Protein AF-A0A261XWD1-F1 (afdb_monomer_lite)

pLDDT: mean 90.11, std 13.04, range [27.33, 98.88]

Radius of gyration: 36.21 Å; chains: 1; bounding box: 112×77×97 Å

Sequence (781 aa):
MKSLSILLAAISTLAVAKACETDCRNGVAEAFAGYYGKVTDIHFNELAKDISQGLWTSVSSVPSNIQQEVTSAVTDQVKTMNQNFNGRLQPLFVNAIFNQEPRFKGDCNHPKRVQWAMPPDGVNWTLAECDAMDYICGNPPSVCHFLPMIKVRLIKNMQDALSSYTVSTTKPMNYVTALNDVISTTLQSIGQTVPSQLQTNIQTILDQWKENSVMELCERADEDELCNGWTDEIKPLILLSAGRPATPTKFEEDLHNIAGIDWTRVDIKRNLSVPVLYEEALTHEEGTVVSSAGALCAYSGKKTGRSPKDKRIVDEETSTNDIWWGPVNIKMTEKVFMINRERAIDYLNTRERLYVFDGFAGWDPKYRIKVRVVASRAYHILFMRNMLIRPTEEELENFGQPDITIYNAGCFPSNRYTTGMTSTTSVSVNFKRGEMVILGTEYAGEMKKGVFTIMHYLMPKAGVLSLHSSANEGPDEDVSLFFGLSGTGKTTLSADPKRKLIGDDEHCWSDTGVFNIEGGCYAKCIDLSAEKEPEIFNAIRFGSVLENVVLDEESRIVDYSDDSLTENTRCAYPIDYISNAKIPCMGGHPKNIILLTCDAFGVLPPVSKLTTSQAMYHFISGYTTKIPGTEDGITEPIATFSACFGAPFLVLHPQKYATMLAEKMATHKADAWLINTGWVGGSPKNGAKRCPLKYTRAILDAIHSGELANAEYETFEVFGLQIPKAVTNVPSELLHPRKAWTGSEQEFRQSLENVAAMFNENFKTFADEASPDTLAAAPKI

InterPro domains:
  IPR001272 Phosphoenolpyruvate carboxykinase, ATP-utilising [MF_00453] (260-781)
  IPR001272 Phosphoenolpyruvate carboxykinase, ATP-utilising [PF01293] (268-733)
  IPR001272 Phosphoenolpyruvate carboxykinase, ATP-utilising [PTHR30031] (259-780)
  IPR001272 Phosphoenolpyruvate carboxykinase, ATP-utilising [TIGR00224] (266-781)
  IPR001272 Phosphoenolpyruvate carboxykinase, ATP-utilising [cd00484] (268-777)
  IPR008210 Phosphoenolpyruvate carboxykinase, N-terminal [G3DSA:3.40.449.10] (267-470)
  IPR008210 Phosphoenolpyruvate carboxykinase, N-terminal [SSF68923] (268-462)
  IPR013035 Phosphoenolpyruvate carboxykinase, C-terminal [G3DSA:3.90.228.20] (471-768)
  IPR015994 Phosphoenolpyruvate carboxykinase (ATP), conserved site [PS00532] (501-516)

Organism: NCBI:txid1938954

Structure (mmCIF, N/CA/C/O backbone):
data_AF-A0A261XWD1-F1
#
_entry.id   AF-A0A261XWD1-F1
#
loop_
_atom_site.group_PDB
_atom_site.id
_atom_site.type_symbol
_atom_site.label_atom_id
_atom_site.label_alt_id
_atom_site.label_comp_id
_atom_site.label_asym_id
_atom_site.label_entity_id
_atom_site.label_seq_id
_atom_site.pdbx_PDB_ins_code
_atom_site.Cartn_x
_atom_site.Cartn_y
_atom_site.Cartn_z
_atom_site.occupancy
_atom_site.B_iso_or_equiv
_atom_site.auth_seq_id
_atom_site.auth_comp_id
_atom_site.auth_asym_id
_atom_site.auth_atom_id
_atom_site.pdbx_PDB_model_num
ATOM 1 N N . MET A 1 1 ? 79.914 7.171 11.530 1.00 35.53 1 MET A N 1
ATOM 2 C CA . MET A 1 1 ? 79.770 6.787 10.108 1.00 35.53 1 MET A CA 1
ATOM 3 C C . MET A 1 1 ? 78.323 7.031 9.720 1.00 35.53 1 MET A C 1
ATOM 5 O O . MET A 1 1 ? 77.461 6.371 10.270 1.00 35.53 1 MET A O 1
ATOM 9 N N . LYS A 1 2 ? 78.084 8.195 9.101 1.00 30.20 2 LYS A N 1
ATOM 10 C CA . LYS A 1 2 ? 77.446 8.381 7.779 1.00 30.20 2 LYS A CA 1
ATOM 11 C C . LYS A 1 2 ? 75.949 8.011 7.782 1.00 30.20 2 LYS A C 1
ATOM 13 O O . LYS A 1 2 ? 75.638 6.837 7.878 1.00 30.20 2 LYS A O 1
ATOM 18 N N . SER A 1 3 ? 75.040 8.991 7.908 1.00 29.73 3 SER A N 1
ATOM 19 C CA . SER A 1 3 ? 74.446 9.792 6.797 1.00 29.73 3 SER A CA 1
ATOM 20 C C . SER A 1 3 ? 73.482 8.919 5.967 1.00 29.73 3 SER A C 1
ATOM 22 O O . SER A 1 3 ? 73.863 7.816 5.621 1.00 29.73 3 SER A O 1
ATOM 24 N N . LEU A 1 4 ? 72.262 9.295 5.577 1.00 29.20 4 LEU A N 1
ATOM 25 C CA . LEU A 1 4 ? 71.725 10.598 5.188 1.00 29.20 4 LEU A CA 1
ATOM 26 C C . LEU A 1 4 ? 70.192 10.466 4.988 1.00 29.20 4 LEU A C 1
ATOM 28 O O . LEU A 1 4 ? 69.710 9.401 4.613 1.00 29.20 4 LEU A O 1
ATOM 32 N N . SER A 1 5 ? 69.466 11.560 5.200 1.00 37.97 5 SER A N 1
ATOM 33 C CA . SER A 1 5 ? 68.060 11.831 4.854 1.00 37.97 5 SER A CA 1
ATOM 34 C C . SER A 1 5 ? 67.736 11.693 3.351 1.00 37.97 5 SER A C 1
ATOM 36 O O . SER A 1 5 ? 68.660 11.851 2.563 1.00 37.97 5 SER A O 1
ATOM 38 N N . ILE A 1 6 ? 66.448 11.496 2.987 1.00 30.33 6 ILE A N 1
ATOM 39 C CA . ILE A 1 6 ? 65.670 11.923 1.770 1.00 30.33 6 ILE A CA 1
ATOM 40 C C . ILE A 1 6 ? 64.299 11.187 1.867 1.00 30.33 6 ILE A C 1
ATOM 42 O O . ILE A 1 6 ? 64.299 9.972 2.008 1.00 30.33 6 ILE A O 1
ATOM 46 N N . LEU A 1 7 ? 63.123 11.794 2.100 1.00 30.12 7 LEU A N 1
ATOM 47 C CA . LEU A 1 7 ? 62.266 12.710 1.312 1.00 30.12 7 LEU A CA 1
ATOM 48 C C . LEU A 1 7 ? 61.687 12.123 -0.007 1.00 30.12 7 LEU A C 1
ATOM 50 O O . LEU A 1 7 ? 62.423 11.563 -0.803 1.00 30.12 7 LEU A O 1
ATOM 54 N N . LEU A 1 8 ? 60.390 12.397 -0.238 1.00 27.33 8 LEU A N 1
ATOM 55 C CA . LEU A 1 8 ? 59.493 12.108 -1.386 1.00 27.33 8 LEU A CA 1
ATOM 56 C C . LEU A 1 8 ? 58.761 10.750 -1.352 1.00 27.33 8 LEU A C 1
ATOM 58 O O . LEU A 1 8 ? 59.376 9.698 -1.427 1.00 27.33 8 LEU A O 1
ATOM 62 N N . ALA A 1 9 ? 57.456 10.709 -1.059 1.00 28.94 9 ALA A N 1
ATOM 63 C CA . ALA A 1 9 ? 56.296 11.196 -1.831 1.00 28.94 9 ALA A CA 1
ATOM 64 C C . ALA A 1 9 ? 55.875 10.235 -2.959 1.00 28.94 9 ALA A C 1
ATOM 66 O O . ALA A 1 9 ? 56.637 9.983 -3.881 1.00 28.94 9 ALA A O 1
ATOM 67 N N . ALA A 1 10 ? 54.627 9.764 -2.842 1.00 34.31 10 ALA A N 1
ATOM 68 C CA . ALA A 1 10 ? 53.736 9.261 -3.887 1.00 34.31 10 ALA A CA 1
ATOM 69 C C . ALA A 1 10 ? 54.332 8.324 -4.955 1.00 34.31 10 ALA A C 1
ATOM 71 O O . ALA A 1 10 ? 54.844 8.768 -5.977 1.00 34.31 10 ALA A O 1
ATOM 72 N N . ILE A 1 11 ? 54.082 7.021 -4.801 1.00 30.05 11 ILE A N 1
ATOM 73 C CA . ILE A 1 11 ? 53.811 6.166 -5.959 1.00 30.05 11 ILE A CA 1
ATOM 74 C C . ILE A 1 11 ? 52.448 5.529 -5.717 1.00 30.05 11 ILE A C 1
ATOM 76 O O . ILE A 1 11 ? 52.281 4.621 -4.906 1.00 30.05 11 ILE A O 1
ATOM 80 N N . SER A 1 12 ? 51.470 6.116 -6.396 1.00 30.22 12 SER A N 1
ATOM 81 C CA . SER A 1 12 ? 50.173 5.545 -6.704 1.00 30.22 12 SER A CA 1
ATOM 82 C C . SER A 1 12 ? 50.310 4.075 -7.091 1.00 30.22 12 SER A C 1
ATOM 84 O O . SER A 1 12 ? 51.126 3.700 -7.934 1.00 30.22 12 SER A O 1
ATOM 86 N N . THR A 1 13 ? 49.456 3.231 -6.521 1.00 30.94 13 THR A N 1
ATOM 87 C CA . THR A 1 13 ? 49.077 1.982 -7.173 1.00 30.94 13 THR A CA 1
ATOM 88 C C . THR A 1 13 ? 48.465 2.352 -8.524 1.00 30.94 13 THR A C 1
ATOM 90 O O . THR A 1 13 ? 47.323 2.800 -8.596 1.00 30.94 13 THR A O 1
ATOM 93 N N . LEU A 1 14 ? 49.275 2.252 -9.579 1.00 31.89 14 LEU A N 1
ATOM 94 C CA . LEU A 1 14 ? 48.876 2.365 -10.975 1.00 31.89 14 LEU A CA 1
ATOM 95 C C . LEU A 1 14 ? 47.729 1.383 -11.224 1.00 31.89 14 LEU A C 1
ATOM 97 O O . LEU A 1 14 ? 47.946 0.181 -11.378 1.00 31.89 14 LEU A O 1
ATOM 101 N N . ALA A 1 15 ? 46.504 1.900 -11.263 1.00 33.25 15 ALA A N 1
ATOM 102 C CA . ALA A 1 15 ? 45.430 1.245 -11.978 1.00 33.25 15 ALA A CA 1
ATOM 103 C C . ALA A 1 15 ? 45.877 1.179 -13.443 1.00 33.25 15 ALA A C 1
ATOM 105 O O . ALA A 1 15 ? 45.981 2.196 -14.126 1.00 33.25 15 ALA A O 1
ATOM 106 N N . VAL A 1 16 ? 46.238 -0.019 -13.896 1.00 36.59 16 VAL A N 1
ATOM 107 C CA . VAL A 1 16 ? 46.497 -0.297 -15.308 1.00 36.59 16 VAL A CA 1
ATOM 108 C C . VAL A 1 16 ? 45.213 0.051 -16.059 1.00 36.59 16 VAL A C 1
ATOM 110 O O . VAL A 1 16 ? 44.184 -0.581 -15.824 1.00 36.59 16 VAL A O 1
ATOM 113 N N . ALA A 1 17 ? 45.247 1.081 -16.906 1.00 44.94 17 ALA A N 1
ATOM 114 C CA . ALA A 1 17 ? 44.088 1.495 -17.690 1.00 44.94 17 ALA A CA 1
ATOM 115 C C . ALA A 1 17 ? 43.583 0.317 -18.537 1.00 44.94 17 ALA A C 1
ATOM 117 O O . ALA A 1 17 ? 44.344 -0.306 -19.286 1.00 44.94 17 ALA A O 1
ATOM 118 N N . LYS A 1 18 ? 42.314 -0.044 -18.346 1.00 53.19 18 LYS A N 1
ATOM 119 C CA . LYS A 1 18 ? 41.745 -1.299 -18.833 1.00 53.19 18 LYS A CA 1
ATOM 120 C C . LYS A 1 18 ? 41.238 -1.133 -20.268 1.00 53.19 18 LYS A C 1
ATOM 122 O O . LYS A 1 18 ? 40.469 -0.231 -20.567 1.00 53.19 18 LYS A O 1
ATOM 127 N N . ALA A 1 19 ? 41.672 -2.029 -21.153 1.00 58.34 19 ALA A N 1
ATOM 128 C CA . ALA A 1 19 ? 41.056 -2.259 -22.464 1.00 58.34 19 ALA A CA 1
ATOM 129 C C . ALA A 1 19 ? 39.542 -2.550 -22.331 1.00 58.34 19 ALA A C 1
ATOM 131 O O . ALA A 1 19 ? 39.115 -2.916 -21.240 1.00 58.34 19 ALA A O 1
ATOM 132 N N . CYS A 1 20 ? 38.772 -2.494 -23.432 1.00 67.25 20 CYS A N 1
ATOM 133 C CA . CYS A 1 20 ? 37.356 -2.910 -23.498 1.00 67.25 20 CYS A CA 1
ATOM 134 C C . CYS A 1 20 ? 37.129 -4.159 -22.636 1.00 67.25 20 CYS A C 1
ATOM 136 O O . CYS A 1 20 ? 37.786 -5.195 -22.845 1.00 67.25 20 CYS A O 1
ATOM 138 N N . GLU A 1 21 ? 36.286 -4.006 -21.611 1.00 69.69 21 GLU A N 1
ATOM 139 C CA . GLU A 1 21 ? 35.953 -5.056 -20.651 1.00 69.69 21 GLU A CA 1
ATOM 140 C C . GLU A 1 21 ? 35.124 -6.156 -21.329 1.00 69.69 21 GLU A C 1
ATOM 142 O O . GLU A 1 21 ? 34.690 -6.010 -22.473 1.00 69.69 21 GLU A O 1
ATOM 147 N N . THR A 1 22 ? 34.950 -7.297 -20.660 1.00 75.44 22 THR A N 1
ATOM 148 C CA . THR A 1 22 ? 34.331 -8.497 -21.251 1.00 75.44 22 THR A CA 1
ATOM 149 C C . THR A 1 22 ? 32.975 -8.205 -21.896 1.00 75.44 22 THR A C 1
ATOM 151 O O . THR A 1 22 ? 32.744 -8.638 -23.023 1.00 75.44 22 THR A O 1
ATOM 154 N N . ASP A 1 23 ? 32.128 -7.405 -21.249 1.00 69.31 23 ASP A N 1
ATOM 155 C CA . ASP A 1 23 ? 30.787 -7.085 -21.749 1.00 69.31 23 ASP A CA 1
ATOM 156 C C . ASP A 1 23 ? 30.825 -6.197 -22.995 1.00 69.31 23 ASP A C 1
ATOM 158 O O . ASP A 1 23 ? 30.102 -6.443 -23.958 1.00 69.31 23 ASP A O 1
ATOM 162 N N . CYS A 1 24 ? 31.751 -5.236 -23.034 1.00 74.56 24 CYS A N 1
ATOM 163 C CA . CYS A 1 24 ? 32.025 -4.434 -24.224 1.00 74.56 24 CYS A CA 1
ATOM 164 C C . CYS A 1 24 ? 32.500 -5.325 -25.388 1.00 74.56 24 CYS A C 1
ATOM 166 O O . CYS A 1 24 ? 31.995 -5.213 -26.505 1.00 74.56 24 CYS A O 1
ATOM 168 N N . ARG A 1 25 ? 33.411 -6.280 -25.139 1.00 84.31 25 ARG A N 1
ATOM 169 C CA . ARG A 1 25 ? 33.902 -7.196 -26.189 1.00 84.31 25 ARG A CA 1
ATOM 170 C C . ARG A 1 25 ? 32.787 -8.070 -26.729 1.00 84.31 25 ARG A C 1
ATOM 172 O O . ARG A 1 25 ? 32.717 -8.300 -27.936 1.00 84.31 25 ARG A O 1
ATOM 179 N N . ASN A 1 26 ? 31.938 -8.547 -25.825 1.00 82.75 26 ASN A N 1
ATOM 180 C CA . ASN A 1 26 ? 30.808 -9.382 -26.173 1.00 82.75 26 ASN A CA 1
ATOM 181 C C . ASN A 1 26 ? 29.780 -8.608 -26.999 1.00 82.75 26 ASN A C 1
ATOM 183 O O . ASN A 1 26 ? 29.351 -9.129 -28.022 1.00 82.75 26 ASN A O 1
ATOM 187 N N . GLY A 1 27 ? 29.454 -7.372 -26.608 1.00 78.31 27 GLY A N 1
ATOM 188 C CA . GLY A 1 27 ? 28.518 -6.509 -27.331 1.00 78.31 27 GLY A CA 1
ATOM 189 C C . GLY A 1 27 ? 29.004 -6.136 -28.732 1.00 78.31 27 GLY A C 1
ATOM 190 O O . GLY A 1 27 ? 28.243 -6.249 -29.691 1.00 78.31 27 GLY A O 1
ATOM 191 N N . VAL A 1 28 ? 30.288 -5.781 -28.880 1.00 83.81 28 VAL A N 1
ATOM 192 C CA . VAL A 1 28 ? 30.902 -5.542 -30.199 1.00 83.81 28 VAL A CA 1
ATOM 193 C C . VAL A 1 28 ? 30.758 -6.780 -31.083 1.00 83.81 28 VAL A C 1
ATOM 195 O O . VAL A 1 28 ? 30.291 -6.682 -32.214 1.00 83.81 28 VAL A O 1
ATOM 198 N N . ALA A 1 29 ? 31.151 -7.951 -30.578 1.00 89.50 29 ALA A N 1
ATOM 199 C CA . ALA A 1 29 ? 31.114 -9.190 -31.347 1.00 89.50 29 ALA A CA 1
ATOM 200 C C . ALA A 1 29 ? 29.686 -9.627 -31.717 1.00 89.50 29 ALA A C 1
ATOM 202 O O . ALA A 1 29 ? 29.477 -10.115 -32.826 1.00 89.50 29 ALA A O 1
ATOM 203 N N . GLU A 1 30 ? 28.715 -9.417 -30.827 1.00 86.25 30 GLU A N 1
ATOM 204 C CA . GLU A 1 30 ? 27.297 -9.706 -31.069 1.00 86.25 30 GLU A CA 1
ATOM 205 C C . GLU A 1 30 ? 26.733 -8.843 -32.207 1.00 86.25 30 GLU A C 1
ATOM 207 O O . GLU A 1 30 ? 26.045 -9.353 -33.089 1.00 86.25 30 GLU A O 1
ATOM 212 N N . ALA A 1 31 ? 27.092 -7.555 -32.259 1.00 84.38 31 ALA A N 1
ATOM 213 C CA . ALA A 1 31 ? 26.671 -6.675 -33.349 1.00 84.38 31 ALA A CA 1
ATOM 214 C C . ALA A 1 31 ? 27.144 -7.200 -34.715 1.00 84.38 31 ALA A C 1
ATOM 216 O O . ALA A 1 31 ? 26.361 -7.260 -35.661 1.00 84.38 31 ALA A O 1
ATOM 217 N N . PHE A 1 32 ? 28.399 -7.654 -34.815 1.00 90.88 32 PHE A N 1
ATOM 218 C CA . PHE A 1 32 ? 28.894 -8.302 -36.033 1.00 90.88 32 PHE A CA 1
ATOM 219 C C . PHE A 1 32 ? 28.170 -9.622 -36.326 1.00 90.88 32 PHE A C 1
ATOM 221 O O . PHE A 1 32 ? 27.848 -9.891 -37.484 1.00 90.88 32 PHE A O 1
ATOM 228 N N . ALA A 1 33 ? 27.908 -10.443 -35.303 1.00 90.94 33 ALA A N 1
ATOM 229 C CA . ALA A 1 33 ? 27.222 -11.726 -35.451 1.00 90.94 33 ALA A CA 1
ATOM 230 C C . ALA A 1 33 ? 25.831 -11.560 -36.079 1.00 90.94 33 ALA A C 1
ATOM 232 O O . ALA A 1 33 ? 25.489 -12.310 -36.991 1.00 90.94 33 ALA A O 1
ATOM 233 N N . GLY A 1 34 ? 25.077 -10.533 -35.674 1.00 86.00 34 GLY A N 1
ATOM 234 C CA . GLY A 1 34 ? 23.757 -10.235 -36.235 1.00 86.00 34 GLY A CA 1
ATOM 235 C C . GLY A 1 34 ? 23.768 -9.904 -37.734 1.00 86.00 34 GLY A C 1
ATOM 236 O O . GLY A 1 34 ? 22.849 -10.294 -38.455 1.00 86.00 34 GLY A O 1
ATOM 237 N N . TYR A 1 35 ? 24.809 -9.227 -38.231 1.00 90.19 35 TYR A N 1
ATOM 238 C CA . TYR A 1 35 ? 24.939 -8.939 -39.663 1.00 90.19 35 TYR A CA 1
ATOM 239 C C . TYR A 1 35 ? 25.380 -10.170 -40.461 1.00 90.19 35 TYR A C 1
ATOM 241 O O . TYR A 1 35 ? 24.746 -10.518 -41.457 1.00 90.19 35 TYR A O 1
ATOM 249 N N . TYR A 1 36 ? 26.422 -10.868 -40.003 1.00 92.88 36 TYR A N 1
ATOM 250 C CA . TYR A 1 36 ? 26.956 -12.035 -40.713 1.00 92.88 36 TYR A CA 1
ATOM 251 C C . TYR A 1 36 ? 26.063 -13.280 -40.616 1.00 92.88 36 TYR A C 1
ATOM 253 O O . TYR A 1 36 ? 26.151 -14.141 -41.487 1.00 92.88 36 TYR A O 1
ATOM 261 N N . GLY A 1 37 ? 25.161 -13.355 -39.632 1.00 91.19 37 GLY A N 1
ATOM 262 C CA . GLY A 1 37 ? 24.139 -14.404 -39.551 1.00 91.19 37 GLY A CA 1
ATOM 263 C C . GLY A 1 37 ? 23.186 -14.420 -40.754 1.00 91.19 37 GLY A C 1
ATOM 264 O O . GLY A 1 37 ? 22.720 -15.473 -41.169 1.00 91.19 37 GLY A O 1
ATOM 265 N N . LYS A 1 38 ? 22.938 -13.262 -41.379 1.00 90.19 38 LYS A N 1
ATOM 266 C CA . LYS A 1 38 ? 22.116 -13.180 -42.600 1.00 90.19 38 LYS A CA 1
ATOM 267 C C . LYS A 1 38 ? 22.844 -13.735 -43.823 1.00 90.19 38 LYS A C 1
ATOM 269 O O . LYS A 1 38 ? 22.212 -14.276 -44.723 1.00 90.19 38 LYS A O 1
ATOM 274 N N . VAL A 1 39 ? 24.169 -13.589 -43.850 1.00 91.12 39 VAL A N 1
ATOM 275 C CA . VAL A 1 39 ? 25.020 -14.126 -44.917 1.00 91.12 39 VAL A CA 1
ATOM 276 C C . VAL A 1 39 ? 25.016 -15.649 -44.826 1.00 91.12 39 VAL A C 1
ATOM 278 O O . VAL A 1 39 ? 24.681 -16.325 -45.792 1.00 91.12 39 VAL A O 1
ATOM 281 N N . THR A 1 40 ? 25.278 -16.207 -43.642 1.00 92.00 40 THR A N 1
ATOM 282 C CA . THR A 1 40 ? 25.258 -17.662 -43.422 1.00 92.00 40 THR A CA 1
ATOM 283 C C . THR A 1 40 ? 23.907 -18.280 -43.771 1.00 92.00 40 THR A C 1
ATOM 285 O O . THR A 1 40 ? 23.886 -19.320 -44.426 1.00 92.00 40 THR A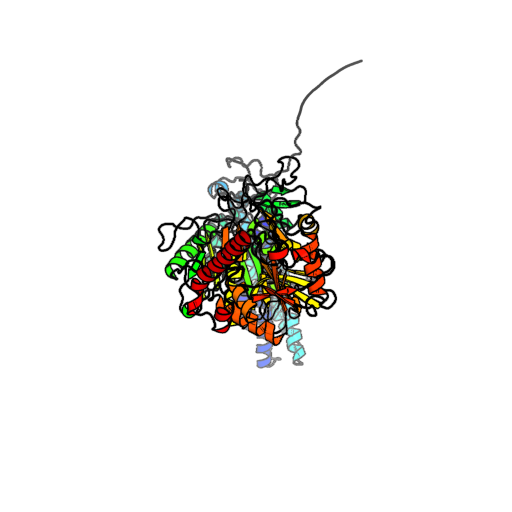 O 1
ATOM 288 N N . ASP A 1 41 ? 22.789 -17.622 -43.447 1.00 91.75 41 ASP A N 1
ATOM 289 C CA . ASP A 1 41 ? 21.451 -18.089 -43.829 1.00 91.75 41 ASP A CA 1
ATOM 290 C C . ASP A 1 41 ? 21.323 -18.352 -45.341 1.00 91.75 41 ASP A C 1
ATOM 292 O O . ASP A 1 41 ? 20.750 -19.369 -45.739 1.00 91.75 41 ASP A O 1
ATOM 296 N N . ILE A 1 42 ? 21.889 -17.491 -46.195 1.00 90.50 42 ILE A N 1
ATOM 297 C CA . ILE A 1 42 ? 21.873 -17.674 -47.657 1.00 90.50 42 ILE A CA 1
ATOM 298 C C . ILE A 1 42 ? 22.638 -18.938 -48.049 1.00 90.50 42 ILE A C 1
ATOM 300 O O . ILE A 1 42 ? 22.082 -19.810 -48.719 1.00 90.50 42 ILE A O 1
ATOM 304 N N . HIS A 1 43 ? 23.872 -19.091 -47.571 1.00 93.12 43 HIS A N 1
ATOM 305 C CA . HIS A 1 43 ? 24.712 -20.236 -47.931 1.00 93.12 43 HIS A CA 1
ATOM 306 C C . HIS A 1 43 ? 24.161 -21.564 -47.397 1.00 93.12 43 HIS A C 1
ATOM 308 O O . HIS A 1 43 ? 24.262 -22.592 -48.067 1.00 93.12 43 HIS A O 1
ATOM 314 N N . PHE A 1 44 ? 23.538 -21.581 -46.216 1.00 95.69 44 PHE A N 1
ATOM 315 C CA . PHE A 1 44 ? 22.884 -22.789 -45.703 1.00 95.69 44 PHE A CA 1
ATOM 316 C C . PHE A 1 44 ? 21.582 -23.115 -46.454 1.00 95.69 44 PHE A C 1
ATOM 318 O O . PHE A 1 44 ? 21.248 -24.292 -46.614 1.00 95.69 44 PHE A O 1
ATOM 325 N N . ASN A 1 45 ? 20.871 -22.110 -46.975 1.00 93.69 45 ASN A N 1
ATOM 326 C CA . ASN A 1 45 ? 19.737 -22.333 -47.874 1.00 93.69 45 ASN A CA 1
ATOM 327 C C . ASN A 1 45 ? 20.183 -22.914 -49.228 1.00 93.69 45 ASN A C 1
ATOM 329 O O . ASN A 1 45 ? 19.509 -23.802 -49.756 1.00 93.69 45 ASN A O 1
ATOM 333 N N . GLU A 1 46 ? 21.328 -22.475 -49.765 1.00 93.31 46 GLU A N 1
ATOM 334 C CA . GLU A 1 46 ? 21.962 -23.100 -50.936 1.00 93.31 46 GLU A CA 1
ATOM 335 C C . GLU A 1 46 ? 22.302 -24.568 -50.661 1.00 93.31 46 GLU A C 1
ATOM 337 O O . GLU A 1 46 ? 21.888 -25.440 -51.422 1.00 93.31 46 GLU A O 1
ATOM 342 N N . LEU A 1 47 ? 22.935 -24.870 -49.522 1.00 96.12 47 LEU A N 1
ATOM 343 C CA . LEU A 1 47 ? 23.249 -26.249 -49.132 1.00 96.12 47 LEU A CA 1
ATOM 344 C C . LEU A 1 47 ? 21.994 -27.132 -49.050 1.00 96.12 47 LEU A C 1
ATOM 346 O O . LEU A 1 47 ? 21.990 -28.265 -49.532 1.00 96.12 47 LEU A O 1
ATOM 350 N N . ALA A 1 48 ? 20.907 -26.627 -48.460 1.00 96.44 48 ALA A N 1
ATOM 351 C CA . ALA A 1 48 ? 19.643 -27.360 -48.388 1.00 96.44 48 ALA A CA 1
ATOM 352 C C . ALA A 1 48 ? 19.057 -27.637 -49.787 1.00 96.44 48 ALA A C 1
ATOM 354 O O . ALA A 1 48 ? 18.505 -28.717 -50.037 1.00 96.44 48 ALA A O 1
ATOM 355 N N . LYS A 1 49 ? 19.200 -26.686 -50.717 1.00 95.81 49 LYS A N 1
ATOM 356 C CA . LYS A 1 49 ? 18.794 -26.846 -52.117 1.00 95.81 49 LYS A CA 1
ATOM 357 C C . LYS A 1 49 ? 19.663 -27.879 -52.840 1.00 95.81 49 LYS A C 1
ATOM 359 O O . LYS A 1 49 ? 19.104 -28.761 -53.494 1.00 95.81 49 LYS A O 1
ATOM 364 N N . ASP A 1 50 ? 20.980 -27.827 -52.673 1.00 95.88 50 ASP A N 1
ATOM 365 C CA . ASP A 1 50 ? 21.920 -28.772 -53.285 1.00 95.88 50 ASP A CA 1
ATOM 366 C C . ASP A 1 50 ? 21.690 -30.199 -52.774 1.00 95.88 50 ASP A C 1
ATOM 368 O O . ASP A 1 50 ? 21.659 -31.148 -53.557 1.00 95.88 50 ASP A O 1
ATOM 372 N N . ILE A 1 51 ? 21.403 -30.360 -51.478 1.00 95.31 51 ILE A N 1
ATOM 373 C CA . ILE A 1 51 ? 20.978 -31.640 -50.893 1.00 95.31 51 ILE A CA 1
ATOM 374 C C . ILE A 1 51 ? 19.676 -32.129 -51.526 1.00 95.31 51 ILE A C 1
ATOM 376 O O . ILE A 1 51 ? 19.584 -33.288 -51.932 1.00 95.31 51 ILE A O 1
ATOM 380 N N . SER A 1 52 ? 18.678 -31.256 -51.658 1.00 93.75 52 SER A N 1
ATOM 381 C CA . SER A 1 52 ? 17.381 -31.624 -52.238 1.00 93.75 52 SER A CA 1
ATOM 382 C C . SER A 1 52 ? 17.494 -32.105 -53.688 1.00 93.75 52 SER A C 1
ATOM 384 O O . SER A 1 52 ? 16.704 -32.945 -54.116 1.00 93.75 52 SER A O 1
ATOM 386 N N . GLN A 1 53 ? 18.473 -31.594 -54.440 1.00 93.31 53 GLN A N 1
ATOM 387 C CA . GLN A 1 53 ? 18.689 -31.936 -55.848 1.00 93.31 53 GLN A CA 1
ATOM 388 C C . GLN A 1 53 ? 19.668 -33.102 -56.043 1.00 93.31 53 GLN A C 1
ATOM 390 O O . GLN A 1 53 ? 19.489 -33.905 -56.958 1.00 93.31 53 GLN A O 1
ATOM 395 N N . GLY A 1 54 ? 20.694 -33.203 -55.197 1.00 93.81 54 GLY A N 1
ATOM 396 C CA . GLY A 1 54 ? 21.831 -34.099 -55.397 1.00 93.81 54 GLY A CA 1
ATOM 397 C C . GLY A 1 54 ? 21.799 -35.392 -54.582 1.00 93.81 54 GLY A C 1
ATOM 398 O O . GLY A 1 54 ? 22.408 -36.374 -55.014 1.00 93.81 54 GLY A O 1
ATOM 399 N N . LEU A 1 55 ? 21.088 -35.437 -53.444 1.00 95.38 55 LEU A N 1
ATOM 400 C CA . LEU A 1 55 ? 21.178 -36.541 -52.473 1.00 95.38 55 LEU A CA 1
ATOM 401 C C . LEU A 1 55 ? 20.893 -37.918 -53.091 1.00 95.38 55 LEU A C 1
ATOM 403 O O . LEU A 1 55 ? 21.602 -38.881 -52.807 1.00 95.38 55 LEU A O 1
ATOM 407 N N . TRP A 1 56 ? 19.900 -38.005 -53.977 1.00 94.69 56 TRP A N 1
ATOM 408 C CA . TRP A 1 56 ? 19.444 -39.263 -54.584 1.00 94.69 56 TRP A CA 1
ATOM 409 C C . TRP A 1 56 ? 20.104 -39.596 -55.924 1.00 94.69 56 TRP A C 1
ATOM 411 O O . TRP A 1 56 ? 19.716 -40.564 -56.582 1.00 94.69 56 TRP A O 1
ATOM 421 N N . THR A 1 57 ? 21.112 -38.827 -56.346 1.00 93.38 57 THR A N 1
ATOM 422 C CA . THR A 1 57 ? 21.814 -39.070 -57.613 1.00 93.38 57 THR A CA 1
ATOM 423 C C . THR A 1 57 ? 22.382 -40.487 -57.636 1.00 93.38 57 THR A C 1
ATOM 425 O O . THR A 1 57 ? 23.120 -40.889 -56.736 1.00 93.38 57 THR A O 1
ATOM 428 N N . SER A 1 58 ? 22.026 -41.256 -58.669 1.00 90.69 58 SER A N 1
ATOM 429 C CA . SER A 1 58 ? 22.427 -42.661 -58.834 1.00 90.69 58 SER A CA 1
ATOM 430 C C . SER A 1 58 ? 21.949 -43.613 -57.719 1.00 90.69 58 SER A C 1
ATOM 432 O O . SER A 1 58 ? 22.508 -44.698 -57.563 1.00 90.69 58 SER A O 1
ATOM 434 N N . VAL A 1 59 ? 20.892 -43.254 -56.974 1.00 89.12 59 VAL A N 1
ATOM 435 C CA . VAL A 1 59 ? 20.257 -44.106 -55.952 1.00 89.12 59 VAL A CA 1
ATOM 436 C C . VAL A 1 59 ? 18.798 -44.384 -56.325 1.00 89.12 59 VAL A C 1
ATOM 438 O O . VAL A 1 59 ? 17.914 -43.562 -56.113 1.00 89.12 59 VAL A O 1
ATOM 441 N N . SER A 1 60 ? 18.531 -45.575 -56.867 1.00 85.00 60 SER A N 1
ATOM 442 C CA . SER A 1 60 ? 17.180 -46.028 -57.250 1.00 85.00 60 SER A CA 1
ATOM 443 C C . SER A 1 60 ? 16.599 -47.110 -56.333 1.00 85.00 60 SER A C 1
ATOM 445 O O . SER A 1 60 ? 15.451 -47.511 -56.509 1.00 85.00 60 SER A O 1
ATOM 447 N N . SER A 1 61 ? 17.370 -47.589 -55.350 1.00 85.25 61 SER A N 1
ATOM 448 C CA . SER A 1 61 ? 16.982 -48.683 -54.448 1.00 85.25 61 SER A CA 1
ATOM 449 C C . SER A 1 61 ? 15.986 -48.284 -53.353 1.00 85.25 61 SER A C 1
ATOM 451 O O . SER A 1 61 ? 15.453 -49.162 -52.680 1.00 85.25 61 SER A O 1
ATOM 453 N N . VAL A 1 62 ? 15.726 -46.987 -53.168 1.00 86.12 62 VAL A N 1
ATOM 454 C CA . VAL A 1 62 ? 14.841 -46.451 -52.122 1.00 86.12 62 VAL A CA 1
ATOM 455 C C . VAL A 1 62 ? 13.550 -45.907 -52.756 1.00 86.12 62 VAL A C 1
ATOM 457 O O . VAL A 1 62 ? 13.647 -45.112 -53.690 1.00 86.12 62 VAL A O 1
ATOM 460 N N . PRO A 1 63 ? 12.348 -46.291 -52.281 1.00 89.62 63 PRO A N 1
ATOM 461 C CA . PRO A 1 63 ? 11.068 -45.781 -52.789 1.00 89.62 63 PRO A CA 1
ATOM 462 C C . PRO A 1 63 ? 10.922 -44.256 -52.695 1.00 89.62 63 PRO A C 1
ATOM 464 O O . PRO A 1 63 ? 11.347 -43.648 -51.718 1.00 89.62 63 PRO A O 1
ATOM 467 N N . SER A 1 64 ? 10.257 -43.629 -53.670 1.00 88.06 64 SER A N 1
ATOM 468 C CA . SER A 1 64 ? 10.165 -42.162 -53.792 1.00 88.06 64 SER A CA 1
ATOM 469 C C . SER A 1 64 ? 9.527 -41.454 -52.591 1.00 88.06 64 SER A C 1
ATOM 471 O O . SER A 1 64 ? 9.931 -40.347 -52.253 1.00 88.06 64 SER A O 1
ATOM 473 N N . ASN A 1 65 ? 8.553 -42.079 -51.924 1.00 87.62 65 ASN A N 1
ATOM 474 C CA . ASN A 1 65 ? 7.945 -41.535 -50.706 1.00 87.62 65 ASN A CA 1
ATOM 475 C C . ASN A 1 65 ? 8.948 -41.489 -49.541 1.00 87.62 65 ASN A C 1
ATOM 477 O O . ASN A 1 65 ? 8.969 -40.525 -48.785 1.00 87.62 65 ASN A O 1
ATOM 481 N N . ILE A 1 66 ? 9.818 -42.498 -49.445 1.00 89.12 66 ILE A N 1
ATOM 482 C CA . ILE A 1 66 ? 10.895 -42.555 -48.451 1.00 89.12 66 ILE A CA 1
ATOM 483 C C . ILE A 1 66 ? 12.005 -41.563 -48.814 1.00 89.12 66 ILE A C 1
ATOM 485 O O . ILE A 1 66 ? 12.560 -40.910 -47.934 1.00 89.12 66 ILE A O 1
ATOM 489 N N . GLN A 1 67 ? 12.302 -41.403 -50.109 1.00 92.56 67 GLN A N 1
ATOM 490 C CA . GLN A 1 67 ? 13.268 -40.404 -50.567 1.00 92.56 67 GLN A CA 1
ATOM 491 C C . GLN A 1 67 ? 12.871 -38.989 -50.131 1.00 92.56 67 GLN A C 1
ATOM 493 O O . GLN A 1 67 ? 13.712 -38.239 -49.645 1.00 92.56 67 GLN A O 1
ATOM 498 N N . GLN A 1 68 ? 11.585 -38.645 -50.253 1.00 91.19 68 GLN A N 1
ATOM 499 C CA . GLN A 1 68 ? 11.053 -37.352 -49.814 1.00 91.19 68 GLN A CA 1
ATOM 500 C C . GLN A 1 68 ? 11.167 -37.154 -48.298 1.00 91.19 68 GLN A C 1
ATOM 502 O O . GLN A 1 68 ? 11.593 -36.087 -47.862 1.00 91.19 68 GLN A O 1
ATOM 507 N N . GLU A 1 69 ? 10.827 -38.170 -47.502 1.00 91.81 69 GLU A N 1
ATOM 508 C CA . GLU A 1 69 ? 10.911 -38.112 -46.037 1.00 91.81 69 GLU A CA 1
ATOM 509 C C . GLU A 1 69 ? 12.355 -37.909 -45.557 1.00 91.81 69 GLU A C 1
ATOM 511 O O . GLU A 1 69 ? 12.633 -37.020 -44.752 1.00 91.81 69 GLU A O 1
ATOM 516 N N . VAL A 1 70 ? 13.296 -38.672 -46.119 1.00 93.50 70 VAL A N 1
ATOM 517 C CA . VAL A 1 70 ? 14.724 -38.540 -45.812 1.00 93.50 70 VAL A CA 1
ATOM 518 C C . VAL A 1 70 ? 15.269 -37.195 -46.300 1.00 93.50 70 VAL A C 1
ATOM 520 O O . VAL A 1 70 ? 15.974 -36.535 -45.543 1.00 93.50 70 VAL A O 1
ATOM 523 N N . THR A 1 71 ? 14.924 -36.730 -47.509 1.00 94.88 71 THR A N 1
ATOM 524 C CA . THR A 1 71 ? 15.324 -35.387 -47.971 1.00 94.88 71 THR A CA 1
ATOM 525 C C . THR A 1 71 ? 14.819 -34.304 -47.024 1.00 94.88 71 THR A C 1
ATOM 527 O O . THR A 1 71 ? 15.606 -33.443 -46.645 1.00 94.88 71 THR A O 1
ATOM 530 N N . SER A 1 72 ? 13.555 -34.368 -46.591 1.00 94.38 72 SER A N 1
ATOM 531 C CA . SER A 1 72 ? 13.000 -33.406 -45.633 1.00 94.38 72 SER A CA 1
ATOM 532 C C . SER A 1 72 ? 13.802 -33.402 -44.332 1.00 94.38 72 SER A C 1
ATOM 534 O O . SER A 1 72 ? 14.293 -32.351 -43.927 1.00 94.38 72 SER A O 1
ATOM 536 N N . ALA A 1 73 ? 14.025 -34.577 -43.733 1.00 94.88 73 ALA A N 1
ATOM 537 C CA . ALA A 1 73 ? 14.771 -34.709 -42.483 1.00 94.88 73 ALA A CA 1
ATOM 538 C C . ALA A 1 73 ? 16.205 -34.160 -42.591 1.00 94.88 73 ALA A C 1
ATOM 540 O O . ALA A 1 73 ? 16.675 -33.453 -41.701 1.00 94.88 73 ALA A O 1
ATOM 541 N N . VAL A 1 74 ? 16.892 -34.431 -43.704 1.00 95.38 74 VAL A N 1
ATOM 542 C CA . VAL A 1 74 ? 18.247 -33.918 -43.954 1.00 95.38 74 VAL A CA 1
ATOM 543 C C . VAL A 1 74 ? 18.228 -32.399 -44.153 1.00 95.38 74 VAL A C 1
ATOM 545 O O . VAL A 1 74 ? 19.069 -31.706 -43.587 1.00 95.38 74 VAL A O 1
ATOM 548 N N . THR A 1 75 ? 17.263 -31.843 -44.892 1.00 95.56 75 THR A N 1
ATOM 549 C CA . THR A 1 75 ? 17.148 -30.381 -45.050 1.00 95.56 75 THR A CA 1
ATOM 550 C C . THR A 1 75 ? 16.789 -29.664 -43.748 1.00 95.56 75 THR A C 1
ATOM 552 O O . THR A 1 75 ? 17.274 -28.560 -43.508 1.00 95.56 75 THR A O 1
ATOM 555 N N . ASP A 1 76 ? 16.002 -30.286 -42.869 1.00 94.94 76 ASP A N 1
ATOM 556 C CA . ASP A 1 76 ? 15.728 -29.741 -41.539 1.00 94.94 76 ASP A CA 1
ATOM 557 C C . ASP A 1 76 ? 16.981 -29.777 -40.657 1.00 94.94 76 ASP A C 1
ATOM 559 O O . ASP A 1 76 ? 17.284 -28.795 -39.977 1.00 94.94 76 ASP A O 1
ATOM 563 N N . GLN A 1 77 ? 17.791 -30.835 -40.759 1.00 96.12 77 GLN A N 1
ATOM 564 C CA . GLN A 1 77 ? 19.087 -30.898 -40.086 1.00 96.12 77 GLN A CA 1
ATOM 565 C C . GLN A 1 77 ? 20.046 -29.790 -40.553 1.00 96.12 77 GLN A C 1
ATOM 567 O O . GLN A 1 77 ? 20.784 -29.239 -39.735 1.00 96.12 77 GLN A O 1
ATOM 572 N N . VAL A 1 78 ? 20.018 -29.407 -41.834 1.00 96.50 78 VAL A N 1
ATOM 573 C CA . VAL A 1 78 ? 20.797 -28.266 -42.356 1.00 96.50 78 VAL A CA 1
ATOM 574 C C . VAL A 1 78 ? 20.363 -26.950 -41.700 1.00 96.50 78 VAL A C 1
ATOM 576 O O . VAL A 1 78 ? 21.220 -26.147 -41.326 1.00 96.50 78 VAL A O 1
ATOM 579 N N . LYS A 1 79 ? 19.058 -26.740 -41.467 1.00 93.62 79 LYS A N 1
ATOM 580 C CA . LYS A 1 79 ? 18.564 -25.565 -40.721 1.00 93.62 79 LYS A CA 1
ATOM 581 C C . LYS A 1 79 ? 19.077 -25.565 -39.281 1.00 93.62 79 LYS A C 1
ATOM 583 O O . LYS A 1 79 ? 19.532 -24.533 -38.795 1.00 93.62 79 LYS A O 1
ATOM 588 N N . THR A 1 80 ? 19.062 -26.718 -38.613 1.00 93.69 80 THR A N 1
ATOM 589 C CA . THR A 1 80 ? 19.628 -26.865 -37.263 1.00 93.69 80 THR A CA 1
ATOM 590 C C . THR A 1 80 ? 21.134 -26.595 -37.248 1.00 93.69 80 THR A C 1
ATOM 592 O O . THR A 1 80 ? 21.638 -25.933 -36.341 1.00 93.69 80 THR A O 1
ATOM 595 N N . MET A 1 81 ? 21.871 -27.057 -38.261 1.00 94.44 81 MET A N 1
ATOM 596 C CA . MET A 1 81 ? 23.299 -26.763 -38.412 1.00 94.44 81 MET A CA 1
ATOM 597 C C . MET A 1 81 ? 23.566 -25.262 -38.558 1.00 94.44 81 MET A C 1
ATOM 599 O O . MET A 1 81 ? 24.486 -24.762 -37.909 1.00 94.44 81 MET A O 1
ATOM 603 N N . ASN A 1 82 ? 22.746 -24.556 -39.339 1.00 95.12 82 ASN A N 1
ATOM 604 C CA . ASN A 1 82 ? 22.828 -23.106 -39.492 1.00 95.12 82 ASN A CA 1
ATOM 605 C C . ASN A 1 82 ? 22.558 -22.374 -38.167 1.00 95.12 82 ASN A C 1
ATOM 607 O O . ASN A 1 82 ? 23.374 -21.575 -37.719 1.00 95.12 82 ASN A O 1
ATOM 611 N N . GLN A 1 83 ? 21.471 -22.721 -37.470 1.00 91.12 83 GLN A N 1
ATOM 612 C CA . GLN A 1 83 ? 21.142 -22.150 -36.155 1.00 91.12 83 GLN A CA 1
ATOM 613 C C . GLN A 1 83 ? 22.281 -22.345 -35.143 1.00 91.12 83 GLN A C 1
ATOM 615 O O . GLN A 1 83 ? 22.669 -21.410 -34.441 1.00 91.12 83 GLN A O 1
ATOM 620 N N . ASN A 1 84 ? 22.869 -23.544 -35.113 1.00 91.00 84 ASN A N 1
ATOM 621 C CA . ASN A 1 84 ? 24.011 -23.856 -34.255 1.00 91.00 84 ASN A CA 1
ATOM 622 C C . ASN A 1 84 ? 25.274 -23.071 -34.632 1.00 91.00 84 ASN A C 1
ATOM 624 O O . ASN A 1 84 ? 26.082 -22.764 -33.754 1.00 91.00 84 ASN A O 1
ATOM 628 N N . PHE A 1 85 ? 25.478 -22.780 -35.920 1.00 93.62 85 PHE A N 1
ATOM 629 C CA . PHE A 1 85 ? 26.592 -21.956 -36.379 1.00 93.62 85 PHE A CA 1
ATOM 630 C C . PHE A 1 85 ? 26.383 -20.481 -36.021 1.00 93.62 85 PHE A C 1
ATOM 632 O O . PHE A 1 85 ? 27.273 -19.877 -35.423 1.00 93.62 85 PHE A O 1
ATOM 639 N N . ASN A 1 86 ? 25.191 -19.938 -36.280 1.00 92.69 86 ASN A N 1
ATOM 640 C CA . ASN A 1 86 ? 24.828 -18.559 -35.950 1.00 92.69 86 ASN A CA 1
ATOM 641 C C . ASN A 1 86 ? 24.962 -18.287 -34.445 1.00 92.69 86 ASN A C 1
ATOM 643 O O . ASN A 1 86 ? 25.571 -17.293 -34.056 1.00 92.69 86 ASN A O 1
ATOM 647 N N . GLY A 1 87 ? 24.545 -19.230 -33.591 1.00 89.12 87 GLY A N 1
ATOM 648 C CA . GLY A 1 87 ? 24.743 -19.145 -32.138 1.00 89.12 87 GLY A CA 1
ATOM 649 C C . GLY A 1 87 ? 26.210 -19.163 -31.672 1.00 89.12 87 GLY A C 1
ATOM 650 O O . GLY A 1 87 ? 26.485 -18.946 -30.495 1.00 89.12 87 GLY A O 1
ATOM 651 N N . ARG A 1 88 ? 27.174 -19.424 -32.567 1.00 90.81 88 ARG A N 1
ATOM 652 C CA . ARG A 1 88 ? 28.621 -19.421 -32.285 1.00 90.81 88 ARG A CA 1
ATOM 653 C C . ARG A 1 88 ? 29.374 -18.269 -32.945 1.00 90.81 88 ARG A C 1
ATOM 655 O O . ARG A 1 88 ? 30.573 -18.133 -32.695 1.00 90.81 88 ARG A O 1
ATOM 662 N N . LEU A 1 89 ? 28.709 -17.438 -33.747 1.00 94.00 89 LEU A N 1
ATOM 663 C CA . LEU A 1 89 ? 29.350 -16.294 -34.395 1.00 94.00 89 LEU A CA 1
ATOM 664 C C . LEU A 1 89 ? 29.892 -15.301 -33.363 1.00 94.00 89 LEU A C 1
ATOM 666 O O . LEU A 1 89 ? 31.041 -14.888 -33.477 1.00 94.00 89 LEU A O 1
ATOM 670 N N . GLN A 1 90 ? 29.136 -15.003 -32.303 1.00 93.81 90 GLN A N 1
ATOM 671 C CA . GLN A 1 90 ? 29.583 -14.105 -31.233 1.00 93.81 90 GLN A CA 1
ATOM 672 C C . GLN A 1 90 ? 30.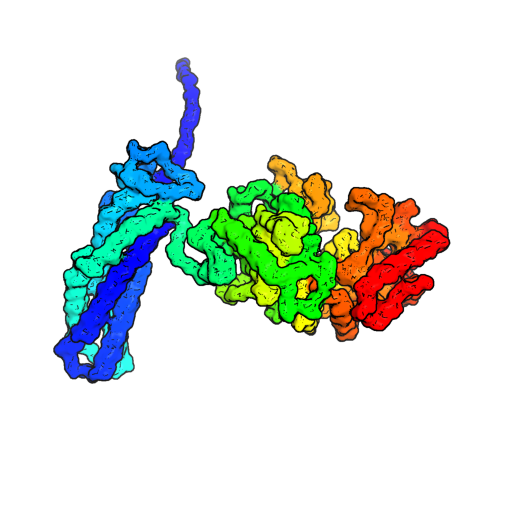918 -14.543 -30.600 1.00 93.81 90 GLN A C 1
ATOM 674 O O . GLN A 1 90 ? 31.883 -13.774 -30.669 1.00 93.81 90 GLN A O 1
ATOM 679 N N . PRO A 1 91 ? 31.065 -15.766 -30.048 1.00 90.88 91 PRO A N 1
ATOM 680 C CA . PRO A 1 91 ? 32.327 -16.161 -29.425 1.00 90.88 91 PRO A CA 1
ATOM 681 C C . PRO A 1 91 ? 33.466 -16.305 -30.447 1.00 90.88 91 PRO A C 1
ATOM 683 O O . PRO A 1 91 ? 34.624 -16.016 -30.126 1.00 90.88 91 PRO A O 1
ATOM 686 N N . LEU A 1 92 ? 33.156 -16.698 -31.689 1.00 93.81 92 LEU A N 1
ATOM 687 C CA . LEU A 1 92 ? 34.122 -16.730 -32.791 1.00 93.81 92 LEU A CA 1
ATOM 688 C C . LEU A 1 92 ? 34.663 -15.323 -33.095 1.00 93.81 92 LEU A C 1
ATOM 690 O O . LEU A 1 92 ? 35.872 -15.139 -33.252 1.00 93.81 92 LEU A O 1
ATOM 694 N N . PHE A 1 93 ? 33.789 -14.320 -33.116 1.00 94.50 93 PHE A N 1
ATOM 695 C CA . PHE A 1 93 ? 34.131 -12.933 -33.416 1.00 94.50 93 PHE A CA 1
ATOM 696 C C . PHE A 1 93 ? 34.852 -12.243 -32.262 1.00 94.50 93 PHE A C 1
ATOM 698 O O . PHE A 1 93 ? 35.814 -11.517 -32.511 1.00 94.50 93 PHE A O 1
ATOM 705 N N . VAL A 1 94 ? 34.510 -12.547 -31.004 1.00 91.81 94 VAL A N 1
ATOM 706 C CA . VAL A 1 94 ? 35.321 -12.121 -29.848 1.00 91.81 94 VAL A CA 1
ATOM 707 C C . VAL A 1 94 ? 36.769 -12.579 -30.027 1.00 91.81 94 VAL A C 1
ATOM 709 O O . VAL A 1 94 ? 37.710 -11.807 -29.826 1.00 91.81 94 VAL A O 1
ATOM 712 N N . ASN A 1 95 ? 36.963 -13.833 -30.438 1.00 89.69 95 ASN A N 1
ATOM 713 C CA . ASN A 1 95 ? 38.294 -14.371 -30.660 1.00 89.69 95 ASN A CA 1
ATOM 714 C C . ASN A 1 95 ? 39.010 -13.698 -31.846 1.00 89.69 95 ASN A C 1
ATOM 716 O O . ASN A 1 95 ? 40.160 -13.274 -31.705 1.00 89.69 95 ASN A O 1
ATOM 720 N N . ALA A 1 96 ? 38.329 -13.543 -32.983 1.00 92.38 96 ALA A N 1
ATOM 721 C CA . ALA A 1 96 ? 38.887 -12.935 -34.192 1.00 92.38 96 ALA A CA 1
ATOM 722 C C . ALA A 1 96 ? 39.277 -11.454 -34.004 1.00 92.38 96 ALA A C 1
ATOM 724 O O . ALA A 1 96 ? 40.319 -11.006 -34.494 1.00 92.38 96 ALA A O 1
ATOM 725 N N . ILE A 1 97 ? 38.468 -10.694 -33.262 1.00 91.12 97 ILE A N 1
ATOM 726 C CA . ILE A 1 97 ? 38.705 -9.268 -33.010 1.00 91.12 97 ILE A CA 1
ATOM 727 C C . ILE A 1 97 ? 39.785 -9.101 -31.940 1.00 91.12 97 ILE A C 1
ATOM 729 O O . ILE A 1 97 ? 40.809 -8.463 -32.177 1.00 91.12 97 ILE A O 1
ATOM 733 N N . PHE A 1 98 ? 39.604 -9.697 -30.761 1.00 89.38 98 PHE A N 1
ATOM 734 C CA . PHE A 1 98 ? 40.405 -9.330 -29.591 1.00 89.38 98 PHE A CA 1
ATOM 735 C C . PHE A 1 98 ? 41.609 -10.246 -29.342 1.00 89.38 98 PHE A C 1
ATOM 737 O O . PHE A 1 98 ? 42.566 -9.829 -28.686 1.00 89.38 98 PHE A O 1
ATOM 744 N N . ASN A 1 99 ? 41.605 -11.489 -29.831 1.00 87.00 99 ASN A N 1
ATOM 745 C CA . ASN A 1 99 ? 42.650 -12.469 -29.506 1.00 87.00 99 ASN A CA 1
ATOM 746 C C . ASN A 1 99 ? 43.617 -12.757 -30.665 1.00 87.00 99 ASN A C 1
ATOM 748 O O . ASN A 1 99 ? 44.748 -13.168 -30.400 1.00 87.00 99 ASN A O 1
ATOM 752 N N . GLN A 1 100 ? 43.206 -12.539 -31.917 1.00 88.44 100 GLN A N 1
ATOM 753 C CA . GLN A 1 100 ? 44.044 -12.744 -33.103 1.00 88.44 100 GLN A CA 1
ATOM 754 C C . GLN A 1 100 ? 45.006 -11.565 -33.341 1.00 88.44 100 GLN A C 1
ATOM 756 O O . GLN A 1 100 ? 44.660 -10.414 -33.083 1.00 88.44 100 GLN A O 1
ATOM 761 N N . GLU A 1 101 ? 46.213 -11.840 -33.846 1.00 83.50 101 GLU A N 1
ATOM 762 C CA . GLU A 1 101 ? 47.222 -10.809 -34.133 1.00 83.50 101 GLU A CA 1
ATOM 763 C C . GLU A 1 101 ? 46.930 -9.999 -35.416 1.00 83.50 101 GLU A C 1
ATOM 765 O O . GLU A 1 101 ? 46.549 -10.597 -36.427 1.00 83.50 101 GLU A O 1
ATOM 770 N N . PRO A 1 102 ? 47.190 -8.671 -35.424 1.00 86.06 102 PRO A N 1
ATOM 771 C CA . PRO A 1 102 ? 47.473 -7.819 -34.259 1.00 86.06 102 PRO A CA 1
ATOM 772 C C . PRO A 1 102 ? 46.292 -7.731 -33.277 1.00 86.06 102 PRO A C 1
ATOM 774 O O . PRO A 1 102 ? 45.151 -7.509 -33.693 1.00 86.06 102 PRO A O 1
ATOM 777 N N . ARG A 1 103 ? 46.564 -7.922 -31.979 1.00 83.25 103 ARG A N 1
ATOM 778 C CA . ARG A 1 103 ? 45.528 -7.986 -30.931 1.00 83.25 103 ARG A CA 1
ATOM 779 C C . ARG A 1 103 ? 44.956 -6.615 -30.591 1.00 83.25 103 ARG A C 1
ATOM 781 O O . ARG A 1 103 ? 45.695 -5.706 -30.229 1.00 83.25 103 ARG A O 1
ATOM 788 N N . PHE A 1 104 ? 43.632 -6.526 -30.524 1.00 85.31 104 PHE A N 1
ATOM 789 C CA . PHE A 1 104 ? 42.928 -5.392 -29.919 1.00 85.31 104 PHE A CA 1
ATOM 790 C C . PHE A 1 104 ? 42.914 -5.548 -28.386 1.00 85.31 104 PHE A C 1
ATOM 792 O O . PHE A 1 104 ? 41.880 -5.787 -27.767 1.00 85.31 104 PHE A O 1
ATOM 799 N N . LYS A 1 105 ? 44.092 -5.491 -27.750 1.00 69.75 105 LYS A N 1
ATOM 800 C CA . LYS A 1 105 ? 44.279 -5.635 -26.292 1.00 69.75 105 LYS A CA 1
ATOM 801 C C . LYS A 1 105 ? 45.394 -4.719 -25.783 1.00 69.75 105 LYS A C 1
ATOM 803 O O . LYS A 1 105 ? 46.354 -4.473 -26.499 1.00 69.75 105 LYS A O 1
ATOM 808 N N . GLY A 1 106 ? 45.322 -4.323 -24.510 1.00 63.50 106 GLY A N 1
ATOM 809 C CA . GLY A 1 106 ? 46.410 -3.613 -23.821 1.00 63.50 106 GLY A CA 1
ATOM 810 C C . GLY A 1 106 ? 46.352 -2.084 -23.915 1.00 63.50 106 GLY A C 1
ATOM 811 O O . GLY A 1 106 ? 45.388 -1.529 -24.436 1.00 63.50 106 GLY A O 1
ATOM 812 N N . ASP A 1 107 ? 47.370 -1.448 -23.323 1.00 56.81 107 ASP A N 1
ATOM 813 C CA . ASP A 1 107 ? 47.462 -0.030 -22.937 1.00 56.81 107 ASP A CA 1
ATOM 814 C C . ASP A 1 107 ? 46.876 0.963 -23.965 1.00 56.81 107 ASP A C 1
ATOM 816 O O . ASP A 1 107 ? 47.374 1.132 -25.081 1.00 56.81 107 ASP A O 1
ATOM 820 N N . CYS A 1 108 ? 45.795 1.632 -23.557 1.00 64.81 108 CYS A N 1
ATOM 821 C CA . CYS A 1 108 ? 45.048 2.609 -24.350 1.00 64.81 108 CYS A CA 1
ATOM 822 C C . CYS A 1 108 ? 45.420 4.068 -24.015 1.00 64.81 108 CYS A C 1
ATOM 824 O O . CYS A 1 108 ? 44.734 4.985 -24.455 1.00 64.81 108 CYS A O 1
ATOM 826 N N . ASN A 1 109 ? 46.468 4.307 -23.218 1.00 56.78 109 ASN A N 1
ATOM 827 C CA . ASN A 1 109 ? 46.685 5.612 -22.585 1.00 56.78 109 ASN A CA 1
ATOM 828 C C . ASN A 1 109 ? 47.267 6.706 -23.498 1.00 56.78 109 ASN A C 1
ATOM 830 O O . ASN A 1 109 ? 47.349 7.850 -23.061 1.00 56.78 109 ASN A O 1
ATOM 834 N N . HIS A 1 110 ? 47.711 6.394 -24.725 1.00 58.53 110 HIS A N 1
ATOM 835 C CA . HIS A 1 110 ? 48.442 7.364 -25.560 1.00 58.53 110 HIS A CA 1
ATOM 836 C C . HIS A 1 110 ? 48.129 7.306 -27.077 1.00 58.53 110 HIS A C 1
ATOM 838 O O . HIS A 1 110 ? 49.067 7.209 -27.878 1.00 58.53 110 HIS A O 1
ATOM 844 N N . PRO A 1 111 ? 46.860 7.400 -27.529 1.00 63.56 111 PRO A N 1
ATOM 845 C CA . PRO A 1 111 ? 46.574 7.759 -28.922 1.00 63.56 111 PRO A CA 1
ATOM 846 C C . PRO A 1 111 ? 47.213 9.105 -29.253 1.00 63.56 111 PRO A C 1
ATOM 848 O O . PRO A 1 111 ? 46.913 10.112 -28.619 1.00 63.56 111 PRO A O 1
ATOM 851 N N . LYS A 1 112 ? 48.080 9.162 -30.270 1.00 58.97 112 LYS A N 1
ATOM 852 C CA . LYS A 1 112 ? 48.806 10.401 -30.615 1.00 58.97 112 LYS A CA 1
ATOM 853 C C . LYS A 1 112 ? 47.892 11.526 -31.114 1.00 58.97 112 LYS A C 1
ATOM 855 O O . LYS A 1 112 ? 48.340 12.666 -31.211 1.00 58.97 112 LYS A O 1
ATOM 860 N N . ARG A 1 113 ? 46.650 11.202 -31.486 1.00 67.38 113 ARG A N 1
ATOM 861 C CA . ARG A 1 113 ? 45.733 12.076 -32.234 1.00 67.38 113 ARG A CA 1
ATOM 862 C C . ARG A 1 113 ? 44.361 12.269 -31.583 1.00 67.38 113 ARG A C 1
ATOM 864 O O . ARG A 1 113 ? 43.552 13.009 -32.133 1.00 67.38 113 ARG A O 1
ATOM 871 N N . VAL A 1 114 ? 44.103 11.656 -30.426 1.00 68.38 114 VAL A N 1
ATOM 872 C CA . VAL A 1 114 ? 42.849 11.833 -29.675 1.00 68.38 114 VAL A CA 1
ATOM 873 C C . VAL A 1 114 ? 43.115 12.683 -28.437 1.00 68.38 114 VAL A C 1
ATOM 875 O O . VAL A 1 114 ? 44.082 12.453 -27.719 1.00 68.38 114 VAL A O 1
ATOM 878 N N . GLN A 1 115 ? 42.307 13.732 -28.246 1.00 58.25 115 GLN A N 1
ATOM 879 C CA . GLN A 1 115 ? 42.612 14.851 -27.339 1.00 58.25 115 GLN A CA 1
ATOM 880 C C . GLN A 1 115 ? 42.455 14.534 -25.842 1.00 58.25 115 GLN A C 1
ATOM 882 O O . GLN A 1 115 ? 42.890 15.326 -25.007 1.00 58.25 115 GLN A O 1
ATOM 887 N N . TRP A 1 116 ? 41.865 13.394 -25.492 1.00 60.72 116 TRP A N 1
ATOM 888 C CA . TRP A 1 116 ? 41.628 12.967 -24.115 1.00 60.72 116 TRP A CA 1
ATOM 889 C C . TRP A 1 116 ? 41.620 11.432 -24.014 1.00 60.72 116 TRP A C 1
ATOM 891 O O . TRP A 1 116 ? 41.538 10.744 -25.030 1.00 60.72 116 TRP A O 1
ATOM 901 N N . ALA A 1 117 ? 41.802 10.903 -22.799 1.00 60.91 117 ALA A N 1
ATOM 902 C CA . ALA A 1 117 ? 41.813 9.464 -22.514 1.00 60.91 117 ALA A CA 1
ATOM 903 C C . ALA A 1 117 ? 40.409 8.835 -22.688 1.00 60.91 117 ALA A C 1
ATOM 905 O O . ALA A 1 117 ? 39.545 9.412 -23.338 1.00 60.91 117 ALA A O 1
ATOM 906 N N . MET A 1 118 ? 40.178 7.641 -22.124 1.00 61.38 118 MET A N 1
ATOM 907 C CA . MET A 1 118 ? 38.848 7.013 -22.103 1.00 61.38 118 MET A CA 1
ATOM 908 C C . MET A 1 118 ? 37.777 8.022 -21.639 1.00 61.38 118 MET A C 1
ATOM 910 O O . MET A 1 118 ? 38.013 8.702 -20.634 1.00 61.38 118 MET A O 1
ATOM 914 N N . PRO A 1 119 ? 36.644 8.152 -22.357 1.00 62.19 119 PRO A N 1
ATOM 915 C CA . PRO A 1 119 ? 35.583 9.062 -21.967 1.00 62.19 119 PRO A CA 1
ATOM 916 C C . PRO A 1 119 ? 35.042 8.652 -20.585 1.00 62.19 119 PRO A C 1
ATOM 918 O O . PRO A 1 119 ? 35.093 7.466 -20.244 1.00 62.19 119 PRO A O 1
ATOM 921 N N . PRO A 1 120 ? 34.559 9.607 -19.769 1.00 60.19 120 PRO A N 1
ATOM 922 C CA . PRO A 1 120 ? 33.908 9.315 -18.498 1.00 60.19 120 PRO A CA 1
ATOM 923 C C . PRO A 1 120 ? 32.770 8.307 -18.664 1.00 60.19 120 PRO A C 1
ATOM 925 O O . PRO A 1 120 ? 32.146 8.249 -19.726 1.00 60.19 120 PRO A O 1
ATOM 928 N N . ASP A 1 121 ? 32.465 7.561 -17.604 1.00 50.34 121 ASP A N 1
ATOM 929 C CA . ASP A 1 121 ? 31.331 6.636 -17.593 1.00 50.34 121 ASP A CA 1
ATOM 930 C C . ASP A 1 121 ? 30.047 7.347 -18.060 1.00 50.34 121 ASP A C 1
ATOM 932 O O . ASP A 1 121 ? 29.732 8.455 -17.622 1.00 50.34 121 ASP A O 1
ATOM 936 N N . GLY A 1 122 ? 29.329 6.722 -18.997 1.00 53.16 122 GLY A N 1
ATOM 937 C CA . GLY A 1 122 ? 28.126 7.288 -19.619 1.00 53.16 122 GLY A CA 1
ATOM 938 C C . GLY A 1 122 ? 28.376 8.223 -20.810 1.00 53.16 122 GLY A C 1
ATOM 939 O O . GLY A 1 122 ? 27.418 8.639 -21.462 1.00 53.16 122 GLY A O 1
ATOM 940 N N . VAL A 1 123 ? 29.632 8.533 -21.150 1.00 63.66 123 VAL A N 1
ATOM 941 C CA . VAL A 1 123 ? 29.978 9.316 -22.344 1.00 63.66 123 VAL A CA 1
ATOM 942 C C . VAL A 1 123 ? 30.473 8.394 -23.458 1.00 63.66 123 VAL A C 1
ATOM 944 O O . VAL A 1 123 ? 31.451 7.664 -23.309 1.00 63.66 123 VAL A O 1
ATOM 947 N N . ASN A 1 124 ? 29.794 8.442 -24.604 1.00 71.50 124 ASN A N 1
ATOM 948 C CA . ASN A 1 124 ? 30.143 7.634 -25.769 1.00 71.50 124 ASN A CA 1
ATOM 949 C C . ASN A 1 124 ? 31.370 8.181 -26.497 1.00 71.50 124 ASN A C 1
ATOM 951 O O . ASN A 1 124 ? 31.609 9.391 -26.531 1.00 71.50 124 ASN A O 1
ATOM 955 N N . TRP A 1 125 ? 32.083 7.284 -27.172 1.00 77.31 125 TRP A N 1
ATOM 956 C CA . TRP A 1 125 ? 33.062 7.684 -28.172 1.00 77.31 125 TRP A CA 1
ATOM 957 C C . TRP A 1 125 ? 32.369 8.279 -29.407 1.00 77.31 125 TRP A C 1
ATOM 959 O O . TRP A 1 125 ? 31.219 7.976 -29.726 1.00 77.31 125 TRP A O 1
ATOM 969 N N . THR A 1 126 ? 33.087 9.122 -30.136 1.00 83.25 126 THR A N 1
ATOM 970 C CA . THR A 1 126 ? 32.613 9.856 -31.310 1.00 83.25 126 THR A CA 1
ATOM 971 C C . THR A 1 126 ? 33.241 9.323 -32.596 1.00 83.25 126 THR A C 1
ATOM 973 O O . THR A 1 126 ? 34.321 8.728 -32.600 1.00 83.25 126 THR A O 1
ATOM 976 N N . LEU A 1 127 ? 32.585 9.579 -33.733 1.00 84.44 127 LEU A N 1
ATOM 977 C CA . LEU A 1 127 ? 33.135 9.236 -35.050 1.00 84.44 127 LEU A CA 1
ATOM 978 C C . LEU A 1 127 ? 34.458 9.959 -35.332 1.00 84.44 127 LEU A C 1
ATOM 980 O O . LEU A 1 127 ? 35.368 9.358 -35.888 1.00 84.44 127 LEU A O 1
ATOM 984 N N . ALA A 1 128 ? 34.607 11.204 -34.869 1.00 84.56 128 ALA A N 1
ATOM 985 C CA . ALA A 1 128 ? 35.859 11.944 -35.007 1.00 84.56 128 ALA A CA 1
ATOM 986 C C . ALA A 1 128 ? 37.032 11.238 -34.302 1.00 84.56 128 ALA A C 1
ATOM 988 O O . ALA A 1 128 ? 38.159 11.275 -34.788 1.00 84.56 128 ALA A O 1
ATOM 989 N N . GLU A 1 129 ? 36.777 10.565 -33.178 1.00 84.62 129 GLU A N 1
ATOM 990 C CA . GLU A 1 129 ? 37.794 9.798 -32.452 1.00 84.62 129 GLU A CA 1
ATOM 991 C C . GLU A 1 129 ? 38.099 8.465 -33.130 1.00 84.62 129 GLU A C 1
ATOM 993 O O . GLU A 1 129 ? 39.255 8.053 -33.140 1.00 84.62 129 GLU A O 1
ATOM 998 N N . CYS A 1 130 ? 37.096 7.821 -33.736 1.00 87.31 130 CYS A N 1
ATOM 999 C CA . CYS A 1 130 ? 37.302 6.676 -34.624 1.00 87.31 130 CYS A CA 1
ATOM 1000 C C . CYS A 1 130 ? 38.200 7.051 -35.814 1.00 87.31 130 CYS A C 1
ATOM 1002 O O . CYS A 1 130 ? 39.212 6.397 -36.063 1.00 87.31 130 CYS A O 1
ATOM 1004 N N . ASP A 1 131 ? 37.903 8.153 -36.500 1.00 88.31 131 ASP A N 1
ATOM 1005 C CA . ASP A 1 131 ? 38.688 8.619 -37.648 1.00 88.31 131 ASP A CA 1
ATOM 1006 C C . ASP A 1 131 ? 40.113 9.033 -37.250 1.00 88.31 131 ASP A C 1
ATOM 1008 O O . ASP A 1 131 ? 41.062 8.845 -38.014 1.00 88.31 131 ASP A O 1
ATOM 1012 N N . ALA A 1 132 ? 40.279 9.578 -36.042 1.00 85.38 132 ALA A N 1
ATOM 1013 C CA . ALA A 1 132 ? 41.562 10.037 -35.529 1.00 85.38 132 ALA A CA 1
ATOM 1014 C C . ALA A 1 132 ? 42.469 8.915 -34.996 1.00 85.38 132 ALA A C 1
ATOM 1016 O O . ALA A 1 132 ? 43.649 9.184 -34.757 1.00 85.38 132 ALA A O 1
ATOM 1017 N N . MET A 1 133 ? 41.977 7.686 -34.799 1.00 85.25 133 MET A N 1
ATOM 1018 C CA . MET A 1 133 ? 42.829 6.597 -34.309 1.00 85.25 133 MET A CA 1
ATOM 1019 C C . MET A 1 133 ? 43.963 6.262 -35.276 1.00 85.25 133 MET A C 1
ATOM 1021 O O . MET A 1 133 ? 43.808 6.290 -36.490 1.00 85.25 133 MET A O 1
ATOM 1025 N N . ASP A 1 134 ? 45.133 5.938 -34.723 1.00 82.50 134 ASP A N 1
ATOM 1026 C CA . ASP A 1 134 ? 46.329 5.625 -35.510 1.00 82.50 134 ASP A CA 1
ATOM 1027 C C . ASP A 1 134 ? 47.128 4.414 -34.999 1.00 82.50 134 ASP A C 1
ATOM 1029 O O . ASP A 1 134 ? 48.208 4.119 -35.516 1.00 82.50 134 ASP A O 1
ATOM 1033 N N . TYR A 1 135 ? 46.597 3.674 -34.018 1.00 82.69 135 TYR A N 1
ATOM 1034 C CA . TYR A 1 135 ? 47.193 2.432 -33.522 1.00 82.69 135 TYR A CA 1
ATOM 1035 C C . TYR A 1 135 ? 46.145 1.441 -32.991 1.00 82.69 135 TYR A C 1
ATOM 1037 O O . TYR A 1 135 ? 45.038 1.814 -32.596 1.00 82.69 135 TYR A O 1
ATOM 1045 N N . ILE A 1 136 ? 46.503 0.155 -33.003 1.00 85.50 136 ILE A N 1
ATOM 1046 C CA . ILE A 1 136 ? 45.622 -0.954 -32.620 1.00 85.50 136 ILE A CA 1
ATOM 1047 C C . ILE A 1 136 ? 45.641 -1.111 -31.101 1.00 85.50 136 ILE A C 1
ATOM 1049 O O . ILE A 1 136 ? 46.680 -1.426 -30.519 1.00 85.50 136 ILE A O 1
ATOM 1053 N N . CYS A 1 137 ? 44.493 -0.912 -30.464 1.00 81.06 137 CYS A N 1
ATOM 1054 C CA . CYS A 1 137 ? 44.298 -1.118 -29.036 1.00 81.06 137 CYS A CA 1
ATOM 1055 C C . CYS A 1 137 ? 42.871 -1.589 -28.753 1.00 81.06 137 CYS A C 1
ATOM 1057 O O . CYS A 1 137 ? 42.012 -1.616 -29.628 1.00 81.06 137 CYS A O 1
ATOM 1059 N N . GLY A 1 138 ? 42.616 -2.038 -27.529 1.00 78.12 138 GLY A N 1
ATOM 1060 C CA . GLY A 1 138 ? 41.340 -2.659 -27.189 1.00 78.12 138 GLY A CA 1
ATOM 1061 C C . GLY A 1 138 ? 40.195 -1.684 -26.936 1.00 78.12 138 GLY A C 1
ATOM 1062 O O . GLY A 1 138 ? 39.296 -2.083 -26.217 1.00 78.12 138 GLY A O 1
ATOM 1063 N N . ASN A 1 139 ? 40.221 -0.432 -27.403 1.00 79.50 139 ASN A N 1
ATOM 1064 C CA . ASN A 1 139 ? 39.129 0.525 -27.179 1.00 79.50 139 ASN A CA 1
ATOM 1065 C C . ASN A 1 139 ? 38.158 0.590 -28.385 1.00 79.50 139 ASN A C 1
ATOM 1067 O O . ASN A 1 139 ? 38.540 0.239 -29.506 1.00 79.50 139 ASN A O 1
ATOM 1071 N N . PRO A 1 140 ? 36.907 1.042 -28.183 1.00 83.88 140 PRO A N 1
ATOM 1072 C CA . PRO A 1 140 ? 35.924 1.144 -29.261 1.00 83.88 140 PRO A CA 1
ATOM 1073 C C . PRO A 1 140 ? 36.346 1.973 -30.492 1.00 83.88 140 PRO A C 1
ATOM 1075 O O . PRO A 1 140 ? 36.121 1.502 -31.608 1.00 83.88 140 PRO A O 1
ATOM 1078 N N . PRO A 1 141 ? 37.018 3.138 -30.365 1.00 86.38 141 PRO A N 1
ATOM 1079 C CA . PRO A 1 141 ? 37.497 3.881 -31.531 1.00 86.38 141 PRO A CA 1
ATOM 1080 C C . PRO A 1 141 ? 38.508 3.114 -32.377 1.00 86.38 141 PRO A C 1
ATOM 1082 O O . PRO A 1 141 ? 38.458 3.201 -33.597 1.00 86.38 141 PRO A O 1
ATOM 1085 N N . SER A 1 142 ? 39.418 2.350 -31.761 1.00 88.00 142 SER A N 1
ATOM 1086 C CA . SER A 1 142 ? 40.403 1.556 -32.502 1.00 88.00 142 SER A CA 1
ATOM 1087 C C . SER A 1 142 ? 39.714 0.425 -33.266 1.00 88.00 142 SER A C 1
ATOM 1089 O O . SER A 1 142 ? 39.965 0.237 -34.455 1.00 88.00 142 SER A O 1
ATOM 1091 N N . VAL A 1 143 ? 38.762 -0.270 -32.635 1.00 89.31 143 VAL A N 1
ATOM 1092 C CA . VAL A 1 143 ? 37.926 -1.280 -33.310 1.00 89.31 143 VAL A CA 1
ATOM 1093 C C . VAL A 1 143 ? 37.155 -0.658 -34.483 1.00 89.31 143 VAL A C 1
ATOM 1095 O O . VAL A 1 143 ? 37.139 -1.223 -35.574 1.00 89.31 143 VAL A O 1
ATOM 1098 N N . CYS A 1 144 ? 36.571 0.526 -34.293 1.00 90.50 144 CYS A N 1
ATOM 1099 C CA . CYS A 1 144 ? 35.879 1.268 -35.347 1.00 90.50 144 CYS A CA 1
ATOM 1100 C C . CYS A 1 144 ? 36.823 1.669 -36.500 1.00 90.50 144 CYS A C 1
ATOM 1102 O O . CYS A 1 144 ? 36.492 1.472 -37.668 1.00 90.50 144 CYS A O 1
ATOM 1104 N N . HIS A 1 145 ? 38.022 2.167 -36.191 1.00 91.62 145 HIS A N 1
ATOM 1105 C CA . HIS A 1 145 ? 39.002 2.614 -37.183 1.00 91.62 145 HIS A CA 1
ATOM 1106 C C . HIS A 1 145 ? 39.515 1.468 -38.058 1.00 91.62 145 HIS A C 1
ATOM 1108 O O . HIS A 1 145 ? 39.569 1.556 -39.284 1.00 91.62 145 HIS A O 1
ATOM 1114 N N . PHE A 1 146 ? 39.871 0.350 -37.425 1.00 92.75 146 PHE A N 1
ATOM 1115 C CA . PHE A 1 146 ? 40.416 -0.824 -38.101 1.00 92.75 146 PHE A CA 1
ATOM 1116 C C . PHE A 1 146 ? 39.324 -1.798 -38.575 1.00 92.75 146 PHE A C 1
ATOM 1118 O O . PHE A 1 146 ? 39.607 -2.970 -38.845 1.00 92.75 146 PHE A O 1
ATOM 1125 N N . LEU A 1 147 ? 38.088 -1.317 -38.739 1.00 92.19 147 LEU A N 1
ATOM 1126 C CA . LEU A 1 147 ? 36.947 -2.092 -39.223 1.00 92.19 147 LEU A CA 1
ATOM 1127 C C . LEU A 1 147 ? 37.225 -2.857 -40.535 1.00 92.19 147 LEU A C 1
ATOM 1129 O O . LEU A 1 147 ? 36.877 -4.038 -40.587 1.00 92.19 147 LEU A O 1
ATOM 1133 N N . PRO A 1 148 ? 37.904 -2.292 -41.561 1.00 92.44 148 PRO A N 1
ATOM 1134 C CA . PRO A 1 148 ? 38.239 -3.047 -42.772 1.00 92.44 148 PRO A CA 1
ATOM 1135 C C . PRO A 1 148 ? 39.092 -4.292 -42.492 1.00 92.44 148 PRO A C 1
ATOM 1137 O O . PRO A 1 148 ? 38.852 -5.356 -43.057 1.00 92.44 148 PRO A O 1
ATOM 1140 N N . MET A 1 149 ? 40.057 -4.191 -41.571 1.00 92.12 149 MET A N 1
ATOM 1141 C CA . MET A 1 149 ? 40.878 -5.333 -41.159 1.00 92.12 149 MET A CA 1
ATOM 1142 C C . MET A 1 149 ? 40.041 -6.366 -40.403 1.00 92.12 149 MET A C 1
ATOM 1144 O O . MET A 1 149 ? 40.195 -7.566 -40.628 1.00 92.12 149 MET A O 1
ATOM 1148 N N . ILE A 1 150 ? 39.171 -5.906 -39.500 1.00 93.31 150 ILE A N 1
ATOM 1149 C CA . ILE A 1 150 ? 38.296 -6.779 -38.718 1.00 93.31 150 ILE A CA 1
ATOM 1150 C C . ILE A 1 150 ? 37.400 -7.589 -39.648 1.00 93.31 150 ILE A C 1
ATOM 1152 O O . ILE A 1 150 ? 37.391 -8.808 -39.528 1.00 93.31 150 ILE A O 1
ATOM 1156 N N . LYS A 1 151 ? 36.732 -6.957 -40.620 1.00 93.12 151 LYS A N 1
ATOM 1157 C CA . LYS A 1 151 ? 35.861 -7.652 -41.582 1.00 93.12 151 LYS A CA 1
ATOM 1158 C C . LYS A 1 151 ? 36.562 -8.819 -42.274 1.00 93.12 151 LYS A C 1
ATOM 1160 O O . LYS A 1 151 ? 36.053 -9.935 -42.240 1.00 93.12 151 LYS A O 1
ATOM 1165 N N . VAL A 1 152 ? 37.773 -8.593 -42.789 1.00 92.94 152 VAL A N 1
ATOM 1166 C CA . VAL A 1 152 ? 38.587 -9.650 -43.416 1.00 92.94 152 VAL A CA 1
ATOM 1167 C C . VAL A 1 152 ? 38.859 -10.802 -42.443 1.00 92.94 152 VAL A C 1
ATOM 1169 O O . VAL A 1 152 ? 38.788 -11.969 -42.825 1.00 92.94 152 VAL A O 1
ATOM 1172 N N . ARG A 1 153 ? 39.142 -10.507 -41.166 1.00 93.19 153 ARG A N 1
ATOM 1173 C CA . ARG A 1 153 ? 39.332 -11.555 -40.150 1.00 93.19 153 ARG A CA 1
ATOM 1174 C C . ARG A 1 153 ? 38.055 -12.325 -39.866 1.00 93.19 153 ARG A C 1
ATOM 1176 O O . ARG A 1 153 ? 38.134 -13.541 -39.728 1.00 93.19 153 ARG A O 1
ATOM 1183 N N . LEU A 1 154 ? 36.922 -11.638 -39.726 1.00 95.06 154 LEU A N 1
ATOM 1184 C CA . LEU A 1 154 ? 35.644 -12.272 -39.408 1.00 95.06 154 LEU A CA 1
ATOM 1185 C C . LEU A 1 154 ? 35.262 -13.265 -40.505 1.00 95.06 154 LEU A C 1
ATOM 1187 O O . LEU A 1 154 ? 35.055 -14.438 -40.201 1.00 95.06 154 LEU A O 1
ATOM 1191 N N . ILE A 1 155 ? 35.303 -12.820 -41.765 1.00 94.56 155 ILE A N 1
ATOM 1192 C CA . ILE A 1 155 ? 35.024 -13.652 -42.942 1.00 94.56 155 ILE A CA 1
ATOM 1193 C C . ILE A 1 155 ? 35.963 -14.861 -42.966 1.00 94.56 155 ILE A C 1
ATOM 1195 O O . ILE A 1 155 ? 35.502 -15.998 -42.997 1.00 94.56 155 ILE A O 1
ATOM 1199 N N . LYS A 1 156 ? 37.277 -14.647 -42.822 1.00 94.06 156 LYS A N 1
ATOM 1200 C CA . LYS A 1 156 ? 38.250 -15.747 -42.805 1.00 94.06 156 LYS A CA 1
ATOM 1201 C C . LYS A 1 156 ? 38.008 -16.757 -41.678 1.00 94.06 156 LYS A C 1
ATOM 1203 O O . LYS A 1 156 ? 38.096 -17.959 -41.899 1.00 94.06 156 LYS A O 1
ATOM 1208 N N . ASN A 1 157 ? 37.681 -16.295 -40.471 1.00 94.75 157 ASN A N 1
ATOM 1209 C CA . ASN A 1 157 ? 37.390 -17.195 -39.352 1.00 94.75 157 ASN A CA 1
ATOM 1210 C C . ASN A 1 157 ? 36.098 -17.994 -39.586 1.00 94.75 157 ASN A C 1
ATOM 1212 O O . ASN A 1 157 ? 36.028 -19.153 -39.181 1.00 94.75 157 ASN A O 1
ATOM 1216 N N . MET A 1 158 ? 35.093 -17.408 -40.244 1.00 95.31 158 MET A N 1
ATOM 1217 C CA . MET A 1 158 ? 33.889 -18.134 -40.657 1.00 95.31 158 MET A CA 1
ATOM 1218 C C . MET A 1 158 ? 34.214 -19.197 -41.708 1.00 95.31 158 MET A C 1
ATOM 1220 O O . MET A 1 158 ? 33.819 -20.349 -41.528 1.00 95.31 158 MET A O 1
ATOM 1224 N N . GLN A 1 159 ? 34.977 -18.836 -42.745 1.00 94.81 159 GLN A N 1
ATOM 1225 C CA . GLN A 1 159 ? 35.451 -19.755 -43.786 1.00 94.81 159 GLN A CA 1
ATOM 1226 C C . GLN A 1 159 ? 36.209 -20.941 -43.178 1.00 94.81 159 GLN A C 1
ATOM 1228 O O . GLN A 1 159 ? 35.896 -22.096 -43.473 1.00 94.81 159 GLN A O 1
ATOM 1233 N N . ASP A 1 160 ? 37.158 -20.666 -42.278 1.00 92.62 160 ASP A N 1
ATOM 1234 C CA . ASP A 1 160 ? 37.956 -21.681 -41.589 1.00 92.62 160 ASP A CA 1
ATOM 1235 C C . ASP A 1 160 ? 37.077 -22.581 -40.701 1.00 92.62 160 ASP A C 1
ATOM 1237 O O . ASP A 1 160 ? 37.229 -23.808 -40.703 1.00 92.62 160 ASP A O 1
ATOM 1241 N N . ALA A 1 161 ? 36.135 -21.996 -39.951 1.00 92.00 161 ALA A N 1
ATOM 1242 C CA . ALA A 1 161 ? 35.236 -22.739 -39.073 1.00 92.00 161 ALA A CA 1
ATOM 1243 C C . ALA A 1 161 ? 34.319 -23.680 -39.867 1.00 92.00 161 ALA A C 1
ATOM 1245 O O . ALA A 1 161 ? 34.316 -24.884 -39.596 1.00 92.00 161 ALA A O 1
ATOM 1246 N N . LEU A 1 162 ? 33.611 -23.158 -40.873 1.00 92.88 162 LEU A N 1
ATOM 1247 C CA . LEU A 1 162 ? 32.710 -23.927 -41.735 1.00 92.88 162 LEU A CA 1
ATOM 1248 C C . LEU A 1 162 ? 33.466 -25.003 -42.520 1.00 92.88 162 LEU A C 1
ATOM 1250 O O . LEU A 1 162 ? 33.062 -26.164 -42.498 1.00 92.88 162 LEU A O 1
ATOM 1254 N N . SER A 1 163 ? 34.619 -24.664 -43.107 1.00 91.19 163 SER A N 1
ATOM 1255 C CA . SER A 1 163 ? 35.490 -25.633 -43.789 1.00 91.19 163 SER A CA 1
ATOM 1256 C C . SER A 1 163 ? 35.951 -26.757 -42.865 1.00 91.19 163 SER A C 1
ATOM 1258 O O . SER A 1 163 ? 36.112 -27.895 -43.296 1.00 91.19 163 SER A O 1
ATOM 1260 N N . SER A 1 164 ? 36.177 -26.465 -41.581 1.00 89.00 164 SER A N 1
ATOM 1261 C CA . SER A 1 164 ? 36.578 -27.492 -40.619 1.00 89.00 164 SER A CA 1
ATOM 1262 C C . SER A 1 164 ? 35.444 -28.453 -40.247 1.00 89.00 164 SER A C 1
ATOM 1264 O O . SER A 1 164 ? 35.727 -29.563 -39.792 1.00 89.00 164 SER A O 1
ATOM 1266 N N . TYR A 1 165 ? 34.184 -28.047 -40.436 1.00 89.62 165 TYR A N 1
ATOM 1267 C CA . TYR A 1 165 ? 32.997 -28.847 -40.122 1.00 89.62 165 TYR A CA 1
ATOM 1268 C C . TYR A 1 165 ? 32.569 -29.767 -41.272 1.00 89.62 165 TYR A C 1
ATOM 1270 O O . TYR A 1 165 ? 31.858 -30.741 -41.023 1.00 89.62 165 TYR A O 1
ATOM 1278 N N . THR A 1 166 ? 33.028 -29.523 -42.505 1.00 85.38 166 THR A N 1
ATOM 1279 C CA . THR A 1 166 ? 32.748 -30.385 -43.671 1.00 85.38 166 THR A CA 1
ATOM 1280 C C . THR A 1 166 ? 33.697 -31.582 -43.803 1.00 85.38 166 THR A C 1
ATOM 1282 O O . THR A 1 166 ? 33.473 -32.459 -44.635 1.00 85.38 166 THR A O 1
ATOM 1285 N N . VAL A 1 167 ? 34.744 -31.663 -42.973 1.00 78.06 167 VAL A N 1
ATOM 1286 C CA . VAL A 1 167 ? 35.728 -32.756 -43.008 1.00 78.06 167 VAL A CA 1
ATOM 1287 C C . VAL A 1 167 ? 35.436 -33.782 -41.916 1.00 78.06 167 VAL A C 1
ATOM 1289 O O . VAL A 1 167 ? 35.251 -33.430 -40.748 1.00 78.06 167 VAL A O 1
ATOM 1292 N N . SER A 1 168 ? 35.477 -35.068 -42.281 1.00 62.38 168 SER A N 1
ATOM 1293 C CA . SER A 1 168 ? 35.282 -36.191 -41.360 1.00 62.38 168 SER A CA 1
ATOM 1294 C C . SER A 1 168 ? 36.383 -36.262 -40.286 1.00 62.38 168 SER A C 1
ATOM 1296 O O . SER A 1 168 ? 37.397 -36.939 -40.452 1.00 62.38 168 SER A O 1
ATOM 1298 N N . THR A 1 169 ? 36.185 -35.568 -39.164 1.00 57.75 169 THR A N 1
ATOM 1299 C CA . THR A 1 169 ? 37.078 -35.566 -37.993 1.00 57.75 169 THR A CA 1
ATOM 1300 C C . THR A 1 169 ? 36.320 -35.955 -36.720 1.00 57.75 169 THR A C 1
ATOM 1302 O O . THR A 1 169 ? 35.093 -35.896 -36.675 1.00 57.75 169 THR A O 1
ATOM 1305 N N . THR A 1 170 ? 37.039 -36.314 -35.651 1.00 52.59 170 THR A N 1
ATOM 1306 C CA . THR A 1 170 ? 36.491 -36.606 -34.307 1.00 52.59 170 THR A CA 1
ATOM 1307 C C . THR A 1 170 ? 35.990 -35.360 -33.555 1.00 52.59 170 THR A C 1
ATOM 1309 O O . THR A 1 170 ? 35.789 -35.401 -32.341 1.00 52.59 170 THR A O 1
ATOM 1312 N N . LYS A 1 171 ? 35.817 -34.224 -34.243 1.00 56.81 171 LYS A N 1
ATOM 1313 C CA . LYS A 1 171 ? 35.343 -32.980 -33.633 1.00 56.81 171 LYS A CA 1
ATOM 1314 C C . LYS A 1 171 ? 33.824 -33.028 -33.395 1.00 56.81 171 LYS A C 1
ATOM 1316 O O . LYS A 1 171 ? 33.099 -33.575 -34.219 1.00 56.81 171 LYS A O 1
ATOM 1321 N N . PRO A 1 172 ? 33.319 -32.379 -32.330 1.00 54.06 172 PRO A N 1
ATOM 1322 C CA . PRO A 1 172 ? 31.901 -32.406 -31.947 1.00 54.06 172 PRO A CA 1
ATOM 1323 C C . PRO A 1 172 ? 30.928 -31.708 -32.923 1.00 54.06 172 PRO A C 1
ATOM 1325 O O . PRO A 1 172 ? 29.727 -31.746 -32.694 1.00 54.06 172 PRO A O 1
ATOM 1328 N N . MET A 1 173 ? 31.413 -31.062 -33.990 1.00 65.44 173 MET A N 1
ATOM 1329 C CA . MET A 1 173 ? 30.602 -30.412 -35.033 1.00 65.44 173 MET A CA 1
ATOM 1330 C C . MET A 1 173 ? 31.075 -30.902 -36.398 1.00 65.44 173 MET A C 1
ATOM 1332 O O . MET A 1 173 ? 31.862 -30.242 -37.069 1.00 65.44 173 MET A O 1
ATOM 1336 N N . ASN A 1 174 ? 30.658 -32.107 -36.763 1.00 86.00 174 ASN A N 1
ATOM 1337 C CA . ASN A 1 174 ? 30.989 -32.720 -38.039 1.00 86.00 174 ASN A CA 1
ATOM 1338 C C . ASN A 1 174 ? 29.698 -32.859 -38.850 1.00 86.00 174 ASN A C 1
ATOM 1340 O O . ASN A 1 174 ? 28.819 -33.646 -38.500 1.00 86.00 174 ASN A O 1
ATOM 1344 N N . TYR A 1 175 ? 29.575 -32.058 -39.906 1.00 92.00 175 TYR A N 1
ATOM 1345 C CA . TYR A 1 175 ? 28.373 -31.987 -40.733 1.00 92.00 175 TYR A CA 1
ATOM 1346 C C . TYR A 1 175 ? 28.152 -33.263 -41.542 1.00 92.00 175 TYR A C 1
ATOM 1348 O O . TYR A 1 175 ? 27.014 -33.702 -41.686 1.00 92.00 175 TYR A O 1
ATOM 1356 N N . VAL A 1 176 ? 29.229 -33.920 -41.981 1.00 90.69 176 VAL A N 1
ATOM 1357 C CA . VAL A 1 176 ? 29.150 -35.223 -42.654 1.00 90.69 176 VAL A CA 1
ATOM 1358 C C . VAL A 1 176 ? 28.530 -36.255 -41.714 1.00 90.69 176 VAL A C 1
ATOM 1360 O O . VAL A 1 176 ? 27.615 -36.975 -42.103 1.00 90.69 176 VAL A O 1
ATOM 1363 N N . THR A 1 177 ? 28.992 -36.314 -40.462 1.00 89.19 177 THR A N 1
ATOM 1364 C CA . THR A 1 177 ? 28.435 -37.220 -39.448 1.00 89.19 177 THR A CA 1
ATOM 1365 C C . THR A 1 177 ? 26.985 -36.874 -39.128 1.00 89.19 177 THR A C 1
ATOM 1367 O O . THR A 1 177 ? 26.135 -37.750 -39.217 1.00 89.19 177 THR A O 1
ATOM 1370 N N . ALA A 1 178 ? 26.675 -35.603 -38.854 1.00 91.50 178 ALA A N 1
ATOM 1371 C CA . ALA A 1 178 ? 25.323 -35.179 -38.489 1.00 91.50 178 ALA A CA 1
ATOM 1372 C C . ALA A 1 178 ? 24.280 -35.518 -39.569 1.00 91.50 178 ALA A C 1
ATOM 1374 O O . ALA A 1 178 ? 23.206 -36.029 -39.255 1.00 91.50 178 ALA A O 1
ATOM 1375 N N . LEU A 1 179 ? 24.596 -35.279 -40.845 1.00 93.88 179 LEU A N 1
ATOM 1376 C CA . LEU A 1 179 ? 23.685 -35.603 -41.945 1.00 93.88 179 LEU A CA 1
ATOM 1377 C C . LEU A 1 179 ? 23.574 -37.121 -42.158 1.00 93.88 179 LEU A C 1
ATOM 1379 O O . LEU A 1 179 ? 22.473 -37.631 -42.366 1.00 93.88 179 LEU A O 1
ATOM 1383 N N . ASN A 1 180 ? 24.681 -37.865 -42.052 1.00 91.69 180 ASN A N 1
ATOM 1384 C CA . ASN A 1 180 ? 24.661 -39.326 -42.168 1.00 91.69 180 ASN A CA 1
ATOM 1385 C C . ASN A 1 180 ? 23.910 -40.012 -41.017 1.00 91.69 180 ASN A C 1
ATOM 1387 O O . ASN A 1 180 ? 23.257 -41.032 -41.250 1.00 91.69 180 ASN A O 1
ATOM 1391 N N . ASP A 1 181 ? 23.965 -39.464 -39.804 1.00 91.75 181 ASP A N 1
ATOM 1392 C CA . ASP A 1 181 ? 23.232 -39.974 -38.643 1.00 91.75 181 ASP A CA 1
ATOM 1393 C C . ASP A 1 181 ? 21.723 -39.800 -38.827 1.00 91.75 181 ASP A C 1
ATOM 1395 O O . ASP A 1 181 ? 20.960 -40.732 -38.560 1.00 91.75 181 ASP A O 1
ATOM 1399 N N . VAL A 1 182 ? 21.284 -38.652 -39.357 1.00 93.94 182 VAL A N 1
ATOM 1400 C CA . VAL A 1 182 ? 19.872 -38.415 -39.698 1.00 93.94 182 VAL A CA 1
ATOM 1401 C C . VAL A 1 182 ? 19.409 -39.382 -40.784 1.00 93.94 182 VAL A C 1
ATOM 1403 O O . VAL A 1 182 ? 18.408 -40.065 -40.594 1.00 93.94 182 VAL A O 1
ATOM 1406 N N . ILE A 1 183 ? 20.173 -39.537 -41.872 1.00 93.06 183 ILE A N 1
ATOM 1407 C CA . ILE A 1 183 ? 19.860 -40.512 -42.933 1.00 93.06 183 ILE A CA 1
ATOM 1408 C C . ILE A 1 183 ? 19.747 -41.927 -42.355 1.00 93.06 183 ILE A C 1
ATOM 1410 O O . ILE A 1 183 ? 18.796 -42.651 -42.655 1.00 93.06 183 ILE A O 1
ATOM 1414 N N . SER A 1 184 ? 20.708 -42.321 -41.517 1.00 91.69 184 SER A N 1
ATOM 1415 C CA . SER A 1 184 ? 20.745 -43.654 -40.915 1.00 91.69 184 SER A CA 1
ATOM 1416 C C . SER A 1 184 ? 19.553 -43.889 -39.999 1.00 91.69 184 SER A C 1
ATOM 1418 O O . SER A 1 184 ? 18.904 -44.925 -40.103 1.00 91.69 184 SER A O 1
ATOM 1420 N N . THR A 1 185 ? 19.226 -42.915 -39.153 1.00 91.94 185 THR A N 1
ATOM 1421 C CA . THR A 1 185 ? 18.111 -42.996 -38.205 1.00 91.94 185 THR A CA 1
ATOM 1422 C C . THR A 1 185 ? 16.770 -43.061 -38.933 1.00 91.94 185 THR A C 1
ATOM 1424 O O . THR A 1 185 ? 15.957 -43.935 -38.633 1.00 91.94 185 THR A O 1
ATOM 1427 N N . THR A 1 186 ? 16.553 -42.194 -39.928 1.00 90.81 186 THR A N 1
ATOM 1428 C CA . THR A 1 186 ? 15.303 -42.148 -40.697 1.00 90.81 186 THR A CA 1
ATOM 1429 C C . THR A 1 186 ? 15.106 -43.400 -41.550 1.00 90.81 186 THR A C 1
ATOM 1431 O O . THR A 1 186 ? 13.993 -43.899 -41.640 1.00 90.81 186 THR A O 1
ATOM 1434 N N . LEU A 1 187 ? 16.162 -43.960 -42.153 1.00 89.50 187 LEU A N 1
ATOM 1435 C CA . LEU A 1 187 ? 16.044 -45.210 -42.918 1.00 89.50 187 LEU A CA 1
ATOM 1436 C C . LEU A 1 187 ? 15.872 -46.438 -42.007 1.00 89.50 187 LEU A C 1
ATOM 1438 O O . LEU A 1 187 ? 15.108 -47.344 -42.340 1.00 89.50 187 LEU A O 1
ATOM 1442 N N . GLN A 1 188 ? 16.532 -46.474 -40.845 1.00 89.19 188 GLN A N 1
ATOM 1443 C CA . GLN A 1 188 ? 16.393 -47.581 -39.893 1.00 89.19 188 GLN A CA 1
ATOM 1444 C C . GLN A 1 188 ? 15.008 -47.629 -39.242 1.00 89.19 188 GLN A C 1
ATOM 1446 O O . GLN A 1 188 ? 14.466 -48.722 -39.073 1.00 89.19 188 GLN A O 1
ATOM 1451 N N . SER A 1 189 ? 14.408 -46.478 -38.916 1.00 86.94 189 SER A N 1
ATOM 1452 C CA . SER A 1 189 ? 13.075 -46.414 -38.294 1.00 86.94 189 SER A CA 1
ATOM 1453 C C . SER A 1 189 ? 11.966 -47.005 -39.177 1.00 86.94 189 SER A C 1
ATOM 1455 O O . SER A 1 189 ? 10.947 -47.465 -38.665 1.00 86.94 189 SER A O 1
ATOM 1457 N N . ILE A 1 190 ? 12.198 -47.065 -40.490 1.00 85.50 190 ILE A N 1
ATOM 1458 C CA . ILE A 1 190 ? 11.290 -47.623 -41.503 1.00 85.50 190 ILE A CA 1
ATOM 1459 C C . ILE A 1 190 ? 11.784 -48.959 -42.092 1.00 85.50 190 ILE A C 1
ATOM 1461 O O . ILE A 1 190 ? 11.238 -49.443 -43.086 1.00 85.50 190 ILE A O 1
ATOM 1465 N N . GLY A 1 191 ? 12.814 -49.572 -41.494 1.00 84.75 191 GLY A N 1
ATOM 1466 C CA . GLY A 1 191 ? 13.311 -50.905 -41.856 1.00 84.75 191 GLY A CA 1
ATOM 1467 C C . GLY A 1 191 ? 14.138 -50.982 -43.147 1.00 84.75 191 GLY A C 1
ATOM 1468 O O . GLY A 1 191 ? 14.232 -52.057 -43.738 1.00 84.75 191 GLY A O 1
ATOM 1469 N N . GLN A 1 192 ? 14.730 -49.874 -43.601 1.00 84.44 192 GLN A N 1
ATOM 1470 C CA . GLN A 1 192 ? 15.581 -49.804 -44.795 1.00 84.44 192 GLN A CA 1
ATOM 1471 C C . GLN A 1 192 ? 17.076 -49.781 -44.437 1.00 84.44 192 GLN A C 1
ATOM 1473 O O . GLN A 1 192 ? 17.494 -49.219 -43.425 1.00 84.44 192 GLN A O 1
ATOM 1478 N N . THR A 1 193 ? 17.913 -50.365 -45.297 1.00 84.94 193 THR A N 1
ATOM 1479 C CA . THR A 1 193 ? 19.379 -50.274 -45.184 1.00 84.94 193 THR A CA 1
ATOM 1480 C C . THR A 1 193 ? 19.896 -49.006 -45.856 1.00 84.94 193 THR A C 1
ATOM 1482 O O . THR A 1 193 ? 19.447 -48.682 -46.953 1.00 84.94 193 THR A O 1
ATOM 1485 N N . VAL A 1 194 ? 20.886 -48.338 -45.261 1.00 85.56 194 VAL A N 1
ATOM 1486 C CA . VAL A 1 194 ? 21.512 -47.132 -45.830 1.00 85.56 194 VAL A CA 1
ATOM 1487 C C . VAL A 1 194 ? 22.376 -47.493 -47.049 1.00 85.56 194 VAL A C 1
ATOM 1489 O O . VAL A 1 194 ? 23.370 -48.205 -46.884 1.00 85.56 194 VAL A O 1
ATOM 1492 N N . PRO A 1 195 ? 22.063 -47.016 -48.271 1.00 89.81 195 PRO A N 1
ATOM 1493 C CA . PRO A 1 195 ? 22.944 -47.190 -49.422 1.00 89.81 195 PRO A CA 1
ATOM 1494 C C . PRO A 1 195 ? 24.253 -46.414 -49.225 1.00 89.81 195 PRO A C 1
ATOM 1496 O O . PRO A 1 195 ? 24.222 -45.217 -48.938 1.00 89.81 195 PRO A O 1
ATOM 1499 N N . SER A 1 196 ? 25.405 -47.055 -49.449 1.00 86.75 196 SER A N 1
ATOM 1500 C CA . SER A 1 196 ? 26.725 -46.406 -49.332 1.00 86.75 196 SER A CA 1
ATOM 1501 C C . SER A 1 196 ? 26.864 -45.168 -50.226 1.00 86.75 196 SER A C 1
ATOM 1503 O O . SER A 1 196 ? 27.521 -44.201 -49.850 1.00 86.75 196 SER A O 1
ATOM 1505 N N . GLN A 1 197 ? 26.182 -45.163 -51.375 1.00 92.38 197 GLN A N 1
ATOM 1506 C CA . GLN A 1 197 ? 26.165 -44.040 -52.310 1.00 92.38 197 GLN A CA 1
ATOM 1507 C C . GLN A 1 197 ? 25.577 -42.753 -51.701 1.00 92.38 197 GLN A C 1
ATOM 1509 O O . GLN A 1 197 ? 26.029 -41.673 -52.065 1.00 92.38 197 GLN A O 1
ATOM 1514 N N . LEU A 1 198 ? 24.632 -42.833 -50.749 1.00 91.56 198 LEU A N 1
ATOM 1515 C CA . LEU A 1 198 ? 24.093 -41.634 -50.085 1.00 91.56 198 LEU A CA 1
ATOM 1516 C C . LEU A 1 198 ? 25.167 -40.908 -49.271 1.00 91.56 198 LEU A C 1
ATOM 1518 O O . LEU A 1 198 ? 25.246 -39.683 -49.308 1.00 91.56 198 LEU A O 1
ATOM 1522 N N . GLN A 1 199 ? 26.033 -41.664 -48.595 1.00 88.81 199 GLN A N 1
ATOM 1523 C CA . GLN A 1 199 ? 27.140 -41.103 -47.820 1.00 88.81 199 GLN A CA 1
ATOM 1524 C C . GLN A 1 199 ? 28.157 -40.415 -48.745 1.00 88.81 199 GLN A C 1
ATOM 1526 O O . GLN A 1 199 ? 28.635 -39.322 -48.445 1.00 88.81 199 GLN A O 1
ATOM 1531 N N . THR A 1 200 ? 28.442 -41.018 -49.907 1.00 91.75 200 THR A N 1
ATOM 1532 C CA . THR A 1 200 ? 29.297 -40.420 -50.947 1.00 91.75 200 THR A CA 1
ATOM 1533 C C . THR A 1 200 ? 28.686 -39.148 -51.541 1.00 91.75 200 THR A C 1
ATOM 1535 O O . THR A 1 200 ? 29.402 -38.167 -51.747 1.00 91.75 200 THR A O 1
ATOM 1538 N N . ASN A 1 201 ? 27.372 -39.138 -51.784 1.00 94.62 201 ASN A N 1
ATOM 1539 C CA . ASN A 1 201 ? 26.662 -37.972 -52.307 1.00 94.62 201 ASN A CA 1
ATOM 1540 C C . ASN A 1 201 ? 26.694 -36.810 -51.302 1.00 94.62 201 ASN A C 1
ATOM 1542 O O . ASN A 1 201 ? 27.019 -35.695 -51.695 1.00 94.62 201 ASN A O 1
ATOM 1546 N N . ILE A 1 202 ? 26.450 -37.068 -50.009 1.00 93.81 202 ILE A N 1
ATOM 1547 C CA . ILE A 1 202 ? 26.564 -36.051 -48.947 1.00 93.81 202 ILE A CA 1
ATOM 1548 C C . ILE A 1 202 ? 27.970 -35.453 -48.896 1.00 93.81 202 ILE A C 1
ATOM 1550 O O . ILE A 1 202 ? 28.101 -34.232 -48.876 1.00 93.81 202 ILE A O 1
ATOM 1554 N N . GLN A 1 203 ? 29.016 -36.287 -48.908 1.00 92.31 203 GLN A N 1
ATOM 1555 C CA . GLN A 1 203 ? 30.393 -35.786 -48.898 1.00 92.31 203 GLN A CA 1
ATOM 1556 C C . GLN A 1 203 ? 30.669 -34.908 -50.123 1.00 92.31 203 GLN A C 1
ATOM 1558 O O . GLN A 1 203 ? 31.195 -33.812 -49.978 1.00 92.31 203 GLN A O 1
ATOM 1563 N N . THR A 1 204 ? 30.246 -35.349 -51.310 1.00 94.31 204 THR A N 1
ATOM 1564 C CA . THR A 1 204 ? 30.443 -34.595 -52.558 1.00 94.31 204 THR A CA 1
ATOM 1565 C C . THR A 1 204 ? 29.730 -33.243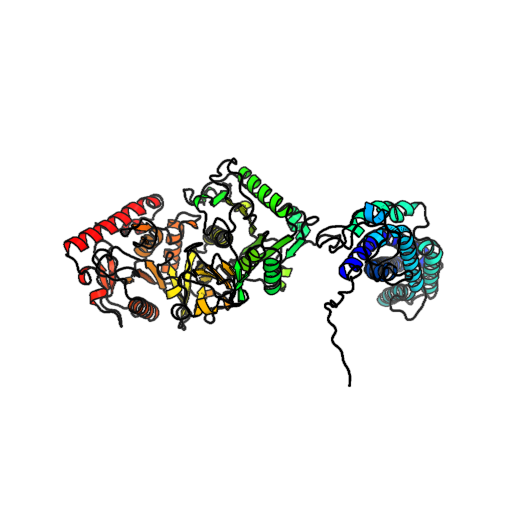 -52.520 1.00 94.31 204 THR A C 1
ATOM 1567 O O . THR A 1 204 ? 30.311 -32.236 -52.914 1.00 94.31 204 THR A O 1
ATOM 1570 N N . ILE A 1 205 ? 28.492 -33.206 -52.022 1.00 95.94 205 ILE A N 1
ATOM 1571 C CA . ILE A 1 205 ? 27.710 -31.970 -51.895 1.00 95.94 205 ILE A CA 1
ATOM 1572 C C . ILE A 1 205 ? 28.365 -31.020 -50.890 1.00 95.94 205 ILE A C 1
ATOM 1574 O O . ILE A 1 205 ? 28.488 -29.834 -51.171 1.00 95.94 205 ILE A O 1
ATOM 1578 N N . LEU A 1 206 ? 28.835 -31.521 -49.745 1.00 94.69 206 LEU A N 1
ATOM 1579 C CA . LEU A 1 206 ? 29.533 -30.698 -48.755 1.00 94.69 206 LEU A CA 1
ATOM 1580 C C . LEU A 1 206 ? 30.887 -30.184 -49.260 1.00 94.69 206 LEU A C 1
ATOM 1582 O O . LEU A 1 206 ? 31.249 -29.051 -48.951 1.00 94.69 206 LEU A O 1
ATOM 1586 N N . ASP A 1 207 ? 31.617 -30.979 -50.046 1.00 93.12 207 ASP A N 1
ATOM 1587 C CA . ASP A 1 207 ? 32.868 -30.553 -50.679 1.00 93.12 207 ASP A CA 1
ATOM 1588 C C . ASP A 1 207 ? 32.602 -29.453 -51.719 1.00 93.12 207 ASP A C 1
ATOM 1590 O O . ASP A 1 207 ? 33.294 -28.439 -51.739 1.00 93.12 207 ASP A O 1
ATOM 1594 N N . GLN A 1 208 ? 31.556 -29.604 -52.537 1.00 93.88 208 GLN A N 1
ATOM 1595 C CA . GLN A 1 208 ? 31.135 -28.580 -53.499 1.00 93.88 208 GLN A CA 1
ATOM 1596 C C . GLN A 1 208 ? 30.641 -27.308 -52.811 1.00 93.88 208 GLN A C 1
ATOM 1598 O O . GLN A 1 208 ? 31.015 -26.213 -53.219 1.00 93.88 208 GLN A O 1
ATOM 1603 N N . TRP A 1 209 ? 29.838 -27.438 -51.756 1.00 95.00 209 TRP A N 1
ATOM 1604 C CA . TRP A 1 209 ? 29.366 -26.308 -50.963 1.00 95.00 209 TRP A CA 1
ATOM 1605 C C . TRP A 1 209 ? 30.526 -25.570 -50.296 1.00 95.00 209 TRP A C 1
ATOM 1607 O O . TRP A 1 209 ? 30.565 -24.342 -50.282 1.00 95.00 209 TRP A O 1
ATOM 1617 N N . LYS A 1 210 ? 31.524 -26.304 -49.795 1.00 93.81 210 LYS A N 1
ATOM 1618 C CA . LYS A 1 210 ? 32.739 -25.697 -49.260 1.00 93.81 210 LYS A CA 1
ATOM 1619 C C . LYS A 1 210 ? 33.443 -24.847 -50.323 1.00 93.81 210 LYS A C 1
ATOM 1621 O O . LYS A 1 210 ? 33.699 -23.675 -50.074 1.00 93.81 210 LYS A O 1
ATOM 1626 N N . GLU A 1 211 ? 33.751 -25.421 -51.483 1.00 91.56 211 GLU A N 1
ATOM 1627 C CA . GLU A 1 211 ? 34.539 -24.732 -52.515 1.00 91.56 211 GLU A CA 1
ATOM 1628 C C . GLU A 1 211 ? 33.767 -23.589 -53.196 1.00 91.56 211 GLU A C 1
ATOM 1630 O O . GLU A 1 211 ? 34.340 -22.532 -53.426 1.00 91.56 211 GLU A O 1
ATOM 1635 N N . ASN A 1 212 ? 32.470 -23.766 -53.471 1.00 89.06 212 ASN A N 1
ATOM 1636 C CA . ASN A 1 212 ? 31.679 -22.828 -54.284 1.00 89.06 212 ASN A CA 1
ATOM 1637 C C . ASN A 1 212 ? 30.807 -21.864 -53.463 1.00 89.06 212 ASN A C 1
ATOM 1639 O O . ASN A 1 212 ? 30.123 -21.017 -54.032 1.00 89.06 212 ASN A O 1
ATOM 1643 N N . SER A 1 213 ? 30.722 -22.046 -52.145 1.00 90.31 213 SER A N 1
ATOM 1644 C CA . SER A 1 213 ? 29.838 -21.250 -51.284 1.00 90.31 213 SER A CA 1
ATOM 1645 C C . SER A 1 213 ? 30.590 -20.746 -50.060 1.00 90.31 213 SER A C 1
ATOM 1647 O O . SER A 1 213 ? 30.758 -19.542 -49.901 1.00 90.31 213 SER A O 1
ATOM 1649 N N . VAL A 1 214 ? 31.169 -21.639 -49.252 1.00 92.06 214 VAL A N 1
ATOM 1650 C CA . VAL A 1 214 ? 31.910 -21.227 -48.047 1.00 92.06 214 VAL A CA 1
ATOM 1651 C C . VAL A 1 214 ? 33.136 -20.383 -48.398 1.00 92.06 214 VAL A C 1
ATOM 1653 O O . VAL A 1 214 ? 33.342 -19.342 -47.781 1.00 92.06 214 VAL A O 1
ATOM 1656 N N . MET A 1 215 ? 33.953 -20.797 -49.369 1.00 91.38 215 MET A N 1
ATOM 1657 C CA . MET A 1 215 ? 35.173 -20.059 -49.725 1.00 91.38 215 MET A CA 1
ATOM 1658 C C . MET A 1 215 ? 34.898 -18.713 -50.409 1.00 91.38 215 MET A C 1
ATOM 1660 O O . MET A 1 215 ? 35.761 -17.844 -50.359 1.00 91.38 215 MET A O 1
ATOM 1664 N N . GLU A 1 216 ? 33.701 -18.517 -50.963 1.00 89.25 216 GLU A N 1
ATOM 1665 C CA . GLU A 1 216 ? 33.277 -17.277 -51.629 1.00 89.25 216 GLU A CA 1
ATOM 1666 C C . GLU A 1 216 ? 32.449 -16.350 -50.721 1.00 89.25 216 GLU A C 1
ATOM 1668 O O . GLU A 1 216 ? 31.912 -15.355 -51.205 1.00 89.25 216 GLU A O 1
ATOM 1673 N N . LEU A 1 217 ? 32.335 -16.653 -49.418 1.00 91.00 217 LEU A N 1
ATOM 1674 C CA . LEU A 1 217 ? 31.615 -15.820 -48.444 1.00 91.00 217 LEU A CA 1
ATOM 1675 C C . LEU A 1 217 ? 31.988 -14.339 -48.599 1.00 91.00 217 LEU A C 1
ATOM 1677 O O . LEU A 1 217 ? 33.140 -13.971 -48.353 1.00 91.00 217 LEU A O 1
ATOM 1681 N N . CYS A 1 218 ? 31.006 -13.492 -48.923 1.00 89.00 218 CYS A N 1
ATOM 1682 C CA . CYS A 1 218 ? 31.190 -12.050 -49.111 1.00 89.00 218 CYS A CA 1
ATOM 1683 C C . CYS A 1 218 ? 32.099 -11.642 -50.286 1.00 89.00 218 CYS A C 1
ATOM 1685 O O . CYS A 1 218 ? 32.527 -10.487 -50.351 1.00 89.00 218 CYS A O 1
ATOM 1687 N N . GLU A 1 219 ? 32.395 -12.554 -51.213 1.00 87.31 219 GLU A N 1
ATOM 1688 C CA . GLU A 1 219 ? 33.111 -12.264 -52.463 1.00 87.31 219 GLU A CA 1
ATOM 1689 C C . GLU A 1 219 ? 32.151 -12.113 -53.657 1.00 87.31 219 GLU A C 1
ATOM 1691 O O . GLU A 1 219 ? 32.536 -11.574 -54.700 1.00 87.31 219 GLU A O 1
ATOM 1696 N N . ARG A 1 220 ? 30.889 -12.542 -53.510 1.00 83.94 220 ARG A N 1
ATOM 1697 C CA . ARG A 1 220 ? 29.874 -12.473 -54.567 1.00 83.94 220 ARG A CA 1
ATOM 1698 C C . ARG A 1 220 ? 29.201 -11.100 -54.632 1.00 83.94 220 ARG A C 1
ATOM 1700 O O . ARG A 1 220 ? 28.916 -10.464 -53.619 1.00 83.94 220 ARG A O 1
ATOM 1707 N N . ALA A 1 221 ? 28.919 -10.638 -55.850 1.00 79.38 221 ALA A N 1
ATOM 1708 C CA . ALA A 1 221 ? 28.366 -9.301 -56.086 1.00 79.38 221 ALA A CA 1
ATOM 1709 C C . ALA A 1 221 ? 26.950 -9.108 -55.509 1.00 79.38 221 ALA A C 1
ATOM 1711 O O . ALA A 1 221 ? 26.575 -7.991 -55.169 1.00 79.38 221 ALA A O 1
ATOM 1712 N N . ASP A 1 222 ? 26.169 -10.180 -55.402 1.00 79.00 222 ASP A N 1
ATOM 1713 C CA . ASP A 1 222 ? 24.830 -10.204 -54.806 1.00 79.00 222 ASP A CA 1
ATOM 1714 C C . ASP A 1 222 ? 24.840 -10.258 -53.267 1.00 79.00 222 ASP A C 1
ATOM 1716 O O . ASP A 1 222 ? 23.805 -10.033 -52.642 1.00 79.00 222 ASP A O 1
ATOM 1720 N N . GLU A 1 223 ? 26.004 -10.473 -52.650 1.00 83.31 223 GLU A N 1
ATOM 1721 C CA . GLU A 1 223 ? 26.195 -10.482 -51.194 1.00 83.31 223 GLU A CA 1
ATOM 1722 C C . GLU A 1 223 ? 26.806 -9.175 -50.662 1.00 83.31 223 GLU A C 1
ATOM 1724 O O . GLU A 1 223 ? 26.831 -8.952 -49.449 1.00 83.31 223 GLU A O 1
ATOM 1729 N N . ASP A 1 224 ? 27.272 -8.280 -51.543 1.00 83.44 224 ASP A N 1
ATOM 1730 C CA . ASP A 1 224 ? 27.991 -7.059 -51.154 1.00 83.44 224 ASP A CA 1
ATOM 1731 C C . ASP A 1 224 ? 27.162 -6.164 -50.220 1.00 83.44 224 ASP A C 1
ATOM 1733 O O . ASP A 1 224 ? 27.659 -5.687 -49.201 1.00 83.44 224 ASP A O 1
ATOM 1737 N N . GLU A 1 225 ? 25.863 -6.007 -50.483 1.00 84.25 225 GLU A N 1
ATOM 1738 C CA . GLU A 1 225 ? 24.973 -5.234 -49.609 1.00 84.25 225 GLU A CA 1
ATOM 1739 C C . GLU A 1 225 ? 24.848 -5.863 -48.207 1.00 84.25 225 GLU A C 1
ATOM 1741 O O . GLU A 1 225 ? 24.841 -5.155 -47.200 1.00 84.25 225 GLU A O 1
ATOM 1746 N N . LEU A 1 226 ? 24.841 -7.194 -48.105 1.00 84.94 226 LEU A N 1
ATOM 1747 C CA . LEU A 1 226 ? 24.735 -7.908 -46.827 1.00 84.94 226 LEU A CA 1
ATOM 1748 C C . LEU A 1 226 ? 26.051 -7.943 -46.050 1.00 84.94 226 LEU A C 1
ATOM 1750 O O . LEU A 1 226 ? 26.035 -7.943 -44.821 1.00 84.94 226 LEU A O 1
ATOM 1754 N N . CYS A 1 227 ? 27.188 -7.953 -46.739 1.00 86.56 227 CYS A N 1
ATOM 1755 C CA . CYS A 1 227 ? 28.511 -8.000 -46.120 1.00 86.56 227 CYS A CA 1
ATOM 1756 C C . CYS A 1 227 ? 29.092 -6.604 -45.844 1.00 86.56 227 CYS A C 1
ATOM 1758 O O . CYS A 1 227 ? 29.878 -6.406 -44.905 1.00 86.56 227 CYS A O 1
ATOM 1760 N N . ASN A 1 228 ? 28.697 -5.610 -46.640 1.00 86.44 228 ASN A N 1
ATOM 1761 C CA . ASN A 1 228 ? 29.275 -4.272 -46.617 1.00 86.44 228 ASN A CA 1
ATOM 1762 C C . ASN A 1 228 ? 28.270 -3.132 -46.425 1.00 86.44 228 ASN A C 1
ATOM 1764 O O . ASN A 1 228 ? 28.691 -2.074 -45.950 1.00 86.44 228 ASN A O 1
ATOM 1768 N N . GLY A 1 229 ? 26.973 -3.328 -46.665 1.00 85.81 229 GLY A N 1
ATOM 1769 C CA . GLY A 1 229 ? 25.959 -2.266 -46.561 1.00 85.81 229 GLY A CA 1
ATOM 1770 C C . GLY A 1 229 ? 25.794 -1.666 -45.159 1.00 85.81 229 GLY A C 1
ATOM 1771 O O . GLY A 1 229 ? 25.506 -0.484 -45.023 1.00 85.81 229 GLY A O 1
ATOM 1772 N N . TRP A 1 230 ? 26.088 -2.428 -44.103 1.00 88.06 230 TRP A N 1
ATOM 1773 C CA . TRP A 1 230 ? 25.990 -1.992 -42.700 1.00 88.06 230 TRP A CA 1
ATOM 1774 C C . TRP A 1 230 ? 27.252 -1.301 -42.157 1.00 88.06 230 TRP A C 1
ATOM 1776 O O . TRP A 1 230 ? 27.347 -1.013 -40.962 1.00 88.06 230 TRP A O 1
ATOM 1786 N N . THR A 1 231 ? 28.262 -1.044 -42.997 1.00 86.94 231 THR A N 1
ATOM 1787 C CA . THR A 1 231 ? 29.562 -0.502 -42.546 1.00 86.94 231 THR A CA 1
ATOM 1788 C C . THR A 1 231 ? 29.426 0.820 -41.799 1.00 86.94 231 THR A C 1
ATOM 1790 O O . THR A 1 231 ? 30.123 1.034 -40.809 1.00 86.94 231 THR A O 1
ATOM 1793 N N . ASP A 1 232 ? 28.544 1.706 -42.253 1.00 85.25 232 ASP A N 1
ATOM 1794 C CA . ASP A 1 232 ? 28.338 2.995 -41.593 1.00 85.25 232 ASP A CA 1
ATOM 1795 C C . ASP A 1 232 ? 27.354 2.906 -40.419 1.00 85.25 232 ASP A C 1
ATOM 1797 O O . ASP A 1 232 ? 27.453 3.698 -39.485 1.00 85.25 232 ASP A O 1
ATOM 1801 N N . GLU A 1 233 ? 26.485 1.893 -40.395 1.00 82.06 233 GLU A N 1
ATOM 1802 C CA . GLU A 1 233 ? 25.539 1.633 -39.301 1.00 82.06 233 GLU A CA 1
ATOM 1803 C C . GLU A 1 233 ? 26.226 1.034 -38.068 1.00 82.06 233 GLU A C 1
ATOM 1805 O O . GLU A 1 233 ? 25.892 1.370 -36.931 1.00 82.06 233 GLU A O 1
ATOM 1810 N N . ILE A 1 234 ? 27.226 0.172 -38.268 1.00 84.31 234 ILE A N 1
ATOM 1811 C CA . ILE A 1 234 ? 27.922 -0.487 -37.158 1.00 84.31 234 ILE A CA 1
ATOM 1812 C C . ILE A 1 234 ? 28.902 0.436 -36.432 1.00 84.31 234 ILE A C 1
ATOM 1814 O O . ILE A 1 234 ? 29.191 0.213 -35.259 1.00 84.31 234 ILE A O 1
ATOM 1818 N N . LYS A 1 235 ? 29.426 1.476 -37.096 1.00 86.75 235 LYS A N 1
ATOM 1819 C CA . LYS A 1 235 ? 30.405 2.393 -36.492 1.00 86.75 235 LYS A CA 1
ATOM 1820 C C . LYS A 1 235 ? 29.836 3.076 -35.239 1.00 86.75 235 LYS A C 1
ATOM 1822 O O . LYS A 1 235 ? 30.468 2.949 -34.193 1.00 86.75 235 LYS A O 1
ATOM 1827 N N . PRO A 1 236 ? 28.646 3.715 -35.268 1.00 77.56 236 PRO A N 1
ATOM 1828 C CA . PRO A 1 236 ? 27.997 4.205 -34.055 1.00 77.56 236 PRO A CA 1
ATOM 1829 C C . PRO A 1 236 ? 27.795 3.116 -33.001 1.00 77.56 236 PRO A C 1
ATOM 1831 O O . PRO A 1 236 ? 28.073 3.362 -31.837 1.00 77.56 236 PRO A O 1
ATOM 1834 N N . LEU A 1 237 ? 27.376 1.907 -33.388 1.00 74.94 237 LEU A N 1
ATOM 1835 C CA . LEU A 1 237 ? 27.121 0.810 -32.444 1.00 74.94 237 LEU A CA 1
ATOM 1836 C C . LEU A 1 237 ? 28.384 0.365 -31.702 1.00 74.94 237 LEU A C 1
ATOM 1838 O O . LEU A 1 237 ? 28.339 0.184 -30.490 1.00 74.94 237 LEU A O 1
ATOM 1842 N N . ILE A 1 238 ? 29.517 0.252 -32.400 1.00 81.25 238 ILE A N 1
ATOM 1843 C CA . ILE A 1 238 ? 30.821 -0.031 -31.783 1.00 81.25 238 ILE A CA 1
ATOM 1844 C C . ILE A 1 238 ? 31.171 1.076 -30.788 1.00 81.25 238 ILE A C 1
ATOM 1846 O O . ILE A 1 238 ? 31.622 0.797 -29.685 1.00 81.25 238 ILE A O 1
ATOM 1850 N N . LEU A 1 239 ? 30.944 2.339 -31.149 1.00 77.19 239 LEU A N 1
ATOM 1851 C CA . LEU A 1 239 ? 31.264 3.486 -30.297 1.00 77.19 239 LEU A CA 1
ATOM 1852 C C . LEU A 1 239 ? 30.305 3.642 -29.097 1.00 77.19 239 LEU A C 1
ATOM 1854 O O . LEU A 1 239 ? 30.698 4.234 -28.091 1.00 77.19 239 LEU A O 1
ATOM 1858 N N . LEU A 1 240 ? 29.095 3.076 -29.198 1.00 65.81 240 LEU A N 1
ATOM 1859 C CA . LEU A 1 240 ? 28.059 2.988 -28.160 1.00 65.81 240 LEU A CA 1
ATOM 1860 C C . LEU A 1 240 ? 28.242 1.785 -27.219 1.00 65.81 240 LEU A C 1
ATOM 1862 O O . LEU A 1 240 ? 27.678 1.777 -26.128 1.00 65.81 240 LEU A O 1
ATOM 1866 N N . SER A 1 241 ? 28.984 0.745 -27.623 1.00 52.06 241 SER A N 1
ATOM 1867 C CA . SER A 1 241 ? 28.958 -0.583 -26.989 1.00 52.06 241 SER A CA 1
ATOM 1868 C C . SER A 1 241 ? 29.766 -0.698 -25.689 1.00 52.06 241 SER A C 1
ATOM 1870 O O . SER A 1 241 ? 30.476 -1.681 -25.468 1.00 52.06 241 SER A O 1
ATOM 1872 N N . ALA A 1 242 ? 29.598 0.254 -24.779 1.00 47.25 242 ALA A N 1
ATOM 1873 C CA . ALA A 1 242 ? 29.657 -0.029 -23.353 1.00 47.25 242 ALA A CA 1
ATOM 1874 C C . ALA A 1 242 ? 28.250 -0.454 -22.865 1.00 47.25 242 ALA A C 1
ATOM 1876 O O . ALA A 1 242 ? 27.628 0.233 -22.067 1.00 47.25 242 ALA A O 1
ATOM 1877 N N . GLY A 1 243 ? 27.748 -1.600 -23.361 1.00 48.47 243 GLY A N 1
ATOM 1878 C CA . GLY A 1 243 ? 26.848 -2.456 -22.569 1.00 48.47 243 GLY A CA 1
ATOM 1879 C C . GLY A 1 243 ? 25.342 -2.543 -22.879 1.00 48.47 243 GLY A C 1
ATOM 1880 O O . GLY A 1 243 ? 24.561 -2.445 -21.937 1.00 48.47 243 GLY A O 1
ATOM 1881 N N . ARG A 1 244 ? 24.881 -2.856 -24.108 1.00 53.94 244 ARG A N 1
ATOM 1882 C CA . ARG A 1 244 ? 23.499 -3.381 -24.266 1.00 53.94 244 ARG A CA 1
ATOM 1883 C C . ARG A 1 244 ? 23.264 -4.285 -25.492 1.00 53.94 244 ARG A C 1
ATOM 1885 O O . ARG A 1 244 ? 23.806 -3.980 -26.554 1.00 53.94 244 ARG A O 1
ATOM 1892 N N . PRO A 1 245 ? 22.493 -5.391 -25.376 1.00 47.03 245 PRO A N 1
ATOM 1893 C CA . PRO A 1 245 ? 22.132 -6.243 -26.516 1.00 47.03 245 PRO A CA 1
ATOM 1894 C C . PRO A 1 245 ? 21.206 -5.530 -27.516 1.00 47.03 245 PRO A C 1
ATOM 1896 O O . PRO A 1 245 ? 20.396 -4.690 -27.141 1.00 47.03 245 PRO A O 1
ATOM 1899 N N . ALA A 1 246 ? 21.325 -5.890 -28.799 1.00 51.91 246 ALA A N 1
ATOM 1900 C CA . ALA A 1 246 ? 20.625 -5.244 -29.917 1.00 51.91 246 ALA A CA 1
ATOM 1901 C C . ALA A 1 246 ? 19.151 -5.674 -30.103 1.00 51.91 246 ALA A C 1
ATOM 1903 O O . ALA A 1 246 ? 18.444 -5.072 -30.907 1.00 51.91 246 ALA A O 1
ATOM 1904 N N . THR A 1 247 ? 18.686 -6.710 -29.395 1.00 60.19 247 THR A N 1
ATOM 1905 C CA . THR A 1 247 ? 17.306 -7.228 -29.483 1.00 60.19 247 THR A CA 1
ATOM 1906 C C . THR A 1 247 ? 16.600 -7.026 -28.142 1.00 60.19 247 THR A C 1
ATOM 1908 O O . THR A 1 247 ? 17.184 -7.398 -27.119 1.00 60.19 247 THR A O 1
ATOM 1911 N N . PRO A 1 248 ? 15.379 -6.461 -28.114 1.00 75.06 248 PRO A N 1
ATOM 1912 C CA . PRO A 1 248 ? 14.655 -6.262 -26.868 1.00 75.06 248 PRO A CA 1
ATOM 1913 C C . PRO A 1 248 ? 14.224 -7.598 -26.270 1.00 75.06 248 PRO A C 1
ATOM 1915 O O . PRO A 1 248 ? 13.888 -8.553 -26.971 1.00 75.06 248 PRO A O 1
ATOM 1918 N N . THR A 1 249 ? 14.181 -7.666 -24.947 1.00 84.12 249 THR A N 1
ATOM 1919 C CA . THR A 1 249 ? 13.457 -8.742 -24.271 1.00 84.12 249 THR A CA 1
ATOM 1920 C C . THR A 1 249 ? 11.955 -8.591 -24.522 1.00 84.12 249 THR A C 1
ATOM 1922 O O . THR A 1 249 ? 11.451 -7.477 -24.655 1.00 84.12 249 THR A O 1
ATOM 1925 N N . LYS A 1 250 ? 11.192 -9.692 -24.478 1.00 85.25 250 LYS A N 1
ATOM 1926 C CA . LYS A 1 250 ? 9.716 -9.641 -24.549 1.00 85.25 250 LYS A CA 1
ATOM 1927 C C . LYS A 1 250 ? 9.116 -8.640 -23.551 1.00 85.25 250 LYS A C 1
ATOM 1929 O O . LYS A 1 250 ? 8.142 -7.961 -23.841 1.00 85.25 250 LYS A O 1
ATOM 1934 N N . PHE A 1 251 ? 9.712 -8.538 -22.366 1.00 88.56 251 PHE A N 1
ATOM 1935 C CA . PHE A 1 251 ? 9.292 -7.578 -21.353 1.00 88.56 251 PHE A CA 1
ATOM 1936 C C . PHE A 1 251 ? 9.486 -6.118 -21.807 1.00 88.56 251 PHE A C 1
ATOM 1938 O O . PHE A 1 251 ? 8.606 -5.290 -21.575 1.00 88.56 251 PHE A O 1
ATOM 1945 N N . GLU A 1 252 ? 10.619 -5.800 -22.436 1.00 90.31 252 GLU A N 1
ATOM 1946 C CA . GLU A 1 252 ? 10.897 -4.466 -22.982 1.00 90.31 252 GLU A CA 1
ATOM 1947 C C . GLU A 1 252 ? 9.967 -4.139 -24.155 1.00 90.31 252 GLU A C 1
ATOM 1949 O O . GLU A 1 252 ? 9.443 -3.027 -24.218 1.00 90.31 252 GLU A O 1
ATOM 1954 N N . GLU A 1 253 ? 9.689 -5.115 -25.026 1.00 90.06 253 GLU A N 1
ATOM 1955 C CA . GLU A 1 253 ? 8.686 -4.983 -26.089 1.00 90.06 253 GLU A CA 1
ATOM 1956 C C . GLU A 1 253 ? 7.293 -4.705 -25.516 1.00 90.06 253 GLU A C 1
ATOM 1958 O O . GLU A 1 253 ? 6.631 -3.759 -25.937 1.00 90.06 253 GLU A O 1
ATOM 1963 N N . ASP A 1 254 ? 6.851 -5.482 -24.523 1.00 90.38 254 ASP A N 1
ATOM 1964 C CA . ASP A 1 254 ? 5.550 -5.302 -23.876 1.00 90.38 254 ASP A CA 1
ATOM 1965 C C . ASP A 1 254 ? 5.446 -3.913 -23.227 1.00 90.38 254 ASP A C 1
ATOM 1967 O O . ASP A 1 254 ? 4.440 -3.217 -23.382 1.00 90.38 254 ASP A O 1
ATOM 1971 N N . LEU A 1 255 ? 6.495 -3.475 -22.522 1.00 91.69 255 LEU A N 1
ATOM 1972 C CA . LEU A 1 255 ? 6.516 -2.164 -21.878 1.00 91.69 255 LEU A CA 1
ATOM 1973 C C . LEU A 1 255 ? 6.511 -1.026 -22.908 1.00 91.69 255 LEU A C 1
ATOM 1975 O O . LEU A 1 255 ? 5.834 -0.019 -22.699 1.00 91.69 255 LEU A O 1
ATOM 1979 N N . HIS A 1 256 ? 7.199 -1.191 -24.036 1.00 93.50 256 HIS A N 1
ATOM 1980 C CA . HIS A 1 256 ? 7.144 -0.245 -25.144 1.00 93.50 256 HIS A CA 1
ATOM 1981 C C . HIS A 1 256 ? 5.755 -0.184 -25.778 1.00 93.50 256 HIS A C 1
ATOM 1983 O O . HIS A 1 256 ? 5.175 0.892 -25.887 1.00 93.50 256 HIS A O 1
ATOM 1989 N N . ASN A 1 257 ? 5.184 -1.334 -26.126 1.00 91.69 257 ASN A N 1
ATOM 1990 C CA . ASN A 1 257 ? 3.894 -1.423 -26.807 1.00 91.69 257 ASN A CA 1
ATOM 1991 C C . ASN A 1 257 ? 2.742 -0.891 -25.945 1.00 91.69 257 ASN A C 1
ATOM 1993 O O . ASN A 1 257 ? 1.818 -0.261 -26.459 1.00 91.69 257 ASN A O 1
ATOM 1997 N N . ILE A 1 258 ? 2.786 -1.132 -24.631 1.00 90.50 258 ILE A N 1
ATOM 1998 C CA . ILE A 1 258 ? 1.746 -0.680 -23.699 1.00 90.50 258 ILE A CA 1
ATOM 1999 C C . ILE A 1 258 ? 1.972 0.778 -23.299 1.00 90.50 258 ILE A C 1
ATOM 2001 O O . ILE A 1 258 ? 1.036 1.582 -23.307 1.00 90.50 258 ILE A O 1
ATOM 2005 N N . ALA A 1 259 ? 3.190 1.120 -22.882 1.00 91.56 259 ALA A N 1
ATOM 2006 C CA . ALA A 1 259 ? 3.471 2.371 -22.189 1.00 91.56 259 ALA A CA 1
ATOM 2007 C C . ALA A 1 259 ? 4.143 3.425 -23.068 1.00 91.56 259 ALA A C 1
ATOM 2009 O O . ALA A 1 259 ? 3.989 4.602 -22.773 1.00 91.56 259 ALA A O 1
ATOM 2010 N N . GLY A 1 260 ? 4.841 3.025 -24.131 1.00 93.50 260 GLY A N 1
ATOM 2011 C CA . GLY A 1 260 ? 5.705 3.899 -24.923 1.00 93.50 260 GLY A CA 1
ATOM 2012 C C . GLY A 1 260 ? 7.098 4.077 -24.319 1.00 93.50 260 GLY A C 1
ATOM 2013 O O . GLY A 1 260 ? 7.776 5.048 -24.643 1.00 93.50 260 GLY A O 1
ATOM 2014 N N . ILE A 1 261 ? 7.536 3.183 -23.422 1.00 94.62 261 ILE A N 1
ATOM 2015 C CA . ILE A 1 261 ? 8.891 3.253 -22.859 1.00 94.62 261 ILE A CA 1
ATOM 2016 C C . ILE A 1 261 ? 9.915 2.879 -23.934 1.00 94.62 261 ILE A C 1
ATOM 2018 O O . ILE A 1 261 ? 9.841 1.806 -24.531 1.00 94.62 261 ILE A O 1
ATOM 2022 N N . ASP A 1 262 ? 10.869 3.767 -24.190 1.00 90.56 262 ASP A N 1
ATOM 2023 C CA . ASP A 1 262 ? 11.915 3.587 -25.190 1.00 90.56 262 ASP A CA 1
ATOM 2024 C C . ASP A 1 262 ? 13.093 2.807 -24.592 1.00 90.56 262 ASP A C 1
ATOM 2026 O O . ASP A 1 262 ? 14.068 3.369 -24.080 1.00 90.56 262 ASP A O 1
ATOM 2030 N N . TRP A 1 263 ? 12.998 1.479 -24.660 1.00 85.06 263 TRP A N 1
ATOM 2031 C CA . TRP A 1 263 ? 14.049 0.574 -24.192 1.00 85.06 263 TRP A CA 1
ATOM 2032 C C . TRP A 1 263 ? 15.373 0.755 -24.945 1.00 85.06 263 TRP A C 1
ATOM 2034 O O . TRP A 1 263 ? 16.404 0.346 -24.425 1.00 85.06 263 TRP A O 1
ATOM 2044 N N . THR A 1 264 ? 15.395 1.402 -26.119 1.00 79.62 264 THR A N 1
ATOM 2045 C CA . THR A 1 264 ? 16.651 1.686 -26.837 1.00 79.62 264 THR A CA 1
ATOM 2046 C C . THR A 1 264 ? 17.459 2.799 -26.172 1.00 79.62 264 THR A C 1
ATOM 2048 O O . THR A 1 264 ? 18.676 2.864 -26.338 1.00 79.62 264 THR A O 1
ATOM 2051 N N . ARG A 1 265 ? 16.798 3.661 -25.390 1.00 81.44 265 ARG A N 1
ATOM 2052 C CA . ARG A 1 265 ? 17.412 4.828 -24.741 1.00 81.44 265 ARG A CA 1
ATOM 2053 C C . ARG A 1 265 ? 17.616 4.670 -23.247 1.00 81.44 265 ARG A C 1
ATOM 2055 O O . ARG A 1 265 ? 18.512 5.309 -22.706 1.00 81.44 265 ARG A O 1
ATOM 2062 N N . VAL A 1 266 ? 16.796 3.849 -22.592 1.00 86.06 266 VAL A N 1
ATOM 2063 C CA . VAL A 1 266 ? 16.763 3.783 -21.129 1.00 86.06 266 VAL A CA 1
ATOM 2064 C C . VAL A 1 266 ? 17.043 2.384 -20.620 1.00 86.06 266 VAL A C 1
ATOM 2066 O O . VAL A 1 266 ? 16.363 1.446 -21.040 1.00 86.06 266 VAL A O 1
ATOM 2069 N N . ASP A 1 267 ? 18.020 2.239 -19.721 1.00 88.81 267 ASP A N 1
ATOM 2070 C CA . ASP A 1 267 ? 18.381 0.961 -19.100 1.00 88.81 267 ASP A CA 1
ATOM 2071 C C . ASP A 1 267 ? 17.299 0.488 -18.126 1.00 88.81 267 ASP A C 1
ATOM 2073 O O . ASP A 1 267 ? 17.021 1.152 -17.129 1.00 88.81 267 ASP A O 1
ATOM 2077 N N . ILE A 1 268 ? 16.653 -0.643 -18.415 1.00 92.75 268 ILE A N 1
ATOM 2078 C CA . ILE A 1 268 ? 15.535 -1.137 -17.610 1.00 92.75 268 ILE A CA 1
ATOM 2079 C C . ILE A 1 268 ? 16.017 -2.237 -16.666 1.00 92.75 268 ILE A C 1
ATOM 2081 O O . ILE A 1 268 ? 16.259 -3.378 -17.057 1.00 92.75 268 ILE A O 1
ATOM 2085 N N . LYS A 1 269 ? 16.085 -1.902 -15.379 1.00 93.31 269 LYS A N 1
ATOM 2086 C CA . LYS A 1 269 ? 16.471 -2.802 -14.294 1.00 93.31 269 LYS A CA 1
ATOM 2087 C C . LYS A 1 269 ? 15.237 -3.448 -13.662 1.00 93.31 269 LYS A C 1
ATOM 2089 O O . LYS A 1 269 ? 14.500 -2.808 -12.908 1.00 93.31 269 LYS A O 1
ATOM 2094 N N . ARG A 1 270 ? 14.992 -4.726 -13.956 1.00 94.69 270 ARG A N 1
ATOM 2095 C CA . ARG A 1 270 ? 13.791 -5.452 -13.507 1.00 94.69 270 ARG A CA 1
ATOM 2096 C C . ARG A 1 270 ? 14.056 -6.314 -12.269 1.00 94.69 270 ARG A C 1
ATOM 2098 O O . ARG A 1 270 ? 15.004 -7.087 -12.250 1.00 94.69 270 ARG A O 1
ATOM 2105 N N . ASN A 1 271 ? 13.170 -6.212 -11.275 1.00 95.31 271 ASN A N 1
ATOM 2106 C CA . ASN A 1 271 ? 13.112 -7.026 -10.054 1.00 95.31 271 ASN A CA 1
ATOM 2107 C C . ASN A 1 271 ? 14.469 -7.199 -9.358 1.00 95.31 271 ASN A C 1
ATOM 2109 O O . ASN A 1 271 ? 14.836 -8.295 -8.937 1.00 95.31 271 ASN A O 1
ATOM 2113 N N . LEU A 1 272 ? 15.209 -6.094 -9.240 1.00 94.94 272 LEU A N 1
ATOM 2114 C CA . LEU A 1 272 ? 16.521 -6.077 -8.606 1.00 94.94 272 LEU A CA 1
ATOM 2115 C C . LEU A 1 272 ? 16.480 -6.618 -7.169 1.00 94.94 272 LEU A C 1
ATOM 2117 O O . LEU A 1 272 ? 15.511 -6.439 -6.421 1.00 94.94 272 LEU A O 1
ATOM 2121 N N . SER A 1 273 ? 17.578 -7.257 -6.772 1.00 96.94 273 SER A N 1
ATOM 2122 C CA . SER A 1 273 ? 17.784 -7.690 -5.393 1.00 96.94 273 SER A CA 1
ATOM 2123 C C . SER A 1 273 ? 18.000 -6.486 -4.469 1.00 96.94 273 SER A C 1
ATOM 2125 O O . SER A 1 273 ? 18.380 -5.401 -4.907 1.00 96.94 273 SER A O 1
ATOM 2127 N N . VAL A 1 274 ? 17.771 -6.674 -3.165 1.00 98.31 274 VAL A N 1
ATOM 2128 C CA . VAL A 1 274 ? 17.938 -5.607 -2.162 1.00 98.31 274 VAL A CA 1
ATOM 2129 C C . VAL A 1 274 ? 19.343 -4.985 -2.189 1.00 98.31 274 VAL A C 1
ATOM 2131 O O . VAL A 1 274 ? 19.409 -3.761 -2.244 1.00 98.31 274 VAL A O 1
ATOM 2134 N N . PRO A 1 275 ? 20.455 -5.753 -2.201 1.00 97.94 275 PRO A N 1
ATOM 2135 C CA . PRO A 1 275 ? 21.790 -5.159 -2.289 1.00 97.94 275 PRO A CA 1
ATOM 2136 C C . PRO A 1 275 ? 21.995 -4.305 -3.538 1.00 97.94 275 PRO A C 1
ATOM 2138 O O . PRO A 1 275 ? 22.506 -3.198 -3.427 1.00 97.94 275 PRO A O 1
ATOM 2141 N N . VAL A 1 276 ? 21.518 -4.762 -4.700 1.00 97.69 276 VAL A N 1
ATOM 2142 C CA . VAL A 1 276 ? 21.659 -3.993 -5.944 1.00 97.69 276 VAL A CA 1
ATOM 2143 C C . VAL A 1 276 ? 20.808 -2.723 -5.891 1.00 97.69 276 VAL A C 1
ATOM 2145 O O . VAL A 1 276 ? 21.265 -1.670 -6.304 1.00 97.69 276 VAL A O 1
ATOM 2148 N N . LEU A 1 277 ? 19.605 -2.761 -5.305 1.00 98.50 277 LEU A N 1
ATOM 2149 C CA . LEU A 1 277 ? 18.807 -1.545 -5.090 1.00 98.50 277 LEU A CA 1
ATOM 2150 C C . LEU A 1 277 ? 19.502 -0.535 -4.167 1.00 98.50 277 LEU A C 1
ATOM 2152 O O . LEU A 1 277 ? 19.365 0.666 -4.382 1.00 98.50 277 LEU A O 1
ATOM 2156 N N . TYR A 1 278 ? 20.247 -1.001 -3.161 1.00 98.62 278 TYR A N 1
ATOM 2157 C CA . TYR A 1 278 ? 21.087 -0.132 -2.335 1.00 98.62 278 TYR A CA 1
ATOM 2158 C C . TYR A 1 278 ? 22.226 0.481 -3.152 1.00 98.62 278 TYR A C 1
ATOM 2160 O O . TYR A 1 278 ? 22.433 1.687 -3.073 1.00 98.62 278 TYR A O 1
ATOM 2168 N N . GLU A 1 279 ? 22.946 -0.320 -3.942 1.00 98.25 279 GLU A N 1
ATOM 2169 C CA . GLU A 1 279 ? 24.027 0.161 -4.812 1.00 98.25 279 GLU A CA 1
ATOM 2170 C C . GLU A 1 279 ? 23.513 1.208 -5.804 1.00 98.25 279 GLU A C 1
ATOM 2172 O O . GLU A 1 279 ? 24.074 2.296 -5.893 1.00 98.25 279 GLU A O 1
ATOM 2177 N N . GLU A 1 280 ? 22.403 0.932 -6.483 1.00 97.31 280 GLU A N 1
ATOM 2178 C CA . GLU A 1 280 ? 21.775 1.849 -7.435 1.00 97.31 280 GLU A CA 1
ATOM 2179 C C . GLU A 1 280 ? 21.340 3.154 -6.752 1.00 97.31 280 GLU A C 1
ATOM 2181 O O . GLU A 1 280 ? 21.628 4.244 -7.250 1.00 97.31 280 GLU A O 1
ATOM 2186 N N . ALA A 1 281 ? 20.706 3.073 -5.578 1.00 98.00 281 ALA A N 1
ATOM 2187 C CA . ALA A 1 281 ? 20.254 4.258 -4.857 1.00 98.00 281 ALA A CA 1
ATOM 2188 C C . ALA A 1 281 ? 21.429 5.101 -4.328 1.00 98.00 281 ALA A C 1
ATOM 2190 O O . ALA A 1 281 ? 21.449 6.313 -4.512 1.00 98.00 281 ALA A O 1
ATOM 2191 N N . LEU A 1 282 ? 22.445 4.481 -3.723 1.00 97.31 282 LEU A N 1
ATOM 2192 C CA . LEU A 1 282 ? 23.616 5.189 -3.187 1.00 97.31 282 LEU A CA 1
ATOM 2193 C C . LEU A 1 282 ? 24.500 5.789 -4.286 1.00 97.31 282 LEU A C 1
ATOM 2195 O O . LEU A 1 282 ? 25.158 6.803 -4.059 1.00 97.31 282 LEU A O 1
ATOM 2199 N N . THR A 1 283 ? 24.525 5.170 -5.467 1.00 96.69 283 THR A N 1
ATOM 2200 C CA . THR A 1 283 ? 25.345 5.629 -6.596 1.00 96.69 283 THR A CA 1
ATOM 2201 C C . THR A 1 283 ? 24.648 6.722 -7.402 1.00 96.69 283 THR A C 1
ATOM 2203 O O . THR A 1 283 ? 25.306 7.627 -7.916 1.00 96.69 283 THR A O 1
ATOM 2206 N N . HIS A 1 284 ? 23.322 6.643 -7.547 1.00 95.06 284 HIS A N 1
ATOM 2207 C CA . HIS A 1 284 ? 22.592 7.430 -8.544 1.00 95.06 284 HIS A CA 1
ATOM 2208 C C . HIS A 1 284 ? 21.485 8.321 -7.981 1.00 95.06 284 HIS A C 1
ATOM 2210 O O . HIS A 1 284 ? 20.929 9.125 -8.730 1.00 95.06 284 HIS A O 1
ATOM 2216 N N . GLU A 1 285 ? 21.160 8.222 -6.693 1.00 94.69 285 GLU A N 1
ATOM 2217 C CA . GLU A 1 285 ? 20.169 9.085 -6.053 1.00 94.69 285 GLU A CA 1
ATOM 2218 C C . GLU A 1 285 ? 20.814 9.997 -5.017 1.00 94.69 285 GLU A C 1
ATOM 2220 O O . GLU A 1 285 ? 21.104 9.596 -3.887 1.00 94.69 285 GLU A O 1
ATOM 2225 N N . GLU A 1 286 ? 20.976 11.263 -5.394 1.00 89.56 286 GLU A N 1
ATOM 2226 C CA . GLU A 1 286 ? 21.516 12.291 -4.511 1.00 89.56 286 GLU A CA 1
ATOM 2227 C C . GLU A 1 286 ? 20.741 12.367 -3.185 1.00 89.56 286 GLU A C 1
ATOM 2229 O O . GLU A 1 286 ? 19.507 12.354 -3.146 1.00 89.56 286 GLU A O 1
ATOM 2234 N N . GLY A 1 287 ? 21.488 12.436 -2.083 1.00 89.19 287 GLY A N 1
ATOM 2235 C CA . GLY A 1 287 ? 20.940 12.491 -0.730 1.00 89.19 287 GLY A CA 1
ATOM 2236 C C . GLY A 1 287 ? 20.551 11.135 -0.140 1.00 89.19 287 GLY A C 1
ATOM 2237 O O . GLY A 1 287 ? 20.211 11.085 1.037 1.00 89.19 287 GLY A O 1
ATOM 2238 N N . THR A 1 288 ? 20.624 10.032 -0.890 1.00 96.38 288 THR A N 1
ATOM 2239 C CA . THR A 1 288 ? 20.404 8.701 -0.311 1.00 96.38 288 THR A CA 1
ATOM 2240 C C . THR A 1 288 ? 21.628 8.258 0.483 1.00 96.38 288 THR A C 1
ATOM 2242 O O . THR A 1 288 ? 22.759 8.349 0.007 1.00 96.38 288 THR A O 1
ATOM 2245 N N . VAL A 1 289 ? 21.415 7.764 1.702 1.00 97.69 289 VAL A N 1
ATOM 2246 C CA . VAL A 1 289 ? 22.487 7.305 2.600 1.00 97.69 289 VAL A CA 1
ATOM 2247 C C . VAL A 1 289 ? 22.086 6.021 3.321 1.00 97.69 289 VAL A C 1
ATOM 2249 O O . VAL A 1 289 ? 20.936 5.597 3.261 1.00 97.69 289 VAL A O 1
ATOM 2252 N N . VAL A 1 290 ? 23.029 5.389 4.018 1.00 98.44 290 VAL A N 1
ATOM 2253 C CA . VAL A 1 290 ? 22.758 4.224 4.873 1.00 98.44 290 VAL A CA 1
ATOM 2254 C C . VAL A 1 290 ? 22.857 4.644 6.336 1.00 98.44 290 VAL A C 1
ATOM 2256 O O . VAL A 1 290 ? 23.829 5.293 6.726 1.00 98.44 290 VAL A O 1
ATOM 2259 N N . SER A 1 291 ? 21.861 4.285 7.147 1.00 98.56 291 SER A N 1
ATOM 2260 C CA . SER A 1 291 ? 21.907 4.499 8.597 1.00 98.56 291 SER A CA 1
ATOM 2261 C C . SER A 1 291 ? 22.881 3.540 9.286 1.00 98.56 291 SER A C 1
ATOM 2263 O O . SER A 1 291 ? 23.258 2.507 8.735 1.00 98.56 291 SER A O 1
ATOM 2265 N N . SER A 1 292 ? 23.233 3.815 10.541 1.00 98.19 292 SER A N 1
ATOM 2266 C CA . SER A 1 292 ? 24.053 2.914 11.363 1.00 98.19 292 SER A CA 1
ATOM 2267 C C . SER A 1 292 ? 23.420 1.528 11.570 1.00 98.19 292 SER A C 1
ATOM 2269 O O . SER A 1 292 ? 24.131 0.557 11.821 1.00 98.19 292 SER A O 1
ATOM 2271 N N . ALA A 1 293 ? 22.096 1.414 11.413 1.00 98.00 293 ALA A N 1
ATOM 2272 C CA . ALA A 1 293 ? 21.366 0.147 11.444 1.00 98.00 293 ALA A CA 1
ATOM 2273 C C . ALA A 1 293 ? 21.402 -0.614 10.100 1.00 98.00 293 ALA A C 1
ATOM 2275 O O . ALA A 1 293 ? 20.971 -1.764 10.020 1.00 98.00 293 ALA A O 1
ATOM 2276 N N . GLY A 1 294 ? 21.901 0.007 9.028 1.00 98.25 294 GLY A N 1
ATOM 2277 C CA . GLY A 1 294 ? 21.942 -0.562 7.681 1.00 98.25 294 GLY A CA 1
ATOM 2278 C C . GLY A 1 294 ? 20.705 -0.267 6.826 1.00 98.25 294 GLY A C 1
ATOM 2279 O O . GLY A 1 294 ? 20.633 -0.742 5.695 1.00 98.25 294 GLY A O 1
ATOM 2280 N N . ALA A 1 295 ? 19.728 0.500 7.317 1.00 98.69 295 ALA A N 1
ATOM 2281 C CA . ALA A 1 295 ? 18.555 0.887 6.527 1.00 98.69 295 ALA A CA 1
ATOM 2282 C C . ALA A 1 295 ? 18.919 1.957 5.481 1.00 98.69 295 ALA A C 1
ATOM 2284 O O . ALA A 1 295 ? 19.767 2.811 5.741 1.00 98.69 295 ALA A O 1
ATOM 2285 N N . LEU A 1 296 ? 18.276 1.916 4.312 1.00 98.81 296 LEU A N 1
ATOM 2286 C CA . LEU A 1 296 ? 18.425 2.938 3.276 1.00 98.81 296 LEU A CA 1
ATOM 2287 C C . LEU A 1 296 ? 17.609 4.170 3.677 1.00 98.81 296 LEU A C 1
ATOM 2289 O O . LEU A 1 296 ? 16.386 4.094 3.765 1.00 98.81 296 LEU A O 1
ATOM 2293 N N . CYS A 1 297 ? 18.259 5.300 3.918 1.00 98.56 297 CYS A N 1
ATOM 2294 C CA . CYS A 1 297 ? 17.597 6.570 4.188 1.00 98.56 297 CYS A CA 1
ATOM 2295 C C . CYS A 1 297 ? 17.424 7.348 2.883 1.00 98.56 297 CYS A C 1
ATOM 2297 O O . CYS A 1 297 ? 18.411 7.644 2.211 1.00 98.56 297 CYS A O 1
ATOM 2299 N N . ALA A 1 298 ? 16.184 7.701 2.550 1.00 97.88 298 ALA A N 1
ATOM 2300 C CA . ALA A 1 298 ? 15.838 8.478 1.366 1.00 97.88 298 ALA A CA 1
ATOM 2301 C C . ALA A 1 298 ? 14.909 9.650 1.714 1.00 97.88 298 ALA A C 1
ATOM 2303 O O . ALA A 1 298 ? 14.201 9.647 2.725 1.00 97.88 298 ALA A O 1
ATOM 2304 N N . TYR A 1 299 ? 14.893 10.652 0.837 1.00 96.94 299 TYR A N 1
ATOM 2305 C CA . TYR A 1 299 ? 14.117 11.878 1.007 1.00 96.94 299 TYR A CA 1
ATOM 2306 C C . TYR A 1 299 ? 13.112 12.046 -0.131 1.00 96.94 299 TYR A C 1
ATOM 2308 O O . TYR A 1 299 ? 13.454 11.895 -1.308 1.00 96.94 299 TYR A O 1
ATOM 2316 N N . SER A 1 300 ? 11.873 12.396 0.217 1.00 95.75 300 SER A N 1
ATOM 2317 C CA . SER A 1 300 ? 10.751 12.528 -0.725 1.00 95.75 300 SER A CA 1
ATOM 2318 C C . SER A 1 300 ? 10.538 13.966 -1.232 1.00 95.75 300 SER A C 1
ATOM 2320 O O . SER A 1 300 ? 9.478 14.323 -1.764 1.00 95.75 300 SER A O 1
ATOM 2322 N N . GLY A 1 301 ? 11.551 14.818 -1.058 1.00 90.31 301 GLY A N 1
ATOM 2323 C CA . GLY A 1 301 ? 11.552 16.206 -1.505 1.00 90.31 301 GLY A CA 1
ATOM 2324 C C . GLY A 1 301 ? 10.482 17.054 -0.813 1.00 90.31 301 GLY A C 1
ATOM 2325 O O . GLY A 1 301 ? 10.237 16.943 0.384 1.00 90.31 301 GLY A O 1
ATOM 2326 N N . LYS A 1 302 ? 9.809 17.925 -1.576 1.00 92.56 302 LYS A N 1
ATOM 2327 C CA . LYS A 1 302 ? 8.830 18.893 -1.032 1.00 92.56 302 LYS A CA 1
ATOM 2328 C C . LYS A 1 302 ? 7.585 18.253 -0.413 1.00 92.56 302 LYS A C 1
ATOM 2330 O O . LYS A 1 302 ? 6.837 18.929 0.288 1.00 92.56 302 LYS A O 1
ATOM 2335 N N . LYS A 1 303 ? 7.289 17.001 -0.758 1.00 94.25 303 LYS A N 1
ATOM 2336 C CA . LYS A 1 303 ? 6.088 16.295 -0.316 1.00 94.25 303 LYS A CA 1
ATOM 2337 C C . LYS A 1 303 ? 6.525 15.194 0.636 1.00 94.25 303 LYS A C 1
ATOM 2339 O O . LYS A 1 303 ? 6.981 14.151 0.195 1.00 94.25 303 LYS A O 1
ATOM 2344 N N . THR A 1 304 ? 6.354 15.424 1.929 1.00 94.50 304 THR A N 1
ATOM 2345 C CA . THR A 1 304 ? 6.676 14.474 3.010 1.00 94.50 304 THR A CA 1
ATOM 2346 C C . THR A 1 304 ? 5.451 13.678 3.477 1.00 94.50 304 THR A C 1
ATOM 2348 O O . THR A 1 304 ? 5.443 13.026 4.520 1.00 94.50 304 THR A O 1
ATOM 2351 N N . GLY A 1 305 ? 4.372 13.740 2.699 1.00 92.69 305 GLY A N 1
ATOM 2352 C CA . GLY A 1 305 ? 3.098 13.099 2.970 1.00 92.69 305 GLY A CA 1
ATOM 2353 C C . GLY A 1 305 ? 2.196 13.130 1.741 1.00 92.69 305 GLY A C 1
ATOM 2354 O O . GLY A 1 305 ? 2.539 13.699 0.700 1.00 92.69 305 GLY A O 1
ATOM 2355 N N . ARG A 1 306 ? 1.014 12.524 1.880 1.00 92.56 306 ARG A N 1
ATOM 2356 C CA . ARG A 1 306 ? 0.027 12.435 0.796 1.00 92.56 306 ARG A CA 1
ATOM 2357 C C . ARG A 1 306 ? -0.448 13.809 0.328 1.00 92.56 306 ARG A C 1
ATOM 2359 O O . ARG A 1 306 ? -0.517 14.757 1.109 1.00 92.56 306 ARG A O 1
ATOM 2366 N N . SER A 1 307 ? -0.919 13.872 -0.914 1.00 93.38 307 SER A N 1
ATOM 2367 C CA . SER A 1 307 ? -1.551 15.039 -1.534 1.00 93.38 307 SER A CA 1
ATOM 2368 C C . SER A 1 307 ? -3.019 14.758 -1.915 1.00 93.38 307 SER A C 1
ATOM 2370 O O . SER A 1 307 ? -3.344 14.703 -3.100 1.00 93.38 307 SER A O 1
ATOM 2372 N N . PRO A 1 308 ? -3.961 14.618 -0.950 1.00 90.88 308 PRO A N 1
ATOM 2373 C CA . PRO A 1 308 ? -5.351 14.235 -1.240 1.00 90.88 308 PRO A CA 1
ATOM 2374 C C . PRO A 1 308 ? -6.070 15.168 -2.222 1.00 90.88 308 PRO A C 1
ATOM 2376 O O . PRO A 1 308 ? -6.847 14.711 -3.050 1.00 90.88 308 PRO A O 1
ATOM 2379 N N . LYS A 1 309 ? -5.772 16.473 -2.173 1.00 93.56 309 LYS A N 1
ATOM 2380 C CA . LYS A 1 309 ? -6.344 17.474 -3.092 1.00 93.56 309 LYS A CA 1
ATOM 2381 C C . LYS A 1 309 ? -5.871 17.310 -4.539 1.00 93.56 309 LYS A C 1
ATOM 2383 O O . LYS A 1 309 ? -6.484 17.886 -5.434 1.00 93.56 309 LYS A O 1
ATOM 2388 N N . ASP A 1 310 ? -4.822 16.528 -4.776 1.00 95.88 310 ASP A N 1
ATOM 2389 C CA . ASP A 1 310 ? -4.246 16.233 -6.091 1.00 95.88 310 ASP A CA 1
ATOM 2390 C C . ASP A 1 310 ? -4.548 14.788 -6.555 1.00 95.88 310 ASP A C 1
ATOM 2392 O O . ASP A 1 310 ? -4.203 14.422 -7.684 1.00 95.88 310 ASP A O 1
ATOM 2396 N N . LYS A 1 311 ? -5.245 13.988 -5.724 1.00 97.06 311 LYS A N 1
ATOM 2397 C CA . LYS A 1 311 ? -5.783 12.668 -6.090 1.00 97.06 311 LYS A CA 1
ATOM 2398 C C . LYS A 1 311 ? -6.897 12.827 -7.123 1.00 97.06 311 LYS A C 1
ATOM 2400 O O . LYS A 1 311 ? -7.752 13.708 -6.991 1.00 97.06 311 LYS A O 1
ATOM 2405 N N . ARG A 1 312 ? -6.903 11.991 -8.158 1.00 96.94 312 ARG A N 1
ATOM 2406 C CA . ARG A 1 312 ? -7.905 12.000 -9.232 1.00 96.94 312 ARG A CA 1
ATOM 2407 C C . ARG A 1 312 ? -8.287 10.582 -9.634 1.00 96.94 312 ARG A C 1
ATOM 2409 O O . ARG A 1 312 ? -7.436 9.697 -9.655 1.00 96.94 312 ARG A O 1
ATOM 2416 N N . ILE A 1 313 ? -9.549 10.389 -10.000 1.00 98.38 313 ILE A N 1
ATOM 2417 C CA . ILE A 1 313 ? -10.031 9.145 -10.609 1.00 98.38 313 ILE A CA 1
ATOM 2418 C C . ILE A 1 313 ? -10.658 9.488 -11.956 1.00 98.38 313 ILE A C 1
ATOM 2420 O O . ILE A 1 313 ? -11.395 10.473 -12.070 1.00 98.38 313 ILE A O 1
ATOM 2424 N N . VAL A 1 314 ? -10.323 8.707 -12.981 1.00 98.31 314 VAL A N 1
ATOM 2425 C CA . VAL A 1 314 ? -10.886 8.891 -14.318 1.00 98.31 314 VAL A CA 1
ATOM 2426 C C . VAL A 1 314 ? -12.383 8.582 -14.301 1.00 98.31 314 VAL A C 1
ATOM 2428 O O . VAL A 1 314 ? -12.803 7.536 -13.819 1.00 98.31 314 VAL A O 1
ATOM 2431 N N . ASP A 1 315 ? -13.181 9.516 -14.810 1.00 97.94 315 ASP A N 1
ATOM 2432 C CA . ASP A 1 315 ? -14.613 9.346 -15.033 1.00 97.94 315 ASP A CA 1
ATOM 2433 C C . ASP A 1 315 ? -14.807 8.577 -16.343 1.00 97.94 315 ASP A C 1
ATOM 2435 O O . ASP A 1 315 ? -14.701 9.143 -17.435 1.00 97.94 315 ASP A O 1
ATOM 2439 N N . GLU A 1 316 ? -14.995 7.267 -16.220 1.00 96.62 316 GLU A N 1
ATOM 2440 C CA . GLU A 1 316 ? -15.147 6.333 -17.330 1.00 96.62 316 GLU A CA 1
ATOM 2441 C C . GLU A 1 316 ? -16.368 5.424 -17.117 1.00 96.62 316 GLU A C 1
ATOM 2443 O O . GLU A 1 316 ? -16.855 5.241 -16.000 1.00 96.62 316 GLU A O 1
ATOM 2448 N N . GLU A 1 317 ? -16.899 4.886 -18.211 1.00 95.81 317 GLU A N 1
ATOM 2449 C CA . GLU A 1 317 ? -18.207 4.224 -18.266 1.00 95.81 317 GLU A CA 1
ATOM 2450 C C . GLU A 1 317 ? -18.356 2.985 -17.365 1.00 95.81 317 GLU A C 1
ATOM 2452 O O . GLU A 1 317 ? -19.464 2.706 -16.908 1.00 95.81 317 GLU A O 1
ATOM 2457 N N . THR A 1 318 ? -17.275 2.256 -17.078 1.00 95.06 318 THR A N 1
ATOM 2458 C CA . THR A 1 318 ? -17.309 1.012 -16.295 1.00 95.06 318 THR A CA 1
ATOM 2459 C C . THR A 1 318 ? -17.269 1.232 -14.781 1.00 95.06 318 THR A C 1
ATOM 2461 O O . THR A 1 318 ? -17.625 0.319 -14.030 1.00 95.06 318 THR A O 1
ATOM 2464 N N . SER A 1 319 ? -16.905 2.438 -14.326 1.00 96.06 319 SER A N 1
ATOM 2465 C CA . SER A 1 319 ? -16.792 2.789 -12.906 1.00 96.06 319 SER A CA 1
ATOM 2466 C C . SER A 1 319 ? -17.606 4.012 -12.479 1.00 96.06 319 SER A C 1
ATOM 2468 O O . SER A 1 319 ? -17.785 4.216 -11.280 1.00 96.06 319 SER A O 1
ATOM 2470 N N . THR A 1 320 ? -18.102 4.843 -13.404 1.00 97.19 320 THR A N 1
ATOM 2471 C CA . THR A 1 320 ? -18.713 6.148 -13.068 1.00 97.19 320 THR A CA 1
ATOM 2472 C C . THR A 1 320 ? -19.882 6.061 -12.084 1.00 97.19 320 THR A C 1
ATOM 2474 O O . THR A 1 320 ? -19.993 6.907 -11.199 1.00 97.19 320 THR A O 1
ATOM 2477 N N . ASN A 1 321 ? -20.710 5.017 -12.191 1.00 95.69 321 ASN A N 1
ATOM 2478 C CA . ASN A 1 321 ? -21.877 4.810 -11.326 1.00 95.69 321 ASN A CA 1
ATOM 2479 C C . ASN A 1 321 ? -21.533 4.131 -9.993 1.00 95.69 321 ASN A C 1
ATOM 2481 O O . ASN A 1 321 ? -22.360 4.125 -9.088 1.00 95.69 321 ASN A O 1
ATOM 2485 N N . ASP A 1 322 ? -20.336 3.555 -9.876 1.00 95.25 322 ASP A N 1
ATOM 2486 C CA . ASP A 1 322 ? -19.878 2.911 -8.645 1.00 95.25 322 ASP A CA 1
ATOM 2487 C C . ASP A 1 322 ? -19.189 3.925 -7.717 1.00 95.25 322 ASP A C 1
ATOM 2489 O O . ASP A 1 322 ? -19.274 3.828 -6.493 1.00 95.25 322 ASP A O 1
ATOM 2493 N N . ILE A 1 323 ? -18.450 4.875 -8.298 1.00 97.69 323 ILE A N 1
ATOM 2494 C CA . ILE A 1 323 ? -17.582 5.781 -7.546 1.00 97.69 323 ILE A CA 1
ATOM 2495 C C . ILE A 1 323 ? -18.414 6.822 -6.795 1.00 97.69 323 ILE A C 1
ATOM 2497 O O . ILE A 1 323 ? -19.190 7.581 -7.375 1.00 97.69 323 ILE A O 1
ATOM 2501 N N . TRP A 1 324 ? -18.152 6.942 -5.497 1.00 97.19 324 TRP A N 1
ATOM 2502 C CA . TRP A 1 324 ? -18.657 8.021 -4.664 1.00 97.19 324 TRP A CA 1
ATOM 2503 C C . TRP A 1 324 ? -17.879 9.308 -4.946 1.00 97.19 324 TRP A C 1
ATOM 2505 O O . TRP A 1 324 ? -16.841 9.596 -4.339 1.00 97.19 324 TRP A O 1
ATOM 2515 N N . TRP A 1 325 ? -18.355 10.048 -5.946 1.00 97.44 325 TRP A N 1
ATOM 2516 C CA . TRP A 1 325 ? -17.757 11.297 -6.404 1.00 97.44 325 TRP A CA 1
ATOM 2517 C C . TRP A 1 325 ? -17.892 12.412 -5.368 1.00 97.44 325 TRP A C 1
ATOM 2519 O O . TRP A 1 325 ? -18.959 12.636 -4.804 1.00 97.44 325 TRP A O 1
ATOM 2529 N N . GLY A 1 326 ? -16.813 13.165 -5.157 1.00 94.94 326 GLY A N 1
ATOM 2530 C CA . GLY A 1 326 ? -16.806 14.235 -4.168 1.00 94.94 326 GLY A CA 1
ATOM 2531 C C . GLY A 1 326 ? -15.410 14.804 -3.913 1.00 94.94 326 GLY A C 1
ATOM 2532 O O . GLY A 1 326 ? -14.524 14.688 -4.761 1.00 94.94 326 GLY A O 1
ATOM 2533 N N . PRO A 1 327 ? -15.172 15.419 -2.743 1.00 91.75 327 PRO A N 1
ATOM 2534 C CA . PRO A 1 327 ? -13.881 16.031 -2.422 1.00 91.75 327 PRO A CA 1
ATOM 2535 C C . PRO A 1 327 ? -12.741 15.014 -2.234 1.00 91.75 327 PRO A C 1
ATOM 2537 O O . PRO A 1 327 ? -11.576 15.403 -2.275 1.00 91.75 327 PRO A O 1
ATOM 2540 N N . VAL A 1 328 ? -13.061 13.731 -2.023 1.00 93.06 328 VAL A N 1
ATOM 2541 C CA . VAL A 1 328 ? -12.082 12.633 -1.949 1.00 93.06 328 VAL A CA 1
ATOM 2542 C C . VAL A 1 328 ? -11.797 12.062 -3.337 1.00 93.06 328 VAL A C 1
ATOM 2544 O O . VAL A 1 328 ? -10.645 12.010 -3.768 1.00 93.06 328 VAL A O 1
ATOM 2547 N N . ASN A 1 329 ? -12.846 11.634 -4.040 1.00 97.38 329 ASN A N 1
ATOM 2548 C CA . ASN A 1 329 ? -12.750 11.082 -5.385 1.00 97.38 329 ASN A CA 1
ATOM 2549 C C . ASN A 1 329 ? -13.085 12.189 -6.378 1.00 97.38 329 ASN A C 1
ATOM 2551 O O . ASN A 1 329 ? -14.249 12.436 -6.693 1.00 97.38 329 ASN A O 1
ATOM 2555 N N . ILE A 1 330 ? -12.049 12.895 -6.826 1.00 97.44 330 ILE A N 1
ATOM 2556 C CA . ILE A 1 330 ? -12.188 14.033 -7.732 1.00 97.44 330 ILE A CA 1
ATOM 2557 C C . ILE A 1 330 ? -12.113 13.531 -9.177 1.00 97.44 330 ILE A C 1
ATOM 2559 O O . ILE A 1 330 ? -11.125 12.906 -9.576 1.00 97.44 330 ILE A O 1
ATOM 2563 N N . LYS A 1 331 ? -13.153 13.835 -9.960 1.00 97.06 331 LYS A N 1
ATOM 2564 C CA . LYS A 1 331 ? -13.281 13.444 -11.370 1.00 97.06 331 LYS A CA 1
ATOM 2565 C C . LYS A 1 331 ? -12.140 13.984 -12.235 1.00 97.06 331 LYS A C 1
ATOM 2567 O O . LYS A 1 331 ? -11.706 15.129 -12.089 1.00 97.06 331 LYS A O 1
ATOM 2572 N N . MET A 1 332 ? -11.716 13.176 -13.198 1.00 96.69 332 MET A N 1
ATOM 2573 C CA . MET A 1 332 ? -10.801 13.543 -14.277 1.00 96.69 332 MET A CA 1
ATOM 2574 C C . MET A 1 332 ? -11.288 12.916 -15.583 1.00 96.69 332 MET A C 1
ATOM 2576 O O . MET A 1 332 ? -11.764 11.791 -15.587 1.00 96.69 332 MET A O 1
ATOM 2580 N N . THR A 1 333 ? -11.168 13.617 -16.708 1.00 97.81 333 THR A N 1
ATOM 2581 C CA . THR A 1 333 ? -11.506 13.018 -18.009 1.00 97.81 333 THR A CA 1
ATOM 2582 C C . THR A 1 333 ? -10.381 12.111 -18.496 1.00 97.81 333 THR A C 1
ATOM 2584 O O . THR A 1 333 ? -9.208 12.366 -18.215 1.00 97.81 333 THR A O 1
ATOM 2587 N N . GLU A 1 334 ? -10.710 11.101 -19.301 1.00 97.31 334 GLU A N 1
ATOM 2588 C CA . GLU A 1 334 ? -9.704 10.210 -19.892 1.00 97.31 334 GLU A CA 1
ATOM 2589 C C . GLU A 1 334 ? -8.645 10.982 -20.695 1.00 97.31 334 GLU A C 1
ATOM 2591 O O . GLU A 1 334 ? -7.453 10.724 -20.559 1.00 97.31 334 GLU A O 1
ATOM 2596 N N . LYS A 1 335 ? -9.044 12.018 -21.446 1.00 97.75 335 LYS A N 1
ATOM 2597 C CA . LYS A 1 335 ? -8.102 12.882 -22.176 1.00 97.75 335 LYS A CA 1
ATOM 2598 C C . LYS A 1 335 ? -7.073 13.543 -21.253 1.00 97.75 335 LYS A C 1
ATOM 2600 O O . LYS A 1 335 ? -5.896 13.601 -21.592 1.00 97.75 335 LYS A O 1
ATOM 2605 N N . VAL A 1 336 ? -7.505 14.060 -20.101 1.00 97.69 336 VAL A N 1
ATOM 2606 C CA . VAL A 1 336 ? -6.601 14.690 -19.124 1.00 97.69 336 VAL A CA 1
ATOM 2607 C C . VAL A 1 336 ? -5.671 13.653 -18.495 1.00 97.69 336 VAL A C 1
ATOM 2609 O O . VAL A 1 336 ? -4.482 13.926 -18.336 1.00 97.69 336 VAL A O 1
ATOM 2612 N N . PHE A 1 337 ? -6.187 12.462 -18.189 1.00 98.31 337 PHE A N 1
ATOM 2613 C CA . PHE A 1 337 ? -5.365 11.354 -17.712 1.00 98.31 337 PHE A CA 1
ATOM 2614 C C . PHE A 1 337 ? -4.283 10.983 -18.725 1.00 98.31 337 PHE A C 1
ATOM 2616 O O . PHE A 1 337 ? -3.118 10.912 -18.354 1.00 98.31 337 PHE A O 1
ATOM 2623 N N . MET A 1 338 ? -4.637 10.842 -20.006 1.00 97.88 338 MET A N 1
ATOM 2624 C CA . MET A 1 338 ? -3.674 10.526 -21.063 1.00 97.88 338 MET A CA 1
ATOM 2625 C C . MET A 1 338 ? -2.600 11.608 -21.220 1.00 97.88 338 MET A C 1
ATOM 2627 O O . MET A 1 338 ? -1.443 11.267 -21.421 1.00 97.88 338 MET A O 1
ATOM 2631 N N . ILE A 1 339 ? -2.932 12.894 -21.044 1.00 97.56 339 ILE A N 1
ATOM 2632 C CA . ILE A 1 339 ? -1.925 13.972 -21.019 1.00 97.56 339 ILE A CA 1
ATOM 2633 C C . ILE A 1 339 ? -0.938 13.778 -19.860 1.00 97.56 339 ILE A C 1
ATOM 2635 O O . ILE A 1 339 ? 0.267 13.922 -20.047 1.00 97.56 339 ILE A O 1
ATOM 2639 N N . ASN A 1 340 ? -1.424 13.471 -18.655 1.00 97.75 340 ASN A N 1
ATOM 2640 C CA . ASN A 1 340 ? -0.545 13.239 -17.506 1.00 97.75 340 ASN A CA 1
ATOM 2641 C C . ASN A 1 340 ? 0.274 11.953 -17.666 1.00 97.75 340 ASN A C 1
ATOM 2643 O O . ASN A 1 340 ? 1.456 11.947 -17.335 1.00 97.75 340 ASN A O 1
ATOM 2647 N N . ARG A 1 341 ? -0.333 10.892 -18.202 1.00 98.19 341 ARG A N 1
ATOM 2648 C CA . ARG A 1 341 ? 0.344 9.639 -18.532 1.00 98.19 341 ARG A CA 1
ATOM 2649 C C . ARG A 1 341 ? 1.477 9.882 -19.521 1.00 98.19 341 ARG A C 1
ATOM 2651 O O . ARG A 1 341 ? 2.602 9.521 -19.210 1.00 98.19 341 ARG A O 1
ATOM 2658 N N . GLU A 1 342 ? 1.211 10.558 -20.637 1.00 97.75 342 GLU A N 1
ATOM 2659 C CA . GLU A 1 342 ? 2.231 10.868 -21.645 1.00 97.75 342 GLU A CA 1
ATOM 2660 C C . GLU A 1 342 ? 3.386 11.663 -21.035 1.00 97.75 342 GLU A C 1
ATOM 2662 O O . GLU A 1 342 ? 4.540 11.295 -21.183 1.00 97.75 342 GLU A O 1
ATOM 2667 N N . ARG A 1 343 ? 3.086 12.678 -20.214 1.00 97.38 343 ARG A N 1
ATOM 2668 C CA . ARG A 1 343 ? 4.119 13.444 -19.498 1.00 97.38 343 ARG A CA 1
ATOM 2669 C C . ARG A 1 343 ? 4.973 12.591 -18.562 1.00 97.38 343 ARG A C 1
ATOM 2671 O O . ARG A 1 343 ? 6.158 12.873 -18.404 1.00 97.38 343 ARG A O 1
ATOM 2678 N N . ALA A 1 344 ? 4.369 11.614 -17.889 1.00 98.31 344 ALA A N 1
ATOM 2679 C CA . ALA A 1 344 ? 5.101 10.689 -17.035 1.00 98.31 344 ALA A CA 1
ATOM 2680 C C . ALA A 1 344 ? 6.019 9.794 -17.874 1.00 98.31 344 ALA A C 1
ATOM 2682 O O . ALA A 1 344 ? 7.196 9.677 -17.551 1.00 98.31 344 ALA A O 1
ATOM 2683 N N . ILE A 1 345 ? 5.508 9.226 -18.967 1.00 98.31 345 ILE A N 1
ATOM 2684 C CA . ILE A 1 345 ? 6.276 8.383 -19.890 1.00 98.31 345 ILE A CA 1
ATOM 2685 C C . ILE A 1 345 ? 7.417 9.167 -20.546 1.00 98.31 345 ILE A C 1
ATOM 2687 O O . ILE A 1 345 ? 8.551 8.703 -20.507 1.00 98.31 345 ILE A O 1
ATOM 2691 N N . ASP A 1 346 ? 7.161 10.375 -21.052 1.00 97.38 346 ASP A N 1
ATOM 2692 C CA . ASP A 1 346 ? 8.179 11.272 -21.611 1.00 97.38 346 ASP A CA 1
ATOM 2693 C C . ASP A 1 346 ? 9.317 11.502 -20.617 1.00 97.38 346 ASP A C 1
ATOM 2695 O O . ASP A 1 346 ? 10.492 11.363 -20.952 1.00 97.38 346 ASP A O 1
ATOM 2699 N N . TYR A 1 347 ? 8.976 11.819 -19.364 1.00 97.94 347 TYR A N 1
ATOM 2700 C CA . TYR A 1 347 ? 9.970 11.986 -18.312 1.00 97.94 347 TYR A CA 1
ATOM 2701 C C . TYR A 1 347 ? 10.762 10.699 -18.063 1.00 97.94 347 TYR A C 1
ATOM 2703 O O . TYR A 1 347 ? 11.993 10.753 -18.016 1.00 97.94 347 TYR A O 1
ATOM 2711 N N . LEU A 1 348 ? 10.086 9.555 -17.924 1.00 97.81 348 LEU A N 1
ATOM 2712 C CA . LEU A 1 348 ? 10.733 8.259 -17.704 1.00 97.81 348 LEU A CA 1
ATOM 2713 C C . LEU A 1 348 ? 11.681 7.909 -18.866 1.00 97.81 348 LEU A C 1
ATOM 2715 O O . LEU A 1 348 ? 12.794 7.456 -18.618 1.00 97.81 348 LEU A O 1
ATOM 2719 N N . ASN A 1 349 ? 11.309 8.245 -20.104 1.00 96.38 349 ASN A N 1
ATOM 2720 C CA . ASN A 1 349 ? 12.131 8.084 -21.308 1.00 96.38 349 ASN A CA 1
ATOM 2721 C C . ASN A 1 349 ? 13.343 9.025 -21.384 1.00 96.38 349 ASN A C 1
ATOM 2723 O O . ASN A 1 349 ? 14.237 8.816 -22.200 1.00 96.38 349 ASN A O 1
ATOM 2727 N N . THR A 1 350 ? 13.396 10.067 -20.550 1.00 94.56 350 THR A N 1
ATOM 2728 C CA . THR A 1 350 ? 14.571 10.952 -20.448 1.00 94.56 350 THR A CA 1
ATOM 2729 C C . THR A 1 350 ? 15.575 10.507 -19.384 1.00 94.56 350 THR A C 1
ATOM 2731 O O . THR A 1 350 ? 16.560 11.206 -19.153 1.00 94.56 350 THR A O 1
ATOM 2734 N N . ARG A 1 351 ? 15.297 9.422 -18.653 1.00 93.75 351 ARG A N 1
ATOM 2735 C CA . ARG A 1 351 ? 16.211 8.892 -17.634 1.00 93.75 351 ARG A CA 1
ATOM 2736 C C . ARG A 1 351 ? 17.246 7.983 -18.286 1.00 93.75 351 ARG A C 1
ATOM 2738 O O . ARG A 1 351 ? 16.953 7.327 -19.272 1.00 93.75 351 ARG A O 1
ATOM 2745 N N . GLU A 1 352 ? 18.430 7.895 -17.691 1.00 89.75 352 GLU A N 1
ATOM 2746 C CA . GLU A 1 352 ? 19.437 6.907 -18.110 1.00 89.75 352 GLU A CA 1
ATOM 2747 C C . GLU A 1 352 ? 19.011 5.481 -17.746 1.00 89.75 352 GLU A C 1
ATOM 2749 O O . GLU A 1 352 ? 19.301 4.535 -18.474 1.00 89.75 352 GLU A O 1
ATOM 2754 N N . ARG A 1 353 ? 18.297 5.338 -16.622 1.00 92.75 353 ARG A N 1
ATOM 2755 C CA . ARG A 1 353 ? 17.828 4.062 -16.083 1.00 92.75 353 ARG A CA 1
ATOM 2756 C C . ARG A 1 353 ? 16.423 4.161 -15.500 1.00 92.75 353 ARG A C 1
ATOM 2758 O O . ARG A 1 353 ? 16.032 5.198 -14.958 1.00 92.75 353 ARG A O 1
ATOM 2765 N N . LEU A 1 354 ? 15.683 3.065 -15.598 1.00 97.06 354 LEU A N 1
ATOM 2766 C CA . LEU A 1 354 ? 14.391 2.845 -14.963 1.00 97.06 354 LEU A CA 1
ATOM 2767 C C . LEU A 1 354 ? 14.435 1.566 -14.154 1.00 97.06 354 LEU A C 1
ATOM 2769 O O . LEU A 1 354 ? 15.028 0.569 -14.559 1.00 97.06 354 LEU A O 1
ATOM 2773 N N . TYR A 1 355 ? 13.726 1.581 -13.039 1.00 98.44 355 TYR A N 1
ATOM 2774 C CA . TYR A 1 355 ? 13.607 0.432 -12.167 1.00 98.44 355 TYR A CA 1
ATOM 2775 C C . TYR A 1 355 ? 12.181 -0.092 -12.239 1.00 98.44 355 TYR A C 1
ATOM 2777 O O . TYR A 1 355 ? 11.216 0.679 -12.175 1.00 98.44 355 TYR A O 1
ATOM 2785 N N . VAL A 1 356 ? 12.050 -1.408 -12.379 1.00 98.50 356 VAL A N 1
ATOM 2786 C CA . VAL A 1 356 ? 10.755 -2.079 -12.450 1.00 98.50 356 VAL A CA 1
ATOM 2787 C C . VAL A 1 356 ? 10.653 -3.145 -11.378 1.00 98.50 356 VAL A C 1
ATOM 2789 O O . VAL A 1 356 ? 11.557 -3.964 -11.229 1.00 98.50 356 VAL A O 1
ATOM 2792 N N . PHE A 1 357 ? 9.526 -3.174 -10.676 1.00 98.56 357 PHE A N 1
ATOM 2793 C CA . PHE A 1 357 ? 9.179 -4.248 -9.755 1.00 98.56 357 PHE A CA 1
ATOM 2794 C C . PHE A 1 357 ? 7.806 -4.822 -10.080 1.00 98.56 357 PHE A C 1
ATOM 2796 O O . PHE A 1 357 ? 6.843 -4.079 -10.259 1.00 98.56 357 PHE A O 1
ATOM 2803 N N . ASP A 1 358 ? 7.737 -6.144 -10.148 1.00 98.69 358 ASP A N 1
ATOM 2804 C CA . ASP A 1 358 ? 6.510 -6.914 -10.283 1.00 98.69 358 ASP A CA 1
ATOM 2805 C C . ASP A 1 358 ? 6.211 -7.568 -8.928 1.00 98.69 358 ASP A C 1
ATOM 2807 O O . ASP A 1 358 ? 7.043 -8.293 -8.383 1.00 98.69 358 ASP A O 1
ATOM 2811 N N . GLY A 1 359 ? 5.026 -7.316 -8.377 1.00 98.56 359 GLY A N 1
ATOM 2812 C CA . GLY A 1 359 ? 4.587 -7.885 -7.105 1.00 98.56 359 GLY A CA 1
ATOM 2813 C C . GLY A 1 359 ? 3.093 -8.158 -7.066 1.00 98.56 359 GLY A C 1
ATOM 2814 O O . GLY A 1 359 ? 2.364 -7.831 -8.003 1.00 98.56 359 GLY A O 1
ATOM 2815 N N . PHE A 1 360 ? 2.628 -8.753 -5.972 1.00 98.88 360 PHE A N 1
ATOM 2816 C CA . PHE A 1 360 ? 1.203 -8.979 -5.739 1.00 98.88 360 PHE A CA 1
ATOM 2817 C C . PHE A 1 360 ? 0.664 -8.087 -4.620 1.00 98.88 360 PHE A C 1
ATOM 2819 O O . PHE A 1 360 ? 1.371 -7.786 -3.657 1.00 98.88 360 PHE A O 1
ATOM 2826 N N . ALA A 1 361 ? -0.607 -7.706 -4.730 1.00 98.75 361 ALA A N 1
ATOM 2827 C CA . ALA A 1 361 ? -1.383 -7.140 -3.632 1.00 98.75 361 ALA A CA 1
ATOM 2828 C C . ALA A 1 361 ? -2.533 -8.095 -3.278 1.00 98.75 361 ALA A C 1
ATOM 2830 O O . ALA A 1 361 ? -3.294 -8.492 -4.159 1.00 98.75 361 ALA A O 1
ATOM 2831 N N . GLY A 1 362 ? -2.652 -8.454 -1.998 1.00 98.44 362 GLY A N 1
ATOM 2832 C CA . GLY A 1 362 ? -3.572 -9.475 -1.485 1.00 98.44 362 GLY A CA 1
ATOM 2833 C C . GLY A 1 362 ? -2.911 -10.846 -1.325 1.00 98.44 362 GLY A C 1
ATOM 2834 O O . GLY A 1 362 ? -2.450 -11.433 -2.298 1.00 98.44 362 GLY A O 1
ATOM 2835 N N . TRP A 1 363 ? -2.868 -11.373 -0.099 1.00 98.50 363 TRP A N 1
ATOM 2836 C CA . TRP A 1 363 ? -2.264 -12.685 0.183 1.00 98.50 363 TRP A CA 1
ATOM 2837 C C . TRP A 1 363 ? -3.120 -13.882 -0.238 1.00 98.50 363 TRP A C 1
ATOM 2839 O O . TRP A 1 363 ? -2.572 -14.966 -0.414 1.00 98.50 363 TRP A O 1
ATOM 2849 N N . ASP A 1 364 ? -4.430 -13.706 -0.425 1.00 98.12 364 ASP A N 1
ATOM 2850 C CA . ASP A 1 364 ? -5.306 -14.765 -0.932 1.00 98.12 364 ASP A CA 1
ATOM 2851 C C . ASP A 1 364 ? -5.148 -14.904 -2.460 1.00 98.12 364 ASP A C 1
ATOM 2853 O O . ASP A 1 364 ? -5.551 -13.992 -3.192 1.00 98.12 364 ASP A O 1
ATOM 2857 N N . PRO A 1 365 ? -4.619 -16.030 -2.987 1.00 96.50 365 PRO A N 1
ATOM 2858 C CA . PRO A 1 365 ? -4.404 -16.207 -4.423 1.00 96.50 365 PRO A CA 1
ATOM 2859 C C . PRO A 1 365 ? -5.668 -16.084 -5.280 1.00 96.50 365 PRO A C 1
ATOM 2861 O O . PRO A 1 365 ? -5.555 -15.789 -6.468 1.00 96.50 365 PRO A O 1
ATOM 2864 N N . LYS A 1 366 ? -6.863 -16.285 -4.702 1.00 97.50 366 LYS A N 1
ATOM 2865 C CA . LYS A 1 366 ? -8.153 -16.117 -5.393 1.00 97.50 366 LYS A CA 1
ATOM 2866 C C . LYS A 1 366 ? -8.452 -14.653 -5.726 1.00 97.50 366 LYS A C 1
ATOM 2868 O O . LYS A 1 366 ? -9.151 -14.385 -6.700 1.00 97.50 366 LYS A O 1
ATOM 2873 N N . TYR A 1 367 ? -7.959 -13.728 -4.905 1.00 97.88 367 TYR A N 1
ATOM 2874 C CA . TYR A 1 367 ? -8.288 -12.301 -4.972 1.00 97.88 367 TYR A CA 1
ATOM 2875 C C . TYR A 1 367 ? -7.078 -11.401 -5.219 1.00 97.88 367 TYR A C 1
ATOM 2877 O O . TYR A 1 367 ? -7.254 -10.200 -5.428 1.00 97.88 367 TYR A O 1
ATOM 2885 N N . ARG A 1 368 ? -5.861 -11.952 -5.178 1.00 97.19 368 ARG A N 1
ATOM 2886 C CA . ARG A 1 368 ? -4.640 -11.182 -5.392 1.00 97.19 368 ARG A CA 1
ATOM 2887 C C . ARG A 1 368 ? -4.607 -10.559 -6.781 1.00 97.19 368 ARG A C 1
ATOM 2889 O O . ARG A 1 368 ? -5.009 -11.188 -7.757 1.00 97.19 368 ARG A O 1
ATOM 2896 N N . ILE A 1 369 ? -4.050 -9.359 -6.863 1.00 98.38 369 ILE A N 1
ATOM 2897 C CA . ILE A 1 369 ? -3.811 -8.663 -8.129 1.00 98.38 369 ILE A CA 1
ATOM 2898 C C . ILE A 1 369 ? -2.314 -8.531 -8.390 1.00 98.38 369 ILE A C 1
ATOM 2900 O O . ILE A 1 369 ? -1.518 -8.361 -7.464 1.00 98.38 369 ILE A O 1
ATOM 2904 N N . LYS A 1 370 ? -1.930 -8.588 -9.662 1.00 98.69 370 LYS A N 1
ATOM 2905 C CA . LYS A 1 370 ? -0.575 -8.346 -10.156 1.00 98.69 370 LYS A CA 1
ATOM 2906 C C . LYS A 1 370 ? -0.343 -6.855 -10.341 1.00 98.69 370 LYS A C 1
ATOM 2908 O O . LYS A 1 370 ? -1.023 -6.209 -11.138 1.00 98.69 370 LYS A O 1
ATOM 2913 N N . VAL A 1 371 ? 0.654 -6.322 -9.648 1.00 98.81 371 VAL A N 1
ATOM 2914 C CA . VAL A 1 371 ? 1.033 -4.910 -9.695 1.00 98.81 371 VAL A CA 1
ATOM 2915 C C . VAL A 1 371 ? 2.433 -4.785 -10.284 1.00 98.81 371 VAL A C 1
ATOM 2917 O O . VAL A 1 371 ? 3.387 -5.347 -9.750 1.00 98.81 371 VAL A O 1
ATOM 2920 N N . ARG A 1 372 ? 2.561 -4.013 -11.364 1.00 98.75 372 ARG A N 1
ATOM 2921 C CA . ARG A 1 372 ? 3.845 -3.582 -11.922 1.00 98.75 372 ARG A CA 1
ATOM 2922 C C . ARG A 1 372 ? 4.113 -2.140 -11.527 1.00 98.75 372 ARG A C 1
ATOM 2924 O O . ARG A 1 372 ? 3.279 -1.271 -11.755 1.00 98.75 372 ARG A O 1
ATOM 2931 N N . VAL A 1 373 ? 5.287 -1.864 -10.984 1.00 98.88 373 VAL A N 1
ATOM 2932 C CA . VAL A 1 373 ? 5.732 -0.513 -10.634 1.00 98.88 373 VAL A CA 1
ATOM 2933 C C . VAL A 1 373 ? 6.899 -0.144 -11.529 1.00 98.88 373 VAL A C 1
ATOM 2935 O O . VAL A 1 373 ? 7.886 -0.867 -11.557 1.00 98.88 373 VAL A O 1
ATOM 2938 N N . VAL A 1 374 ? 6.791 0.976 -12.239 1.00 98.75 374 VAL A N 1
ATOM 2939 C CA . VAL A 1 374 ? 7.852 1.560 -13.067 1.00 98.75 374 VAL A CA 1
ATOM 2940 C C . VAL A 1 374 ? 8.224 2.907 -12.459 1.00 98.75 374 VAL A C 1
ATOM 2942 O O . VAL A 1 374 ? 7.372 3.793 -12.365 1.00 98.75 374 VAL A O 1
ATOM 2945 N N . ALA A 1 375 ? 9.473 3.068 -12.027 1.00 98.50 375 ALA A N 1
ATOM 2946 C CA . ALA A 1 375 ? 9.927 4.267 -11.327 1.00 98.50 375 ALA A CA 1
ATOM 2947 C C . ALA A 1 375 ? 11.322 4.711 -11.781 1.00 98.50 375 ALA A C 1
ATOM 2949 O O . ALA A 1 375 ? 12.142 3.902 -12.214 1.00 98.50 375 ALA A O 1
ATOM 2950 N N . SER A 1 376 ? 11.615 6.005 -11.624 1.00 96.88 376 SER A N 1
ATOM 2951 C CA . SER A 1 376 ? 12.952 6.560 -11.885 1.00 96.88 376 SER A CA 1
ATOM 2952 C C . SER A 1 376 ? 13.919 6.457 -10.699 1.00 96.88 376 SER A C 1
ATOM 2954 O O . SER A 1 376 ? 15.073 6.845 -10.839 1.00 96.88 376 SER A O 1
ATOM 2956 N N . ARG A 1 377 ? 13.458 5.995 -9.529 1.00 98.00 377 ARG A N 1
ATOM 2957 C CA . ARG A 1 377 ? 14.255 5.876 -8.296 1.00 98.00 377 ARG A CA 1
ATOM 2958 C C . ARG A 1 377 ? 14.243 4.430 -7.789 1.00 98.00 377 ARG A C 1
ATOM 2960 O O . ARG A 1 377 ? 13.174 3.838 -7.634 1.00 98.00 377 ARG A O 1
ATOM 2967 N N . ALA A 1 378 ? 15.418 3.878 -7.514 1.00 98.44 378 ALA A N 1
ATOM 2968 C CA . ALA A 1 378 ? 15.630 2.592 -6.866 1.00 98.44 378 ALA A CA 1
ATOM 2969 C C . ALA A 1 378 ? 15.020 2.561 -5.457 1.00 98.44 378 ALA A C 1
ATOM 2971 O O . ALA A 1 378 ? 14.429 1.544 -5.091 1.00 98.44 378 ALA A O 1
ATOM 2972 N N . TYR A 1 379 ? 15.048 3.665 -4.694 1.00 98.00 379 TYR A N 1
ATOM 2973 C CA . TYR A 1 379 ? 14.387 3.711 -3.379 1.00 98.00 379 TYR A CA 1
ATOM 2974 C C . TYR A 1 379 ? 12.875 3.441 -3.484 1.00 98.00 379 TYR A C 1
ATOM 2976 O O . TYR A 1 379 ? 12.328 2.693 -2.671 1.00 98.00 379 TYR A O 1
ATOM 2984 N N . HIS A 1 380 ? 12.192 3.985 -4.502 1.00 98.81 380 HIS A N 1
ATOM 2985 C CA . HIS A 1 380 ? 10.762 3.726 -4.729 1.00 98.81 380 HIS A CA 1
ATOM 2986 C C . HIS A 1 380 ? 10.494 2.253 -5.036 1.00 98.81 380 HIS A C 1
ATOM 2988 O O . HIS A 1 380 ? 9.473 1.710 -4.610 1.00 98.81 380 HIS A O 1
ATOM 2994 N N . ILE A 1 381 ? 11.418 1.591 -5.732 1.00 98.75 381 ILE A N 1
ATOM 2995 C CA . ILE A 1 381 ? 11.326 0.157 -5.994 1.00 98.75 381 ILE A CA 1
ATOM 2996 C C . ILE A 1 381 ? 11.618 -0.672 -4.747 1.00 98.75 381 ILE A C 1
ATOM 2998 O O . ILE A 1 381 ? 10.863 -1.601 -4.471 1.00 98.75 381 ILE A O 1
ATOM 3002 N N . LEU A 1 382 ? 12.629 -0.328 -3.948 1.00 98.88 382 LEU A N 1
ATOM 3003 C CA . LEU A 1 382 ? 12.870 -0.999 -2.669 1.00 98.88 382 LEU A CA 1
ATOM 3004 C C . LEU A 1 382 ? 11.664 -0.851 -1.731 1.00 98.88 382 LEU A C 1
ATOM 3006 O O . LEU A 1 382 ? 11.236 -1.829 -1.121 1.00 98.88 382 LEU A O 1
ATOM 3010 N N . PHE A 1 383 ? 11.060 0.338 -1.687 1.00 98.88 383 PHE A N 1
ATOM 3011 C CA . PHE A 1 383 ? 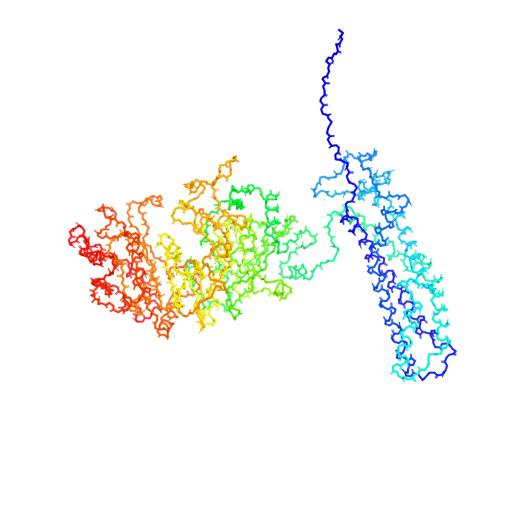9.816 0.576 -0.962 1.00 98.88 383 PHE A CA 1
ATOM 3012 C C . PHE A 1 383 ? 8.697 -0.354 -1.446 1.00 98.88 383 PHE A C 1
ATOM 3014 O O . PHE A 1 383 ? 8.112 -1.071 -0.639 1.00 98.88 383 PHE A O 1
ATOM 3021 N N . MET A 1 384 ? 8.407 -0.403 -2.751 1.00 98.88 384 MET A N 1
ATOM 3022 C CA . MET A 1 384 ? 7.318 -1.249 -3.259 1.00 98.88 384 MET A CA 1
ATOM 3023 C C . MET A 1 384 ? 7.622 -2.744 -3.144 1.00 98.88 384 MET A C 1
ATOM 3025 O O . MET A 1 384 ? 6.703 -3.524 -2.921 1.00 98.88 384 MET A O 1
ATOM 3029 N N . ARG A 1 385 ? 8.895 -3.146 -3.195 1.00 98.62 385 ARG A N 1
ATOM 3030 C CA . ARG A 1 385 ? 9.337 -4.512 -2.892 1.00 98.62 385 ARG A CA 1
ATOM 3031 C C . ARG A 1 385 ? 9.087 -4.899 -1.429 1.00 98.62 385 ARG A C 1
ATOM 3033 O O . ARG A 1 385 ? 8.843 -6.074 -1.138 1.00 98.62 385 ARG A O 1
ATOM 3040 N N . ASN A 1 386 ? 9.170 -3.933 -0.516 1.00 98.75 386 ASN A N 1
ATOM 3041 C CA . ASN A 1 386 ? 8.821 -4.127 0.888 1.00 98.75 386 ASN A CA 1
ATOM 3042 C C . ASN A 1 386 ? 7.302 -4.159 1.078 1.00 98.75 386 ASN A C 1
ATOM 3044 O O . ASN A 1 386 ? 6.818 -5.018 1.805 1.00 98.75 386 ASN A O 1
ATOM 3048 N N . MET A 1 387 ? 6.560 -3.266 0.416 1.00 98.69 387 MET A N 1
ATOM 3049 C CA . MET A 1 387 ? 5.121 -3.091 0.646 1.00 98.69 387 MET A CA 1
ATOM 3050 C C . MET A 1 387 ? 4.216 -4.053 -0.125 1.00 98.69 387 MET A C 1
ATOM 3052 O O . MET A 1 387 ? 3.103 -4.317 0.319 1.00 98.69 387 MET A O 1
ATOM 3056 N N . LEU A 1 388 ? 4.654 -4.594 -1.258 1.00 98.81 388 LEU A N 1
ATOM 3057 C CA . LEU A 1 388 ? 3.929 -5.631 -1.991 1.00 98.81 388 LEU A CA 1
ATOM 3058 C C . LEU A 1 388 ? 4.462 -7.020 -1.650 1.00 98.81 388 LEU A C 1
ATOM 3060 O O . LEU A 1 388 ? 5.581 -7.202 -1.166 1.00 98.81 388 LEU A O 1
ATOM 3064 N N . ILE A 1 389 ? 3.648 -8.023 -1.946 1.00 98.62 389 ILE A N 1
ATOM 3065 C CA . ILE A 1 389 ? 4.012 -9.425 -1.795 1.00 98.62 389 ILE A CA 1
ATOM 3066 C C . ILE A 1 389 ? 4.977 -9.783 -2.922 1.00 98.62 389 ILE A C 1
ATOM 3068 O O . ILE A 1 389 ? 4.694 -9.570 -4.104 1.00 98.62 389 ILE A O 1
ATOM 3072 N N . ARG A 1 390 ? 6.133 -10.320 -2.539 1.00 97.62 390 ARG A N 1
ATOM 3073 C CA . ARG A 1 390 ? 7.202 -10.695 -3.464 1.00 97.62 390 ARG A CA 1
ATOM 3074 C C . ARG A 1 390 ? 6.827 -11.998 -4.178 1.00 97.62 390 ARG A C 1
ATOM 3076 O O . ARG A 1 390 ? 6.571 -12.978 -3.478 1.00 97.62 390 ARG A O 1
ATOM 3083 N N . PRO A 1 391 ? 6.805 -12.030 -5.521 1.00 97.00 391 PRO A N 1
ATOM 3084 C CA . PRO A 1 391 ? 6.619 -13.269 -6.258 1.00 97.00 391 PRO A CA 1
ATOM 3085 C C . PRO A 1 391 ? 7.778 -14.232 -6.006 1.00 97.00 391 PRO A C 1
ATOM 3087 O O . PRO A 1 391 ? 8.913 -13.812 -5.763 1.00 97.00 391 PRO A O 1
ATOM 3090 N N . THR A 1 392 ? 7.499 -15.524 -6.113 1.00 94.81 392 THR A N 1
ATOM 3091 C CA . THR A 1 392 ? 8.541 -16.538 -6.321 1.00 94.81 392 THR A CA 1
ATOM 3092 C C . THR A 1 392 ? 9.172 -16.393 -7.713 1.00 94.81 392 THR A C 1
ATOM 3094 O O . THR A 1 392 ? 8.621 -15.717 -8.582 1.00 94.81 392 THR A O 1
ATOM 3097 N N . GLU A 1 393 ? 10.322 -17.032 -7.949 1.00 90.19 393 GLU A N 1
ATOM 3098 C CA . GLU A 1 393 ? 10.973 -17.025 -9.271 1.00 90.19 393 GLU A CA 1
ATOM 3099 C C . GLU A 1 393 ? 10.039 -17.578 -10.363 1.00 90.19 393 GLU A C 1
ATOM 3101 O O . GLU A 1 393 ? 9.857 -16.937 -11.395 1.00 90.19 393 GLU A O 1
ATOM 3106 N N . GLU A 1 394 ? 9.345 -18.688 -10.087 1.00 92.50 394 GLU A N 1
ATOM 3107 C CA . GLU A 1 394 ? 8.361 -19.292 -10.999 1.00 92.50 394 GLU A CA 1
ATOM 3108 C C . GLU A 1 394 ? 7.176 -18.355 -11.287 1.00 92.50 394 GLU A C 1
ATOM 3110 O O . GLU A 1 394 ? 6.744 -18.209 -12.434 1.00 92.50 394 GLU A O 1
ATOM 3115 N N . GLU A 1 395 ? 6.640 -17.684 -10.264 1.00 95.31 395 GLU A N 1
ATOM 3116 C CA . GLU A 1 395 ? 5.566 -16.703 -10.453 1.00 95.31 395 GLU A CA 1
ATOM 3117 C C . GLU A 1 395 ? 6.029 -15.481 -11.243 1.00 95.31 395 GLU A C 1
ATOM 3119 O O . GLU A 1 395 ? 5.219 -14.865 -11.936 1.00 95.31 395 GLU A O 1
ATOM 3124 N N . LEU A 1 396 ? 7.309 -15.119 -11.146 1.00 92.38 396 LEU A N 1
ATOM 3125 C CA . LEU A 1 396 ? 7.871 -13.997 -11.879 1.00 92.38 396 LEU A CA 1
ATOM 3126 C C . LEU A 1 396 ? 8.102 -14.332 -13.359 1.00 92.38 396 LEU A C 1
ATOM 3128 O O . LEU A 1 396 ? 7.787 -13.511 -14.228 1.00 92.38 396 LEU A O 1
ATOM 3132 N N . GLU A 1 397 ? 8.591 -15.539 -13.654 1.00 89.56 397 GLU A N 1
ATOM 3133 C CA . GLU A 1 397 ? 8.684 -16.078 -15.018 1.00 89.56 397 GLU A CA 1
ATOM 3134 C C . GLU A 1 397 ? 7.304 -16.117 -15.688 1.00 89.56 397 GLU A C 1
ATOM 3136 O O . GLU A 1 397 ? 7.149 -15.719 -16.845 1.00 89.56 397 GLU A O 1
ATOM 3141 N N . ASN A 1 398 ? 6.279 -16.502 -14.923 1.00 92.00 398 ASN A N 1
ATOM 3142 C CA . ASN A 1 398 ? 4.898 -16.627 -15.384 1.00 92.00 398 ASN A CA 1
ATOM 3143 C C . ASN A 1 398 ? 4.016 -15.407 -15.057 1.00 92.00 398 ASN A C 1
ATOM 3145 O O . ASN A 1 398 ? 2.789 -15.488 -15.144 1.00 92.00 398 ASN A O 1
ATOM 3149 N N . PHE A 1 399 ? 4.609 -14.258 -14.711 1.00 94.38 399 PHE A N 1
ATOM 3150 C CA . PHE A 1 399 ? 3.854 -13.087 -14.242 1.00 94.38 399 PHE A CA 1
ATOM 3151 C C . PHE A 1 399 ? 2.880 -12.562 -15.308 1.00 94.38 399 PHE A C 1
ATOM 3153 O O . PHE A 1 399 ? 1.760 -12.139 -15.007 1.00 94.38 399 PHE A O 1
ATOM 3160 N N . GLY A 1 400 ? 3.283 -12.627 -16.580 1.00 92.00 400 GLY A N 1
ATOM 3161 C CA . GLY A 1 400 ? 2.482 -12.167 -17.713 1.00 92.00 400 GLY A CA 1
ATOM 3162 C C . GLY A 1 400 ? 2.131 -10.677 -17.629 1.00 92.00 400 GLY A C 1
ATOM 3163 O O . GLY A 1 400 ? 2.922 -9.858 -17.155 1.00 92.00 400 GLY A O 1
ATOM 3164 N N . GLN A 1 401 ? 0.936 -10.324 -18.110 1.00 92.62 401 GLN A N 1
ATOM 3165 C CA . GLN A 1 401 ? 0.429 -8.952 -18.068 1.00 92.62 401 GLN A CA 1
ATOM 3166 C C . GLN A 1 401 ? -0.036 -8.588 -16.645 1.00 92.62 401 GLN A C 1
ATOM 3168 O O . GLN A 1 401 ? -0.796 -9.367 -16.061 1.00 92.62 401 GLN A O 1
ATOM 3173 N N . PRO A 1 402 ? 0.394 -7.445 -16.077 1.00 96.75 402 PRO A N 1
ATOM 3174 C CA . PRO A 1 402 ? -0.088 -6.984 -14.778 1.00 96.75 402 PRO A CA 1
ATOM 3175 C C . PRO A 1 402 ? -1.562 -6.567 -14.843 1.00 96.75 402 PRO A C 1
ATOM 3177 O O . PRO A 1 402 ? -2.021 -6.079 -15.874 1.00 96.75 402 PRO A O 1
ATOM 3180 N N . ASP A 1 403 ? -2.275 -6.698 -13.724 1.00 97.69 403 ASP A N 1
ATOM 3181 C CA . ASP A 1 403 ? -3.632 -6.159 -13.583 1.00 97.69 403 ASP A CA 1
ATOM 3182 C C . ASP A 1 403 ? -3.587 -4.635 -13.423 1.00 97.69 403 ASP A C 1
ATOM 3184 O O . ASP A 1 403 ? -4.450 -3.929 -13.939 1.00 97.69 403 ASP A O 1
ATOM 3188 N N . ILE A 1 404 ? -2.555 -4.129 -12.731 1.00 98.06 404 ILE A N 1
ATOM 3189 C CA . ILE A 1 404 ? -2.303 -2.701 -12.523 1.00 98.06 404 ILE A CA 1
ATOM 3190 C C . ILE A 1 404 ? -0.849 -2.350 -12.840 1.00 98.06 404 ILE A C 1
ATOM 3192 O O . ILE A 1 404 ? 0.071 -3.008 -12.355 1.00 98.06 404 ILE A O 1
ATOM 3196 N N . THR A 1 405 ? -0.629 -1.248 -13.558 1.00 98.69 405 THR A N 1
ATOM 3197 C CA . THR A 1 405 ? 0.696 -0.629 -13.717 1.00 98.69 405 THR A CA 1
ATOM 3198 C C . THR A 1 405 ? 0.746 0.760 -13.079 1.00 98.69 405 THR A C 1
ATOM 3200 O O . THR A 1 405 ? -0.089 1.617 -13.363 1.00 98.69 405 THR A O 1
ATOM 3203 N N . ILE A 1 406 ? 1.743 1.001 -12.227 1.00 98.88 406 ILE A N 1
ATOM 3204 C CA . ILE A 1 406 ? 2.037 2.301 -11.617 1.00 98.88 406 ILE A CA 1
ATOM 3205 C C . ILE A 1 406 ? 3.226 2.928 -12.344 1.00 98.88 406 ILE A C 1
ATOM 3207 O O . ILE A 1 406 ? 4.332 2.394 -12.296 1.00 98.88 406 ILE A O 1
ATOM 3211 N N . TYR A 1 407 ? 3.013 4.087 -12.962 1.00 98.81 407 TYR A N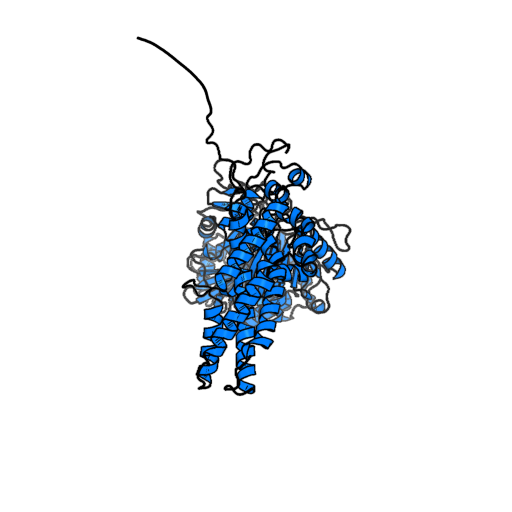 1
ATOM 3212 C CA . TYR A 1 407 ? 4.068 4.927 -13.526 1.00 98.81 407 TYR A CA 1
ATOM 3213 C C . TYR A 1 407 ? 4.412 6.032 -12.530 1.00 98.81 407 TYR A C 1
ATOM 3215 O O . TYR A 1 407 ? 3.711 7.045 -12.425 1.00 98.81 407 TYR A O 1
ATOM 3223 N N . ASN A 1 408 ? 5.485 5.824 -11.771 1.00 98.75 408 ASN A N 1
ATOM 3224 C CA . ASN A 1 408 ? 5.970 6.795 -10.806 1.00 98.75 408 ASN A CA 1
ATOM 3225 C C . ASN A 1 408 ? 7.025 7.712 -11.441 1.00 98.75 408 ASN A C 1
ATOM 3227 O O . ASN A 1 408 ? 8.225 7.437 -11.421 1.00 98.75 408 ASN A O 1
ATOM 3231 N N . ALA A 1 409 ? 6.543 8.832 -11.978 1.00 98.38 409 ALA A N 1
ATOM 3232 C CA . ALA A 1 409 ? 7.338 9.957 -12.458 1.00 98.38 409 ALA A CA 1
ATOM 3233 C C . ALA A 1 409 ? 7.337 11.102 -11.427 1.00 98.38 409 ALA A C 1
ATOM 3235 O O . ALA A 1 409 ? 7.283 12.280 -11.781 1.00 98.38 409 ALA A O 1
ATOM 3236 N N . GLY A 1 410 ? 7.368 10.763 -10.134 1.00 97.62 410 GLY A N 1
ATOM 3237 C CA . GLY A 1 410 ? 7.196 11.692 -9.019 1.00 97.62 410 GLY A CA 1
ATOM 3238 C C . GLY A 1 410 ? 8.123 12.910 -9.025 1.00 97.62 410 GLY A C 1
ATOM 3239 O O . GLY A 1 410 ? 7.695 14.002 -8.647 1.00 97.62 410 GLY A O 1
ATOM 3240 N N . CYS A 1 411 ? 9.351 12.762 -9.528 1.00 96.00 411 CYS A N 1
ATOM 3241 C CA . CYS A 1 411 ? 10.314 13.860 -9.654 1.00 96.00 411 CYS A CA 1
ATOM 3242 C C . CYS A 1 411 ? 9.921 14.894 -10.733 1.00 96.00 411 CYS A C 1
ATOM 3244 O O . CYS A 1 411 ? 10.502 15.978 -10.792 1.00 96.00 411 CYS A O 1
ATOM 3246 N N . PHE A 1 412 ? 8.955 14.586 -11.607 1.00 97.69 412 PHE A N 1
ATOM 3247 C CA . PHE A 1 412 ? 8.514 15.466 -12.688 1.00 97.69 412 PHE A CA 1
ATOM 3248 C C . PHE A 1 412 ? 7.145 16.084 -12.399 1.00 97.69 412 PHE A C 1
ATOM 3250 O O . PHE A 1 412 ? 6.202 15.364 -12.073 1.00 97.69 412 PHE A O 1
ATOM 3257 N N . PRO A 1 413 ? 6.977 17.411 -12.528 1.00 97.19 413 PRO A N 1
ATOM 3258 C CA . PRO A 1 413 ? 5.731 18.066 -12.162 1.00 97.19 413 PRO A CA 1
ATOM 3259 C C . PRO A 1 413 ? 4.597 17.803 -13.163 1.00 97.19 413 PRO A C 1
ATOM 3261 O O . PRO A 1 413 ? 4.783 17.786 -14.391 1.00 97.19 413 PRO A O 1
ATOM 3264 N N . SER A 1 414 ? 3.373 17.724 -12.637 1.00 95.75 414 SER A N 1
ATOM 3265 C CA . SER A 1 414 ? 2.168 17.838 -13.455 1.00 95.75 414 SER A CA 1
ATOM 3266 C C . SER A 1 414 ? 2.046 19.253 -14.033 1.00 95.75 414 SER A C 1
ATOM 3268 O O . SER A 1 414 ? 2.578 20.235 -13.501 1.00 95.75 414 SER A O 1
ATOM 3270 N N . ASN A 1 415 ? 1.355 19.372 -15.167 1.00 94.56 415 ASN A N 1
ATOM 3271 C CA . ASN A 1 415 ? 1.097 20.674 -15.768 1.00 94.56 415 ASN A CA 1
ATOM 3272 C C . ASN A 1 415 ? -0.119 21.329 -15.095 1.00 94.56 415 ASN A C 1
ATOM 3274 O O . ASN A 1 415 ? -1.258 20.947 -15.358 1.00 94.56 415 ASN A O 1
ATOM 3278 N N . ARG A 1 416 ? 0.119 22.370 -14.286 1.00 93.38 416 ARG A N 1
ATOM 3279 C CA . ARG A 1 416 ? -0.932 23.137 -13.586 1.00 93.38 416 ARG A CA 1
ATOM 3280 C C . ARG A 1 416 ? -1.963 23.803 -14.507 1.00 93.38 416 ARG A C 1
ATOM 3282 O O . ARG A 1 416 ? -3.005 24.233 -14.031 1.00 93.38 416 ARG A O 1
ATOM 3289 N N . TYR A 1 417 ? -1.660 23.935 -15.799 1.00 93.44 417 TYR A N 1
ATOM 3290 C CA . TYR A 1 417 ? -2.569 24.504 -16.796 1.00 93.44 417 TYR A CA 1
ATOM 3291 C C . TYR A 1 417 ? -3.438 23.446 -17.490 1.00 93.44 417 TYR A C 1
ATOM 3293 O O . TYR A 1 417 ? -4.349 23.800 -18.236 1.00 93.44 417 TYR A O 1
ATOM 3301 N N . THR A 1 418 ? -3.188 22.155 -17.251 1.00 93.25 418 THR A N 1
ATOM 3302 C CA . THR A 1 418 ? -4.083 21.088 -17.702 1.00 93.25 418 THR A CA 1
ATOM 3303 C C . THR A 1 418 ? -5.392 21.158 -16.913 1.00 93.25 418 THR A C 1
ATOM 3305 O O . THR A 1 418 ? -5.392 21.284 -15.689 1.00 93.25 418 THR A O 1
ATOM 3308 N N . THR A 1 419 ? -6.527 21.059 -17.608 1.00 93.31 419 THR A N 1
ATOM 3309 C CA . THR A 1 419 ? -7.865 21.111 -17.002 1.00 93.31 419 THR A CA 1
ATOM 3310 C C . THR A 1 419 ? -7.993 20.154 -15.811 1.00 93.31 419 THR A C 1
ATOM 3312 O O . THR A 1 419 ? -7.668 18.976 -15.917 1.00 93.31 419 THR A O 1
ATOM 3315 N N . GLY A 1 420 ? -8.490 20.655 -14.675 1.00 86.12 420 GLY A N 1
ATOM 3316 C CA . GLY A 1 420 ? -8.696 19.864 -13.454 1.00 86.12 420 GLY A CA 1
ATOM 3317 C C . GLY A 1 420 ? -7.458 19.701 -12.558 1.00 86.12 420 GLY A C 1
ATOM 3318 O O . GLY A 1 420 ? -7.580 19.141 -11.462 1.00 86.12 420 GLY A O 1
ATOM 3319 N N . MET A 1 421 ? -6.287 20.201 -12.971 1.00 91.75 421 MET A N 1
ATOM 3320 C CA . MET A 1 421 ? -5.091 20.282 -12.125 1.00 91.75 421 MET A CA 1
ATOM 3321 C C . MET A 1 421 ? -5.119 21.526 -11.241 1.00 91.75 421 MET A C 1
ATOM 3323 O O . MET A 1 421 ? -5.472 22.617 -11.677 1.00 91.75 421 MET A O 1
ATOM 3327 N N . THR A 1 422 ? -4.748 21.340 -9.978 1.00 90.62 422 THR A N 1
ATOM 3328 C CA . THR A 1 422 ? -4.784 22.379 -8.935 1.00 90.62 422 THR A CA 1
ATOM 3329 C C . THR A 1 422 ? -3.399 22.742 -8.409 1.00 90.62 422 THR A C 1
ATOM 3331 O O . THR A 1 422 ? -3.251 23.720 -7.681 1.00 90.62 422 THR A O 1
ATOM 3334 N N . SER A 1 423 ? -2.379 21.965 -8.769 1.00 94.56 423 SER A N 1
ATOM 3335 C CA . SER A 1 423 ? -0.993 22.154 -8.353 1.00 94.56 423 SER A CA 1
ATOM 3336 C C . SER A 1 423 ? -0.038 21.535 -9.386 1.00 94.56 423 SER A C 1
ATOM 3338 O O . SER A 1 423 ? -0.462 21.140 -10.472 1.00 94.56 423 SER A O 1
ATOM 3340 N N . THR A 1 424 ? 1.255 21.471 -9.060 1.00 96.31 424 THR A N 1
ATOM 3341 C CA . THR A 1 424 ? 2.270 20.722 -9.822 1.00 96.31 424 THR A CA 1
ATOM 3342 C C . THR A 1 424 ? 2.315 19.235 -9.461 1.00 96.31 424 THR A C 1
ATOM 3344 O O . THR A 1 424 ? 3.212 18.537 -9.920 1.00 96.31 424 THR A O 1
ATOM 3347 N N . THR A 1 425 ? 1.400 18.755 -8.618 1.00 97.44 425 THR A N 1
ATOM 3348 C CA . THR A 1 425 ? 1.270 17.353 -8.217 1.00 97.44 425 THR A CA 1
ATOM 3349 C C . THR A 1 425 ? 0.030 16.745 -8.873 1.00 97.44 425 THR A C 1
ATOM 3351 O O . THR A 1 425 ? -0.985 17.418 -9.060 1.00 97.44 425 THR A O 1
ATOM 3354 N N . SER A 1 426 ? 0.096 15.469 -9.247 1.00 97.44 426 SER A N 1
ATOM 3355 C CA . SER A 1 426 ? -1.071 14.692 -9.662 1.00 97.44 426 SER A CA 1
ATOM 3356 C C . SER A 1 426 ? -0.878 13.227 -9.302 1.00 97.44 426 SER A C 1
ATOM 3358 O O . SER A 1 426 ? 0.164 12.651 -9.602 1.00 97.44 426 SER A O 1
ATOM 3360 N N . VAL A 1 427 ? -1.895 12.638 -8.675 1.00 98.06 427 VAL A N 1
ATOM 3361 C CA . VAL A 1 427 ? -1.947 11.209 -8.355 1.00 98.06 427 VAL A CA 1
ATOM 3362 C C . VAL A 1 427 ? -3.239 10.673 -8.951 1.00 98.06 427 VAL A C 1
ATOM 3364 O O . VAL A 1 427 ? -4.318 10.866 -8.393 1.00 98.06 427 VAL A O 1
ATOM 3367 N N . SER A 1 428 ? -3.156 10.086 -10.140 1.00 97.81 428 SER A N 1
ATOM 3368 C CA . SER A 1 428 ? -4.339 9.750 -10.941 1.00 97.81 428 SER A CA 1
ATOM 3369 C C . SER A 1 428 ? -4.469 8.254 -11.186 1.00 97.81 428 SER A C 1
ATOM 3371 O O . SER A 1 428 ? -3.475 7.601 -11.491 1.00 97.81 428 SER A O 1
ATOM 3373 N N . VAL A 1 429 ? -5.689 7.731 -11.059 1.00 98.38 429 VAL A N 1
ATOM 3374 C CA . VAL A 1 429 ? -6.024 6.310 -11.242 1.00 98.38 429 VAL A CA 1
ATOM 3375 C C . VAL A 1 429 ? -7.062 6.160 -12.350 1.00 98.38 429 VAL A C 1
ATOM 3377 O O . VAL A 1 429 ? -8.062 6.881 -12.370 1.00 98.38 429 VAL A O 1
ATOM 3380 N N . ASN A 1 430 ? -6.843 5.201 -13.247 1.00 98.25 430 ASN A N 1
ATOM 3381 C CA . ASN A 1 430 ? -7.788 4.787 -14.275 1.00 98.25 430 ASN A CA 1
ATOM 3382 C C . ASN A 1 430 ? -8.091 3.289 -14.123 1.00 98.25 430 ASN A C 1
ATOM 3384 O O . ASN A 1 430 ? -7.250 2.449 -14.447 1.00 98.25 430 ASN A O 1
ATOM 3388 N N . PHE A 1 431 ? -9.293 2.958 -13.636 1.00 97.69 431 PHE A N 1
ATOM 3389 C CA . PHE A 1 431 ? -9.698 1.569 -13.395 1.00 97.69 431 PHE A CA 1
ATOM 3390 C C . PHE A 1 431 ? -9.846 0.762 -14.686 1.00 97.69 431 PHE A C 1
ATOM 3392 O O . PHE A 1 431 ? -9.359 -0.362 -14.743 1.00 97.69 431 PHE A O 1
ATOM 3399 N N . LYS A 1 432 ? -10.435 1.345 -15.739 1.00 96.12 432 LYS A N 1
ATOM 3400 C CA . LYS A 1 432 ? -10.613 0.682 -17.043 1.00 96.12 432 LYS A CA 1
ATOM 3401 C C . LYS A 1 432 ? -9.289 0.287 -17.692 1.00 96.12 432 LYS A C 1
ATOM 3403 O O . LYS A 1 432 ? -9.212 -0.747 -18.347 1.00 96.12 432 LYS A O 1
ATOM 3408 N N . ARG A 1 433 ? -8.253 1.115 -17.529 1.00 95.81 433 ARG A N 1
ATOM 3409 C CA . ARG A 1 433 ? -6.914 0.851 -18.083 1.00 95.81 433 ARG A CA 1
ATOM 3410 C C . ARG A 1 433 ? -6.024 0.015 -17.167 1.00 95.81 433 ARG A C 1
ATOM 3412 O O . ARG A 1 433 ? -5.007 -0.480 -17.634 1.00 95.81 433 ARG A O 1
ATOM 3419 N N . GLY A 1 434 ? -6.367 -0.100 -15.885 1.00 97.00 434 GLY A N 1
ATOM 3420 C CA . GLY A 1 434 ? -5.478 -0.678 -14.883 1.00 97.00 434 GLY A CA 1
ATOM 3421 C C . GLY A 1 434 ? -4.189 0.133 -14.720 1.00 97.00 434 GLY A C 1
ATOM 3422 O O . GLY A 1 434 ? -3.096 -0.418 -14.666 1.00 97.00 434 GLY A O 1
ATOM 3423 N N . GLU A 1 435 ? -4.286 1.463 -14.694 1.00 98.44 435 GLU A N 1
ATOM 3424 C CA . GLU A 1 435 ? -3.110 2.340 -14.660 1.00 98.44 435 GLU A CA 1
ATOM 3425 C C . GLU A 1 435 ? -3.205 3.377 -13.537 1.00 98.44 435 GLU A C 1
ATOM 3427 O O . GLU A 1 435 ? -4.261 3.963 -13.279 1.00 98.44 435 GLU A O 1
ATOM 3432 N N . MET A 1 436 ? -2.064 3.653 -12.908 1.00 98.62 436 MET A N 1
ATOM 3433 C CA . MET A 1 436 ? -1.871 4.757 -11.978 1.00 98.62 436 MET A CA 1
ATOM 3434 C C . MET A 1 436 ? -0.679 5.604 -12.424 1.00 98.62 436 MET A C 1
ATOM 3436 O O . MET A 1 436 ? 0.372 5.075 -12.774 1.00 98.62 436 MET A O 1
ATOM 3440 N N . VAL A 1 437 ? -0.826 6.927 -12.383 1.00 98.75 437 VAL A N 1
ATOM 3441 C CA . VAL A 1 437 ? 0.226 7.881 -12.760 1.00 98.75 437 VAL A CA 1
ATOM 3442 C C . VAL A 1 437 ? 0.484 8.837 -11.603 1.00 98.75 437 VAL A C 1
ATOM 3444 O O . VAL A 1 437 ? -0.456 9.455 -11.091 1.00 98.75 437 VAL A O 1
ATOM 3447 N N . ILE A 1 438 ? 1.755 8.969 -11.220 1.00 98.81 438 ILE A N 1
ATOM 3448 C CA . ILE A 1 438 ? 2.226 9.871 -10.163 1.00 98.81 438 ILE A CA 1
ATOM 3449 C C . ILE A 1 438 ? 3.174 10.903 -10.775 1.00 98.81 438 ILE A C 1
ATOM 3451 O O . ILE A 1 438 ? 4.163 10.547 -11.412 1.00 98.81 438 ILE A O 1
ATOM 3455 N N . LEU A 1 439 ? 2.869 12.181 -10.553 1.00 98.56 439 LEU A N 1
ATOM 3456 C CA . LEU A 1 439 ? 3.668 13.335 -10.967 1.00 98.56 439 LEU A CA 1
ATOM 3457 C C . LEU A 1 439 ? 3.801 14.325 -9.804 1.00 98.56 439 LEU A C 1
ATOM 3459 O O . LEU A 1 439 ? 2.836 14.584 -9.082 1.00 98.56 439 LEU A O 1
ATOM 3463 N N . GLY A 1 440 ? 4.974 14.938 -9.663 1.00 97.56 440 GLY A N 1
ATOM 3464 C CA . GLY A 1 440 ? 5.240 16.062 -8.761 1.00 97.56 440 GLY A CA 1
ATOM 3465 C C . GLY A 1 440 ? 5.131 15.744 -7.272 1.00 97.56 440 GLY A C 1
ATOM 3466 O O . GLY A 1 440 ? 4.799 16.628 -6.477 1.00 97.56 440 GLY A O 1
ATOM 3467 N N . THR A 1 441 ? 5.345 14.488 -6.900 1.00 97.88 441 THR A N 1
ATOM 3468 C CA . THR A 1 441 ? 5.483 14.022 -5.521 1.00 97.88 441 THR A CA 1
ATOM 3469 C C . THR A 1 441 ? 6.348 12.774 -5.503 1.00 97.88 441 THR A C 1
ATOM 3471 O O . THR A 1 441 ? 6.104 11.836 -6.253 1.00 97.88 441 THR A O 1
ATOM 3474 N N . GLU A 1 442 ? 7.356 12.763 -4.639 1.00 97.94 442 GLU A N 1
ATOM 3475 C CA . GLU A 1 442 ? 8.244 11.616 -4.456 1.00 97.94 442 GLU A CA 1
ATOM 3476 C C . GLU A 1 442 ? 7.908 10.858 -3.169 1.00 97.94 442 GLU A C 1
ATOM 3478 O O . GLU A 1 442 ? 8.669 9.992 -2.765 1.00 97.94 442 GLU A O 1
ATOM 3483 N N . TYR A 1 443 ? 6.778 11.167 -2.521 1.00 98.31 443 TYR A N 1
ATOM 3484 C CA . TYR A 1 443 ? 6.329 10.480 -1.311 1.00 98.31 443 TYR A CA 1
ATOM 3485 C C . TYR A 1 443 ? 5.906 9.046 -1.642 1.00 98.31 443 TYR A C 1
ATOM 3487 O O . TYR A 1 443 ? 4.900 8.837 -2.327 1.00 98.31 443 TYR A O 1
ATOM 3495 N N . ALA A 1 444 ? 6.628 8.046 -1.128 1.00 98.19 444 ALA A N 1
ATOM 3496 C CA . ALA A 1 444 ? 6.396 6.650 -1.499 1.00 98.19 444 ALA A CA 1
ATOM 3497 C C . ALA A 1 444 ? 5.000 6.145 -1.100 1.00 98.19 444 ALA A C 1
ATOM 3499 O O . ALA A 1 444 ? 4.411 5.296 -1.775 1.00 98.19 444 ALA A O 1
ATOM 3500 N N . GLY A 1 445 ? 4.423 6.727 -0.044 1.00 97.19 445 GLY A N 1
ATOM 3501 C CA . GLY A 1 445 ? 3.085 6.383 0.427 1.00 97.19 445 GLY A CA 1
ATOM 3502 C C . GLY A 1 445 ? 1.965 6.632 -0.592 1.00 97.19 445 GLY A C 1
ATOM 3503 O O . GLY A 1 445 ? 0.889 6.055 -0.426 1.00 97.19 445 GLY A O 1
ATOM 3504 N N . GLU A 1 446 ? 2.189 7.427 -1.648 1.00 98.38 446 GLU A N 1
ATOM 3505 C CA . GLU A 1 446 ? 1.225 7.536 -2.752 1.00 98.38 446 GLU A CA 1
ATOM 3506 C C . GLU A 1 446 ? 1.086 6.214 -3.513 1.00 98.38 446 GLU A C 1
ATOM 3508 O O . GLU A 1 446 ? -0.038 5.808 -3.796 1.00 98.38 446 GLU A O 1
ATOM 3513 N N . MET A 1 447 ? 2.184 5.490 -3.772 1.00 98.75 447 MET A N 1
ATOM 3514 C CA . MET A 1 447 ? 2.124 4.186 -4.449 1.00 98.75 447 MET A CA 1
ATOM 3515 C C . MET A 1 447 ? 1.350 3.164 -3.607 1.00 98.75 447 MET A C 1
ATOM 3517 O O . MET A 1 447 ? 0.406 2.555 -4.110 1.00 98.75 447 MET A O 1
ATOM 3521 N N . LYS A 1 448 ? 1.680 3.046 -2.308 1.00 98.38 448 LYS A N 1
ATOM 3522 C CA . LYS A 1 448 ? 0.966 2.177 -1.349 1.00 98.38 448 LYS A CA 1
ATOM 3523 C C . LYS A 1 448 ? -0.537 2.474 -1.353 1.00 98.38 448 LYS A C 1
ATOM 3525 O O . LYS A 1 448 ? -1.358 1.608 -1.638 1.00 98.38 448 LYS A O 1
ATOM 3530 N N . LYS A 1 449 ? -0.917 3.728 -1.088 1.00 96.81 449 LYS A N 1
ATOM 3531 C CA . LYS A 1 449 ? -2.335 4.103 -0.963 1.00 96.81 449 LYS A CA 1
ATOM 3532 C C . LYS A 1 449 ? -3.080 4.149 -2.299 1.00 96.81 449 LYS A C 1
ATOM 3534 O O . LYS A 1 449 ? -4.312 4.073 -2.309 1.00 96.81 449 LYS A O 1
ATOM 3539 N N . GLY A 1 450 ? -2.361 4.232 -3.414 1.00 97.38 450 GLY A N 1
ATOM 3540 C CA . GLY A 1 450 ? -2.886 4.001 -4.753 1.00 97.38 450 GLY A CA 1
ATOM 3541 C C . GLY A 1 450 ? -3.340 2.556 -4.948 1.00 97.38 450 GLY A C 1
ATOM 3542 O O . GLY A 1 450 ? -4.500 2.334 -5.293 1.00 97.38 450 GLY A O 1
ATOM 3543 N N . VAL A 1 451 ? -2.477 1.584 -4.625 1.00 98.62 451 VAL A N 1
ATOM 3544 C CA . VAL A 1 451 ? -2.837 0.152 -4.609 1.00 98.62 451 VAL A CA 1
ATOM 3545 C C . VAL A 1 451 ? -4.024 -0.088 -3.681 1.00 98.62 451 VAL A C 1
ATOM 3547 O O . VAL A 1 451 ? -4.998 -0.722 -4.081 1.00 98.62 451 VAL A O 1
ATOM 3550 N N . PHE A 1 452 ? -4.016 0.506 -2.486 1.00 98.19 452 PHE A N 1
ATOM 3551 C CA . PHE A 1 452 ? -5.133 0.376 -1.554 1.00 98.19 452 PHE A CA 1
ATOM 3552 C C . PHE A 1 452 ? -6.452 0.938 -2.096 1.00 98.19 452 PHE A C 1
ATOM 3554 O O . PHE A 1 452 ? -7.499 0.314 -1.952 1.00 98.19 452 PHE A O 1
ATOM 3561 N N . THR A 1 453 ? -6.414 2.097 -2.766 1.00 97.75 453 THR A N 1
ATOM 3562 C CA . THR A 1 453 ? -7.590 2.677 -3.441 1.00 97.75 453 THR A CA 1
ATOM 3563 C C . THR A 1 453 ? -8.140 1.705 -4.489 1.00 97.75 453 THR A C 1
ATOM 3565 O O . THR A 1 453 ? -9.352 1.540 -4.604 1.00 97.75 453 THR A O 1
ATOM 3568 N N . ILE A 1 454 ? -7.261 1.022 -5.226 1.00 97.81 454 ILE A N 1
ATOM 3569 C CA . ILE A 1 454 ? -7.659 0.022 -6.220 1.00 97.81 454 ILE A CA 1
ATOM 3570 C C . ILE A 1 454 ? -8.294 -1.200 -5.558 1.00 97.81 454 ILE A C 1
ATOM 3572 O O . ILE A 1 454 ? -9.373 -1.623 -5.975 1.00 97.81 454 ILE A O 1
ATOM 3576 N N . MET A 1 455 ? -7.705 -1.716 -4.479 1.00 98.31 455 MET A N 1
ATOM 3577 C CA . MET A 1 455 ? -8.295 -2.813 -3.705 1.00 98.31 455 MET A CA 1
ATOM 3578 C C . MET A 1 455 ? -9.660 -2.422 -3.119 1.00 98.31 455 MET A C 1
ATOM 3580 O O . MET A 1 455 ? -10.609 -3.202 -3.190 1.00 98.31 455 MET A O 1
ATOM 3584 N N . HIS A 1 456 ? -9.818 -1.181 -2.653 1.00 97.19 456 HIS A N 1
ATOM 3585 C CA . HIS A 1 456 ? -11.096 -0.647 -2.175 1.00 97.19 456 HIS A CA 1
ATOM 3586 C C . HIS A 1 456 ? -12.188 -0.543 -3.246 1.00 97.19 456 HIS A C 1
ATOM 3588 O O . HIS A 1 456 ? -13.360 -0.416 -2.880 1.00 97.19 456 HIS A O 1
ATOM 3594 N N . TYR A 1 457 ? -11.829 -0.595 -4.530 1.00 97.50 457 TYR A N 1
ATOM 3595 C CA . TYR A 1 457 ? -12.767 -0.651 -5.648 1.00 97.50 457 TYR A CA 1
ATOM 3596 C C . TYR A 1 457 ? -13.033 -2.092 -6.101 1.00 97.50 457 TYR A C 1
ATOM 3598 O O . TYR A 1 457 ? -14.185 -2.519 -6.173 1.00 97.50 457 TYR A O 1
ATOM 3606 N N . LEU A 1 458 ? -11.971 -2.860 -6.365 1.00 97.44 458 LEU A N 1
ATOM 3607 C CA . LEU A 1 458 ? -12.074 -4.206 -6.930 1.00 97.44 458 LEU A CA 1
ATOM 3608 C C . LEU A 1 458 ? -12.664 -5.214 -5.938 1.00 97.44 458 LEU A C 1
ATOM 3610 O O . LEU A 1 458 ? -13.514 -6.021 -6.314 1.00 97.44 458 LEU A O 1
ATOM 3614 N N . MET A 1 459 ? -12.257 -5.157 -4.667 1.00 98.25 459 MET A N 1
ATOM 3615 C CA . MET A 1 459 ? -12.656 -6.159 -3.675 1.00 98.25 459 MET A CA 1
ATOM 3616 C C . MET A 1 459 ? -14.163 -6.123 -3.392 1.00 98.25 459 MET A C 1
ATOM 3618 O O . MET A 1 459 ? -14.793 -7.178 -3.504 1.00 98.25 459 MET A O 1
ATOM 3622 N N . PRO A 1 460 ? -14.808 -4.960 -3.147 1.00 97.62 460 PRO A N 1
ATOM 3623 C CA . PRO A 1 460 ? -16.260 -4.935 -2.978 1.00 97.62 460 PRO A CA 1
ATOM 3624 C C . PRO A 1 460 ? -17.035 -5.427 -4.203 1.00 97.62 460 PRO A C 1
ATOM 3626 O O . PRO A 1 460 ? -18.077 -6.064 -4.039 1.00 97.62 460 PRO A O 1
ATOM 3629 N N . LYS A 1 461 ? -16.529 -5.189 -5.425 1.00 95.31 461 LYS A N 1
ATOM 3630 C CA . LYS A 1 461 ? -17.125 -5.731 -6.661 1.00 95.31 461 LYS A CA 1
ATOM 3631 C C . LYS A 1 461 ? -17.014 -7.256 -6.735 1.00 95.31 461 LYS A C 1
ATOM 3633 O O . LYS A 1 461 ? -17.907 -7.898 -7.277 1.00 95.31 461 LYS A O 1
ATOM 3638 N N . ALA A 1 462 ? -15.975 -7.832 -6.134 1.00 96.62 462 ALA A N 1
ATOM 3639 C CA . ALA A 1 462 ? -15.797 -9.273 -5.969 1.00 96.62 462 ALA A CA 1
ATOM 3640 C C . ALA A 1 462 ? -16.509 -9.855 -4.724 1.00 96.62 462 ALA A C 1
ATOM 3642 O O . ALA A 1 462 ? -16.320 -11.029 -4.405 1.00 96.62 462 ALA A O 1
ATOM 3643 N N . GLY A 1 463 ? -17.309 -9.059 -3.999 1.00 97.06 463 GLY A N 1
ATOM 3644 C CA . GLY A 1 463 ? -17.981 -9.487 -2.765 1.00 97.06 463 GLY A CA 1
ATOM 3645 C C . GLY A 1 463 ? -17.055 -9.607 -1.546 1.00 97.06 463 GLY A C 1
ATOM 3646 O O . GLY A 1 463 ? -17.430 -10.213 -0.542 1.00 97.06 463 GLY A O 1
ATOM 3647 N N . VAL A 1 464 ? -15.853 -9.030 -1.617 1.00 98.44 464 VAL A N 1
ATOM 3648 C CA . VAL A 1 464 ? -14.838 -9.035 -0.557 1.00 98.44 464 VAL A CA 1
ATOM 3649 C C . VAL A 1 464 ? -14.775 -7.664 0.111 1.00 98.44 464 VAL A C 1
ATOM 3651 O O . VAL A 1 464 ? -14.697 -6.626 -0.544 1.00 98.44 464 VAL A O 1
ATOM 3654 N N . LEU A 1 465 ? -14.812 -7.636 1.440 1.00 98.56 465 LEU A N 1
ATOM 3655 C CA . LEU A 1 465 ? -14.790 -6.386 2.193 1.00 98.56 465 LEU A CA 1
ATOM 3656 C C . LEU A 1 465 ? -13.348 -5.892 2.369 1.00 98.56 465 LEU A C 1
ATOM 3658 O O . LEU A 1 465 ? -12.603 -6.483 3.139 1.00 98.56 465 LEU A O 1
ATOM 3662 N N . SER A 1 466 ? -12.970 -4.804 1.691 1.00 98.06 466 SER A N 1
ATOM 3663 C CA . SER A 1 466 ? -11.682 -4.112 1.898 1.00 98.06 466 SER A CA 1
ATOM 3664 C C . SER A 1 466 ? -11.751 -3.150 3.086 1.00 98.06 466 SER A C 1
ATOM 3666 O O . SER A 1 466 ? -12.724 -2.404 3.223 1.00 98.06 466 SER A O 1
ATOM 3668 N N . LEU A 1 467 ? -10.717 -3.150 3.928 1.00 97.44 467 LEU A N 1
ATOM 3669 C CA . LEU A 1 467 ? -10.690 -2.526 5.249 1.00 97.44 467 LEU A CA 1
ATOM 3670 C C . LEU A 1 467 ? -9.367 -1.798 5.507 1.00 97.44 467 LEU A C 1
ATOM 3672 O O . LEU A 1 467 ? -8.287 -2.320 5.235 1.00 97.44 467 LEU A O 1
ATOM 3676 N N . HIS A 1 468 ? -9.463 -0.612 6.110 1.00 96.06 468 HIS A N 1
ATOM 3677 C CA . HIS A 1 468 ? -8.318 0.110 6.664 1.00 96.06 468 HIS A CA 1
ATOM 3678 C C . HIS A 1 468 ? -8.176 -0.231 8.152 1.00 96.06 468 HIS A C 1
ATOM 3680 O O . HIS A 1 468 ? -8.716 0.454 9.027 1.00 96.06 468 HIS A O 1
ATOM 3686 N N . SER A 1 469 ? -7.506 -1.343 8.426 1.00 95.69 469 SER A N 1
ATOM 3687 C CA . SER A 1 469 ? -7.362 -1.928 9.757 1.00 95.69 469 SER A CA 1
ATOM 3688 C C . SER A 1 469 ? -6.042 -2.671 9.877 1.00 95.69 469 SER A C 1
ATOM 3690 O O . SER A 1 469 ? -5.575 -3.218 8.887 1.00 95.69 469 SER A O 1
ATOM 3692 N N . SER A 1 470 ? -5.502 -2.796 11.087 1.00 95.62 470 SER A N 1
ATOM 3693 C CA . SER A 1 470 ? -4.540 -3.859 11.384 1.00 95.62 470 SER A CA 1
ATOM 3694 C C . SER A 1 470 ? -5.282 -5.137 11.761 1.00 95.62 470 SER A C 1
ATOM 3696 O O . SER A 1 470 ? -6.464 -5.099 12.122 1.00 95.62 470 SER A O 1
ATOM 3698 N N . ALA A 1 471 ? -4.593 -6.270 11.683 1.00 97.44 471 ALA A N 1
ATOM 3699 C CA . ALA A 1 471 ? -5.146 -7.554 12.076 1.00 97.44 471 ALA A CA 1
ATOM 3700 C C . ALA A 1 471 ? -4.094 -8.417 12.771 1.00 97.44 471 ALA A C 1
ATOM 3702 O O . ALA A 1 471 ? -2.921 -8.428 12.392 1.00 97.44 471 ALA A O 1
ATOM 3703 N N . ASN A 1 472 ? -4.524 -9.166 13.782 1.00 97.25 472 ASN A N 1
ATOM 3704 C CA . ASN A 1 472 ? -3.702 -10.185 14.419 1.00 97.25 472 ASN A CA 1
ATOM 3705 C C . ASN A 1 472 ? -4.533 -11.414 14.790 1.00 97.25 472 ASN A C 1
ATOM 3707 O O . ASN A 1 472 ? -5.766 -11.373 14.829 1.00 97.25 472 ASN A O 1
ATOM 3711 N N . GLU A 1 473 ? -3.834 -12.506 15.062 1.00 97.81 473 GLU A N 1
ATOM 3712 C CA . GLU A 1 473 ? -4.422 -13.800 15.373 1.00 97.81 473 GLU A CA 1
ATOM 3713 C C . GLU A 1 473 ? -3.852 -14.348 16.679 1.00 97.81 473 GLU A C 1
ATOM 3715 O O . GLU A 1 473 ? -2.635 -14.355 16.885 1.00 97.81 473 GLU A O 1
ATOM 3720 N N . GLY A 1 474 ? -4.731 -14.782 17.579 1.00 96.69 474 GLY A N 1
ATOM 3721 C CA . GLY A 1 474 ? -4.327 -15.410 18.829 1.00 96.69 474 GLY A CA 1
ATOM 3722 C C . GLY A 1 474 ? -3.969 -16.894 18.682 1.00 96.69 474 GLY A C 1
ATOM 3723 O O . GLY A 1 474 ? -4.078 -17.471 17.600 1.00 96.69 474 GLY A O 1
ATOM 3724 N N . PRO A 1 475 ? -3.531 -17.537 19.778 1.00 93.94 475 PRO A N 1
ATOM 3725 C CA . PRO A 1 475 ? -3.175 -18.957 19.786 1.00 93.94 475 PRO A CA 1
ATOM 3726 C C . PRO A 1 475 ? -4.320 -19.903 19.399 1.00 93.94 475 PRO A C 1
ATOM 3728 O O . PRO A 1 475 ? -4.047 -20.974 18.864 1.00 93.94 475 PRO A O 1
ATOM 3731 N N . ASP A 1 476 ? -5.573 -19.499 19.632 1.00 93.38 476 ASP A N 1
ATOM 3732 C CA . ASP A 1 476 ? -6.780 -20.271 19.304 1.00 93.38 476 ASP A CA 1
ATOM 3733 C C . ASP A 1 476 ? -7.329 -19.931 17.902 1.00 93.38 476 ASP A C 1
ATOM 3735 O O . ASP A 1 476 ? -8.511 -20.131 17.623 1.00 93.38 476 ASP A O 1
ATOM 3739 N N . GLU A 1 477 ? -6.483 -19.364 17.033 1.00 94.06 477 GLU A N 1
ATOM 3740 C CA . GLU A 1 477 ? -6.832 -18.877 15.689 1.00 94.06 477 GLU A CA 1
ATOM 3741 C C . GLU A 1 477 ? -7.939 -17.800 15.690 1.00 94.06 477 GLU A C 1
ATOM 3743 O O . GLU A 1 477 ? -8.596 -17.537 14.681 1.00 94.06 477 GLU A O 1
ATOM 3748 N N . ASP A 1 478 ? -8.145 -17.133 16.830 1.00 94.75 478 ASP A N 1
ATOM 3749 C CA . ASP A 1 478 ? -9.110 -16.053 16.970 1.00 94.75 478 ASP A CA 1
ATOM 3750 C C . ASP A 1 478 ? -8.557 -14.772 16.338 1.00 94.75 478 ASP A C 1
ATOM 3752 O O . ASP A 1 478 ? -7.569 -14.206 16.803 1.00 94.75 478 ASP A O 1
ATOM 3756 N N . VAL A 1 479 ? -9.188 -14.295 15.265 1.00 98.31 479 VAL A N 1
ATOM 3757 C CA . VAL A 1 479 ? -8.754 -13.082 14.559 1.00 98.31 479 VAL A CA 1
ATOM 3758 C C . VAL A 1 479 ? -9.407 -11.834 15.162 1.00 98.31 479 VAL A C 1
ATOM 3760 O O . VAL A 1 479 ? -10.613 -11.814 15.433 1.00 98.31 479 VAL A O 1
ATOM 3763 N N . SER A 1 480 ? -8.615 -10.773 15.320 1.00 98.38 480 SER A N 1
ATOM 3764 C CA . SER A 1 480 ? -9.077 -9.439 15.718 1.00 98.38 480 SER A CA 1
ATOM 3765 C C . SER A 1 480 ? -8.709 -8.406 14.655 1.00 98.38 480 SER A C 1
ATOM 3767 O O . SER A 1 480 ? -7.565 -8.363 14.202 1.00 98.38 480 SER A O 1
ATOM 3769 N N . LEU A 1 481 ? -9.669 -7.555 14.285 1.00 98.25 481 LEU A N 1
ATOM 3770 C CA . LEU A 1 481 ? -9.463 -6.394 13.414 1.00 98.25 481 LEU A CA 1
ATOM 3771 C C . LEU A 1 481 ? -9.433 -5.113 14.248 1.00 98.25 481 LEU A C 1
ATOM 3773 O O . LEU A 1 481 ? -10.330 -4.899 15.061 1.00 98.25 481 LEU A O 1
ATOM 3777 N N . PHE A 1 482 ? -8.462 -4.234 14.008 1.00 97.88 482 PHE A N 1
ATOM 3778 C CA . PHE A 1 482 ? -8.336 -2.957 14.714 1.00 97.88 482 PHE A CA 1
ATOM 3779 C C . PHE A 1 482 ? -8.433 -1.795 13.729 1.00 97.88 482 PHE A C 1
ATOM 3781 O O . PHE A 1 482 ? -7.567 -1.592 12.879 1.00 97.88 482 PHE A O 1
ATOM 3788 N N . PHE A 1 483 ? -9.477 -0.992 13.876 1.00 96.56 483 PHE A N 1
ATOM 3789 C CA . PHE A 1 483 ? -9.722 0.214 13.099 1.00 96.56 483 PHE A CA 1
ATOM 3790 C C . PHE A 1 483 ? -9.300 1.437 13.892 1.00 96.56 483 PHE A C 1
ATOM 3792 O O . PHE A 1 483 ? -9.531 1.518 15.095 1.00 96.56 483 PHE A O 1
ATOM 3799 N N . GLY A 1 484 ? -8.701 2.417 13.226 1.00 89.12 484 GLY A N 1
ATOM 3800 C CA . GLY A 1 484 ? -8.295 3.645 13.891 1.00 89.12 484 GLY A CA 1
ATOM 3801 C C . GLY A 1 484 ? -7.421 4.528 13.017 1.00 89.12 484 GLY A C 1
ATOM 3802 O O . GLY A 1 484 ? -6.607 4.039 12.224 1.00 89.12 484 GLY A O 1
ATOM 3803 N N . LEU A 1 485 ? -7.575 5.841 13.188 1.00 83.75 485 LEU A N 1
ATOM 3804 C CA . LEU A 1 485 ? -6.711 6.825 12.542 1.00 83.75 485 LEU A CA 1
ATOM 3805 C C . LEU A 1 485 ? -5.302 6.827 13.155 1.00 83.75 485 LEU A C 1
ATOM 3807 O O . LEU A 1 485 ? -5.006 6.143 14.134 1.00 83.75 485 LEU A O 1
ATOM 3811 N N . SER A 1 486 ? -4.397 7.591 12.544 1.00 71.56 486 SER A N 1
ATOM 3812 C CA . SER A 1 486 ? -3.049 7.780 13.084 1.00 71.56 486 SER A CA 1
ATOM 3813 C C . SER A 1 486 ? -3.110 8.309 14.524 1.00 71.56 486 SER A C 1
ATOM 3815 O O . SER A 1 486 ? -3.910 9.192 14.821 1.00 71.56 486 SER A O 1
ATOM 3817 N N . GLY A 1 487 ? -2.277 7.768 15.418 1.00 71.50 487 GLY A N 1
ATOM 3818 C CA . GLY A 1 487 ? -2.198 8.197 16.823 1.00 71.50 487 GLY A CA 1
ATOM 3819 C C . GLY A 1 487 ? -3.251 7.603 17.775 1.00 71.50 487 GLY A C 1
ATOM 3820 O O . GLY A 1 487 ? -3.161 7.825 18.986 1.00 71.50 487 GLY A O 1
ATOM 3821 N N . THR A 1 488 ? -4.207 6.799 17.286 1.00 82.00 488 THR A N 1
ATOM 3822 C CA . THR A 1 488 ? -5.216 6.139 18.146 1.00 82.00 488 THR A CA 1
ATOM 3823 C C . THR A 1 488 ? -4.734 4.829 18.780 1.00 82.00 488 THR A C 1
ATOM 3825 O O . THR A 1 488 ? -5.458 4.236 19.577 1.00 82.00 488 THR A O 1
ATOM 3828 N N . GLY A 1 489 ? -3.511 4.386 18.466 1.00 79.88 489 GLY A N 1
ATOM 3829 C CA . GLY A 1 489 ? -2.889 3.187 19.039 1.00 79.88 489 GLY A CA 1
ATOM 3830 C C . GLY A 1 489 ? -3.017 1.913 18.199 1.00 79.88 489 GLY A C 1
ATOM 3831 O O . GLY A 1 489 ? -2.642 0.858 18.689 1.00 79.88 489 GLY A O 1
ATOM 3832 N N . LYS A 1 490 ? -3.501 1.984 16.948 1.00 86.31 490 LYS A N 1
ATOM 3833 C CA . LYS A 1 490 ? -3.686 0.816 16.060 1.00 86.31 490 LYS A CA 1
ATOM 3834 C C . LYS A 1 490 ? -2.458 -0.105 16.005 1.00 86.31 490 LYS A C 1
ATOM 3836 O O . LYS A 1 490 ? -2.563 -1.255 16.408 1.00 86.31 490 LYS A O 1
ATOM 3841 N N . THR A 1 491 ? -1.305 0.422 15.589 1.00 79.00 491 THR A N 1
ATOM 3842 C CA . THR A 1 491 ? -0.051 -0.340 15.463 1.00 79.00 491 THR A CA 1
ATOM 3843 C C . THR A 1 491 ? 0.425 -0.883 16.814 1.00 79.00 491 THR A C 1
ATOM 3845 O O . THR A 1 491 ? 0.717 -2.068 16.937 1.00 79.00 491 THR A O 1
ATOM 3848 N N . THR A 1 492 ? 0.409 -0.049 17.859 1.00 82.00 492 THR A N 1
ATOM 3849 C CA . THR A 1 492 ? 0.830 -0.421 19.220 1.00 82.00 492 THR A CA 1
ATOM 3850 C C . THR A 1 492 ? -0.026 -1.534 19.837 1.00 82.00 492 THR A C 1
ATOM 3852 O O . THR A 1 492 ? 0.477 -2.337 20.624 1.00 82.00 492 THR A O 1
ATOM 3855 N N . LEU A 1 493 ? -1.327 -1.559 19.532 1.00 86.94 493 LEU A N 1
ATOM 3856 C CA . LEU A 1 493 ? -2.279 -2.525 20.083 1.00 86.94 493 LEU A CA 1
ATOM 3857 C C . LEU A 1 493 ? -2.369 -3.805 19.242 1.00 86.94 493 LEU A C 1
ATOM 3859 O O . LEU A 1 493 ? -2.658 -4.858 19.805 1.00 86.94 493 LEU A O 1
ATOM 3863 N N . SER A 1 494 ? -2.092 -3.746 17.935 1.00 86.00 494 SER A N 1
ATOM 3864 C CA . SER A 1 494 ? -2.000 -4.951 17.102 1.00 86.00 494 SER A CA 1
ATOM 3865 C C . SER A 1 494 ? -0.673 -5.690 17.248 1.00 86.00 494 SER A C 1
ATOM 3867 O O . SER A 1 494 ? -0.665 -6.911 17.100 1.00 86.00 494 SER A O 1
ATOM 3869 N N . ALA A 1 495 ? 0.415 -4.985 17.578 1.00 81.75 495 ALA A N 1
ATOM 3870 C CA . ALA A 1 495 ? 1.705 -5.564 17.963 1.00 81.75 495 ALA A CA 1
ATOM 3871 C C . ALA A 1 495 ? 1.653 -6.100 19.409 1.00 81.75 495 ALA A C 1
ATOM 3873 O O . ALA A 1 495 ? 2.266 -5.570 20.341 1.00 81.75 495 ALA A O 1
ATOM 3874 N N . ASP A 1 496 ? 0.824 -7.122 19.617 1.00 86.12 496 ASP A N 1
ATOM 3875 C CA . ASP A 1 496 ? 0.739 -7.865 20.871 1.00 86.12 496 ASP A CA 1
ATOM 3876 C C . ASP A 1 496 ? 1.681 -9.076 20.797 1.00 86.12 496 ASP A C 1
ATOM 3878 O O . ASP A 1 496 ? 1.462 -9.935 19.948 1.00 86.12 496 ASP A O 1
ATOM 3882 N N . PRO A 1 497 ? 2.683 -9.212 21.685 1.00 85.19 497 PRO A N 1
ATOM 3883 C CA . PRO A 1 497 ? 3.615 -10.341 21.649 1.00 85.19 497 PRO A CA 1
ATOM 3884 C C . PRO A 1 497 ? 2.943 -11.713 21.840 1.00 85.19 497 PRO A C 1
ATOM 3886 O O . PRO A 1 497 ? 3.566 -12.741 21.577 1.00 85.19 497 PRO A O 1
ATOM 3889 N N . LYS A 1 498 ? 1.691 -11.764 22.318 1.00 90.25 498 LYS A N 1
ATOM 3890 C CA . LYS A 1 498 ? 0.914 -13.005 22.476 1.00 90.25 498 LYS A CA 1
ATOM 3891 C C . LYS A 1 498 ? 0.177 -13.424 21.197 1.00 90.25 498 LYS A C 1
ATOM 3893 O O . LYS A 1 498 ? -0.434 -14.492 21.185 1.00 90.25 498 LYS A O 1
ATOM 3898 N N . ARG A 1 499 ? 0.156 -12.579 20.163 1.00 94.12 499 ARG A N 1
ATOM 3899 C CA . ARG A 1 499 ? -0.681 -12.741 18.967 1.00 94.12 499 ARG A CA 1
ATOM 3900 C C . ARG A 1 499 ? 0.163 -12.521 17.720 1.00 94.12 499 ARG A C 1
ATOM 3902 O O . ARG A 1 499 ? 0.998 -11.628 17.681 1.00 94.12 499 ARG A O 1
ATOM 3909 N N . LYS A 1 500 ? -0.058 -13.324 16.685 1.00 96.19 500 LYS A N 1
ATOM 3910 C CA . LYS A 1 500 ? 0.682 -13.200 15.430 1.00 96.19 500 LYS A CA 1
ATOM 3911 C C . LYS A 1 500 ? 0.109 -12.066 14.591 1.00 96.19 500 LYS A C 1
ATOM 3913 O O . LYS A 1 500 ? -1.090 -12.061 14.308 1.00 96.19 500 LYS A O 1
ATOM 3918 N N . LEU A 1 501 ? 0.946 -11.123 14.172 1.00 96.19 501 LEU A N 1
ATOM 3919 C CA . LEU A 1 501 ? 0.550 -10.028 13.289 1.00 96.19 501 LEU A CA 1
ATOM 3920 C C . LEU A 1 501 ? 0.208 -10.566 11.890 1.00 96.19 501 LEU A C 1
ATOM 3922 O O . LEU A 1 501 ? 1.043 -11.200 11.253 1.00 96.19 501 LEU A O 1
ATOM 3926 N N . ILE A 1 502 ? -0.995 -10.290 11.390 1.00 97.81 502 ILE A N 1
ATOM 3927 C CA . ILE A 1 502 ? -1.367 -10.555 9.990 1.00 97.81 502 ILE A CA 1
ATOM 3928 C C . ILE A 1 502 ? -0.937 -9.363 9.117 1.00 97.81 502 ILE A C 1
ATOM 3930 O O . ILE A 1 502 ? -0.375 -9.548 8.041 1.00 97.81 502 ILE A O 1
ATOM 3934 N N . GLY A 1 503 ? -1.144 -8.141 9.605 1.00 96.00 503 GLY A N 1
ATOM 3935 C CA . GLY A 1 503 ? -0.724 -6.905 8.946 1.00 96.00 503 GLY A CA 1
ATOM 3936 C C . GLY A 1 503 ? -1.063 -5.675 9.783 1.00 96.00 503 GLY A C 1
ATOM 3937 O O . GLY A 1 503 ? -1.882 -5.747 10.706 1.00 96.00 503 GLY A O 1
ATOM 3938 N N . ASP A 1 504 ? -0.460 -4.529 9.469 1.00 92.12 504 ASP A N 1
ATOM 3939 C CA . ASP A 1 504 ? -0.558 -3.310 10.280 1.00 92.12 504 ASP A CA 1
ATOM 3940 C C . ASP A 1 504 ? -1.571 -2.266 9.770 1.00 92.12 504 ASP A C 1
ATOM 3942 O O . ASP A 1 504 ? -1.914 -1.353 10.530 1.00 92.12 504 ASP A O 1
ATOM 3946 N N . ASP A 1 505 ? -2.066 -2.373 8.530 1.00 93.50 505 ASP A N 1
ATOM 3947 C CA . ASP A 1 505 ? -2.800 -1.247 7.930 1.00 93.50 505 ASP A CA 1
ATOM 3948 C C . ASP A 1 505 ? -3.930 -1.609 6.942 1.00 93.50 505 ASP A C 1
ATOM 3950 O O . ASP A 1 505 ? -4.991 -0.980 6.997 1.00 93.50 505 ASP A O 1
ATOM 3954 N N . GLU A 1 506 ? -3.755 -2.596 6.053 1.00 97.06 506 GLU A N 1
ATOM 3955 C CA . GLU A 1 506 ? -4.678 -2.825 4.925 1.00 97.06 506 GLU A CA 1
ATOM 3956 C C . GLU A 1 506 ? -5.078 -4.301 4.773 1.00 97.06 506 GLU A C 1
ATOM 3958 O O . GLU A 1 506 ? -4.250 -5.160 4.488 1.00 97.06 506 GLU A O 1
ATOM 3963 N N . HIS A 1 507 ? -6.367 -4.614 4.937 1.00 98.56 507 HIS A N 1
ATOM 3964 C CA . HIS A 1 507 ? -6.853 -5.999 4.919 1.00 98.56 507 HIS A CA 1
ATOM 3965 C C . HIS A 1 507 ? -8.122 -6.166 4.095 1.00 98.56 507 HIS A C 1
ATOM 3967 O O . HIS A 1 507 ? -8.865 -5.221 3.841 1.00 98.56 507 HIS A O 1
ATOM 3973 N N . CYS A 1 508 ? -8.400 -7.407 3.725 1.00 98.69 508 CYS A N 1
ATOM 3974 C CA . CYS A 1 508 ? -9.653 -7.826 3.123 1.00 98.69 508 CYS A CA 1
ATOM 3975 C C . CYS A 1 508 ? -10.294 -8.944 3.941 1.00 98.69 508 CYS A C 1
ATOM 3977 O O . CYS A 1 508 ? -9.590 -9.815 4.441 1.00 98.69 508 CYS A O 1
ATOM 3979 N N . TRP A 1 509 ? -11.624 -8.947 4.040 1.00 98.69 509 TRP A N 1
ATOM 3980 C CA . TRP A 1 509 ? -12.412 -10.034 4.622 1.00 98.69 509 TRP A CA 1
ATOM 3981 C C . TRP A 1 509 ? -13.237 -10.721 3.527 1.00 98.69 509 TRP A C 1
ATOM 3983 O O . TRP A 1 509 ? -14.277 -10.220 3.081 1.00 98.69 509 TRP A O 1
ATOM 3993 N N . SER A 1 510 ? -12.742 -11.874 3.079 1.00 98.31 510 SER A N 1
ATOM 3994 C CA . SER A 1 510 ? -13.338 -12.724 2.046 1.00 98.31 510 SER A CA 1
ATOM 3995 C C . SER A 1 510 ? -14.327 -13.736 2.631 1.00 98.31 510 SER A C 1
ATOM 3997 O O . SER A 1 510 ? -14.721 -13.677 3.799 1.00 98.31 510 SER A O 1
ATOM 3999 N N . ASP A 1 511 ? -14.803 -14.651 1.794 1.00 96.31 511 ASP A N 1
ATOM 4000 C CA . ASP A 1 511 ? -15.577 -15.829 2.186 1.00 96.31 511 ASP A CA 1
ATOM 4001 C C . ASP A 1 511 ? -14.773 -16.856 2.999 1.00 96.31 511 ASP A C 1
ATOM 4003 O O . ASP A 1 511 ? -15.384 -17.652 3.704 1.00 96.31 511 ASP A O 1
ATOM 4007 N N . THR A 1 512 ? -13.439 -16.812 2.960 1.00 96.81 512 THR A N 1
ATOM 4008 C CA . THR A 1 512 ? -12.552 -17.770 3.647 1.00 96.81 512 THR A CA 1
ATOM 4009 C C . THR A 1 512 ? -11.908 -17.217 4.917 1.00 96.81 512 THR A C 1
ATOM 4011 O O . THR A 1 512 ? -11.488 -17.995 5.769 1.00 96.81 512 THR A O 1
ATOM 4014 N N . GLY A 1 513 ? -11.845 -15.894 5.084 1.00 98.06 513 GLY A N 1
ATOM 4015 C CA . GLY A 1 513 ? -11.189 -15.293 6.241 1.00 98.06 513 GLY A CA 1
ATOM 4016 C C . GLY A 1 513 ? -10.698 -13.879 5.978 1.00 98.06 513 GLY A C 1
ATOM 4017 O O . GLY A 1 513 ? -11.249 -13.167 5.137 1.00 98.06 513 GLY A O 1
ATOM 4018 N N . VAL A 1 514 ? -9.672 -13.472 6.720 1.00 98.62 514 VAL A N 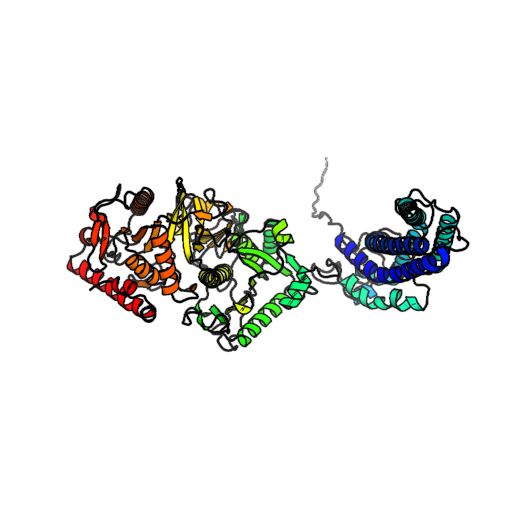1
ATOM 4019 C CA . VAL A 1 514 ? -8.967 -12.204 6.514 1.00 98.62 514 VAL A CA 1
ATOM 4020 C C . VAL A 1 514 ? -7.655 -12.455 5.794 1.00 98.62 514 VAL A C 1
ATOM 4022 O O . VAL A 1 514 ? -6.937 -13.392 6.126 1.00 98.62 514 VAL A O 1
ATOM 4025 N N . PHE A 1 515 ? -7.294 -11.581 4.863 1.00 98.75 515 PHE A N 1
ATOM 4026 C CA . PHE A 1 515 ? -5.954 -11.550 4.290 1.00 98.75 515 PHE A CA 1
ATOM 4027 C C . PHE A 1 515 ? -5.409 -10.124 4.249 1.00 98.75 515 PHE A C 1
ATOM 4029 O O . PHE A 1 515 ? -6.157 -9.166 4.044 1.00 98.75 515 PHE A O 1
ATOM 4036 N N . ASN A 1 516 ? -4.103 -9.989 4.463 1.00 98.69 516 ASN A N 1
ATOM 4037 C CA . ASN A 1 516 ? -3.394 -8.725 4.298 1.00 98.69 516 ASN A CA 1
ATOM 4038 C C . ASN A 1 516 ? -3.319 -8.366 2.802 1.00 98.69 516 ASN A C 1
ATOM 4040 O O . ASN A 1 516 ? -3.210 -9.246 1.944 1.00 98.69 516 ASN A O 1
ATOM 4044 N N . ILE A 1 517 ? -3.397 -7.081 2.469 1.00 98.75 517 ILE A N 1
ATOM 4045 C CA . ILE A 1 517 ? -3.158 -6.590 1.106 1.00 98.75 517 ILE A CA 1
ATOM 4046 C C . ILE A 1 517 ? -1.648 -6.491 0.832 1.00 98.75 517 ILE A C 1
ATOM 4048 O O . ILE A 1 517 ? -1.207 -6.693 -0.299 1.00 98.75 517 ILE A O 1
ATOM 4052 N N . GLU A 1 518 ? -0.855 -6.233 1.866 1.00 98.56 518 GLU A N 1
ATOM 4053 C CA . GLU A 1 518 ? 0.539 -5.798 1.777 1.00 98.56 518 GLU A CA 1
ATOM 4054 C C . GLU A 1 518 ? 1.534 -6.930 2.066 1.00 98.56 518 GLU A C 1
ATOM 4056 O O . GLU A 1 518 ? 1.226 -7.889 2.768 1.00 98.56 518 GLU A O 1
ATOM 4061 N N . GLY A 1 519 ? 2.766 -6.808 1.567 1.00 97.88 519 GLY A N 1
ATOM 4062 C CA . GLY A 1 519 ? 3.902 -7.689 1.886 1.00 97.88 519 GLY A CA 1
ATOM 4063 C C . GLY A 1 519 ? 4.843 -7.152 2.974 1.00 97.88 519 GLY A C 1
ATOM 4064 O O . GLY A 1 519 ? 5.899 -7.749 3.223 1.00 97.88 519 GLY A O 1
ATOM 4065 N N . GLY A 1 520 ? 4.478 -6.038 3.614 1.00 97.25 520 GLY A N 1
ATOM 4066 C CA . GLY A 1 520 ? 5.285 -5.331 4.607 1.00 97.25 520 GLY A CA 1
ATOM 4067 C C . GLY A 1 520 ? 4.499 -4.285 5.379 1.00 97.25 520 GLY A C 1
ATOM 4068 O O . GLY A 1 520 ? 3.284 -4.192 5.231 1.00 97.25 520 GLY A O 1
ATOM 4069 N N . CYS A 1 521 ? 5.210 -3.510 6.195 1.00 95.94 521 CYS A N 1
ATOM 4070 C CA . CYS A 1 521 ? 4.641 -2.462 7.042 1.00 95.94 521 CYS A CA 1
ATOM 4071 C C . CYS A 1 521 ? 5.250 -1.102 6.691 1.00 95.94 521 CYS A C 1
ATOM 4073 O O . CYS A 1 521 ? 6.428 -1.020 6.334 1.00 95.94 521 CYS A O 1
ATOM 4075 N N . TYR A 1 522 ? 4.470 -0.028 6.865 1.00 95.69 522 TYR A N 1
ATOM 4076 C CA . TYR A 1 522 ? 4.924 1.352 6.643 1.00 95.69 522 TYR A CA 1
ATOM 4077 C C . TYR A 1 522 ? 4.762 2.220 7.898 1.00 95.69 522 TYR A C 1
ATOM 4079 O O . TYR A 1 522 ? 3.907 3.116 7.977 1.00 95.69 522 TYR A O 1
ATOM 4087 N N . ALA A 1 523 ? 5.580 1.916 8.903 1.00 91.81 523 ALA A N 1
ATOM 4088 C CA . ALA A 1 523 ? 5.478 2.458 10.250 1.00 91.81 523 ALA A CA 1
ATOM 4089 C C . ALA A 1 523 ? 5.914 3.929 10.334 1.00 91.81 523 ALA A C 1
ATOM 4091 O O . ALA A 1 523 ? 6.748 4.394 9.558 1.00 91.81 523 ALA A O 1
ATOM 4092 N N . LYS A 1 524 ? 5.343 4.665 11.294 1.00 89.81 524 LYS A N 1
ATOM 4093 C CA . LYS A 1 524 ? 5.790 6.015 11.667 1.00 89.81 524 LYS A CA 1
ATOM 4094 C C . LYS A 1 524 ? 7.026 5.902 12.566 1.00 89.81 524 LYS A C 1
ATOM 4096 O O . LYS A 1 524 ? 7.068 5.007 13.403 1.00 89.81 524 LYS A O 1
ATOM 4101 N N . CYS A 1 525 ? 7.999 6.791 12.387 1.00 92.50 525 CYS A N 1
ATOM 4102 C CA . CYS A 1 525 ? 9.278 6.734 13.101 1.00 92.50 525 CYS A CA 1
ATOM 4103 C C . CYS A 1 525 ? 9.494 7.860 14.111 1.00 92.50 525 CYS A C 1
ATOM 4105 O O . CYS A 1 525 ? 10.437 7.766 14.889 1.00 92.50 525 CYS A O 1
ATOM 4107 N N . ILE A 1 526 ? 8.650 8.894 14.122 1.00 89.69 526 ILE A N 1
ATOM 4108 C CA . ILE A 1 526 ? 8.785 9.979 15.097 1.00 89.69 526 ILE A CA 1
ATOM 4109 C C . ILE A 1 526 ? 8.627 9.431 16.522 1.00 89.69 526 ILE A C 1
ATOM 4111 O O . ILE A 1 526 ? 7.702 8.662 16.793 1.00 89.69 526 ILE A O 1
ATOM 4115 N N . ASP A 1 527 ? 9.545 9.808 17.407 1.00 88.81 527 ASP A N 1
ATOM 4116 C CA . ASP A 1 527 ? 9.680 9.343 18.792 1.00 88.81 527 ASP A CA 1
ATOM 4117 C C . ASP A 1 527 ? 9.828 7.819 18.970 1.00 88.81 527 ASP A C 1
ATOM 4119 O O . ASP A 1 527 ? 9.606 7.290 20.072 1.00 88.81 527 ASP A O 1
ATOM 4123 N N . LEU A 1 528 ? 10.205 7.100 17.905 1.00 91.62 528 LEU A N 1
ATOM 4124 C CA . LEU A 1 528 ? 10.421 5.660 17.955 1.00 91.62 528 LEU A CA 1
ATOM 4125 C C . LEU A 1 528 ? 11.598 5.327 18.880 1.00 91.62 528 LEU A C 1
ATOM 4127 O O . LEU A 1 528 ? 12.691 5.877 18.756 1.00 91.62 528 LEU A O 1
ATOM 4131 N N . SER A 1 529 ? 11.389 4.374 19.789 1.00 92.56 529 SER A N 1
ATOM 4132 C CA . SER A 1 529 ? 12.435 3.877 20.682 1.00 92.56 529 SER A CA 1
ATOM 4133 C C . SER A 1 529 ? 12.328 2.367 20.875 1.00 92.56 529 SER A C 1
ATOM 4135 O O . SER A 1 529 ? 11.233 1.794 20.835 1.00 92.56 529 SER A O 1
ATOM 4137 N N . ALA A 1 530 ? 13.470 1.722 21.116 1.00 92.44 530 ALA A N 1
ATOM 4138 C CA . ALA A 1 530 ? 13.540 0.282 21.345 1.00 92.44 530 ALA A CA 1
ATOM 4139 C C . ALA A 1 530 ? 12.749 -0.152 22.592 1.00 92.44 530 ALA A C 1
ATOM 4141 O O . ALA A 1 530 ? 12.231 -1.264 22.637 1.00 92.44 530 ALA A O 1
ATOM 4142 N N . GLU A 1 531 ? 12.620 0.715 23.601 1.00 88.94 531 GLU A N 1
ATOM 4143 C CA . GLU A 1 531 ? 11.875 0.418 24.827 1.00 88.94 531 GLU A CA 1
ATOM 4144 C C . GLU A 1 531 ? 10.359 0.416 24.609 1.00 88.94 531 GLU A C 1
ATOM 4146 O O . GLU A 1 531 ? 9.653 -0.390 25.216 1.00 88.94 531 GLU A O 1
ATOM 4151 N N . LYS A 1 532 ? 9.846 1.335 23.780 1.00 81.00 532 LYS A N 1
ATOM 4152 C CA . LYS A 1 532 ? 8.402 1.484 23.547 1.00 81.00 532 LYS A CA 1
ATOM 4153 C C . LYS A 1 532 ? 7.891 0.509 22.489 1.00 81.00 532 LYS A C 1
ATOM 4155 O O . LYS A 1 532 ? 6.829 -0.082 22.678 1.00 81.00 532 LYS A O 1
ATOM 4160 N N . GLU A 1 533 ? 8.628 0.361 21.387 1.00 83.62 533 GLU A N 1
ATOM 4161 C CA . GLU A 1 533 ? 8.202 -0.384 20.194 1.00 83.62 533 GLU A CA 1
ATOM 4162 C C . GLU A 1 533 ? 9.352 -1.256 19.643 1.00 83.62 533 GLU A C 1
ATOM 4164 O O . GLU A 1 533 ? 9.834 -1.033 18.528 1.00 83.62 533 GLU A O 1
ATOM 4169 N N . PRO A 1 534 ? 9.806 -2.273 20.406 1.00 89.00 534 PRO A N 1
ATOM 4170 C CA . PRO A 1 534 ? 10.993 -3.064 20.071 1.00 89.00 534 PRO A CA 1
ATOM 4171 C C . PRO A 1 534 ? 10.880 -3.806 18.736 1.00 89.00 534 PRO A C 1
ATOM 4173 O O . PRO A 1 534 ? 11.869 -3.913 18.019 1.00 89.00 534 PRO A O 1
ATOM 4176 N N . GLU A 1 535 ? 9.701 -4.326 18.382 1.00 88.62 535 GLU A N 1
ATOM 4177 C CA . GLU A 1 535 ? 9.513 -5.064 17.123 1.00 88.62 535 GLU A CA 1
ATOM 4178 C C . GLU A 1 535 ? 9.732 -4.160 15.902 1.00 88.62 535 GLU A C 1
ATOM 4180 O O . GLU A 1 535 ? 10.465 -4.529 14.987 1.00 88.62 535 GLU A O 1
ATOM 4185 N N . ILE A 1 536 ? 9.171 -2.946 15.927 1.00 90.38 536 ILE A N 1
ATOM 4186 C CA . ILE A 1 536 ? 9.327 -1.961 14.849 1.00 90.38 536 ILE A CA 1
ATOM 4187 C C . ILE A 1 536 ? 10.768 -1.455 14.804 1.00 90.38 536 ILE A C 1
ATOM 4189 O O . ILE A 1 536 ? 11.352 -1.399 13.727 1.00 90.38 536 ILE A O 1
ATOM 4193 N N . PHE A 1 537 ? 11.357 -1.128 15.959 1.00 95.00 537 PHE A N 1
ATOM 4194 C CA . PHE A 1 537 ? 12.739 -0.653 16.040 1.00 95.00 537 PHE A CA 1
ATOM 4195 C C . PHE A 1 537 ? 13.729 -1.688 15.481 1.00 95.00 537 PHE A C 1
ATOM 4197 O O . PHE A 1 537 ? 14.594 -1.349 14.680 1.00 95.00 537 PHE A O 1
ATOM 4204 N N . ASN A 1 538 ? 13.562 -2.967 15.833 1.00 95.38 538 ASN A N 1
ATOM 4205 C CA . ASN A 1 538 ? 14.426 -4.054 15.358 1.00 95.38 538 ASN A CA 1
ATOM 4206 C C . ASN A 1 538 ? 14.198 -4.419 13.882 1.00 95.38 538 ASN A C 1
ATOM 4208 O O . ASN A 1 538 ? 15.078 -5.014 13.254 1.00 95.38 538 ASN A O 1
ATOM 4212 N N . ALA A 1 539 ? 13.042 -4.065 13.314 1.00 96.12 539 ALA A N 1
ATOM 4213 C CA . ALA A 1 539 ? 12.790 -4.185 11.883 1.00 96.12 539 ALA A CA 1
ATOM 4214 C C . ALA A 1 539 ? 13.546 -3.124 11.062 1.00 96.12 539 ALA A C 1
ATOM 4216 O O . ALA A 1 539 ? 13.606 -3.220 9.838 1.00 96.12 539 ALA A O 1
ATOM 4217 N N . ILE A 1 540 ? 14.164 -2.121 11.689 1.00 98.31 540 ILE A N 1
ATOM 4218 C CA . ILE A 1 540 ? 14.999 -1.138 10.995 1.00 98.31 540 ILE A CA 1
ATOM 4219 C C . ILE A 1 540 ? 16.400 -1.721 10.837 1.00 98.31 540 ILE A C 1
ATOM 4221 O O . ILE A 1 540 ? 17.205 -1.712 11.764 1.00 98.31 540 ILE A O 1
ATOM 4225 N N . ARG A 1 541 ? 16.682 -2.257 9.649 1.00 98.38 541 ARG A N 1
ATOM 4226 C CA . ARG A 1 541 ? 17.962 -2.881 9.302 1.00 98.38 541 ARG A CA 1
ATOM 4227 C C . ARG A 1 541 ? 18.187 -2.864 7.790 1.00 98.38 541 ARG A C 1
ATOM 4229 O O . ARG A 1 541 ? 17.378 -2.305 7.053 1.00 98.38 541 ARG A O 1
ATOM 4236 N N . PHE A 1 542 ? 19.264 -3.488 7.316 1.00 98.69 542 PHE A N 1
ATOM 4237 C CA . PHE A 1 542 ? 19.474 -3.721 5.883 1.00 98.69 542 PHE A CA 1
ATOM 4238 C C . PHE A 1 542 ? 18.240 -4.342 5.220 1.00 98.69 542 PHE A C 1
ATOM 4240 O O . PHE A 1 542 ? 17.745 -5.352 5.704 1.00 98.69 542 PHE A O 1
ATOM 4247 N N . GLY A 1 543 ? 17.767 -3.726 4.135 1.00 98.31 543 GLY A N 1
ATOM 4248 C CA . GLY A 1 543 ? 16.512 -4.024 3.442 1.00 98.31 543 GLY A CA 1
ATOM 4249 C C . GLY A 1 543 ? 15.356 -3.079 3.766 1.00 98.31 543 GLY A C 1
ATOM 4250 O O . GLY A 1 543 ? 14.423 -2.985 2.969 1.00 98.31 543 GLY A O 1
ATOM 4251 N N . SER A 1 544 ? 15.422 -2.338 4.870 1.00 98.69 544 SER A N 1
ATOM 4252 C CA . SER A 1 544 ? 14.412 -1.345 5.246 1.00 98.69 544 SER A CA 1
ATOM 4253 C C . SER A 1 544 ? 14.693 0.013 4.600 1.00 98.69 544 SER A C 1
ATOM 4255 O O . SER A 1 544 ? 15.845 0.370 4.353 1.00 98.69 544 SER A O 1
ATOM 4257 N N . VAL A 1 545 ? 13.638 0.794 4.368 1.00 98.81 545 VAL A N 1
ATOM 4258 C CA . VAL A 1 545 ? 13.714 2.172 3.864 1.00 98.81 545 VAL A CA 1
ATOM 4259 C C . VAL A 1 545 ? 13.251 3.122 4.954 1.00 98.81 545 VAL A C 1
ATOM 4261 O O . VAL A 1 545 ? 12.090 3.057 5.345 1.00 98.81 545 VAL A O 1
ATOM 4264 N N . LEU A 1 546 ? 14.117 4.026 5.400 1.00 98.75 546 LEU A N 1
ATOM 4265 C CA . LEU A 1 546 ? 13.740 5.170 6.223 1.00 98.75 546 LEU A CA 1
ATOM 4266 C C . LEU A 1 546 ? 13.457 6.372 5.321 1.00 98.75 546 LEU A C 1
ATOM 4268 O O . LEU A 1 546 ? 14.296 6.757 4.511 1.00 98.75 546 LEU A O 1
ATOM 4272 N N . GLU A 1 547 ? 12.278 6.969 5.452 1.00 98.44 547 GLU A N 1
ATOM 4273 C CA . GLU A 1 547 ? 11.859 8.109 4.639 1.00 98.44 547 GLU A CA 1
ATOM 4274 C C . GLU A 1 547 ? 11.809 9.381 5.494 1.00 98.44 547 GLU A C 1
ATOM 4276 O O . GLU A 1 547 ? 11.099 9.435 6.504 1.00 98.44 547 GLU A O 1
ATOM 4281 N N . ASN A 1 548 ? 12.543 10.408 5.056 1.00 97.69 548 ASN A N 1
ATOM 4282 C CA . ASN A 1 548 ? 12.598 11.746 5.658 1.00 97.69 548 ASN A CA 1
ATOM 4283 C C . ASN A 1 548 ? 13.065 11.795 7.124 1.00 97.69 548 ASN A C 1
ATOM 4285 O O . ASN A 1 548 ? 12.681 12.706 7.852 1.00 97.69 548 ASN A O 1
ATOM 4289 N N . VAL A 1 549 ? 13.883 10.838 7.563 1.00 97.56 549 VAL A N 1
ATOM 4290 C CA . VAL A 1 549 ? 14.517 10.884 8.890 1.00 97.56 549 VAL A CA 1
ATOM 4291 C C . VAL A 1 549 ? 15.750 11.787 8.892 1.00 97.56 549 VAL A C 1
ATOM 4293 O O . VAL A 1 549 ? 16.442 11.916 7.875 1.00 97.56 549 VAL A O 1
ATOM 4296 N N . VAL A 1 550 ? 16.060 12.360 10.051 1.00 97.31 550 VAL A N 1
ATOM 4297 C CA . VAL A 1 550 ? 17.327 13.056 10.289 1.00 97.31 550 VAL A CA 1
ATOM 4298 C C . VAL A 1 550 ? 18.312 12.088 10.936 1.00 97.31 550 VAL A C 1
ATOM 4300 O O . VAL A 1 550 ? 17.950 11.253 11.763 1.00 97.31 550 VAL A O 1
ATOM 4303 N N . LEU A 1 551 ? 19.566 12.154 10.507 1.00 96.44 551 LEU A N 1
ATOM 4304 C CA . LEU A 1 551 ? 20.646 11.317 11.011 1.00 96.44 551 LEU A CA 1
ATOM 4305 C C . LEU A 1 551 ? 21.903 12.153 11.208 1.00 96.44 551 LEU A C 1
ATOM 4307 O O . LEU A 1 551 ? 22.150 13.097 10.460 1.00 96.44 551 LEU A O 1
ATOM 4311 N N . ASP A 1 552 ? 22.708 11.765 12.186 1.00 97.50 552 ASP A N 1
ATOM 4312 C CA . ASP A 1 552 ? 24.025 12.349 12.399 1.00 97.50 552 ASP A CA 1
ATOM 4313 C C . ASP A 1 552 ? 24.952 12.036 11.212 1.00 97.50 552 ASP A C 1
ATOM 4315 O O . ASP A 1 552 ? 25.049 10.889 10.761 1.00 97.50 552 ASP A O 1
ATOM 4319 N N . GLU A 1 553 ? 25.627 13.059 10.682 1.00 94.12 553 GLU A N 1
ATOM 4320 C CA . GLU A 1 553 ? 26.376 12.952 9.424 1.00 94.12 553 GLU A CA 1
ATOM 4321 C C . GLU A 1 553 ? 27.553 11.970 9.499 1.00 94.12 553 GLU A C 1
ATOM 4323 O O . GLU A 1 553 ? 27.871 11.325 8.497 1.00 94.12 553 GLU A O 1
ATOM 4328 N N . GLU A 1 554 ? 28.188 11.827 10.665 1.00 95.50 554 GLU A N 1
ATOM 4329 C CA . GLU A 1 554 ? 29.367 10.975 10.843 1.00 95.50 554 GLU A CA 1
ATOM 4330 C C . GLU A 1 554 ? 28.988 9.573 11.334 1.00 95.50 554 GLU A C 1
ATOM 4332 O O . GLU A 1 554 ? 29.324 8.574 10.697 1.00 95.50 554 GLU A O 1
ATOM 4337 N N . SER A 1 555 ? 28.254 9.481 12.444 1.00 97.69 555 SER A N 1
ATOM 4338 C CA . SER A 1 555 ? 27.877 8.206 13.064 1.00 97.69 555 SER A CA 1
ATOM 4339 C C . SER A 1 555 ? 26.750 7.482 12.331 1.00 97.69 555 SER A C 1
ATOM 4341 O O . SER A 1 555 ? 26.557 6.283 12.546 1.00 97.69 555 SER A O 1
ATOM 4343 N N . ARG A 1 556 ? 25.992 8.191 11.481 1.00 97.69 556 ARG A N 1
ATOM 4344 C CA . ARG A 1 556 ? 24.799 7.692 10.773 1.00 97.69 556 ARG A CA 1
ATOM 4345 C C . ARG A 1 556 ? 23.682 7.203 11.695 1.00 97.69 556 ARG A C 1
ATOM 4347 O O . ARG A 1 556 ? 22.765 6.516 11.239 1.00 97.69 556 ARG A O 1
ATOM 4354 N N . ILE A 1 557 ? 23.740 7.535 12.984 1.00 98.44 557 ILE A N 1
ATOM 4355 C CA . ILE A 1 557 ? 22.670 7.248 13.939 1.00 98.44 557 ILE A CA 1
ATOM 4356 C C . ILE A 1 557 ? 21.489 8.164 13.622 1.00 98.44 557 ILE A C 1
ATOM 4358 O O . ILE A 1 557 ? 21.656 9.367 13.447 1.00 98.44 557 ILE A O 1
ATOM 4362 N N . VAL A 1 558 ? 20.301 7.573 13.529 1.00 98.25 558 VAL A N 1
ATOM 4363 C CA . VAL A 1 558 ? 19.053 8.293 13.264 1.00 98.25 558 VAL A CA 1
ATOM 4364 C C . VAL A 1 558 ? 18.576 8.961 14.547 1.00 98.25 558 VAL A C 1
ATOM 4366 O O . VAL A 1 558 ? 18.484 8.297 15.582 1.00 98.25 558 VAL A O 1
ATOM 4369 N N . ASP A 1 559 ? 18.233 10.243 14.466 1.00 97.75 559 ASP A N 1
ATOM 4370 C CA . ASP A 1 559 ? 17.501 10.935 15.520 1.00 97.75 559 ASP A CA 1
ATOM 4371 C C . ASP A 1 559 ? 16.001 10.814 15.238 1.00 97.75 559 ASP A C 1
ATOM 4373 O O . ASP A 1 559 ? 15.432 11.524 14.410 1.00 97.75 559 ASP A O 1
ATOM 4377 N N . TYR A 1 560 ? 15.349 9.868 15.914 1.00 97.12 560 TYR A N 1
ATOM 4378 C CA . TYR A 1 560 ? 13.911 9.650 15.771 1.00 97.12 560 TYR A CA 1
ATOM 4379 C C . TYR A 1 560 ? 13.061 10.748 16.416 1.00 97.12 560 TYR A C 1
ATOM 4381 O O . TYR A 1 560 ? 11.853 10.749 16.202 1.00 97.12 560 TYR A O 1
ATOM 4389 N N . SER A 1 561 ? 13.646 11.652 17.204 1.00 95.69 561 SER A N 1
ATOM 4390 C CA . SER A 1 561 ? 12.928 12.782 17.803 1.00 95.69 561 SER A CA 1
ATOM 4391 C C . SER A 1 561 ? 12.960 14.046 16.943 1.00 95.69 561 SER A C 1
ATOM 4393 O O . SER A 1 561 ? 12.185 14.966 17.190 1.00 95.69 561 SER A O 1
ATOM 4395 N N . ASP A 1 562 ? 13.822 14.089 15.925 1.00 95.25 562 ASP A N 1
ATOM 4396 C CA . ASP A 1 562 ? 13.959 15.238 15.035 1.00 95.25 562 ASP A CA 1
ATOM 4397 C C . ASP A 1 562 ? 12.879 15.221 13.937 1.00 95.25 562 ASP A C 1
ATOM 4399 O O . ASP A 1 562 ? 12.821 14.334 13.078 1.00 95.25 562 ASP A O 1
ATOM 4403 N N . ASP A 1 563 ? 12.014 16.233 13.974 1.00 92.62 563 ASP A N 1
ATOM 4404 C CA . ASP A 1 563 ? 10.926 16.482 13.031 1.00 92.62 563 ASP A CA 1
ATOM 4405 C C . ASP A 1 563 ? 11.194 17.669 12.090 1.00 92.62 563 ASP A C 1
ATOM 4407 O O . ASP A 1 563 ? 10.292 18.086 11.357 1.00 92.62 563 ASP A O 1
ATOM 4411 N N . SER A 1 564 ? 12.425 18.194 12.055 1.00 93.81 564 SER A N 1
ATOM 4412 C CA . SER A 1 564 ? 12.790 19.404 11.300 1.00 93.81 564 SER A CA 1
ATOM 4413 C C . SER A 1 564 ? 12.486 19.305 9.803 1.00 93.81 564 SER A C 1
ATOM 4415 O O . SER A 1 564 ? 12.215 20.318 9.151 1.00 93.81 564 SER A O 1
ATOM 4417 N N . LEU A 1 565 ? 12.487 18.087 9.250 1.00 92.38 565 LEU A N 1
ATOM 4418 C CA . LEU A 1 565 ? 11.997 17.799 7.901 1.00 92.38 565 LEU A CA 1
ATOM 4419 C C . LEU A 1 565 ? 10.484 17.564 7.881 1.00 92.38 565 LEU A C 1
ATOM 4421 O O . LEU A 1 565 ? 9.775 18.067 7.004 1.00 92.38 565 LEU A O 1
ATOM 4425 N N . THR A 1 566 ? 9.994 16.731 8.800 1.00 91.25 566 THR A N 1
ATOM 4426 C CA . THR A 1 566 ? 8.579 16.403 8.959 1.00 91.25 566 THR A CA 1
ATOM 4427 C C . THR A 1 566 ? 8.333 15.596 10.234 1.00 91.25 566 THR A C 1
ATOM 4429 O O . THR A 1 566 ? 9.085 14.685 10.553 1.00 91.25 566 THR A O 1
ATOM 4432 N N . GLU A 1 567 ? 7.180 15.787 10.875 1.00 87.12 567 GLU A N 1
ATOM 4433 C CA . GLU A 1 567 ? 6.683 14.845 11.888 1.00 87.12 567 GLU A CA 1
ATOM 4434 C C . GLU A 1 567 ? 6.248 13.489 11.295 1.00 87.12 567 GLU A C 1
ATOM 4436 O O . GLU A 1 567 ? 5.957 12.546 12.030 1.00 87.12 567 GLU A O 1
ATOM 4441 N N . ASN A 1 568 ? 6.108 13.371 9.970 1.00 89.00 568 ASN A N 1
ATOM 4442 C CA . ASN A 1 568 ? 5.688 12.150 9.277 1.00 89.00 568 ASN A CA 1
ATOM 4443 C C . ASN A 1 568 ? 6.893 11.338 8.783 1.00 89.00 568 ASN A C 1
ATOM 4445 O O . ASN A 1 568 ? 6.866 10.823 7.666 1.00 89.00 568 ASN A O 1
ATOM 4449 N N . THR A 1 569 ? 7.937 11.213 9.604 1.00 95.44 569 THR A N 1
ATOM 4450 C CA . THR A 1 569 ? 9.047 10.292 9.334 1.00 95.44 569 THR A CA 1
ATOM 4451 C C . THR A 1 569 ? 8.546 8.850 9.323 1.00 95.44 569 THR A C 1
ATOM 4453 O O . THR A 1 569 ? 7.614 8.485 10.059 1.00 95.44 569 THR A O 1
ATOM 4456 N N . ARG A 1 570 ? 9.115 8.016 8.448 1.00 96.69 570 ARG A N 1
ATOM 4457 C CA . ARG A 1 570 ? 8.590 6.670 8.191 1.00 96.69 570 ARG A CA 1
ATOM 4458 C C . ARG A 1 570 ? 9.673 5.617 8.024 1.00 96.69 570 ARG A C 1
ATOM 4460 O O . ARG A 1 570 ? 10.785 5.934 7.620 1.00 96.69 570 ARG A O 1
ATOM 4467 N N . CYS A 1 571 ? 9.296 4.357 8.237 1.00 97.75 571 CYS A N 1
ATOM 4468 C CA . CYS A 1 571 ? 10.082 3.194 7.849 1.00 97.75 571 CYS A CA 1
ATOM 4469 C C . CYS A 1 571 ? 9.219 2.175 7.104 1.00 97.75 571 CYS A C 1
ATOM 4471 O O . CYS A 1 571 ? 8.173 1.765 7.610 1.00 97.75 571 CYS A O 1
ATOM 4473 N N . ALA A 1 572 ? 9.664 1.760 5.919 1.00 98.50 572 ALA A N 1
ATOM 4474 C CA . ALA A 1 572 ? 9.093 0.647 5.174 1.00 98.50 572 ALA A CA 1
ATOM 4475 C C . ALA A 1 572 ? 10.002 -0.577 5.282 1.00 98.50 572 ALA A C 1
ATOM 4477 O O . ALA A 1 572 ? 11.172 -0.523 4.898 1.00 98.50 572 ALA A O 1
ATOM 4478 N N . TYR A 1 573 ? 9.456 -1.692 5.748 1.00 98.38 573 TYR A N 1
ATOM 4479 C CA . TYR A 1 573 ? 10.178 -2.955 5.884 1.00 98.38 573 TYR A CA 1
ATOM 4480 C C . TYR A 1 573 ? 9.267 -4.130 5.524 1.00 98.38 573 TYR A C 1
ATOM 4482 O O . TYR A 1 573 ? 8.045 -4.034 5.676 1.00 98.38 573 TYR A O 1
ATOM 4490 N N . PRO A 1 574 ? 9.830 -5.237 5.017 1.00 97.94 574 PRO A N 1
ATOM 4491 C CA . PRO A 1 574 ? 9.037 -6.406 4.672 1.00 97.94 574 PRO A CA 1
ATOM 4492 C C . PRO A 1 574 ? 8.478 -7.085 5.934 1.00 97.94 574 PRO A C 1
ATOM 4494 O O . PRO A 1 574 ? 9.065 -7.010 7.014 1.00 97.94 574 PRO A O 1
ATOM 4497 N N . ILE A 1 575 ? 7.325 -7.749 5.808 1.00 96.19 575 ILE A N 1
ATOM 4498 C CA . ILE A 1 575 ? 6.559 -8.261 6.961 1.00 96.19 575 ILE A CA 1
ATOM 4499 C C . ILE A 1 575 ? 7.329 -9.328 7.753 1.00 96.19 575 ILE A C 1
ATOM 4501 O O . ILE A 1 575 ? 7.173 -9.444 8.964 1.00 96.19 575 ILE A O 1
ATOM 4505 N N . ASP A 1 576 ? 8.227 -10.052 7.082 1.00 95.81 576 ASP A N 1
ATOM 4506 C CA . ASP A 1 576 ? 9.119 -11.065 7.655 1.00 95.81 576 ASP A CA 1
ATOM 4507 C C . ASP A 1 576 ? 10.204 -10.484 8.582 1.00 95.81 576 ASP A C 1
ATOM 4509 O O . ASP A 1 576 ? 10.958 -11.235 9.204 1.00 95.81 576 ASP A O 1
ATOM 4513 N N . TYR A 1 577 ? 10.292 -9.156 8.719 1.00 96.50 577 TYR A N 1
ATOM 4514 C CA . TYR A 1 577 ? 11.148 -8.516 9.723 1.00 96.50 577 TYR A CA 1
ATOM 4515 C C . TYR A 1 577 ? 10.483 -8.442 11.096 1.00 96.50 577 TYR A C 1
ATOM 4517 O O . TYR A 1 577 ? 11.186 -8.331 12.101 1.00 96.50 577 TYR A O 1
ATOM 4525 N N . ILE A 1 578 ? 9.157 -8.568 11.155 1.00 93.50 578 ILE A N 1
ATOM 4526 C CA . ILE A 1 578 ? 8.429 -8.729 12.409 1.00 93.50 578 ILE A CA 1
ATOM 4527 C C . ILE A 1 578 ? 8.467 -10.207 12.790 1.00 93.50 578 ILE A C 1
ATOM 4529 O O . ILE A 1 578 ? 7.863 -11.054 12.136 1.00 93.50 578 ILE A O 1
ATOM 4533 N N . SER A 1 579 ? 9.177 -10.531 13.870 1.00 90.44 579 SER A N 1
ATOM 4534 C CA . SER A 1 579 ? 9.416 -11.918 14.291 1.00 90.44 579 SER A CA 1
ATOM 4535 C C . SER A 1 579 ? 8.140 -12.694 14.630 1.00 90.44 579 SER A C 1
ATOM 4537 O O . SER A 1 579 ? 8.125 -13.916 14.494 1.00 90.44 579 SER A O 1
ATOM 4539 N N . ASN A 1 580 ? 7.078 -12.006 15.066 1.00 90.69 580 ASN A N 1
ATOM 4540 C CA . ASN A 1 580 ? 5.797 -12.628 15.405 1.00 90.69 580 ASN A CA 1
ATOM 4541 C C . ASN A 1 580 ? 4.814 -12.713 14.219 1.00 90.69 580 ASN A C 1
ATOM 4543 O O . ASN A 1 580 ? 3.732 -13.280 14.377 1.00 90.69 580 ASN A O 1
ATOM 4547 N N . ALA A 1 581 ? 5.168 -12.177 13.044 1.00 95.12 581 ALA A N 1
ATOM 4548 C CA . ALA A 1 581 ? 4.251 -12.109 11.913 1.00 95.12 581 ALA A CA 1
ATOM 4549 C C . ALA A 1 581 ? 3.768 -13.493 11.460 1.00 95.12 581 ALA A C 1
ATOM 4551 O O . ALA A 1 581 ? 4.512 -14.478 11.425 1.00 95.12 581 ALA A O 1
ATOM 4552 N N . LYS A 1 582 ? 2.498 -13.561 11.065 1.00 96.19 582 LYS A N 1
ATOM 4553 C CA . LYS A 1 582 ? 1.906 -14.735 10.438 1.00 96.19 582 LYS A CA 1
ATOM 4554 C C . LYS A 1 582 ? 2.237 -14.730 8.949 1.00 96.19 582 LYS A C 1
ATOM 4556 O O . LYS A 1 582 ? 1.880 -13.795 8.241 1.00 96.19 582 LYS A O 1
ATOM 4561 N N . ILE A 1 583 ? 2.886 -15.793 8.478 1.00 96.06 583 ILE A N 1
ATOM 4562 C CA . ILE A 1 583 ? 3.192 -16.019 7.060 1.00 96.06 583 ILE A CA 1
ATOM 4563 C C . ILE A 1 583 ? 2.646 -17.408 6.675 1.00 96.06 583 ILE A C 1
ATOM 4565 O O . ILE A 1 583 ? 3.019 -18.384 7.331 1.00 96.06 583 ILE A O 1
ATOM 4569 N N . PRO A 1 584 ? 1.776 -17.533 5.652 1.00 96.56 584 PRO A N 1
ATOM 4570 C CA . PRO A 1 584 ? 1.190 -16.449 4.852 1.00 96.56 584 PRO A CA 1
ATOM 4571 C C . PRO A 1 584 ? 0.317 -15.511 5.697 1.00 96.56 584 PRO A C 1
ATOM 4573 O O . PRO A 1 584 ? -0.273 -15.947 6.685 1.00 96.56 584 PRO A O 1
ATOM 4576 N N . CYS A 1 585 ? 0.227 -14.233 5.315 1.00 97.94 585 CYS A N 1
ATOM 4577 C CA . CYS A 1 585 ? -0.520 -13.205 6.051 1.00 97.94 585 CYS A CA 1
ATOM 4578 C C . CYS A 1 585 ? -2.040 -13.329 5.842 1.00 97.94 585 CYS A C 1
ATOM 4580 O O . CYS A 1 585 ? -2.707 -12.433 5.318 1.00 97.94 585 CYS A O 1
ATOM 4582 N N . MET A 1 586 ? -2.582 -14.474 6.248 1.00 98.12 586 MET A N 1
ATOM 4583 C CA . MET A 1 586 ? -3.993 -14.836 6.193 1.00 98.12 586 MET A CA 1
ATOM 4584 C C . MET A 1 586 ? -4.430 -15.396 7.547 1.00 98.12 586 MET A C 1
ATOM 4586 O O . MET A 1 586 ? -3.671 -16.108 8.202 1.00 98.12 586 MET A O 1
ATOM 4590 N N . GLY A 1 587 ? -5.657 -15.108 7.956 1.00 97.75 587 GLY A N 1
ATOM 4591 C CA . GLY A 1 587 ? -6.280 -15.645 9.163 1.00 97.75 587 GLY A CA 1
ATOM 4592 C C . GLY A 1 587 ? -7.715 -16.082 8.897 1.00 97.75 587 GLY A C 1
ATOM 4593 O O . GLY A 1 587 ? -8.265 -15.826 7.824 1.00 97.75 587 GLY A O 1
ATOM 4594 N N . GLY A 1 588 ? -8.326 -16.735 9.885 1.00 98.06 588 GLY A N 1
ATOM 4595 C CA . GLY A 1 588 ? -9.739 -17.107 9.840 1.00 98.06 588 GLY A CA 1
ATOM 4596 C C . GLY A 1 588 ? -10.689 -15.903 9.862 1.00 98.06 588 GLY A C 1
ATOM 4597 O O . GLY A 1 588 ? -10.314 -14.750 9.627 1.00 98.06 588 GLY A O 1
ATOM 4598 N N . HIS A 1 589 ? -11.963 -16.158 10.152 1.00 98.38 589 HIS A N 1
ATOM 4599 C CA . HIS A 1 589 ? -12.930 -15.077 10.322 1.00 98.38 589 HIS A CA 1
ATOM 4600 C C . HIS A 1 589 ? -12.686 -14.316 11.639 1.00 98.38 589 HIS A C 1
ATOM 4602 O O . HIS A 1 589 ? -12.479 -14.951 12.674 1.00 98.38 589 HIS A O 1
ATOM 4608 N N . PRO A 1 590 ? -12.753 -12.973 11.637 1.00 98.25 590 PRO A N 1
ATOM 4609 C CA . PRO A 1 590 ? -12.681 -12.163 12.841 1.00 98.25 590 PRO A CA 1
ATOM 4610 C C . PRO A 1 590 ? -13.727 -12.579 13.866 1.00 98.25 590 PRO A C 1
ATOM 4612 O O . PRO A 1 590 ? -14.919 -12.632 13.566 1.00 98.25 590 PRO A O 1
ATOM 4615 N N . LYS A 1 591 ? -13.272 -12.802 15.096 1.00 97.94 591 LYS A N 1
ATOM 4616 C CA . LYS A 1 591 ? -14.133 -12.917 16.274 1.00 97.94 591 LYS A CA 1
ATOM 4617 C C . LYS A 1 591 ? -14.404 -11.545 16.887 1.00 97.94 591 LYS A C 1
ATOM 4619 O O . LYS A 1 591 ? -15.477 -11.326 17.439 1.00 97.94 591 LYS A O 1
ATOM 4624 N N . ASN A 1 592 ? -13.444 -10.625 16.762 1.00 98.31 592 ASN A N 1
ATOM 4625 C CA . ASN A 1 592 ? -13.508 -9.291 17.348 1.00 98.31 592 ASN A CA 1
ATOM 4626 C C . ASN A 1 592 ? -13.219 -8.196 16.316 1.00 98.31 592 ASN A C 1
ATOM 4628 O O . ASN A 1 592 ? -12.247 -8.261 15.563 1.00 98.31 592 ASN A O 1
ATOM 4632 N N . ILE A 1 593 ? -14.039 -7.149 16.335 1.00 98.50 593 ILE A N 1
ATOM 4633 C CA . ILE A 1 593 ? -13.864 -5.918 15.561 1.00 98.50 593 ILE A CA 1
ATOM 4634 C C . ILE A 1 593 ? -13.711 -4.768 16.543 1.00 98.50 593 ILE A C 1
ATOM 4636 O O . ILE A 1 593 ? -14.615 -4.477 17.318 1.00 98.50 593 ILE A O 1
ATOM 4640 N N . ILE A 1 594 ? -12.565 -4.107 16.524 1.00 98.56 594 ILE A N 1
ATOM 4641 C CA . ILE A 1 594 ? -12.192 -3.107 17.519 1.00 98.56 594 ILE A CA 1
ATOM 4642 C C . ILE A 1 594 ? -12.082 -1.753 16.827 1.00 98.56 594 ILE A C 1
ATOM 4644 O O . ILE A 1 594 ? -11.224 -1.545 15.975 1.00 98.56 594 ILE A O 1
ATOM 4648 N N . LEU A 1 595 ? -12.952 -0.820 17.197 1.00 98.19 595 LEU A N 1
ATOM 4649 C CA . LEU A 1 595 ? -12.947 0.561 16.733 1.00 98.19 595 LEU A CA 1
ATOM 4650 C C . LEU A 1 595 ? -12.214 1.420 17.769 1.00 98.19 595 LEU A C 1
ATOM 4652 O O . LEU A 1 595 ? -12.708 1.627 18.878 1.00 98.19 595 LEU A O 1
ATOM 4656 N N . LEU A 1 596 ? -11.023 1.903 17.425 1.00 96.38 596 LEU A N 1
ATOM 4657 C CA . LEU A 1 596 ? -10.197 2.743 18.289 1.00 96.38 596 LEU A CA 1
ATOM 4658 C C . LEU A 1 596 ? -10.506 4.219 18.042 1.00 96.38 596 LEU A C 1
ATOM 4660 O O . LEU A 1 596 ? -10.343 4.722 16.927 1.00 96.38 596 LEU A O 1
ATOM 4664 N N . THR A 1 597 ? -10.861 4.931 19.105 1.00 95.31 597 THR A N 1
ATOM 4665 C CA . THR A 1 597 ? -11.028 6.388 19.103 1.00 95.31 597 THR A CA 1
ATOM 4666 C C . THR A 1 597 ? -10.127 7.022 20.151 1.00 95.31 597 THR A C 1
ATOM 4668 O O . THR A 1 597 ? -9.970 6.490 21.247 1.00 95.31 597 THR A O 1
ATOM 4671 N N . CYS A 1 598 ? -9.533 8.169 19.833 1.00 93.19 598 CYS A N 1
ATOM 4672 C CA . CYS A 1 598 ? -8.875 9.008 20.823 1.00 93.19 598 CYS A CA 1
ATOM 4673 C C . CYS A 1 598 ? -9.818 10.166 21.163 1.00 93.19 598 CYS A C 1
ATOM 4675 O O . CYS A 1 598 ? -9.824 11.172 20.456 1.00 93.19 598 CYS A O 1
ATOM 4677 N N . ASP A 1 599 ? -10.645 10.026 22.201 1.00 94.88 599 ASP A N 1
ATOM 4678 C CA . ASP A 1 599 ? -11.587 11.071 22.609 1.00 94.88 599 ASP A CA 1
ATOM 4679 C C . ASP A 1 599 ? -10.956 12.040 23.619 1.00 94.88 599 ASP A C 1
ATOM 4681 O O . ASP A 1 599 ? -10.826 11.725 24.799 1.00 94.88 599 ASP A O 1
ATOM 4685 N N . ALA A 1 600 ? -10.559 13.234 23.174 1.00 92.31 600 ALA A N 1
ATOM 4686 C CA . ALA A 1 600 ? -10.037 14.284 24.051 1.00 92.31 600 ALA A CA 1
ATOM 4687 C C . ALA A 1 600 ? -11.132 15.129 24.731 1.00 92.31 600 ALA A C 1
ATOM 4689 O O . ALA A 1 600 ? -10.811 15.970 25.569 1.00 92.31 600 ALA A O 1
ATOM 4690 N N . PHE A 1 601 ? -12.418 14.903 24.434 1.00 93.75 601 PHE A N 1
ATOM 4691 C CA . PHE A 1 601 ? -13.512 15.490 25.218 1.00 93.75 601 PHE A CA 1
ATOM 4692 C C . PHE A 1 601 ? -13.782 14.704 26.511 1.00 93.75 601 PHE A C 1
ATOM 4694 O O . PHE A 1 601 ? -14.381 15.248 27.440 1.00 93.75 601 PHE A O 1
ATOM 4701 N N . GLY A 1 602 ? -13.297 13.458 26.590 1.00 93.38 602 GLY A N 1
ATOM 4702 C CA . GLY A 1 602 ? -13.329 12.613 27.785 1.00 93.38 602 GLY A CA 1
ATOM 4703 C C . GLY A 1 602 ? -14.702 12.041 28.126 1.00 93.38 602 GLY A C 1
ATOM 4704 O O . GLY A 1 602 ? -14.945 11.709 29.287 1.00 93.38 602 GLY A O 1
ATOM 4705 N N . VAL A 1 603 ? -15.606 11.974 27.147 1.00 95.25 603 VAL A N 1
ATOM 4706 C CA . VAL A 1 603 ? -17.012 11.589 27.332 1.00 95.25 603 VAL A CA 1
ATOM 4707 C C . VAL A 1 603 ? -17.288 10.153 26.911 1.00 95.25 603 VAL A C 1
ATOM 4709 O O . VAL A 1 603 ? -18.244 9.556 27.404 1.00 95.25 603 VAL A O 1
ATOM 4712 N N . LEU A 1 604 ? -16.469 9.582 26.022 1.00 96.50 604 LEU A N 1
ATOM 4713 C CA . LEU A 1 604 ? -16.637 8.200 25.587 1.00 96.50 604 LEU A CA 1
ATOM 4714 C C . LEU A 1 604 ? -16.077 7.203 26.621 1.00 96.50 604 LEU A C 1
ATOM 4716 O O . LEU A 1 604 ? -14.978 7.415 27.147 1.00 96.50 604 LEU A O 1
ATOM 4720 N N . PRO A 1 605 ? -16.786 6.089 26.891 1.00 96.25 605 PRO A N 1
ATOM 4721 C CA . PRO A 1 605 ? -16.309 5.031 27.784 1.00 96.25 605 PRO A CA 1
ATOM 4722 C C . PRO A 1 605 ? -14.967 4.434 27.341 1.00 96.25 605 PRO A C 1
ATOM 4724 O O . PRO A 1 605 ? -14.720 4.346 26.137 1.00 96.25 605 PRO A O 1
ATOM 4727 N N . PRO A 1 606 ? -14.120 3.942 28.271 1.00 96.19 606 PRO A N 1
ATOM 4728 C CA . PRO A 1 606 ? -12.894 3.223 27.914 1.00 96.19 606 PRO A CA 1
ATOM 4729 C C . PRO A 1 606 ? -13.146 2.038 26.978 1.00 96.19 606 PRO A C 1
ATOM 4731 O O . PRO A 1 606 ? -12.337 1.774 26.093 1.00 96.19 606 PRO A O 1
ATOM 4734 N N . VAL A 1 607 ? -14.274 1.345 27.160 1.00 98.12 607 VAL A N 1
ATOM 4735 C CA . VAL A 1 607 ? -14.738 0.272 26.280 1.00 98.12 607 VAL A CA 1
ATOM 4736 C C . VAL A 1 607 ? -16.261 0.231 26.233 1.00 98.12 607 VAL A C 1
ATOM 4738 O O . VAL A 1 607 ? -16.940 0.472 27.233 1.00 98.12 607 VAL A O 1
ATOM 4741 N N . SER A 1 608 ? -16.817 -0.086 25.070 1.00 98.44 608 SER A N 1
ATOM 4742 C CA . SER A 1 608 ? -18.239 -0.375 24.897 1.00 98.44 608 SER A CA 1
ATOM 4743 C C . SER A 1 608 ? -18.448 -1.537 23.940 1.00 98.44 608 SER A C 1
ATOM 4745 O O . SER A 1 608 ? -17.770 -1.615 22.915 1.00 98.44 608 SER A O 1
ATOM 4747 N N . LYS A 1 609 ? -19.409 -2.413 24.249 1.00 98.44 609 LYS A N 1
ATOM 4748 C CA . LYS A 1 609 ? -19.897 -3.421 23.303 1.00 98.44 609 LYS A CA 1
ATOM 4749 C C . LYS A 1 609 ? -20.909 -2.763 22.370 1.00 98.44 609 LYS A C 1
ATOM 4751 O O . LYS A 1 609 ? -21.824 -2.077 22.829 1.00 98.44 609 LYS A O 1
ATOM 4756 N N . LEU A 1 610 ? -20.731 -2.938 21.067 1.00 98.44 610 LEU A N 1
ATOM 4757 C CA . LEU A 1 610 ? -21.594 -2.342 20.054 1.00 98.44 610 LEU A CA 1
ATOM 4758 C C . LEU A 1 610 ? -22.609 -3.364 19.551 1.00 98.44 610 LEU A C 1
ATOM 4760 O O . LEU A 1 610 ? -22.276 -4.516 19.279 1.00 98.44 610 LEU A O 1
ATOM 4764 N N . THR A 1 611 ? -23.845 -2.915 19.359 1.00 97.50 611 THR A N 1
ATOM 4765 C CA . THR A 1 611 ? -24.781 -3.613 18.467 1.00 97.50 611 THR A CA 1
ATOM 4766 C C . THR A 1 611 ? -24.312 -3.494 17.014 1.00 97.50 611 THR A C 1
ATOM 4768 O O . THR A 1 611 ? -23.535 -2.598 16.683 1.00 97.50 611 THR A O 1
ATOM 4771 N N . THR A 1 612 ? -24.810 -4.341 16.110 1.00 96.62 612 THR A N 1
ATOM 4772 C CA . THR A 1 612 ? -24.462 -4.271 14.677 1.00 96.62 612 THR A CA 1
ATOM 4773 C C . THR A 1 612 ? -24.750 -2.893 14.071 1.00 96.62 612 THR A C 1
ATOM 4775 O O . THR A 1 612 ? -23.913 -2.345 13.355 1.00 96.62 612 THR A O 1
ATOM 4778 N N . SER A 1 613 ? -25.888 -2.280 14.407 1.00 97.00 613 SER A N 1
ATOM 4779 C CA . SER A 1 613 ? -26.254 -0.945 13.920 1.00 97.00 613 SER A CA 1
ATOM 4780 C C . SER A 1 613 ? -25.333 0.149 14.465 1.00 97.00 613 SER A C 1
ATOM 4782 O O . SER A 1 613 ? -24.912 1.031 13.718 1.00 97.00 613 SER A O 1
ATOM 4784 N N . GLN A 1 614 ? -24.944 0.061 15.743 1.00 98.25 614 GLN A N 1
ATOM 4785 C CA . GLN A 1 614 ? -23.944 0.964 16.320 1.00 98.25 614 GLN A CA 1
ATOM 4786 C C . GLN A 1 614 ? -22.561 0.751 15.701 1.00 98.25 614 GLN A C 1
ATOM 4788 O O . GLN A 1 614 ? -21.858 1.728 15.457 1.00 98.25 614 GLN A O 1
ATOM 4793 N N . ALA A 1 615 ? -22.172 -0.492 15.400 1.00 98.12 615 ALA A N 1
ATOM 4794 C CA . ALA A 1 615 ? -20.922 -0.783 14.708 1.00 98.12 615 ALA A CA 1
ATOM 4795 C C . ALA A 1 615 ? -20.893 -0.107 13.331 1.00 98.12 615 ALA A C 1
ATOM 4797 O O . ALA A 1 615 ? -19.925 0.585 13.032 1.00 98.12 615 ALA A O 1
ATOM 4798 N N . MET A 1 616 ? -21.973 -0.197 12.543 1.00 97.94 616 MET A N 1
ATOM 4799 C CA . MET A 1 616 ? -22.092 0.541 11.277 1.00 97.94 616 MET A CA 1
ATOM 4800 C C . MET A 1 616 ? -22.005 2.059 11.478 1.00 97.94 616 MET A C 1
ATOM 4802 O O . MET A 1 616 ? -21.230 2.720 10.787 1.00 97.94 616 MET A O 1
ATOM 4806 N N . TYR A 1 617 ? -22.759 2.617 12.431 1.00 98.38 617 TYR A N 1
ATOM 4807 C CA . TYR A 1 617 ? -22.794 4.062 12.680 1.00 98.38 617 TYR A CA 1
ATOM 4808 C C . TYR A 1 617 ? -21.424 4.613 13.095 1.00 98.38 617 TYR A C 1
ATOM 4810 O O . TYR A 1 617 ? -20.938 5.593 12.525 1.00 98.38 617 TYR A O 1
ATOM 4818 N N . HIS A 1 618 ? -20.759 3.962 14.052 1.00 98.25 618 HIS A N 1
ATOM 4819 C CA . HIS A 1 618 ? -19.432 4.363 14.514 1.00 98.25 618 HIS A CA 1
ATOM 4820 C C . HIS A 1 618 ? -18.345 4.097 13.469 1.00 98.25 618 HIS A C 1
ATOM 4822 O O . HIS A 1 618 ? -17.407 4.887 13.372 1.00 98.25 618 HIS A O 1
ATOM 4828 N N . PHE A 1 619 ? -18.486 3.050 12.652 1.00 98.12 619 PHE A N 1
ATOM 4829 C CA . PHE A 1 619 ? -17.588 2.782 11.532 1.00 98.12 619 PHE A CA 1
ATOM 4830 C C . PHE A 1 619 ? -17.676 3.870 10.457 1.00 98.12 619 PHE A C 1
ATOM 4832 O O . PHE A 1 619 ? -16.649 4.429 10.081 1.00 98.12 619 PHE A O 1
ATOM 4839 N N . ILE A 1 620 ? -18.883 4.246 10.016 1.00 98.00 620 ILE A N 1
ATOM 4840 C CA . ILE A 1 620 ? -19.091 5.355 9.066 1.00 98.00 620 ILE A CA 1
ATOM 4841 C C . ILE A 1 620 ? -18.694 6.698 9.680 1.00 98.00 620 ILE A C 1
ATOM 4843 O O . ILE A 1 620 ? -18.178 7.557 8.977 1.00 98.00 620 ILE A O 1
ATOM 4847 N N . SER A 1 621 ? -18.896 6.899 10.981 1.00 97.81 621 SER A N 1
ATOM 4848 C CA . SER A 1 621 ? -18.470 8.139 11.635 1.00 97.81 621 SER A CA 1
ATOM 4849 C C . SER A 1 621 ? -16.943 8.252 11.673 1.00 97.81 621 SER A C 1
ATOM 4851 O O . SER A 1 621 ? -16.393 9.307 11.363 1.00 97.81 621 SER A O 1
ATOM 4853 N N . GLY A 1 622 ? -16.250 7.172 12.054 1.00 96.19 622 GLY A N 1
ATOM 4854 C CA . GLY A 1 622 ? -14.790 7.138 12.150 1.00 96.19 622 GLY A CA 1
ATOM 4855 C C . GLY A 1 622 ? -14.220 8.262 13.019 1.00 96.19 622 GLY A C 1
ATOM 4856 O O . GLY A 1 622 ? -13.320 8.989 12.595 1.00 96.19 622 GLY A O 1
ATOM 4857 N N . TYR A 1 623 ? -14.817 8.450 14.196 1.00 96.44 623 TYR A N 1
ATOM 4858 C CA . TYR A 1 623 ? -14.521 9.549 15.112 1.00 96.44 623 TYR A CA 1
ATOM 4859 C C . TYR A 1 623 ? -13.182 9.373 15.840 1.00 96.44 623 TYR A C 1
ATOM 4861 O O . TYR A 1 623 ? -12.856 8.289 16.321 1.00 96.44 623 TYR A O 1
ATOM 4869 N N . THR A 1 624 ? -12.450 10.476 15.970 1.00 92.19 624 THR A N 1
ATOM 4870 C CA . THR A 1 624 ? -11.320 10.681 16.882 1.00 92.19 624 THR A CA 1
ATOM 4871 C C . THR A 1 624 ? -11.190 12.181 17.175 1.00 92.19 624 THR A C 1
ATOM 4873 O O . THR A 1 624 ? -11.954 12.995 16.659 1.00 92.19 624 THR A O 1
ATOM 4876 N N . THR A 1 625 ? -10.192 12.589 17.952 1.00 89.69 625 THR A N 1
ATOM 4877 C CA . THR A 1 625 ? -9.845 14.004 18.139 1.00 89.69 625 THR A CA 1
ATOM 4878 C C . THR A 1 625 ? -8.419 14.310 17.694 1.00 89.69 625 THR A C 1
ATOM 4880 O O . THR A 1 625 ? -7.531 13.460 17.786 1.00 89.69 625 THR A O 1
ATOM 4883 N N . LYS A 1 626 ? -8.209 15.540 17.216 1.00 80.69 626 LYS A N 1
ATOM 4884 C CA . LYS A 1 626 ? -6.894 16.185 17.200 1.00 80.69 626 LYS A CA 1
ATOM 4885 C C . LYS A 1 626 ? -6.639 16.795 18.570 1.00 80.69 626 LYS A C 1
ATOM 4887 O O . LYS A 1 626 ? -7.526 17.434 19.143 1.00 80.69 626 LYS A O 1
ATOM 4892 N N . ILE A 1 627 ? -5.443 16.566 19.092 1.00 71.19 627 ILE A N 1
ATOM 4893 C CA . ILE A 1 627 ? -5.074 16.908 20.463 1.00 71.19 627 ILE A CA 1
ATOM 4894 C C . ILE A 1 627 ? -4.374 18.280 20.457 1.00 71.19 627 ILE A C 1
ATOM 4896 O O . ILE A 1 627 ? -3.611 18.566 19.536 1.00 71.19 627 ILE A O 1
ATOM 4900 N N . PRO A 1 628 ? -4.598 19.141 21.466 1.00 57.59 628 PRO A N 1
ATOM 4901 C CA . PRO A 1 628 ? -3.824 20.369 21.622 1.00 57.59 628 PRO A CA 1
ATOM 4902 C C . PRO A 1 628 ? -2.314 20.109 21.676 1.00 57.59 628 PRO A C 1
ATOM 4904 O O . PRO A 1 628 ? -1.869 19.205 22.384 1.00 57.59 628 PRO A O 1
ATOM 4907 N N . GLY A 1 629 ? -1.534 20.916 20.954 1.00 52.22 629 GLY A N 1
ATOM 4908 C CA . GLY A 1 629 ? -0.070 20.818 20.925 1.00 52.22 629 GLY A CA 1
ATOM 4909 C C . GLY A 1 629 ? 0.515 19.736 20.009 1.00 52.22 629 GLY A C 1
ATOM 4910 O O . GLY A 1 629 ? 1.730 19.593 19.994 1.00 52.22 629 GLY A O 1
ATOM 4911 N N . THR A 1 630 ? -0.304 18.993 19.251 1.00 51.19 630 THR A N 1
ATOM 4912 C CA . THR A 1 630 ? 0.186 18.060 18.211 1.00 51.19 630 THR A CA 1
ATOM 4913 C C . THR A 1 630 ? 0.142 18.640 16.796 1.00 51.19 630 THR A C 1
ATOM 4915 O O . THR A 1 630 ? 0.561 17.974 15.865 1.00 51.19 630 THR A O 1
ATOM 4918 N N . GLU A 1 631 ? -0.451 19.821 16.603 1.00 59.25 631 GLU A N 1
ATOM 4919 C CA . GLU A 1 631 ? -0.421 20.572 15.342 1.00 59.25 631 GLU A CA 1
ATOM 4920 C C . GLU A 1 631 ? -0.424 22.078 15.662 1.00 59.25 631 GLU A C 1
ATOM 4922 O O . GLU A 1 631 ? -1.075 22.515 16.623 1.00 59.25 631 GLU A O 1
ATOM 4927 N N . ASP A 1 632 ? 0.263 22.875 14.840 1.00 40.41 632 ASP A N 1
ATOM 4928 C CA . ASP A 1 632 ? 0.323 24.332 14.982 1.00 40.41 632 ASP A CA 1
ATOM 4929 C C . ASP A 1 632 ? -1.076 24.967 15.013 1.00 40.41 632 ASP A C 1
ATOM 4931 O O . ASP A 1 632 ? -1.907 24.780 14.121 1.00 40.41 632 ASP A O 1
ATOM 4935 N N . GLY A 1 633 ? -1.331 25.766 16.051 1.00 57.38 633 GLY A N 1
ATOM 4936 C CA . GLY A 1 633 ? -2.574 26.524 16.213 1.00 57.38 633 GLY A CA 1
ATOM 4937 C C . GLY A 1 633 ? -3.728 25.775 16.890 1.00 57.38 633 GLY A C 1
ATOM 4938 O O . GLY A 1 633 ? -4.771 26.389 17.119 1.00 57.38 633 GLY A O 1
ATOM 4939 N N . ILE A 1 634 ? -3.566 24.499 17.265 1.00 63.75 634 ILE A N 1
ATOM 4940 C CA . ILE A 1 634 ? -4.585 23.760 18.028 1.00 63.75 634 ILE A CA 1
ATOM 4941 C C . ILE A 1 634 ? -4.367 23.956 19.532 1.00 63.75 634 ILE A C 1
ATOM 4943 O O . ILE A 1 634 ? -3.473 23.363 20.137 1.00 63.75 634 ILE A O 1
ATOM 4947 N N . THR A 1 635 ? -5.222 24.770 20.152 1.00 66.00 635 THR A N 1
ATOM 4948 C CA . THR A 1 635 ? -5.222 25.034 21.604 1.00 66.00 635 THR A CA 1
ATOM 4949 C C . THR A 1 635 ? -6.331 24.296 22.359 1.00 66.00 635 THR A C 1
ATOM 4951 O O . THR A 1 635 ? -6.236 24.129 23.575 1.00 66.00 635 THR A O 1
ATOM 4954 N N . GLU A 1 636 ? -7.355 23.805 21.658 1.00 72.69 636 GLU A N 1
ATOM 4955 C CA . GLU A 1 636 ? -8.474 23.034 22.215 1.00 72.69 636 GLU A CA 1
ATOM 4956 C C . GLU A 1 636 ? -8.728 21.760 21.386 1.00 72.69 636 GLU A C 1
ATOM 4958 O O . GLU A 1 636 ? -8.388 21.739 20.203 1.00 72.69 636 GLU A O 1
ATOM 4963 N N . PRO A 1 637 ? -9.288 20.682 21.975 1.00 81.38 637 PRO A N 1
ATOM 4964 C CA . PRO A 1 637 ? -9.628 19.466 21.239 1.00 81.38 637 PRO A CA 1
ATOM 4965 C C . PRO A 1 637 ? -10.534 19.734 20.034 1.00 81.38 637 PRO A C 1
ATOM 4967 O O . PRO A 1 637 ? -11.582 20.365 20.168 1.00 81.38 637 PRO A O 1
ATOM 4970 N N . ILE A 1 638 ? -10.167 19.196 18.870 1.00 87.44 638 ILE A N 1
ATOM 4971 C CA . ILE A 1 638 ? -10.972 19.309 17.646 1.00 87.44 638 ILE A CA 1
ATOM 4972 C C . ILE A 1 638 ? -11.435 17.916 17.230 1.00 87.44 638 ILE A C 1
ATOM 4974 O O . ILE A 1 638 ? -10.617 17.035 16.949 1.00 87.44 638 ILE A O 1
ATOM 4978 N N . ALA A 1 639 ? -12.752 17.713 17.171 1.00 91.81 639 ALA A N 1
ATOM 4979 C CA . ALA A 1 639 ? -13.335 16.484 16.647 1.00 91.81 639 ALA A CA 1
ATOM 4980 C C . ALA A 1 639 ? -12.921 16.276 15.183 1.00 91.81 639 ALA A C 1
ATOM 4982 O O . ALA A 1 639 ? -12.954 17.194 14.366 1.00 91.81 639 ALA A O 1
ATOM 4983 N N . THR A 1 640 ? -12.524 15.055 14.851 1.00 92.50 640 THR A N 1
ATOM 4984 C CA . THR A 1 640 ? -12.161 14.642 13.498 1.00 92.50 640 THR A CA 1
ATOM 4985 C C . THR A 1 640 ? -12.932 13.383 13.152 1.00 92.50 640 THR A C 1
ATOM 4987 O O . THR A 1 640 ? -12.912 12.404 13.894 1.00 92.50 640 THR A O 1
ATOM 4990 N N . PHE A 1 641 ? -13.587 13.407 11.999 1.00 94.94 641 PHE A N 1
ATOM 4991 C CA . PHE A 1 641 ? -14.354 12.290 11.472 1.00 94.94 641 PHE A CA 1
ATOM 4992 C C . PHE A 1 641 ? -13.730 11.846 10.154 1.00 94.94 641 PHE A C 1
ATOM 4994 O O . PHE A 1 641 ? -13.435 12.663 9.281 1.00 94.94 641 PHE A O 1
ATOM 5001 N N . SER A 1 642 ? -13.491 10.548 10.021 1.00 94.62 642 SER A N 1
ATOM 5002 C CA . SER A 1 642 ? -12.932 9.954 8.811 1.00 94.62 642 SER A CA 1
ATOM 5003 C C . SER A 1 642 ? -13.658 8.653 8.546 1.00 94.62 642 SER A C 1
ATOM 5005 O O . SER A 1 642 ? -13.336 7.631 9.148 1.00 94.62 642 SER A O 1
ATOM 5007 N N . ALA A 1 643 ? -14.644 8.704 7.653 1.00 96.19 643 ALA A N 1
ATOM 5008 C CA . ALA A 1 643 ? -15.502 7.574 7.344 1.00 96.19 643 ALA A CA 1
ATOM 5009 C C . ALA A 1 643 ? -14.744 6.261 7.127 1.00 96.19 643 ALA A C 1
ATOM 5011 O O . ALA A 1 643 ? -13.691 6.231 6.483 1.00 96.19 643 ALA A O 1
ATOM 5012 N N . CYS A 1 644 ? -15.267 5.186 7.721 1.00 96.31 644 CYS A N 1
ATOM 5013 C CA . CYS A 1 644 ? -14.669 3.848 7.739 1.00 96.31 644 CYS A CA 1
ATOM 5014 C C . CYS A 1 644 ? -13.230 3.823 8.287 1.00 96.31 644 CYS A C 1
ATOM 5016 O O . CYS A 1 644 ? -12.443 2.947 7.938 1.00 96.31 644 CYS A O 1
ATOM 5018 N N . PHE A 1 645 ? -12.861 4.820 9.101 1.00 94.00 645 PHE A N 1
ATOM 5019 C CA . PHE A 1 645 ? -11.496 5.093 9.561 1.00 94.00 645 PHE A CA 1
ATOM 5020 C C . PHE A 1 645 ? -10.474 5.249 8.419 1.00 94.00 645 PHE A C 1
ATOM 5022 O O . PHE A 1 645 ? -9.273 5.110 8.639 1.00 94.00 645 PHE A O 1
ATOM 5029 N N . GLY A 1 646 ? -10.924 5.572 7.203 1.00 91.06 646 GLY A N 1
ATOM 5030 C CA . GLY A 1 646 ? -10.115 5.515 5.983 1.00 91.06 646 GLY A CA 1
ATOM 5031 C C . GLY A 1 646 ? -10.624 6.401 4.845 1.00 91.06 646 GLY A C 1
ATOM 5032 O O . GLY A 1 646 ? -10.320 6.117 3.689 1.00 91.06 646 GLY A O 1
ATOM 5033 N N . ALA A 1 647 ? -11.363 7.477 5.149 1.00 92.12 647 ALA A N 1
ATOM 5034 C CA . ALA A 1 647 ? -12.079 8.290 4.159 1.00 92.12 647 ALA A CA 1
ATOM 5035 C C . ALA A 1 647 ? -11.277 8.652 2.896 1.00 92.12 647 ALA A C 1
ATOM 5037 O O . ALA A 1 647 ? -11.832 8.496 1.814 1.00 92.12 647 ALA A O 1
ATOM 5038 N N . PRO A 1 648 ? -9.990 9.064 2.958 1.00 91.12 648 PRO A N 1
ATOM 5039 C CA . PRO A 1 648 ? -9.229 9.427 1.756 1.00 91.12 648 PRO A CA 1
ATOM 5040 C C . PRO A 1 648 ? -9.033 8.297 0.725 1.00 91.12 648 PRO A C 1
ATOM 5042 O O . PRO A 1 648 ? -8.614 8.559 -0.409 1.00 91.12 648 PRO A O 1
ATOM 5045 N N . PHE A 1 649 ? -9.276 7.048 1.119 1.00 92.81 649 PHE A N 1
ATOM 5046 C CA . PHE A 1 649 ? -9.029 5.851 0.312 1.00 92.81 649 PHE A CA 1
ATOM 5047 C C . PHE A 1 649 ? -10.318 5.177 -0.165 1.00 92.81 649 PHE A C 1
ATOM 5049 O O . PHE A 1 649 ? -10.255 4.341 -1.063 1.00 92.81 649 PHE A O 1
ATOM 5056 N N . LEU A 1 650 ? -11.473 5.556 0.394 1.00 95.62 650 LEU A N 1
ATOM 5057 C CA . LEU A 1 650 ? -12.763 5.009 -0.013 1.00 95.62 650 LEU A CA 1
ATOM 5058 C C . LEU A 1 650 ? -13.077 5.397 -1.456 1.00 95.62 650 LEU A C 1
ATOM 5060 O O . LEU A 1 650 ? -12.941 6.560 -1.840 1.00 95.62 650 LEU A O 1
ATOM 5064 N N . VAL A 1 651 ? -13.527 4.416 -2.235 1.00 97.19 651 VAL A N 1
ATOM 5065 C CA . VAL A 1 651 ? -13.961 4.620 -3.623 1.00 97.19 651 VAL A CA 1
ATOM 5066 C C . VAL A 1 651 ? -15.480 4.597 -3.723 1.00 97.19 651 VAL A C 1
ATOM 5068 O O . VAL A 1 651 ? -16.046 5.416 -4.438 1.00 97.19 651 VAL A O 1
ATOM 5071 N N . LEU A 1 652 ? -16.136 3.697 -2.990 1.00 97.31 652 LEU A N 1
ATOM 5072 C CA . LEU A 1 652 ? -17.594 3.576 -2.937 1.00 97.31 652 LEU A CA 1
ATOM 5073 C C . LEU A 1 652 ? -18.169 4.388 -1.766 1.00 97.31 652 LEU A C 1
ATOM 5075 O O . LEU A 1 652 ? -17.428 4.849 -0.892 1.00 97.31 652 LEU A O 1
ATOM 5079 N N . HIS A 1 653 ? -19.494 4.538 -1.719 1.00 97.00 653 HIS A N 1
ATOM 5080 C CA . HIS A 1 653 ? -20.151 5.223 -0.607 1.00 97.00 653 HIS A CA 1
ATOM 5081 C C . HIS A 1 653 ? -19.876 4.481 0.725 1.00 97.00 653 HIS A C 1
ATOM 5083 O O . HIS A 1 653 ? -19.947 3.246 0.751 1.00 97.00 653 HIS A O 1
ATOM 5089 N N . PRO A 1 654 ? -19.587 5.172 1.851 1.00 96.94 654 PRO A N 1
ATOM 5090 C CA . PRO A 1 654 ? -19.256 4.534 3.133 1.00 96.94 654 PRO A CA 1
ATOM 5091 C C . PRO A 1 654 ? -20.273 3.493 3.615 1.00 96.94 654 PRO A C 1
ATOM 5093 O O . PRO A 1 654 ? -19.891 2.465 4.181 1.00 96.94 654 PRO A O 1
ATOM 5096 N N . GLN A 1 655 ? -21.565 3.712 3.339 1.00 96.06 655 GLN A N 1
ATOM 5097 C CA . GLN A 1 655 ? -22.616 2.756 3.695 1.00 96.06 655 GLN A CA 1
ATOM 5098 C C . GLN A 1 655 ? -22.409 1.388 3.026 1.00 96.06 655 GLN A C 1
ATOM 5100 O O . GLN A 1 655 ? -22.713 0.376 3.650 1.00 96.06 655 GLN A O 1
ATOM 5105 N N . LYS A 1 656 ? -21.835 1.314 1.816 1.00 97.31 656 LYS A N 1
ATOM 5106 C CA . LYS A 1 656 ? -21.550 0.033 1.150 1.00 97.31 656 LYS A CA 1
ATOM 5107 C C . LYS A 1 656 ? -20.614 -0.836 1.990 1.00 97.31 656 LYS A C 1
ATOM 5109 O O . LYS A 1 656 ? -20.909 -2.006 2.222 1.00 97.31 656 LYS A O 1
ATOM 5114 N N . TYR A 1 657 ? -19.517 -0.257 2.478 1.00 98.00 657 TYR A N 1
ATOM 5115 C CA . TYR A 1 657 ? -18.551 -0.960 3.325 1.00 98.00 657 TYR A CA 1
ATOM 5116 C C . TYR A 1 657 ? -19.159 -1.327 4.685 1.00 98.00 657 TYR A C 1
ATOM 5118 O O . TYR A 1 657 ? -18.931 -2.427 5.180 1.00 98.00 657 TYR A O 1
ATOM 5126 N N . ALA A 1 658 ? -19.970 -0.439 5.269 1.00 97.62 658 ALA A N 1
ATOM 5127 C CA . ALA A 1 658 ? -20.647 -0.696 6.539 1.00 97.62 658 ALA A CA 1
ATOM 5128 C C . ALA A 1 658 ? -21.674 -1.836 6.447 1.00 97.62 658 ALA A C 1
ATOM 5130 O O . ALA A 1 658 ? -21.712 -2.687 7.332 1.00 97.62 658 ALA A O 1
ATOM 5131 N N . THR A 1 659 ? -22.455 -1.900 5.365 1.00 97.38 659 THR A N 1
ATOM 5132 C CA . THR A 1 659 ? -23.394 -3.003 5.114 1.00 97.38 659 THR A CA 1
ATOM 5133 C C . THR A 1 659 ? -22.649 -4.331 4.985 1.00 97.38 659 THR A C 1
ATOM 5135 O O . THR A 1 659 ? -23.001 -5.295 5.658 1.00 97.38 659 THR A O 1
ATOM 5138 N N . MET A 1 660 ? -21.566 -4.372 4.201 1.00 98.19 660 MET A N 1
ATOM 5139 C CA . MET A 1 660 ? -20.739 -5.578 4.071 1.00 98.19 660 MET A CA 1
ATOM 5140 C C . MET A 1 660 ? -20.124 -6.003 5.414 1.00 98.19 660 MET A C 1
ATOM 5142 O O . MET A 1 660 ? -20.075 -7.193 5.722 1.00 98.19 660 MET A O 1
ATOM 5146 N N . LEU A 1 661 ? -19.684 -5.043 6.239 1.00 98.06 661 LEU A N 1
ATOM 5147 C CA . LEU A 1 661 ? -19.183 -5.314 7.588 1.00 98.06 661 LEU A CA 1
ATOM 5148 C C . LEU A 1 661 ? -20.273 -5.943 8.464 1.00 98.06 661 LEU A C 1
ATOM 5150 O O . LEU A 1 661 ? -20.023 -6.961 9.104 1.00 98.06 661 LEU A O 1
ATOM 5154 N N . ALA A 1 662 ? -21.483 -5.383 8.457 1.00 97.44 662 ALA A N 1
ATOM 5155 C CA . ALA A 1 662 ? -22.615 -5.903 9.218 1.00 97.44 662 ALA A CA 1
ATOM 5156 C C . ALA A 1 662 ? -23.023 -7.321 8.783 1.00 97.44 662 ALA A C 1
ATOM 5158 O O . ALA A 1 662 ? -23.253 -8.180 9.635 1.00 97.44 662 ALA A O 1
ATOM 5159 N N . GLU A 1 663 ? -23.063 -7.593 7.477 1.00 97.62 663 GLU A N 1
ATOM 5160 C CA . GLU A 1 663 ? -23.354 -8.924 6.926 1.00 97.62 663 GLU A CA 1
ATOM 5161 C C . GLU A 1 663 ? -22.314 -9.961 7.371 1.00 97.62 663 GLU A C 1
ATOM 5163 O O . GLU A 1 663 ? -22.665 -11.055 7.829 1.00 97.62 663 GLU A O 1
ATOM 5168 N N . LYS A 1 664 ? -21.026 -9.605 7.299 1.00 98.19 664 LYS A N 1
ATOM 5169 C CA . LYS A 1 664 ? -19.920 -10.451 7.763 1.00 98.19 664 LYS A CA 1
ATOM 5170 C C . LYS A 1 664 ? -19.985 -10.686 9.275 1.00 98.19 664 LYS A C 1
ATOM 5172 O O . LYS A 1 664 ? -19.892 -11.830 9.717 1.00 98.19 664 LYS A O 1
ATOM 5177 N N . MET A 1 665 ? -20.228 -9.638 10.062 1.00 97.56 665 MET A N 1
ATOM 5178 C CA . MET A 1 665 ? -20.423 -9.737 11.512 1.00 97.56 665 MET A CA 1
ATOM 5179 C C . MET A 1 665 ? -21.554 -10.693 11.880 1.00 97.56 665 MET A C 1
ATOM 5181 O O . MET A 1 665 ? -21.362 -11.569 12.719 1.00 97.56 665 MET A O 1
ATOM 5185 N N . ALA A 1 666 ? -22.717 -10.550 11.242 1.00 96.56 666 ALA A N 1
ATOM 5186 C CA . ALA A 1 666 ? -23.879 -11.389 11.507 1.00 96.56 666 ALA A CA 1
ATOM 5187 C C . ALA A 1 666 ? -23.622 -12.856 11.130 1.00 96.56 666 ALA A C 1
ATOM 5189 O O . ALA A 1 666 ? -23.937 -13.759 11.905 1.00 96.56 666 ALA A O 1
ATOM 5190 N N . THR A 1 667 ? -23.000 -13.091 9.970 1.00 97.44 667 THR A N 1
ATOM 5191 C CA . THR A 1 667 ? -22.690 -14.438 9.463 1.00 97.44 667 THR A CA 1
ATOM 5192 C C . THR A 1 667 ? -21.714 -15.177 10.376 1.00 97.44 667 THR A C 1
ATOM 5194 O O . THR A 1 667 ? -21.918 -16.348 10.696 1.00 97.44 667 THR A O 1
ATOM 5197 N N . HIS A 1 668 ? -20.665 -14.486 10.823 1.00 97.31 668 HIS A N 1
ATOM 5198 C CA . HIS A 1 668 ? -19.569 -15.090 11.581 1.00 97.31 668 HIS A CA 1
ATOM 5199 C C . HIS A 1 668 ? -19.677 -14.870 13.096 1.00 97.31 668 HIS A C 1
ATOM 5201 O O . HIS A 1 668 ? -18.809 -15.319 13.838 1.00 97.31 668 HIS A O 1
ATOM 5207 N N . LYS A 1 669 ? -20.761 -14.229 13.561 1.00 96.56 669 LYS A N 1
ATOM 5208 C CA . LYS A 1 669 ? -21.025 -13.899 14.973 1.00 96.56 669 LYS A CA 1
ATOM 5209 C C . LYS A 1 669 ? -19.866 -13.133 15.623 1.00 96.56 669 LYS A C 1
ATOM 5211 O O . LYS A 1 669 ? -19.486 -13.421 16.755 1.00 96.56 669 LYS A O 1
ATOM 5216 N N . ALA A 1 670 ? -19.304 -12.178 14.886 1.00 97.56 670 ALA A N 1
ATOM 5217 C CA . ALA A 1 670 ? -18.221 -11.336 15.375 1.00 97.56 670 ALA A CA 1
ATOM 5218 C C . ALA A 1 670 ? -18.764 -10.251 16.317 1.00 97.56 670 ALA A C 1
ATOM 5220 O O . ALA A 1 670 ? -19.744 -9.576 15.990 1.00 97.56 670 ALA A O 1
ATOM 5221 N N . ASP A 1 671 ? -18.104 -10.051 17.455 1.00 98.31 671 ASP A N 1
ATOM 5222 C CA . ASP A 1 671 ? -18.415 -8.968 18.387 1.00 98.31 671 ASP A CA 1
ATOM 5223 C C . ASP A 1 671 ? -17.690 -7.678 17.969 1.00 98.31 671 ASP A C 1
ATOM 5225 O O . ASP A 1 671 ? -16.518 -7.703 17.583 1.00 98.31 671 ASP A O 1
ATOM 5229 N N . ALA A 1 672 ? -18.373 -6.534 18.072 1.00 98.50 672 ALA A N 1
ATOM 5230 C CA . ALA A 1 672 ? -17.784 -5.219 17.827 1.00 98.50 672 ALA A CA 1
ATOM 5231 C C . ALA A 1 672 ? -17.629 -4.407 19.117 1.00 98.50 672 ALA A C 1
ATOM 5233 O O . ALA A 1 672 ? -18.510 -4.385 19.980 1.00 98.50 672 ALA A O 1
ATOM 5234 N N . TRP A 1 673 ? -16.514 -3.691 19.206 1.00 98.69 673 TRP A N 1
ATOM 5235 C CA . TRP A 1 673 ? -16.062 -2.981 20.393 1.00 98.69 673 TRP A CA 1
ATOM 5236 C C . TRP A 1 673 ? -15.654 -1.558 20.026 1.00 98.69 673 TRP A C 1
ATOM 5238 O O . TRP A 1 673 ? -14.921 -1.359 19.062 1.00 98.69 673 TRP A O 1
ATOM 5248 N N . LEU A 1 674 ? -16.076 -0.565 20.805 1.00 98.50 674 LEU A N 1
ATOM 5249 C CA . LEU A 1 674 ? -15.535 0.795 20.745 1.00 98.50 674 LEU A CA 1
ATOM 5250 C C . LEU A 1 674 ? -14.589 0.985 21.927 1.00 98.50 674 LEU A C 1
ATOM 5252 O O . LEU A 1 674 ? -15.022 0.840 23.066 1.00 98.50 674 LEU A O 1
ATOM 5256 N N . ILE A 1 675 ? -13.320 1.300 21.671 1.00 97.94 675 ILE A N 1
ATOM 5257 C CA . ILE A 1 675 ? -12.311 1.518 22.713 1.00 97.94 675 ILE A CA 1
ATOM 5258 C C . ILE A 1 675 ? -11.821 2.962 22.649 1.00 97.94 675 ILE A C 1
ATOM 5260 O O . ILE A 1 675 ? -11.280 3.401 21.630 1.00 97.94 675 ILE A O 1
ATOM 5264 N N . ASN A 1 676 ? -11.967 3.683 23.760 1.00 96.19 676 ASN A N 1
ATOM 5265 C CA . ASN A 1 676 ? -11.408 5.018 23.920 1.00 96.19 676 ASN A CA 1
ATOM 5266 C C . ASN A 1 676 ? -9.959 4.930 24.427 1.00 96.19 676 ASN A C 1
ATOM 5268 O O . ASN A 1 676 ? -9.693 4.601 25.584 1.00 96.19 676 ASN A O 1
ATOM 5272 N N . THR A 1 677 ? -9.012 5.254 23.551 1.00 93.81 677 THR A N 1
ATOM 5273 C CA . THR A 1 677 ? -7.580 5.388 23.856 1.00 93.81 677 THR A CA 1
ATOM 5274 C C . THR A 1 677 ? -7.176 6.837 24.151 1.00 93.81 677 THR A C 1
ATOM 5276 O O . THR A 1 677 ? -5.989 7.130 24.312 1.00 93.81 677 THR A O 1
ATOM 5279 N N . GLY A 1 678 ? -8.147 7.751 24.196 1.00 92.31 678 GLY A N 1
ATOM 5280 C CA . GLY A 1 678 ? -8.001 9.166 24.523 1.00 92.31 678 GLY A CA 1
ATOM 5281 C C . GLY A 1 678 ? -8.128 9.436 26.015 1.00 92.31 678 GLY A C 1
ATOM 5282 O O . GLY A 1 678 ? -7.553 8.717 26.825 1.00 92.31 678 GLY A O 1
ATOM 5283 N N . TRP A 1 679 ? -8.820 10.506 26.390 1.00 92.31 679 TRP A N 1
ATOM 5284 C CA . TRP A 1 679 ? -8.940 10.978 27.766 1.00 92.31 679 TRP A CA 1
ATOM 5285 C C . TRP A 1 679 ? -10.112 10.329 28.487 1.00 92.31 679 TRP A C 1
ATOM 5287 O O . TRP A 1 679 ? -11.113 9.957 27.878 1.00 92.31 679 TRP A O 1
ATOM 5297 N N . VAL A 1 680 ? -9.965 10.201 29.803 1.00 90.81 680 VAL A N 1
ATOM 5298 C CA . VAL A 1 680 ? -11.004 9.703 30.707 1.00 90.81 680 VAL A CA 1
ATOM 5299 C C . VAL A 1 680 ? -11.155 10.661 31.883 1.00 90.81 680 VAL A C 1
ATOM 5301 O O . VAL A 1 680 ? -10.172 11.215 32.377 1.00 90.81 680 VAL A O 1
ATOM 5304 N N . GLY A 1 681 ? -12.395 10.857 32.328 1.00 88.38 681 GLY A N 1
ATOM 5305 C CA . GLY A 1 681 ? -12.713 11.689 33.489 1.00 88.38 681 GLY A CA 1
ATOM 5306 C C . GLY A 1 681 ? -12.674 13.203 33.253 1.00 88.38 681 GLY A C 1
ATOM 5307 O O . GLY A 1 681 ? -12.721 13.967 34.213 1.00 88.38 681 GLY A O 1
ATOM 5308 N N . GLY A 1 682 ? -12.591 13.649 32.000 1.00 89.44 682 GLY A N 1
ATOM 5309 C CA . GLY A 1 682 ? -12.551 15.064 31.634 1.00 89.44 682 GLY A CA 1
ATOM 5310 C C . GLY A 1 682 ? -11.760 15.311 30.351 1.00 89.44 682 GLY A C 1
ATOM 5311 O O . GLY A 1 682 ? -11.184 14.391 29.771 1.00 89.44 682 GLY A O 1
ATOM 5312 N N . SER A 1 683 ? -11.677 16.573 29.937 1.00 86.38 683 SER A N 1
ATOM 5313 C CA . SER A 1 683 ? -10.808 17.004 28.838 1.00 86.38 683 SER A CA 1
ATOM 5314 C C . SER A 1 683 ? -9.389 17.343 29.339 1.00 86.38 683 SER A C 1
ATOM 5316 O O . SER A 1 683 ? -9.214 17.639 30.530 1.00 86.38 683 SER A O 1
ATOM 5318 N N . PRO A 1 684 ? -8.363 17.377 28.461 1.00 83.81 684 PRO A N 1
ATOM 5319 C CA . PRO A 1 684 ? -7.021 17.835 28.829 1.00 83.81 684 PRO A CA 1
ATOM 5320 C C . PRO A 1 684 ? -7.021 19.221 29.495 1.00 83.81 684 PRO A C 1
ATOM 5322 O O . PRO A 1 684 ? -6.257 19.461 30.427 1.00 83.81 684 PRO A O 1
ATOM 5325 N N . LYS A 1 685 ? -7.925 20.115 29.064 1.00 80.00 685 LYS A N 1
ATOM 5326 C CA . LYS A 1 685 ? -8.102 21.473 29.607 1.00 80.00 685 LYS A CA 1
ATOM 5327 C C . LYS A 1 685 ? -8.460 21.474 31.095 1.00 80.00 685 LYS A C 1
ATOM 5329 O O . LYS A 1 685 ? -8.045 22.369 31.823 1.00 80.00 685 LYS A O 1
ATOM 5334 N N . ASN A 1 686 ? -9.173 20.447 31.550 1.00 80.12 686 ASN A N 1
ATOM 5335 C CA . ASN A 1 686 ? -9.596 20.302 32.942 1.00 80.12 686 ASN A CA 1
ATOM 5336 C C . ASN A 1 686 ? -8.585 19.483 33.772 1.00 80.12 686 ASN A C 1
ATOM 5338 O O . ASN A 1 686 ? -8.896 19.049 34.878 1.00 80.12 686 ASN A O 1
ATOM 5342 N N . GLY A 1 687 ? -7.381 19.234 33.237 1.00 81.38 687 GLY A N 1
ATOM 5343 C CA . GLY A 1 687 ? -6.334 18.446 33.892 1.00 81.38 687 GLY A CA 1
ATOM 5344 C C . GLY A 1 687 ? -6.555 16.932 33.838 1.00 81.38 687 GLY A C 1
ATOM 5345 O O . GLY A 1 687 ? -5.844 16.187 34.519 1.00 81.38 687 GLY A O 1
ATOM 5346 N N . ALA A 1 688 ? -7.524 16.459 33.046 1.00 86.81 688 ALA A N 1
ATOM 5347 C CA . ALA A 1 688 ? -7.761 15.033 32.876 1.00 86.81 688 ALA A CA 1
ATOM 5348 C C . ALA A 1 688 ? -6.590 14.361 32.153 1.00 86.81 688 ALA A C 1
ATOM 5350 O O . ALA A 1 688 ? -5.853 14.977 31.375 1.00 86.81 688 ALA A O 1
ATOM 5351 N N . LYS A 1 689 ? -6.429 13.063 32.399 1.00 86.31 689 LYS A N 1
ATOM 5352 C CA . LYS A 1 689 ? -5.329 12.276 31.843 1.00 86.31 689 LYS A CA 1
ATOM 5353 C C . LYS A 1 689 ? -5.833 11.346 30.750 1.00 86.31 689 LYS A C 1
ATOM 5355 O O . LYS A 1 689 ? -6.969 10.873 30.781 1.00 86.31 689 LYS A O 1
ATOM 5360 N N . ARG A 1 690 ? -4.942 11.050 29.804 1.00 89.06 690 ARG A N 1
ATOM 5361 C CA . ARG A 1 690 ? -5.148 9.987 28.822 1.00 89.06 690 ARG A CA 1
ATOM 5362 C C . ARG A 1 690 ? -5.350 8.651 29.546 1.00 89.06 690 ARG A C 1
ATOM 5364 O O . ARG A 1 690 ? -4.690 8.399 30.557 1.00 89.06 690 ARG A O 1
ATOM 5371 N N . CYS A 1 691 ? -6.238 7.808 29.027 1.00 88.81 691 CYS A N 1
ATOM 5372 C CA . CYS A 1 691 ? -6.469 6.451 29.493 1.00 88.81 691 CYS A CA 1
ATOM 5373 C C . CYS A 1 691 ? -5.122 5.708 29.536 1.00 88.81 691 CYS A C 1
ATOM 5375 O O . CYS A 1 691 ? -4.450 5.600 28.505 1.00 88.81 691 CYS A O 1
ATOM 5377 N N . PRO A 1 692 ? -4.674 5.244 30.716 1.00 89.31 692 PRO A N 1
ATOM 5378 C CA . PRO A 1 692 ? -3.402 4.550 30.833 1.00 89.31 692 PRO A CA 1
ATOM 5379 C C . PRO A 1 692 ? -3.343 3.319 29.922 1.00 89.31 692 PRO A C 1
ATOM 5381 O O . PRO A 1 692 ? -4.209 2.451 30.003 1.00 89.31 692 PRO A O 1
ATOM 5384 N N . LEU A 1 693 ? -2.267 3.186 29.137 1.00 87.06 693 LEU A N 1
ATOM 5385 C CA . LEU A 1 693 ? -2.080 2.072 28.193 1.00 87.06 693 LEU A CA 1
ATOM 5386 C C . LEU A 1 693 ? -2.230 0.691 28.855 1.00 87.06 693 LEU A C 1
ATOM 5388 O O . LEU A 1 693 ? -2.751 -0.235 28.240 1.00 87.06 693 LEU A O 1
ATOM 5392 N N . LYS A 1 694 ? -1.822 0.557 30.126 1.00 91.38 694 LYS A N 1
ATOM 5393 C CA . LYS A 1 694 ? -2.007 -0.678 30.905 1.00 91.38 694 LYS A CA 1
ATOM 5394 C C . LYS A 1 694 ? -3.480 -1.102 31.011 1.00 91.38 694 LYS A C 1
ATOM 5396 O O . LYS A 1 694 ? -3.759 -2.293 30.974 1.00 91.38 694 LYS A O 1
ATOM 5401 N N . TYR A 1 695 ? -4.411 -0.149 31.106 1.00 94.88 695 TYR A N 1
ATOM 5402 C CA . TYR A 1 695 ? -5.844 -0.434 31.170 1.00 94.88 695 TYR A CA 1
ATOM 5403 C C . TYR A 1 695 ? -6.402 -0.747 29.785 1.00 94.88 695 TYR A C 1
ATOM 5405 O O . TYR A 1 695 ? -7.164 -1.694 29.656 1.00 94.88 695 TYR A O 1
ATOM 5413 N N . THR A 1 696 ? -5.963 -0.045 28.735 1.00 94.12 696 THR A N 1
ATOM 5414 C CA . THR A 1 696 ? -6.320 -0.402 27.351 1.00 94.12 696 THR A CA 1
ATOM 5415 C C . THR A 1 696 ? -5.878 -1.828 27.003 1.00 94.12 696 THR A C 1
ATOM 5417 O O . THR A 1 696 ? -6.647 -2.575 26.405 1.00 94.12 696 THR A O 1
ATOM 5420 N N . ARG A 1 697 ? -4.671 -2.245 27.416 1.00 93.12 697 ARG A N 1
ATOM 5421 C CA . ARG A 1 697 ? -4.198 -3.628 27.231 1.00 93.12 697 ARG A CA 1
ATOM 5422 C C . ARG A 1 697 ? -5.010 -4.634 28.050 1.00 93.12 697 ARG A C 1
ATOM 5424 O O . ARG A 1 697 ? -5.373 -5.667 27.507 1.00 93.12 697 ARG A O 1
ATOM 5431 N N . ALA A 1 698 ? -5.364 -4.314 29.298 1.00 96.00 698 ALA A N 1
ATOM 5432 C CA . ALA A 1 698 ? -6.238 -5.170 30.107 1.00 96.00 698 ALA A CA 1
ATOM 5433 C C . ALA A 1 698 ? -7.641 -5.334 29.488 1.00 96.00 698 ALA A C 1
ATOM 5435 O O . ALA A 1 698 ? -8.182 -6.435 29.475 1.00 96.00 698 ALA A O 1
ATOM 5436 N N . ILE A 1 699 ? -8.200 -4.265 28.909 1.00 97.56 699 ILE A N 1
ATOM 5437 C CA . ILE A 1 699 ? -9.456 -4.312 28.146 1.00 97.56 699 ILE A CA 1
ATOM 5438 C C . ILE A 1 699 ? -9.321 -5.249 26.941 1.00 97.56 699 ILE A C 1
ATOM 5440 O O . ILE A 1 699 ? -10.201 -6.072 26.716 1.00 97.56 699 ILE A O 1
ATOM 5444 N N . LEU A 1 700 ? -8.230 -5.153 26.175 1.00 96.38 700 LEU A N 1
ATOM 5445 C CA . LEU A 1 700 ? -7.995 -6.050 25.039 1.00 96.38 700 LEU A CA 1
ATOM 5446 C C . LEU A 1 700 ? -7.819 -7.507 25.471 1.00 96.38 700 LEU A C 1
ATOM 5448 O O . LEU A 1 700 ? -8.404 -8.389 24.849 1.00 96.38 700 LEU A O 1
ATOM 5452 N N . ASP A 1 701 ? -7.072 -7.762 26.546 1.00 95.94 701 ASP A N 1
ATOM 5453 C CA . ASP A 1 701 ? -6.941 -9.100 27.129 1.00 95.94 701 ASP A CA 1
ATOM 5454 C C . ASP A 1 701 ? -8.331 -9.662 27.511 1.00 95.94 701 ASP A C 1
ATOM 5456 O O . ASP A 1 701 ? -8.617 -10.826 27.231 1.00 95.94 701 ASP A O 1
ATOM 5460 N N . ALA A 1 702 ? -9.226 -8.834 28.068 1.00 97.81 702 ALA A N 1
ATOM 5461 C CA . ALA A 1 702 ? -10.603 -9.212 28.410 1.00 97.81 702 ALA A CA 1
ATOM 5462 C C . ALA A 1 702 ? -11.523 -9.415 27.185 1.00 97.81 702 ALA A C 1
ATOM 5464 O O . ALA A 1 702 ? -12.464 -10.212 27.237 1.00 97.81 702 ALA A O 1
ATOM 5465 N N . ILE A 1 703 ? -11.267 -8.722 26.068 1.00 97.81 703 ILE A N 1
ATOM 5466 C CA . ILE A 1 703 ? -11.938 -8.982 24.783 1.00 97.81 703 ILE A CA 1
ATOM 5467 C C . ILE A 1 703 ? -11.495 -10.345 24.241 1.00 97.81 703 ILE A C 1
ATOM 5469 O O . ILE A 1 703 ? -12.331 -11.193 23.927 1.00 97.81 703 ILE A O 1
ATOM 5473 N N . HIS A 1 704 ? -10.184 -10.578 24.158 1.00 96.88 704 HIS A N 1
ATOM 5474 C CA . HIS A 1 704 ? -9.626 -11.798 23.574 1.00 96.88 704 HIS A CA 1
ATOM 5475 C C . HIS A 1 704 ? -9.946 -13.048 24.404 1.00 96.88 704 HIS A C 1
ATOM 5477 O O . HIS A 1 704 ? -10.259 -14.092 23.835 1.00 96.88 704 HIS A O 1
ATOM 5483 N N . SER A 1 705 ? -9.962 -12.943 25.737 1.00 95.81 705 SER A N 1
ATOM 5484 C CA . SER A 1 705 ? -10.343 -14.052 26.624 1.00 95.81 705 SER A CA 1
ATOM 5485 C C . SER A 1 705 ? -11.834 -14.409 26.561 1.00 95.81 705 SER A C 1
ATOM 5487 O O . SER A 1 705 ? -12.236 -15.469 27.038 1.00 95.81 705 SER A O 1
ATOM 5489 N N . GLY A 1 706 ? -12.670 -13.533 25.990 1.00 96.06 706 GLY A N 1
ATOM 5490 C CA . GLY A 1 706 ? -14.125 -13.666 26.004 1.00 96.06 706 GLY A CA 1
ATOM 5491 C C . GLY A 1 706 ? -14.783 -13.250 27.324 1.00 96.06 706 GLY A C 1
ATOM 5492 O O . GLY A 1 706 ? -15.996 -13.418 27.457 1.00 96.06 706 GLY A O 1
ATOM 5493 N N . GLU A 1 707 ? -14.034 -12.686 28.280 1.00 97.62 707 GLU A N 1
ATOM 5494 C CA . GLU A 1 707 ? -14.588 -12.101 29.512 1.00 97.62 707 GLU A CA 1
ATOM 5495 C C . GLU A 1 707 ? -15.664 -11.069 29.170 1.00 97.62 707 GLU A C 1
ATOM 5497 O O . GLU A 1 707 ? -16.804 -11.179 29.621 1.00 97.62 707 GLU A O 1
ATOM 5502 N N . LEU A 1 708 ? -15.330 -10.113 28.300 1.00 97.69 708 LEU A N 1
ATOM 5503 C CA . LEU A 1 708 ? -16.260 -9.058 27.914 1.00 97.69 708 LEU A CA 1
ATOM 5504 C C . LEU A 1 708 ? -17.443 -9.599 27.107 1.00 97.69 708 LEU A C 1
ATOM 5506 O O . LEU A 1 708 ? -18.567 -9.150 27.293 1.00 97.69 708 LEU A O 1
ATOM 5510 N N . ALA A 1 709 ? -17.257 -10.626 26.277 1.00 95.69 709 ALA A N 1
ATOM 5511 C CA . ALA A 1 709 ? -18.376 -11.222 25.546 1.00 95.69 709 ALA A CA 1
ATOM 5512 C C . ALA A 1 709 ? -19.494 -11.741 26.479 1.00 95.69 709 ALA A C 1
ATOM 5514 O O . ALA A 1 709 ? -20.661 -11.711 26.086 1.00 95.69 709 ALA A O 1
ATOM 5515 N N . ASN A 1 710 ? -19.140 -12.146 27.707 1.00 95.62 710 ASN A N 1
ATOM 5516 C CA . ASN A 1 710 ? -20.035 -12.707 28.723 1.00 95.62 710 ASN A CA 1
ATOM 5517 C C . ASN A 1 710 ? -20.304 -11.760 29.913 1.00 95.62 710 ASN A C 1
ATOM 5519 O O . ASN A 1 710 ? -20.889 -12.185 30.910 1.00 95.62 710 ASN A O 1
ATOM 5523 N N . ALA A 1 711 ? -19.856 -10.504 29.843 1.00 97.06 711 ALA A N 1
ATOM 5524 C CA . ALA A 1 711 ? -19.959 -9.561 30.951 1.00 97.06 711 ALA A CA 1
ATOM 5525 C C . ALA A 1 711 ? -21.386 -9.016 31.149 1.00 97.06 711 ALA A C 1
ATOM 5527 O O . ALA A 1 711 ? -22.233 -9.051 30.254 1.00 97.06 711 ALA A O 1
ATOM 5528 N N . GLU A 1 712 ? -21.639 -8.451 32.332 1.00 97.56 712 GLU A N 1
ATOM 5529 C CA . GLU A 1 712 ? -22.824 -7.630 32.573 1.00 97.56 712 GLU A CA 1
ATOM 5530 C C . GLU A 1 712 ? -22.600 -6.191 32.109 1.00 97.56 712 GLU A C 1
ATOM 5532 O O . GLU A 1 712 ? -21.575 -5.572 32.417 1.00 97.56 712 GLU A O 1
ATOM 5537 N N . TYR A 1 713 ? -23.614 -5.637 31.449 1.00 97.94 713 TYR A N 1
ATOM 5538 C CA . TYR A 1 713 ? -23.578 -4.301 30.871 1.00 97.94 713 TYR A CA 1
ATOM 5539 C C . TYR A 1 713 ? -24.614 -3.369 31.500 1.00 97.94 713 TYR A C 1
ATOM 5541 O O . TYR A 1 713 ? -25.672 -3.798 31.966 1.00 97.94 713 TYR A O 1
ATOM 5549 N N . GLU A 1 714 ? -24.307 -2.076 31.494 1.00 96.88 714 GLU A N 1
ATOM 5550 C CA . GLU A 1 714 ? -25.273 -0.996 31.684 1.00 96.88 714 GLU A CA 1
ATOM 5551 C C . GLU A 1 714 ? -25.302 -0.103 30.432 1.00 96.88 714 GLU A C 1
ATOM 5553 O O . GLU A 1 714 ? -24.330 -0.030 29.678 1.00 96.88 714 GLU A O 1
ATOM 5558 N N . THR A 1 715 ? -26.444 0.531 30.156 1.00 97.44 715 THR A N 1
ATOM 5559 C CA . THR A 1 715 ? -26.597 1.388 28.969 1.00 97.44 715 THR A CA 1
ATOM 5560 C C . THR A 1 715 ? -26.160 2.810 29.295 1.00 97.44 715 THR A C 1
ATOM 5562 O O . THR A 1 715 ? -26.745 3.458 30.159 1.00 97.44 715 THR A O 1
ATOM 5565 N N . PHE A 1 716 ? -25.158 3.299 28.574 1.00 96.38 716 PHE A N 1
ATOM 5566 C CA . PHE A 1 716 ? -24.686 4.672 28.639 1.00 96.38 716 PHE A CA 1
ATOM 5567 C C . PHE A 1 716 ? -25.633 5.597 27.872 1.00 96.38 716 PHE A C 1
ATOM 5569 O O . PHE A 1 716 ? -25.967 5.357 26.710 1.00 96.38 716 PHE A O 1
ATOM 5576 N N . GLU A 1 717 ? -26.086 6.649 28.541 1.00 93.38 717 GLU A N 1
ATOM 5577 C CA . GLU A 1 717 ? -27.036 7.629 28.015 1.00 93.38 717 GLU A CA 1
ATOM 5578 C C . GLU A 1 717 ? -26.533 8.371 26.767 1.00 93.38 717 GLU A C 1
ATOM 5580 O O . GLU A 1 717 ? -25.342 8.362 26.454 1.00 93.38 717 GLU A O 1
ATOM 5585 N N . VAL A 1 718 ? -27.456 9.035 26.061 1.00 96.00 718 VAL A N 1
ATOM 5586 C CA . VAL A 1 718 ? -27.244 9.772 24.801 1.00 96.00 718 VAL A CA 1
ATOM 5587 C C . VAL A 1 718 ? -26.801 8.878 23.636 1.00 96.00 718 VAL A C 1
ATOM 5589 O O . VAL A 1 718 ? -27.506 8.782 22.637 1.00 96.00 718 VAL A O 1
ATOM 5592 N N . PHE A 1 719 ? -25.688 8.159 23.759 1.00 97.31 719 PHE A N 1
ATOM 5593 C CA . PHE A 1 719 ? -25.162 7.263 22.725 1.00 97.31 719 PHE A CA 1
ATOM 5594 C C . PHE A 1 719 ? -25.790 5.858 22.746 1.00 97.31 719 PHE A C 1
ATOM 5596 O O . PHE A 1 719 ? -25.713 5.129 21.758 1.00 97.31 719 PHE A O 1
ATOM 5603 N N . GLY A 1 720 ? -26.389 5.442 23.867 1.00 97.12 720 GLY A N 1
ATOM 5604 C CA . GLY A 1 720 ? -26.966 4.101 24.020 1.00 97.12 720 GLY A CA 1
ATOM 5605 C C . GLY A 1 720 ? -25.924 2.973 24.023 1.00 97.12 720 GLY A C 1
ATOM 5606 O O . GLY A 1 720 ? -26.249 1.834 23.681 1.00 97.12 720 GLY A O 1
ATOM 5607 N N . LEU A 1 721 ? -24.664 3.276 24.346 1.00 97.88 721 LEU A N 1
ATOM 5608 C CA . LEU A 1 721 ? -23.557 2.313 24.327 1.00 97.88 721 LEU A CA 1
ATOM 5609 C C . LEU A 1 721 ? -23.654 1.333 25.499 1.00 97.88 721 LEU A C 1
ATOM 5611 O O . LEU A 1 721 ? -24.023 1.727 26.601 1.00 97.88 721 LEU A O 1
ATOM 5615 N N . GLN A 1 722 ? -23.286 0.068 25.294 1.00 98.19 722 GLN A N 1
ATOM 5616 C CA . GLN A 1 722 ? -23.227 -0.909 26.384 1.00 98.19 722 GLN A CA 1
ATOM 5617 C C . GLN A 1 722 ? -21.856 -0.843 27.062 1.00 98.19 722 GLN A C 1
ATOM 5619 O O . GLN A 1 722 ? -20.857 -1.260 26.473 1.00 98.19 722 GLN A O 1
ATOM 5624 N N . ILE A 1 723 ? -21.803 -0.354 28.302 1.00 97.56 723 ILE A N 1
ATOM 5625 C CA . ILE A 1 723 ? -20.573 -0.278 29.105 1.00 97.56 723 ILE A CA 1
ATOM 5626 C C . ILE A 1 723 ? -20.514 -1.435 30.111 1.00 97.56 723 ILE A C 1
ATOM 5628 O O . ILE A 1 723 ? -21.525 -1.731 30.753 1.00 97.56 723 ILE A O 1
ATOM 5632 N N . PRO A 1 724 ? -19.377 -2.139 30.240 1.00 97.81 724 PRO A N 1
ATOM 5633 C CA . PRO A 1 724 ? -19.267 -3.246 31.180 1.00 97.81 724 PRO A CA 1
ATOM 5634 C C . PRO A 1 724 ? -19.221 -2.722 32.617 1.00 97.81 724 PRO A C 1
ATOM 5636 O O . PRO A 1 724 ? -18.577 -1.710 32.900 1.00 97.81 724 PRO A O 1
ATOM 5639 N N . LYS A 1 725 ? -19.859 -3.437 33.548 1.00 96.75 725 LYS A N 1
ATOM 5640 C CA . LYS A 1 725 ? -19.846 -3.063 34.975 1.00 96.75 725 LYS A CA 1
ATOM 5641 C C . LYS A 1 725 ? -18.488 -3.284 35.650 1.00 96.75 725 LYS A C 1
ATOM 5643 O O . LYS A 1 725 ? -18.182 -2.628 36.643 1.00 96.75 725 LYS A O 1
ATOM 5648 N N . ALA A 1 726 ? -17.694 -4.221 35.140 1.00 96.94 726 ALA A N 1
ATOM 5649 C CA . ALA A 1 726 ? -16.361 -4.545 35.632 1.00 96.94 726 ALA A CA 1
ATOM 5650 C C . ALA A 1 726 ? -15.504 -5.106 34.491 1.00 96.94 726 ALA A C 1
ATOM 5652 O O . ALA A 1 726 ? -16.034 -5.716 33.565 1.00 96.94 726 ALA A O 1
ATOM 5653 N N . VAL A 1 727 ? -14.189 -4.901 34.584 1.00 97.75 727 VAL A N 1
ATOM 5654 C CA . VAL A 1 727 ? -13.179 -5.513 33.714 1.00 97.75 727 VAL A CA 1
ATOM 5655 C C . VAL A 1 727 ? -11.984 -5.880 34.583 1.00 97.75 727 VAL A C 1
ATOM 5657 O O . VAL A 1 727 ? -11.527 -5.061 35.388 1.00 97.75 727 VAL A O 1
ATOM 5660 N N . THR A 1 728 ? -11.471 -7.098 34.438 1.00 97.25 728 THR A N 1
ATOM 5661 C CA . THR A 1 728 ? -10.302 -7.559 35.191 1.00 97.25 728 THR A CA 1
ATOM 5662 C C . THR A 1 728 ? -9.128 -6.584 35.026 1.00 97.25 728 THR A C 1
ATOM 5664 O O . THR A 1 728 ? -8.786 -6.170 33.921 1.00 97.25 728 THR A O 1
ATOM 5667 N N . ASN A 1 729 ? -8.482 -6.212 36.137 1.00 96.38 729 ASN A N 1
ATOM 5668 C CA . ASN A 1 729 ? -7.349 -5.271 36.188 1.00 96.38 729 ASN A CA 1
ATOM 5669 C C . ASN A 1 729 ? -7.645 -3.822 35.739 1.00 96.38 729 ASN A C 1
ATOM 5671 O O . ASN A 1 729 ? -6.705 -3.040 35.553 1.00 96.38 729 ASN A O 1
ATOM 5675 N N . VAL A 1 730 ? -8.918 -3.429 35.626 1.00 96.62 730 VAL A N 1
ATOM 5676 C CA . VAL A 1 730 ? -9.331 -2.042 35.369 1.00 96.62 730 VAL A CA 1
ATOM 5677 C C . VAL A 1 730 ? -10.224 -1.549 36.516 1.00 96.62 730 VAL A C 1
ATOM 5679 O O . VAL A 1 730 ? -11.201 -2.215 36.854 1.00 96.62 730 VAL A O 1
ATOM 5682 N N . PRO A 1 731 ? -9.928 -0.389 37.130 1.00 94.94 731 PRO A N 1
ATOM 5683 C CA . PRO A 1 731 ? -10.786 0.177 38.168 1.00 94.94 731 PRO A CA 1
ATOM 5684 C C . PRO A 1 731 ? -12.206 0.464 37.654 1.00 94.94 731 PRO A C 1
ATOM 5686 O O . PRO A 1 731 ? -12.381 1.141 36.639 1.00 94.94 731 PRO A O 1
ATOM 5689 N N . SER A 1 732 ? -13.223 -0.046 38.353 1.00 92.75 732 SER A N 1
ATOM 5690 C CA . SER A 1 732 ? -14.630 0.016 37.918 1.00 92.75 732 SER A CA 1
ATOM 5691 C C . SER A 1 732 ? -15.165 1.443 37.754 1.00 92.75 732 SER A C 1
ATOM 5693 O O . SER A 1 732 ? -15.987 1.714 36.881 1.00 92.75 732 SER A O 1
ATOM 5695 N N . GLU A 1 733 ? -14.660 2.381 38.551 1.00 90.19 733 GLU A N 1
ATOM 5696 C CA . GLU A 1 733 ? -15.012 3.796 38.513 1.00 90.19 733 GLU A CA 1
ATOM 5697 C C . GLU A 1 733 ? -14.566 4.487 37.218 1.00 90.19 733 GLU A C 1
ATOM 5699 O O . GLU A 1 733 ? -15.188 5.466 36.815 1.00 90.19 733 GLU A O 1
ATOM 5704 N N . LEU A 1 734 ? -13.542 3.957 36.534 1.00 92.06 734 LEU A N 1
ATOM 5705 C CA . LEU A 1 734 ? -13.071 4.483 35.251 1.00 92.06 734 LEU A CA 1
ATOM 5706 C C . LEU A 1 734 ? -13.942 4.036 34.071 1.00 92.06 734 LEU A C 1
ATOM 5708 O O . LEU A 1 734 ? -13.936 4.704 33.040 1.00 92.06 734 LEU A O 1
ATOM 5712 N N . LEU A 1 735 ? -14.677 2.924 34.198 1.00 94.75 735 LEU A N 1
ATOM 5713 C CA . LEU A 1 735 ? -15.450 2.333 33.096 1.00 94.75 735 LEU A CA 1
ATOM 5714 C C . LEU A 1 735 ? -16.663 3.181 32.701 1.00 94.75 735 LEU A C 1
ATOM 5716 O O . LEU A 1 735 ? -17.040 3.202 31.531 1.00 94.75 735 LEU A O 1
ATOM 5720 N N . HIS A 1 736 ? -17.251 3.904 33.656 1.00 95.00 736 HIS A N 1
ATOM 5721 C CA . HIS A 1 736 ? -18.385 4.785 33.403 1.00 95.00 736 HIS A CA 1
ATOM 5722 C C . HIS A 1 736 ? -17.922 6.254 33.356 1.00 95.00 736 HIS A C 1
ATOM 5724 O O . HIS A 1 736 ? -17.620 6.816 34.411 1.00 95.00 736 HIS A O 1
ATOM 5730 N N . PRO A 1 737 ? -17.963 6.940 32.192 1.00 93.75 737 PRO A N 1
ATOM 5731 C CA . PRO A 1 737 ? -17.456 8.312 32.030 1.00 93.75 737 PRO A CA 1
ATOM 5732 C C . PRO A 1 737 ? -17.975 9.314 33.062 1.00 93.75 737 PRO A C 1
ATOM 5734 O O . PRO A 1 737 ? -17.188 10.021 33.679 1.00 93.75 737 PRO A O 1
ATOM 5737 N N . ARG A 1 738 ? -19.289 9.307 33.319 1.00 93.19 738 ARG A N 1
ATOM 5738 C CA . ARG A 1 738 ? -19.937 10.125 34.359 1.00 93.19 738 ARG A CA 1
ATOM 5739 C C . ARG A 1 738 ? -19.344 9.924 35.760 1.00 93.19 738 ARG A C 1
ATOM 5741 O O . ARG A 1 738 ? -19.164 10.893 36.482 1.00 93.19 738 ARG A O 1
ATOM 5748 N N . LYS A 1 739 ? -19.038 8.678 36.152 1.00 92.38 739 LYS A N 1
ATOM 5749 C CA . LYS A 1 739 ? -18.447 8.357 37.468 1.00 92.38 739 LYS A CA 1
ATOM 5750 C C . LYS A 1 739 ? -16.966 8.748 37.526 1.00 92.38 739 LYS A C 1
ATOM 5752 O O . LYS A 1 739 ? -16.485 9.138 38.583 1.00 92.38 739 LYS A O 1
ATOM 5757 N N . ALA A 1 740 ? -16.268 8.651 36.396 1.00 91.94 740 ALA A N 1
ATOM 5758 C CA . ALA A 1 740 ? -14.867 9.037 36.265 1.00 91.94 740 ALA A CA 1
ATOM 5759 C C . ALA A 1 740 ? -14.660 10.560 36.189 1.00 91.94 740 ALA A C 1
ATOM 5761 O O . ALA A 1 740 ? -13.535 11.027 36.368 1.00 91.94 740 ALA A O 1
ATOM 5762 N N . TRP A 1 741 ? -15.708 11.327 35.866 1.00 93.69 741 TRP A N 1
ATOM 5763 C CA . TRP A 1 741 ? -15.626 12.763 35.620 1.00 93.69 741 TRP A CA 1
ATOM 5764 C C . TRP A 1 741 ? -15.217 13.536 36.877 1.00 93.69 741 TRP A C 1
ATOM 5766 O O . TRP A 1 741 ? -15.837 13.406 37.929 1.00 93.69 741 TRP A O 1
ATOM 5776 N N . THR A 1 742 ? -14.169 14.355 36.769 1.00 91.12 742 THR A N 1
ATOM 5777 C CA . THR A 1 742 ? -13.634 15.133 37.901 1.00 91.12 742 THR A CA 1
ATOM 5778 C C . THR A 1 742 ? -14.250 16.527 38.031 1.00 91.12 742 THR A C 1
ATOM 5780 O O . THR A 1 742 ? -14.132 17.147 39.088 1.00 91.12 742 THR A O 1
ATOM 5783 N N . GLY A 1 743 ? -14.884 17.030 36.967 1.00 88.19 743 GLY A N 1
ATOM 5784 C CA . GLY A 1 743 ? -15.608 18.303 36.962 1.00 88.19 743 GLY A CA 1
ATOM 5785 C C . GLY A 1 743 ? -17.029 18.187 37.517 1.00 88.19 743 GLY A C 1
ATOM 5786 O O . GLY A 1 743 ? -17.430 17.173 38.086 1.00 88.19 743 GLY A O 1
ATOM 5787 N N . SER A 1 744 ? -17.826 19.231 37.320 1.00 92.31 744 SER A N 1
ATOM 5788 C CA . SER A 1 744 ? -19.246 19.214 37.664 1.00 92.31 744 SER A CA 1
ATOM 5789 C C . SER A 1 744 ? -20.060 18.333 36.710 1.00 92.31 744 SER A C 1
ATOM 5791 O O . SER A 1 744 ? -19.745 18.179 35.529 1.00 92.31 744 SER A O 1
ATOM 5793 N N . GLU A 1 745 ? -21.172 17.808 37.217 1.00 92.25 745 GLU A N 1
ATOM 5794 C CA . GLU A 1 745 ? -22.154 17.045 36.438 1.00 92.25 745 GLU A CA 1
ATOM 5795 C C . GLU A 1 745 ? -22.687 17.835 35.225 1.00 92.25 745 GLU A C 1
ATOM 5797 O O . GLU A 1 745 ? -22.884 17.288 34.142 1.00 92.25 745 GLU A O 1
ATOM 5802 N N . GLN A 1 746 ? -22.859 19.151 35.372 1.00 94.56 746 GLN A N 1
ATOM 5803 C CA . GLN A 1 746 ? -23.295 20.016 34.278 1.00 94.56 746 GLN A CA 1
ATOM 5804 C C . GLN A 1 746 ? -22.243 20.117 33.162 1.00 94.56 746 GLN A C 1
ATOM 5806 O O . GLN A 1 746 ? -22.600 20.097 31.986 1.00 94.56 746 GLN A O 1
ATOM 5811 N N . GLU A 1 747 ? -20.954 20.192 33.510 1.00 93.00 747 GLU A N 1
ATOM 5812 C CA . GLU A 1 747 ? -19.864 20.204 32.525 1.00 93.00 747 GLU A CA 1
ATOM 5813 C C . GLU A 1 747 ? -19.770 18.878 31.767 1.00 93.00 747 GLU A C 1
ATOM 5815 O O . GLU A 1 747 ? -19.575 18.890 30.550 1.00 93.00 747 GLU A O 1
ATOM 5820 N N . PHE A 1 748 ? -19.951 17.747 32.460 1.00 94.75 748 PHE A N 1
ATOM 5821 C CA . PHE A 1 748 ? -20.015 16.434 31.817 1.00 94.75 748 PHE A CA 1
ATOM 5822 C C . PHE A 1 748 ? -21.144 16.389 30.787 1.00 94.75 748 PHE A C 1
ATOM 5824 O O . PHE A 1 748 ? -20.902 16.091 29.617 1.00 94.75 748 PHE A O 1
ATOM 5831 N N . ARG A 1 749 ? -22.363 16.752 31.203 1.00 95.19 749 ARG A N 1
ATOM 5832 C CA . ARG A 1 749 ? -23.541 16.748 30.334 1.00 95.19 749 ARG A CA 1
ATOM 5833 C C . ARG A 1 749 ? -23.366 17.658 29.117 1.00 95.19 749 ARG A C 1
ATOM 5835 O O . ARG A 1 749 ? -23.640 17.230 28.001 1.00 95.19 749 ARG A O 1
ATOM 5842 N N . GLN A 1 750 ? -22.851 18.872 29.312 1.00 95.00 750 GLN A N 1
ATOM 5843 C CA . GLN A 1 750 ? -22.606 19.811 28.216 1.00 95.00 750 GLN A CA 1
ATOM 5844 C C . GLN A 1 750 ? -21.589 19.265 27.204 1.00 95.00 750 GLN A C 1
ATOM 5846 O O . GLN A 1 750 ? -21.776 19.429 25.998 1.00 95.00 750 GLN A O 1
ATOM 5851 N N . SER A 1 751 ? -20.521 18.617 27.682 1.00 94.69 751 SER A N 1
ATOM 5852 C CA . SER A 1 751 ? -19.521 17.980 26.819 1.00 94.69 751 SER A CA 1
ATOM 5853 C C . SER A 1 751 ? -20.120 16.792 26.058 1.00 94.69 751 SER A C 1
ATOM 5855 O O . SER A 1 751 ? -19.923 16.667 24.850 1.00 94.69 751 SER A O 1
ATOM 5857 N N . LEU A 1 752 ? -20.909 15.953 26.741 1.00 96.50 752 LEU A N 1
ATOM 5858 C CA . LEU A 1 752 ? -21.562 14.778 26.163 1.00 96.50 752 LEU A CA 1
ATOM 5859 C C . LEU A 1 752 ? -22.538 15.161 25.040 1.00 96.50 752 LEU A C 1
ATOM 5861 O O . LEU A 1 752 ? -22.456 14.610 23.942 1.00 96.50 752 LEU A O 1
ATOM 5865 N N . GLU A 1 753 ? -23.424 16.128 25.297 1.00 97.06 753 GLU A N 1
ATOM 5866 C CA . GLU A 1 753 ? -24.390 16.639 24.315 1.00 97.06 753 GLU A CA 1
ATOM 5867 C C . GLU A 1 753 ? -23.681 17.324 23.134 1.00 97.06 753 GLU A C 1
ATOM 5869 O O . GLU A 1 753 ? -24.085 17.151 21.985 1.00 97.06 753 GLU A O 1
ATOM 5874 N N . ASN A 1 754 ? -22.578 18.041 23.386 1.00 96.19 754 ASN A N 1
ATOM 5875 C CA . ASN A 1 754 ? -21.772 18.663 22.334 1.00 96.19 754 ASN A CA 1
ATOM 5876 C C . ASN A 1 754 ? -21.138 17.623 21.396 1.00 96.19 754 ASN A C 1
ATOM 5878 O O . ASN A 1 754 ? -21.258 17.739 20.177 1.00 96.19 754 ASN A O 1
ATOM 5882 N N . VAL A 1 755 ? -20.507 16.575 21.939 1.00 96.44 755 VAL A N 1
ATOM 5883 C CA . VAL A 1 755 ? -19.929 15.501 21.113 1.00 96.44 755 VAL A CA 1
ATOM 5884 C C . VAL A 1 755 ? -21.031 14.759 20.352 1.00 96.44 755 VAL A C 1
ATOM 5886 O O . VAL A 1 755 ? -20.887 14.522 19.155 1.00 96.44 755 VAL A O 1
ATOM 5889 N N . ALA A 1 756 ? -22.165 14.459 20.990 1.00 97.94 756 ALA A N 1
ATOM 5890 C CA . ALA A 1 756 ? -23.319 13.859 20.318 1.00 97.94 756 ALA A CA 1
ATOM 5891 C C . ALA A 1 756 ? -23.836 14.720 19.149 1.00 97.94 756 ALA A C 1
ATOM 5893 O O . ALA A 1 756 ? -24.111 14.194 18.068 1.00 97.94 756 ALA A O 1
ATOM 5894 N N . ALA A 1 757 ? -23.896 16.045 19.323 1.00 98.19 757 ALA A N 1
ATOM 5895 C CA . ALA A 1 757 ? -24.278 16.974 18.263 1.00 98.19 757 ALA A CA 1
ATOM 5896 C C . ALA A 1 757 ? -23.281 16.952 17.095 1.00 98.19 757 ALA A C 1
ATOM 5898 O O . ALA A 1 757 ? -23.703 16.935 15.940 1.00 98.19 757 ALA A O 1
ATOM 5899 N N . MET A 1 758 ? -21.973 16.879 17.374 1.00 97.81 758 MET A N 1
ATOM 5900 C CA . MET A 1 758 ? -20.937 16.752 16.340 1.00 97.81 758 MET A CA 1
ATOM 5901 C C . MET A 1 758 ? -21.072 15.453 15.535 1.00 97.81 758 MET A C 1
ATOM 5903 O O . MET A 1 758 ? -20.933 15.482 14.313 1.00 97.81 758 MET A O 1
ATOM 5907 N N . PHE A 1 759 ? -21.381 14.327 16.192 1.00 98.00 759 PHE A N 1
ATOM 5908 C CA . PHE A 1 759 ? -21.678 13.066 15.502 1.00 98.00 759 PHE A CA 1
ATOM 5909 C C . PHE A 1 759 ? -22.881 13.216 14.565 1.00 98.00 759 PHE A C 1
ATOM 5911 O O . PHE A 1 759 ? -22.782 12.862 13.391 1.00 98.00 759 PHE A O 1
ATOM 5918 N N . ASN A 1 760 ? -23.989 13.771 15.067 1.00 97.94 760 ASN A N 1
ATOM 5919 C CA . ASN A 1 760 ? -25.214 13.960 14.288 1.00 97.94 760 ASN A CA 1
ATOM 5920 C C . ASN A 1 760 ? -25.010 14.912 13.101 1.00 97.94 760 ASN A C 1
ATOM 5922 O O . ASN A 1 760 ? -25.522 14.650 12.015 1.00 97.94 760 ASN A O 1
ATOM 5926 N N . GLU A 1 761 ? -24.245 15.992 13.278 1.00 97.88 761 GLU A N 1
ATOM 5927 C CA . GLU A 1 761 ? -23.921 16.928 12.198 1.00 97.88 761 GLU A CA 1
ATOM 5928 C C . GLU A 1 761 ? -23.063 16.266 11.117 1.00 97.88 761 GLU A C 1
ATOM 5930 O O . GLU A 1 761 ? -23.404 16.329 9.938 1.00 97.88 761 GLU A O 1
ATOM 5935 N N . ASN A 1 762 ? -21.990 15.574 11.514 1.00 96.38 762 ASN A N 1
ATOM 5936 C CA . ASN A 1 762 ? -21.120 14.858 10.584 1.00 96.38 762 ASN A CA 1
ATOM 5937 C C . ASN A 1 762 ? -21.901 13.825 9.754 1.00 96.38 762 ASN A C 1
ATOM 5939 O O . ASN A 1 762 ? -21.705 13.722 8.540 1.00 96.38 762 ASN A O 1
ATOM 5943 N N . PHE A 1 763 ? -22.809 13.083 10.398 1.00 96.94 763 PHE A N 1
ATOM 5944 C CA . PHE A 1 763 ? -23.519 11.976 9.763 1.00 96.94 763 PHE A CA 1
ATOM 5945 C C . PHE A 1 763 ? -24.493 12.411 8.658 1.00 96.94 763 PHE A C 1
ATOM 5947 O O . PHE A 1 763 ? -24.793 11.618 7.767 1.00 96.94 763 PHE A O 1
ATOM 5954 N N . LYS A 1 764 ? -24.929 13.681 8.639 1.00 96.56 764 LYS A N 1
ATOM 5955 C CA . LYS A 1 764 ? -25.765 14.230 7.554 1.00 96.56 764 LYS A CA 1
ATOM 5956 C C . LYS A 1 764 ? -25.146 14.028 6.169 1.00 96.56 764 LYS A C 1
ATOM 5958 O O . LYS A 1 764 ? -25.883 13.865 5.204 1.00 96.56 764 LYS A O 1
ATOM 5963 N N . THR A 1 765 ? -23.814 13.994 6.084 1.00 94.44 765 THR A N 1
ATOM 5964 C CA . THR A 1 765 ? -23.051 13.783 4.840 1.00 94.44 765 THR A CA 1
ATOM 5965 C C . THR A 1 765 ? -23.327 12.432 4.174 1.00 94.44 765 THR A C 1
ATOM 5967 O O . THR A 1 765 ? -23.117 12.309 2.975 1.00 94.44 765 THR A O 1
ATOM 5970 N N . PHE A 1 766 ? -23.767 11.428 4.939 1.00 95.69 766 PHE A N 1
ATOM 5971 C CA . PHE A 1 766 ? -23.949 10.045 4.472 1.00 95.69 766 PHE A CA 1
ATOM 5972 C C . PHE A 1 766 ? -25.416 9.599 4.492 1.00 95.69 766 PHE A C 1
ATOM 5974 O O . PHE A 1 766 ? -25.717 8.433 4.240 1.00 95.69 766 PHE A O 1
ATOM 5981 N N . ALA A 1 767 ? -26.322 10.491 4.903 1.00 93.88 767 ALA A N 1
ATOM 5982 C CA . ALA A 1 767 ? -27.697 10.150 5.248 1.00 93.88 767 ALA A CA 1
ATOM 5983 C C . ALA A 1 767 ? -28.574 9.807 4.032 1.00 93.88 767 ALA A C 1
ATOM 5985 O O . ALA A 1 767 ? -29.618 9.185 4.201 1.00 93.88 767 ALA A O 1
ATOM 5986 N N . ASP A 1 768 ? -28.165 10.211 2.832 1.00 93.75 768 ASP A N 1
ATOM 5987 C CA . ASP A 1 768 ? -28.849 9.947 1.565 1.00 93.75 768 ASP A CA 1
ATOM 5988 C C . ASP A 1 768 ? -28.834 8.465 1.171 1.00 93.75 768 ASP A C 1
ATOM 5990 O O . ASP A 1 768 ? -29.825 7.968 0.636 1.00 93.75 768 ASP A O 1
ATOM 5994 N N . GLU A 1 769 ? -27.755 7.748 1.491 1.00 94.81 769 GLU A N 1
ATOM 5995 C CA . GLU A 1 769 ? -27.644 6.303 1.252 1.00 94.81 769 GLU A CA 1
ATOM 5996 C C . GLU A 1 769 ? -27.647 5.454 2.536 1.00 94.81 769 GLU A C 1
ATOM 5998 O O . GLU A 1 769 ? -27.706 4.226 2.452 1.00 94.81 769 GLU A O 1
ATOM 6003 N N . ALA A 1 770 ? -27.574 6.060 3.727 1.00 94.62 770 ALA A N 1
ATOM 6004 C CA . ALA A 1 770 ? -27.536 5.325 4.993 1.00 94.62 770 ALA A CA 1
ATOM 6005 C C . ALA A 1 770 ? -28.791 4.462 5.227 1.00 94.62 770 ALA A C 1
ATOM 6007 O O . ALA A 1 770 ? -29.923 4.874 4.975 1.00 94.62 770 ALA A O 1
ATOM 6008 N N . SER A 1 771 ? -28.597 3.263 5.789 1.00 94.06 771 SER A N 1
ATOM 6009 C CA . SER A 1 771 ? -29.722 2.379 6.121 1.00 94.06 771 SER A CA 1
ATOM 6010 C C . SER A 1 771 ? -30.553 2.922 7.303 1.00 94.06 771 SER A C 1
ATOM 6012 O O . SER A 1 771 ? -29.991 3.594 8.178 1.00 94.06 771 SER A O 1
ATOM 6014 N N . PRO A 1 772 ? -31.861 2.596 7.405 1.00 95.56 772 PRO A N 1
ATOM 6015 C CA . PRO A 1 772 ? -32.691 3.005 8.543 1.00 95.56 772 PRO A CA 1
ATOM 6016 C C . PRO A 1 772 ? -32.121 2.572 9.899 1.00 95.56 772 PRO A C 1
ATOM 6018 O O . PRO A 1 772 ? -32.147 3.347 10.855 1.00 95.56 772 PRO A O 1
ATOM 6021 N N . ASP A 1 773 ? -31.550 1.368 9.968 1.00 93.56 773 ASP A N 1
ATOM 6022 C CA . ASP A 1 773 ? -30.937 0.837 11.187 1.00 93.56 773 ASP A CA 1
ATOM 6023 C C . ASP A 1 773 ? -29.681 1.621 11.572 1.00 93.56 773 ASP A C 1
ATOM 6025 O O . ASP A 1 773 ? -29.474 1.916 12.751 1.00 93.56 773 ASP A O 1
ATOM 6029 N N . THR A 1 774 ? -28.864 2.008 10.585 1.00 94.31 774 THR A N 1
ATOM 6030 C CA . THR A 1 774 ? -27.697 2.868 10.814 1.00 94.31 774 THR A CA 1
ATOM 6031 C C . THR A 1 774 ? -28.132 4.219 11.387 1.00 94.31 774 THR A C 1
ATOM 6033 O O . THR A 1 774 ? -27.570 4.673 12.380 1.00 94.31 774 THR A O 1
ATOM 6036 N N . LEU A 1 775 ? -29.156 4.852 10.803 1.00 95.50 775 LEU A N 1
ATOM 6037 C CA . LEU A 1 775 ? -29.668 6.151 11.257 1.00 95.50 775 LEU A CA 1
ATOM 6038 C C . LEU A 1 775 ? -30.279 6.075 12.665 1.00 95.50 775 LEU A C 1
ATOM 6040 O O . LEU A 1 775 ? -30.096 6.985 13.471 1.00 95.50 775 LEU A O 1
ATOM 6044 N N . ALA A 1 776 ? -30.969 4.980 12.991 1.00 95.62 776 ALA A N 1
ATOM 6045 C CA . ALA A 1 776 ? -31.569 4.771 14.308 1.00 95.62 776 ALA A CA 1
ATOM 6046 C C . ALA A 1 776 ? -30.536 4.614 15.442 1.00 95.62 776 ALA A C 1
ATOM 6048 O O . ALA A 1 776 ? -30.884 4.809 16.611 1.00 95.62 776 ALA A O 1
ATOM 6049 N N . ALA A 1 777 ? -29.286 4.275 15.104 1.00 97.12 777 ALA A N 1
ATOM 6050 C CA . ALA A 1 777 ? -28.171 4.157 16.042 1.00 97.12 777 ALA A CA 1
ATOM 6051 C C . ALA A 1 777 ? -27.485 5.499 16.369 1.00 97.12 777 ALA A C 1
ATOM 6053 O O . ALA A 1 777 ? -26.548 5.519 17.168 1.00 97.12 777 ALA A O 1
ATOM 6054 N N . ALA A 1 778 ? -27.944 6.610 15.783 1.00 97.38 778 ALA A N 1
ATOM 6055 C CA . ALA A 1 778 ? -27.419 7.937 16.071 1.00 97.38 778 ALA A CA 1
ATOM 6056 C C . ALA A 1 778 ? -27.632 8.353 17.547 1.00 97.38 778 ALA A C 1
ATOM 6058 O O . ALA A 1 778 ? -28.657 7.997 18.146 1.00 97.38 778 ALA A O 1
ATOM 6059 N N . PRO A 1 779 ? -26.706 9.133 18.140 1.00 97.31 779 PRO A N 1
ATOM 6060 C CA . PRO A 1 779 ? -26.869 9.690 19.480 1.00 97.31 779 PRO A CA 1
ATOM 6061 C C . PRO A 1 779 ? -28.148 10.528 19.630 1.00 97.31 779 PRO A C 1
ATOM 6063 O O . PRO A 1 779 ? -28.480 11.352 18.774 1.00 97.31 779 PRO A O 1
ATOM 6066 N N . LYS A 1 780 ? -28.843 10.351 20.756 1.00 95.75 780 LYS A N 1
ATOM 6067 C CA . LYS A 1 780 ? -30.111 11.007 21.101 1.00 95.75 780 LYS A CA 1
ATOM 6068 C C . LYS A 1 780 ? -29.875 12.039 22.204 1.00 95.75 780 LYS A C 1
ATOM 6070 O O . LYS A 1 780 ? -29.650 11.656 23.349 1.00 95.75 780 LYS A O 1
ATOM 6075 N N . ILE A 1 781 ? -29.893 13.316 21.824 1.00 90.56 781 ILE A N 1
ATOM 6076 C CA . ILE A 1 781 ? -29.713 14.476 22.716 1.00 90.56 781 ILE A CA 1
ATOM 6077 C C . ILE A 1 781 ? -31.014 14.783 23.452 1.00 90.56 781 ILE A C 1
ATOM 6079 O O . ILE A 1 781 ? -32.069 14.794 22.773 1.00 90.56 781 ILE A O 1
#

Secondary structure (DSSP, 8-state):
----------------PPPS-HHHHHHHHHHHHHHHHHHHHHHHHHHHHHHHHHTTTT--SS-HHHHHHHHHHHHHHHHHHHHHHHTTHHHHHHIIIIISSSPS-S--S--TT-SSSSPPTTPPP-HHHHHH--S--SSHHHHHHTHHHHHHHHHHHHHHHHHHHSS--SSS--HHHHHHHHHHHHHHHTTPPPPHHHHHHHHHHHHHHIIIIITTTTTSTTTHHHHHTTHHHHHHHHHH-SS--SS--HHHHHHHHHH---TTTSEEEES--HHHHHHHHHHHSTT-EE-TTS-EEE--TT-SS--GGGEEEE--TTTTTTS--SSSS-EE-HHHHHHHHHHHHHHHHTSSEEEEEEEEE-SSTTT-EEEEEEES-HHHHHHHHHHSBPPPHHHHHT--S-SEEEEEETTS---TTSTT--SS-EEEEETTTTEEEEES---THHHHHHHHHHHHHHHHHTT-EEEEEEEEE-TT--EEEEE--TTSSHHHHH--TTSEEEESSEEEE-SS-EEES-SEEEEE-TT--TTT-HHHHHT-STT-EEES-EE-TTT--EETT--SS-S--EEEEEGGGSTT--SSSEE--EEEEEEEE--TTS-S-SEEEEPHHHHHHHHHH-EEEEPTTSSTT--S-EEEE-GGG-GGG--S-HHHHHHHHHHHHHHHT-EEEEEE-SEESS-GGGT-EEPPHHHHHHHHHHHHTTTGGG--EEEETTTTEEEES-BTTB-HHHHSHHHH--S-HHHHHHHHHHHHHHHHHHHGGGTTT--HHHHHTS---

Foldseek 3Di:
DDDDDDDDDDDDPDPFPFFQDPQLLLLLQLVVLVLCLVLLVVLLVVLLVLLLVQLCVVPPPDDPVLVVVLSVLLNVLSVVLSVVLSVCSRVLLSCLAAPDPVHQAGHQQPFPFDPDGPDPPPDFDDVVLLCSGDDRHRALSNCLVCVVVSLVSSLVSQLVVLVVQLDPDPDPRNSLVSSVVSSCVSQVVVPHDDDPVSSVSSSVSSVCSSVPPSVCRCVDPVCVCSSPVCSVVSSRSSRVSPHDHPDDDPVRVVCCVQQVADVVQAAEAEPDDLVVLLVCQVVPPPPWDAFLQRAIEDEWPPDQDDDQQQEEEECDDVCNVFFPDDSQHDYDHPVLVVVLSVQLSVLLNPANYKYKYWFWFWLPPVQIFIEIEIENHSLLVLLQCQWGHHDDPVCVVVVPDGLAYERESQVAFDDCPRPPRDGRWHWYDYNVSNYTYTYNISHSVSVNLVLLLNCLRRQVVVLKQKAFWWWWAAPVLAIETEFAAPPLCRQVQQPDPRIATLARTIWIQDPFFIHGRTQWHKDFQAVDDCVRCVLVVQQRHRSKYWYQFDADPPNSHTDSNDQVRHSRIIMRGGQVSRVRHDPVSTGGHHQEYEQGAADQQQQDFQKFWDDLLLQLLCQQFNWYWDAPPPDPPDNFIDIDGAHNSPNSSNGGASQSSSVSVSVSCVVVVHIYMYGHQHWHQGHVVVVTDGDDVQVNNQVVVCVVVCVVVPADFDADAQQRTTFGCDTPPDPSLRRHRCSSHPDDSVSSVVSNVVVLVVSVVSCVVRVVPHDPSNVVSRGDD